Protein 8JMA (pdb70)

Structure (mmCIF, N/CA/C/O backbone):
data_8JMA
#
_entry.id   8JMA
#
_cell.length_a   1.00
_cell.length_b   1.00
_cell.length_c   1.00
_cell.angle_alpha   90.00
_cell.angle_beta   90.00
_cell.angle_gamma   90.00
#
_symmetry.space_group_name_H-M   'P 1'
#
loop_
_entity.id
_entity.type
_entity.pdbx_description
1 polymer 'Gustatory receptor for sugar taste 43a'
2 non-polymer beta-D-fructofuranose
#
loop_
_atom_site.group_PDB
_atom_site.id
_atom_site.type_symbol
_atom_site.label_atom_id
_atom_site.label_alt_id
_atom_site.label_comp_id
_atom_site.label_asym_id
_atom_site.label_entity_id
_atom_site.label_seq_id
_atom_site.pdbx_PDB_ins_code
_atom_site.Cartn_x
_atom_site.Cartn_y
_atom_site.Cartn_z
_atom_site.occupancy
_atom_site.B_iso_or_equiv
_atom_site.auth_seq_id
_atom_site.auth_comp_id
_atom_site.auth_asym_id
_atom_site.auth_atom_id
_atom_site.pdbx_PDB_model_num
ATOM 1 N N . MET A 1 1 ? 114.237 140.093 121.138 1.00 23.24 1 MET A N 1
ATOM 2 C CA . MET A 1 1 ? 115.376 140.918 120.641 1.00 29.72 1 MET A CA 1
ATOM 3 C C . MET A 1 1 ? 116.224 141.443 121.793 1.00 36.29 1 MET A C 1
ATOM 4 O O . MET A 1 1 ? 115.716 142.090 122.702 1.00 37.41 1 MET A O 1
ATOM 20 N N . GLU A 1 2 ? 117.521 141.162 121.748 1.00 31.32 2 GLU A N 1
ATOM 21 C CA . GLU A 1 2 ? 118.452 141.652 122.752 1.00 31.08 2 GLU A CA 1
ATOM 22 C C . GLU A 1 2 ? 118.986 143.012 122.326 1.00 32.56 2 GLU A C 1
ATOM 23 O O . GLU A 1 2 ? 119.517 143.159 121.222 1.00 42.38 2 GLU A O 1
ATOM 35 N N . ILE A 1 3 ? 118.843 144.000 123.203 1.00 37.08 3 ILE A N 1
ATOM 36 C CA . ILE A 1 3 ? 119.322 145.359 122.955 1.00 36.29 3 ILE A CA 1
ATOM 37 C C . ILE A 1 3 ? 120.190 145.732 124.153 1.00 40.36 3 ILE A C 1
ATOM 38 O O . ILE A 1 3 ? 119.695 146.229 125.169 1.00 41.21 3 ILE A O 1
ATOM 54 N N . SER A 1 4 ? 121.492 145.493 124.041 1.00 46.87 4 SER A N 1
ATOM 55 C CA . SER A 1 4 ? 122.452 145.827 125.079 1.00 46.35 4 SER A CA 1
ATOM 56 C C . SER A 1 4 ? 123.501 146.775 124.515 1.00 49.30 4 SER A C 1
ATOM 57 O O . SER A 1 4 ? 123.690 146.871 123.301 1.00 51.56 4 SER A O 1
ATOM 65 N N . GLN A 1 5 ? 124.178 147.486 125.413 1.00 53.86 5 GLN A N 1
ATOM 66 C CA . GLN A 1 5 ? 125.163 148.474 124.979 1.00 53.66 5 GLN A CA 1
ATOM 67 C C . GLN A 1 5 ? 126.268 147.867 124.128 1.00 54.81 5 GLN A C 1
ATOM 68 O O . GLN A 1 5 ? 126.609 148.455 123.088 1.00 53.16 5 GLN A O 1
ATOM 82 N N . PRO A 1 6 ? 126.875 146.737 124.495 1.00 54.58 6 PRO A N 1
ATOM 83 C CA . PRO A 1 6 ? 127.930 146.175 123.638 1.00 53.43 6 PRO A CA 1
ATOM 84 C C . PRO A 1 6 ? 127.461 145.877 122.227 1.00 51.91 6 PRO A C 1
ATOM 85 O O . PRO A 1 6 ? 128.238 146.031 121.277 1.00 54.76 6 PRO A O 1
ATOM 96 N N . SER A 1 7 ? 126.210 145.452 122.059 1.00 47.50 7 SER A N 1
ATOM 97 C CA . SER A 1 7 ? 125.655 145.111 120.758 1.00 43.06 7 SER A CA 1
ATOM 98 C C . SER A 1 7 ? 124.735 146.198 120.221 1.00 44.40 7 SER A C 1
ATOM 99 O O . SER A 1 7 ? 123.888 145.918 119.368 1.00 47.17 7 SER A O 1
ATOM 107 N N . ILE A 1 8 ? 124.878 147.430 120.709 1.00 42.84 8 ILE A N 1
ATOM 108 C CA . ILE A 1 8 ? 123.981 148.499 120.289 1.00 38.84 8 ILE A CA 1
ATOM 109 C C . ILE A 1 8 ? 124.159 148.812 118.809 1.00 41.46 8 ILE A C 1
ATOM 110 O O . ILE A 1 8 ? 123.219 149.273 118.150 1.00 43.56 8 ILE A O 1
ATOM 126 N N . GLY A 1 9 ? 125.352 148.585 118.260 1.00 38.44 9 GLY A N 1
ATOM 127 C CA . GLY A 1 9 ? 125.544 148.797 116.835 1.00 34.97 9 GLY A CA 1
ATOM 128 C C . GLY A 1 9 ? 124.647 147.909 115.995 1.00 39.13 9 GLY A C 1
ATOM 129 O O . GLY A 1 9 ? 124.080 148.350 114.992 1.00 40.05 9 GLY A O 1
ATOM 133 N N . ILE A 1 10 ? 124.508 146.643 116.393 1.00 34.05 10 ILE A N 1
ATOM 134 C CA . ILE A 1 10 ? 123.581 145.748 115.710 1.00 30.25 10 ILE A CA 1
ATOM 135 C C . ILE A 1 10 ? 122.160 146.277 115.827 1.00 31.06 10 ILE A C 1
ATOM 136 O O . ILE A 1 10 ? 121.369 146.187 114.881 1.00 36.52 10 ILE A O 1
ATOM 152 N N . PHE A 1 11 ? 121.809 146.837 116.985 1.00 30.55 11 PHE A N 1
ATOM 153 C CA . PHE A 1 11 ? 120.471 147.392 117.143 1.00 30.74 11 PHE A CA 1
ATOM 154 C C . PHE A 1 11 ? 120.241 148.558 116.193 1.00 33.34 11 PHE A C 1
ATOM 155 O O . PHE A 1 11 ? 119.166 148.679 115.605 1.00 37.31 11 PHE A O 1
ATOM 172 N N . TYR A 1 12 ? 121.231 149.438 116.042 1.00 32.79 12 TYR A N 1
ATOM 173 C CA . TYR A 1 12 ? 121.061 150.569 115.134 1.00 34.39 12 TYR A CA 1
ATOM 174 C C . TYR A 1 12 ? 120.984 150.107 113.685 1.00 34.38 12 TYR A C 1
ATOM 175 O O . TYR A 1 12 ? 120.187 150.637 112.900 1.00 38.54 12 TYR A O 1
ATOM 193 N N . ILE A 1 13 ? 121.799 149.118 113.313 1.00 36.96 13 ILE A N 1
ATOM 194 C CA . ILE A 1 13 ? 121.714 148.561 111.966 1.00 30.73 13 ILE A CA 1
ATOM 195 C C . ILE A 1 13 ? 120.324 147.993 111.717 1.00 33.90 13 ILE A C 1
ATOM 196 O O . ILE A 1 13 ? 119.730 148.211 110.655 1.00 36.36 13 ILE A O 1
ATOM 212 N N . SER A 1 14 ? 119.782 147.254 112.687 1.00 30.70 14 SER A N 1
ATOM 213 C CA . SER A 1 14 ? 118.441 146.698 112.536 1.00 28.29 14 SER A CA 1
ATOM 214 C C . SER A 1 14 ? 117.380 147.787 112.521 1.00 31.45 14 SER A C 1
ATOM 215 O O . SER A 1 14 ? 116.347 147.637 111.863 1.00 39.72 14 SER A O 1
ATOM 223 N N . LYS A 1 15 ? 117.607 148.873 113.256 1.00 33.18 15 LYS A N 1
ATOM 224 C CA . LYS A 1 15 ? 116.655 149.975 113.288 1.00 33.97 15 LYS A CA 1
ATOM 225 C C . LYS A 1 15 ? 116.570 150.660 111.933 1.00 36.16 15 LYS A C 1
ATOM 226 O O . LYS A 1 15 ? 115.474 150.905 111.419 1.00 37.77 15 LYS A O 1
ATOM 245 N N . VAL A 1 16 ? 117.722 150.967 111.332 1.00 35.01 16 VAL A N 1
ATOM 246 C CA . VAL A 1 16 ? 117.711 151.621 110.027 1.00 36.67 16 VAL A CA 1
ATOM 247 C C . VAL A 1 16 ? 117.174 150.680 108.956 1.00 39.27 16 VAL A C 1
ATOM 248 O O . VAL A 1 16 ? 116.561 151.128 107.981 1.00 39.81 16 VAL A O 1
ATOM 261 N N . LEU A 1 17 ? 117.386 149.373 109.111 1.00 38.34 17 LEU A N 1
ATOM 262 C CA . LEU A 1 17 ? 116.885 148.384 108.168 1.00 33.51 17 LEU A CA 1
ATOM 263 C C . LEU A 1 17 ? 115.443 147.980 108.454 1.00 29.23 17 LEU A C 1
ATOM 264 O O . LEU A 1 17 ? 114.994 146.940 107.964 1.00 38.39 17 LEU A O 1
ATOM 280 N N . ALA A 1 18 ? 114.715 148.777 109.235 1.00 32.77 18 ALA A N 1
ATOM 281 C CA . ALA A 1 18 ? 113.284 148.611 109.463 1.00 37.46 18 ALA A CA 1
ATOM 282 C C . ALA A 1 18 ? 112.950 147.400 110.323 1.00 36.24 18 ALA A C 1
ATOM 283 O O . ALA A 1 18 ? 111.810 146.933 110.311 1.00 39.45 18 ALA A O 1
ATOM 290 N N . LEU A 1 19 ? 113.908 146.890 111.095 1.00 30.75 19 LEU A N 1
ATOM 291 C CA . LEU A 1 19 ? 113.715 145.651 111.832 1.00 28.91 19 LEU A CA 1
ATOM 292 C C . LEU A 1 19 ? 113.586 145.832 113.336 1.00 31.24 19 LEU A C 1
ATOM 293 O O . LEU A 1 19 ? 113.079 144.928 114.003 1.00 40.86 19 LEU A O 1
ATOM 309 N N . ALA A 1 20 ? 114.032 146.960 113.884 1.00 35.41 20 ALA A N 1
ATOM 310 C CA . ALA A 1 20 ? 113.977 147.229 115.320 1.00 30.85 20 ALA A CA 1
ATOM 311 C C . ALA A 1 20 ? 113.393 148.619 115.529 1.00 35.68 20 ALA A C 1
ATOM 312 O O . ALA A 1 20 ? 114.126 149.577 115.811 1.00 39.98 20 ALA A O 1
ATOM 319 N N . PRO A 1 21 ? 112.075 148.769 115.405 1.00 36.60 21 PRO A N 1
ATOM 320 C CA . PRO A 1 21 ? 111.451 150.100 115.499 1.00 35.12 21 PRO A CA 1
ATOM 321 C C . PRO A 1 21 ? 111.301 150.573 116.941 1.00 36.95 21 PRO A C 1
ATOM 322 O O . PRO A 1 21 ? 110.201 150.844 117.426 1.00 40.54 21 PRO A O 1
ATOM 333 N N . TYR A 1 22 ? 112.424 150.674 117.644 1.00 38.28 22 TYR A N 1
ATOM 334 C CA . TYR A 1 22 ? 112.425 150.999 119.060 1.00 35.41 22 TYR A CA 1
ATOM 335 C C . TYR A 1 22 ? 113.298 152.215 119.322 1.00 40.16 22 TYR A C 1
ATOM 336 O O . TYR A 1 22 ? 114.305 152.441 118.646 1.00 42.61 22 TYR A O 1
ATOM 354 N N . ALA A 1 23 ? 112.892 152.995 120.314 1.00 47.32 23 ALA A N 1
ATOM 355 C CA . ALA A 1 23 ? 113.686 154.095 120.834 1.00 44.08 23 ALA A CA 1
ATOM 356 C C . ALA A 1 23 ? 114.384 153.623 122.100 1.00 45.49 23 ALA A C 1
ATOM 357 O O . ALA A 1 23 ? 113.736 153.092 123.008 1.00 50.14 23 ALA A O 1
ATOM 364 N N . THR A 1 24 ? 115.699 153.802 122.151 1.00 49.31 24 THR A N 1
ATOM 365 C CA . THR A 1 24 ? 116.510 153.337 123.265 1.00 52.84 24 THR A CA 1
ATOM 366 C C . THR A 1 24 ? 117.222 154.519 123.901 1.00 53.96 24 THR A C 1
ATOM 367 O O . THR A 1 24 ? 117.873 155.304 123.206 1.00 55.21 24 THR A O 1
ATOM 378 N N . VAL A 1 25 ? 117.100 154.640 125.219 1.00 61.87 25 VAL A N 1
ATOM 379 C CA . VAL A 1 25 ? 117.791 155.674 125.982 1.00 62.36 25 VAL A CA 1
ATOM 380 C C . VAL A 1 25 ? 118.639 154.995 127.047 1.00 61.71 25 VAL A C 1
ATOM 381 O O . VAL A 1 25 ? 118.154 154.120 127.772 1.00 63.02 25 VAL A O 1
ATOM 394 N N . ARG A 1 26 ? 119.906 155.386 127.129 1.00 66.98 26 ARG A N 1
ATOM 395 C CA . ARG A 1 26 ? 120.830 154.776 128.076 1.00 68.04 26 ARG A CA 1
ATOM 396 C C . ARG A 1 26 ? 120.660 155.423 129.445 1.00 68.14 26 ARG A C 1
ATOM 397 O O . ARG A 1 26 ? 120.758 156.647 129.578 1.00 67.67 26 ARG A O 1
ATOM 418 N N . ASN A 1 27 ? 120.409 154.599 130.458 1.00 74.81 27 ASN A N 1
ATOM 419 C CA . ASN A 1 27 ? 120.299 155.082 131.824 1.00 74.30 27 ASN A CA 1
ATOM 420 C C . ASN A 1 27 ? 121.654 155.557 132.337 1.00 75.61 27 ASN A C 1
ATOM 421 O O . ASN A 1 27 ? 122.711 155.210 131.803 1.00 74.33 27 ASN A O 1
ATOM 432 N N . SER A 1 28 ? 121.612 156.364 133.399 1.00 80.14 28 SER A N 1
ATOM 433 C CA . SER A 1 28 ? 122.843 156.732 134.087 1.00 80.23 28 SER A CA 1
ATOM 434 C C . SER A 1 28 ? 123.553 155.512 134.655 1.00 81.25 28 SER A C 1
ATOM 435 O O . SER A 1 28 ? 124.763 155.566 134.900 1.00 79.54 28 SER A O 1
ATOM 443 N N . LYS A 1 29 ? 122.826 154.414 134.862 1.00 80.86 29 LYS A N 1
ATOM 444 C CA . LYS A 1 29 ? 123.398 153.166 135.347 1.00 79.54 29 LYS A CA 1
ATOM 445 C C . LYS A 1 29 ? 123.970 152.304 134.231 1.00 78.03 29 LYS A C 1
ATOM 446 O O . LYS A 1 29 ? 124.504 151.226 134.515 1.00 76.26 29 LYS A O 1
ATOM 465 N N . GLY A 1 30 ? 123.871 152.742 132.977 1.00 75.44 30 GLY A N 1
ATOM 466 C CA . GLY A 1 30 ? 124.298 151.951 131.847 1.00 75.51 30 GLY A CA 1
ATOM 467 C C . GLY A 1 30 ? 123.223 151.068 131.254 1.00 74.75 30 GLY A C 1
ATOM 468 O O . GLY A 1 30 ? 123.453 150.462 130.200 1.00 72.25 30 GLY A O 1
ATOM 472 N N . ARG A 1 31 ? 122.063 150.972 131.896 1.00 66.41 31 ARG A N 1
ATOM 473 C CA . ARG A 1 31 ? 120.962 150.193 131.350 1.00 63.12 31 ARG A CA 1
ATOM 474 C C . ARG A 1 31 ? 120.338 150.923 130.170 1.00 66.23 31 ARG A C 1
ATOM 475 O O . ARG A 1 31 ? 120.268 152.154 130.145 1.00 65.99 31 ARG A O 1
ATOM 496 N N . VAL A 1 32 ? 119.882 150.158 129.187 1.00 60.13 32 VAL A N 1
ATOM 497 C CA . VAL A 1 32 ? 119.222 150.702 128.007 1.00 57.61 32 VAL A CA 1
ATOM 498 C C . VAL A 1 32 ? 117.727 150.475 128.178 1.00 57.75 32 VAL A C 1
ATOM 499 O O . VAL A 1 32 ? 117.261 149.332 128.175 1.00 59.57 32 VAL A O 1
ATOM 512 N N . GLU A 1 33 ? 116.968 151.556 128.340 1.00 59.95 33 GLU A N 1
ATOM 513 C CA . GLU A 1 33 ? 115.516 151.476 128.348 1.00 61.55 33 GLU A CA 1
ATOM 514 C C . GLU A 1 33 ? 114.995 151.550 126.923 1.00 57.42 33 GLU A C 1
ATOM 515 O O . GLU A 1 33 ? 115.458 152.364 126.118 1.00 59.82 33 GLU A O 1
ATOM 527 N N . ILE A 1 34 ? 114.023 150.696 126.626 1.00 39.38 34 ILE A N 1
ATOM 528 C CA . ILE A 1 34 ? 113.478 150.523 125.289 1.00 41.67 34 ILE A CA 1
ATOM 529 C C . ILE A 1 34 ? 112.011 150.921 125.313 1.00 40.04 34 ILE A C 1
ATOM 530 O O . ILE A 1 34 ? 111.301 150.652 126.287 1.00 42.77 34 ILE A O 1
ATOM 546 N N . GLY A 1 35 ? 111.569 151.590 124.253 1.00 35.40 35 GLY A N 1
ATOM 547 C CA . GLY A 1 35 ? 110.168 151.926 124.107 1.00 38.24 35 GLY A CA 1
ATOM 548 C C . GLY A 1 35 ? 109.803 151.950 122.642 1.00 39.36 35 GLY A C 1
ATOM 549 O O . GLY A 1 35 ? 110.666 151.906 121.767 1.00 43.11 35 GLY A O 1
ATOM 553 N N . ARG A 1 36 ? 108.504 152.014 122.377 1.00 45.20 36 ARG A N 1
ATOM 554 C CA . ARG A 1 36 ? 108.049 152.093 120.999 1.00 46.66 36 ARG A CA 1
ATOM 555 C C . ARG A 1 36 ? 108.503 153.403 120.372 1.00 47.62 36 ARG A C 1
ATOM 556 O O . ARG A 1 36 ? 108.431 154.467 120.991 1.00 52.04 36 ARG A O 1
ATOM 577 N N . SER A 1 37 ? 108.982 153.318 119.139 1.00 44.80 37 SER A N 1
ATOM 578 C CA . SER A 1 37 ? 109.339 154.485 118.341 1.00 42.22 37 SER A CA 1
ATOM 579 C C . SER A 1 37 ? 108.321 154.565 117.212 1.00 45.47 37 SER A C 1
ATOM 580 O O . SER A 1 37 ? 108.459 153.887 116.190 1.00 50.27 37 SER A O 1
ATOM 588 N N . TRP A 1 38 ? 107.286 155.382 117.409 1.00 50.71 38 TRP A N 1
ATOM 589 C CA . TRP A 1 38 ? 106.228 155.482 116.411 1.00 43.67 38 TRP A CA 1
ATOM 590 C C . TRP A 1 38 ? 106.767 156.029 115.098 1.00 43.53 38 TRP A C 1
ATOM 591 O O . TRP A 1 38 ? 106.386 155.561 114.019 1.00 42.10 38 TRP A O 1
ATOM 612 N N . LEU A 1 39 ? 107.654 157.022 115.169 1.00 45.74 39 LEU A N 1
ATOM 613 C CA . LEU A 1 39 ? 108.305 157.511 113.960 1.00 44.67 39 LEU A CA 1
ATOM 614 C C . LEU A 1 39 ? 108.997 156.367 113.230 1.00 46.03 39 LEU A C 1
ATOM 615 O O . LEU A 1 39 ? 108.757 156.136 112.040 1.00 44.56 39 LEU A O 1
ATOM 631 N N . PHE A 1 40 ? 109.838 155.615 113.940 1.00 47.01 40 PHE A N 1
ATOM 632 C CA . PHE A 1 40 ? 110.532 154.507 113.301 1.00 44.88 40 PHE A CA 1
ATOM 633 C C . PHE A 1 40 ? 109.619 153.316 113.062 1.00 41.38 40 PHE A C 1
ATOM 634 O O . PHE A 1 40 ? 109.888 152.525 112.159 1.00 45.23 40 PHE A O 1
ATOM 651 N N . THR A 1 41 ? 108.526 153.187 113.812 1.00 37.97 41 THR A N 1
ATOM 652 C CA . THR A 1 41 ? 107.539 152.161 113.492 1.00 34.56 41 THR A CA 1
ATOM 653 C C . THR A 1 41 ? 106.949 152.390 112.105 1.00 44.02 41 THR A C 1
ATOM 654 O O . THR A 1 41 ? 106.935 151.483 111.258 1.00 49.36 41 THR A O 1
ATOM 665 N N . VAL A 1 42 ? 106.461 153.606 111.851 1.00 48.48 42 VAL A N 1
ATOM 666 C CA . VAL A 1 42 ? 105.893 153.907 110.543 1.00 45.98 42 VAL A CA 1
ATOM 667 C C . VAL A 1 42 ? 106.978 153.883 109.477 1.00 42.17 42 VAL A C 1
ATOM 668 O O . VAL A 1 42 ? 106.739 153.450 108.347 1.00 43.48 42 VAL A O 1
ATOM 681 N N . TYR A 1 43 ? 108.188 154.336 109.812 1.00 40.50 43 TYR A N 1
ATOM 682 C CA . TYR A 1 43 ? 109.283 154.255 108.852 1.00 39.00 43 TYR A CA 1
ATOM 683 C C . TYR A 1 43 ? 109.528 152.814 108.431 1.00 43.07 43 TYR A C 1
ATOM 684 O O . TYR A 1 43 ? 109.657 152.519 107.241 1.00 45.08 43 TYR A O 1
ATOM 702 N N . SER A 1 44 ? 109.580 151.896 109.397 1.00 42.93 44 SER A N 1
ATOM 703 C CA . SER A 1 44 ? 109.825 150.495 109.082 1.00 37.66 44 SER A CA 1
ATOM 704 C C . SER A 1 44 ? 108.709 149.925 108.219 1.00 40.00 44 SER A C 1
ATOM 705 O O . SER A 1 44 ? 108.966 149.285 107.192 1.00 44.01 44 SER A O 1
ATOM 713 N N . ALA A 1 45 ? 107.456 150.148 108.619 1.00 38.90 45 ALA A N 1
ATOM 714 C CA . ALA A 1 45 ? 106.343 149.580 107.864 1.00 37.38 45 ALA A CA 1
ATOM 715 C C . ALA A 1 45 ? 106.305 150.132 106.442 1.00 42.38 45 ALA A C 1
ATOM 716 O O . ALA A 1 45 ? 106.176 149.375 105.468 1.00 45.52 45 ALA A O 1
ATOM 723 N N . THR A 1 46 ? 106.431 151.453 106.301 1.00 45.59 46 THR A N 1
ATOM 724 C CA . THR A 1 46 ? 106.381 152.074 104.984 1.00 43.48 46 THR A CA 1
ATOM 725 C C . THR A 1 46 ? 107.556 151.640 104.121 1.00 44.16 46 THR A C 1
ATOM 726 O O . THR A 1 46 ? 107.386 151.369 102.929 1.00 50.74 46 THR A O 1
ATOM 737 N N . LEU A 1 47 ? 108.759 151.590 104.693 1.00 39.05 47 LEU A N 1
ATOM 738 C CA . LEU A 1 47 ? 109.920 151.171 103.921 1.00 42.45 47 LEU A CA 1
ATOM 739 C C . LEU A 1 47 ? 109.764 149.736 103.444 1.00 43.36 47 LEU A C 1
ATOM 740 O O . LEU A 1 47 ? 110.075 149.425 102.292 1.00 43.26 47 LEU A O 1
ATOM 756 N N . THR A 1 48 ? 109.280 148.845 104.309 1.00 42.30 48 THR A N 1
ATOM 757 C CA . THR A 1 48 ? 109.093 147.463 103.887 1.00 42.52 48 THR A CA 1
ATOM 758 C C . THR A 1 48 ? 108.071 147.371 102.763 1.00 44.49 48 THR A C 1
ATOM 759 O O . THR A 1 48 ? 108.293 146.678 101.763 1.00 47.31 48 THR A O 1
ATOM 770 N N . VAL A 1 49 ? 106.944 148.073 102.901 1.00 45.63 49 VAL A N 1
ATOM 771 C CA . VAL A 1 49 ? 105.917 148.008 101.864 1.00 48.36 49 VAL A CA 1
ATOM 772 C C . VAL A 1 49 ? 106.461 148.550 100.547 1.00 46.69 49 VAL A C 1
ATOM 773 O O . VAL A 1 49 ? 106.279 147.947 99.482 1.00 47.12 49 VAL A O 1
ATOM 786 N N . VAL A 1 50 ? 107.152 149.689 100.603 1.00 40.69 50 VAL A N 1
ATOM 787 C CA . VAL A 1 50 ? 107.668 150.308 99.388 1.00 43.43 50 VAL A CA 1
ATOM 788 C C . VAL A 1 50 ? 108.709 149.412 98.733 1.00 45.79 50 VAL A C 1
ATOM 789 O O . VAL A 1 50 ? 108.720 149.249 97.510 1.00 51.10 50 VAL A O 1
ATOM 802 N N . MET A 1 51 ? 109.606 148.826 99.526 1.00 45.95 51 MET A N 1
ATOM 803 C CA . MET A 1 51 ? 110.662 147.999 98.955 1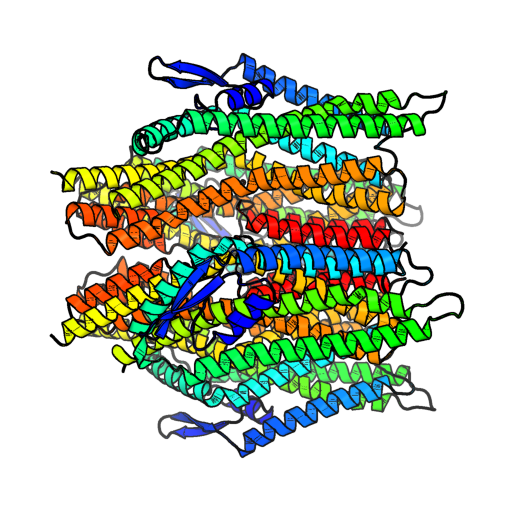.00 41.84 51 MET A CA 1
ATOM 804 C C . MET A 1 51 ? 110.102 146.711 98.367 1.00 42.56 51 MET A C 1
ATOM 805 O O . MET A 1 51 ? 110.564 146.258 97.318 1.00 45.04 51 MET A O 1
ATOM 819 N N . VAL A 1 52 ? 109.107 146.103 99.017 1.00 38.51 52 VAL A N 1
ATOM 820 C CA . VAL A 1 52 ? 108.487 144.911 98.445 1.00 38.53 52 VAL A CA 1
ATOM 821 C C . VAL A 1 52 ? 107.782 145.256 97.139 1.00 42.33 52 VAL A C 1
ATOM 822 O O . VAL A 1 52 ? 107.903 144.536 96.135 1.00 49.86 52 VAL A O 1
ATOM 835 N N . PHE A 1 53 ? 107.037 146.364 97.128 1.00 46.85 53 PHE A N 1
ATOM 836 C CA . PHE A 1 53 ? 106.356 146.773 95.906 1.00 46.74 53 PHE A CA 1
ATOM 837 C C . PHE A 1 53 ? 107.354 147.053 94.793 1.00 44.27 53 PHE A C 1
ATOM 838 O O . PHE A 1 53 ? 107.134 146.659 93.647 1.00 47.05 53 PHE A O 1
ATOM 855 N N . LEU A 1 54 ? 108.456 147.734 95.109 1.00 41.59 54 LEU A N 1
ATOM 856 C CA . LEU A 1 54 ? 109.456 148.043 94.093 1.00 44.32 54 LEU A CA 1
ATOM 857 C C . LEU A 1 54 ? 110.152 146.783 93.602 1.00 44.98 54 LEU A C 1
ATOM 858 O O . LEU A 1 54 ? 110.476 146.672 92.417 1.00 51.87 54 LEU A O 1
ATOM 874 N N . THR A 1 55 ? 110.397 145.825 94.495 1.00 44.39 55 THR A N 1
ATOM 875 C CA . THR A 1 55 ? 111.000 144.564 94.083 1.00 44.27 55 THR A CA 1
ATOM 876 C C . THR A 1 55 ? 110.110 143.843 93.084 1.00 42.78 55 THR A C 1
ATOM 877 O O . THR A 1 55 ? 110.572 143.397 92.027 1.00 45.56 55 THR A O 1
ATOM 888 N N . TYR A 1 56 ? 108.819 143.729 93.395 1.00 41.88 56 TYR A N 1
ATOM 889 C CA . TYR A 1 56 ? 107.929 143.030 92.476 1.00 41.21 56 TYR A CA 1
ATOM 890 C C . TYR A 1 56 ? 107.681 143.842 91.210 1.00 46.59 56 TYR A C 1
ATOM 891 O O . TYR A 1 56 ? 107.481 143.264 90.138 1.00 47.86 56 TYR A O 1
ATOM 909 N N . ARG A 1 57 ? 107.715 145.173 91.305 1.00 55.22 57 ARG A N 1
ATOM 910 C CA . ARG A 1 57 ? 107.623 146.010 90.115 1.00 53.60 57 ARG A CA 1
ATOM 911 C C . ARG A 1 57 ? 108.806 145.763 89.191 1.00 53.72 57 ARG A C 1
ATOM 912 O O . ARG A 1 57 ? 108.639 145.628 87.977 1.00 58.33 57 ARG A O 1
ATOM 933 N N . GLY A 1 58 ? 110.015 145.707 89.749 1.00 52.35 58 GLY A N 1
ATOM 934 C CA . GLY A 1 58 ? 111.179 145.401 88.936 1.00 51.40 58 GLY A CA 1
ATOM 935 C C . GLY A 1 58 ? 111.111 144.011 88.337 1.00 53.67 58 GLY A C 1
ATOM 936 O O . GLY A 1 58 ? 111.500 143.798 87.186 1.00 58.16 58 GLY A O 1
ATOM 940 N N . LEU A 1 59 ? 110.613 143.045 89.109 1.00 52.44 59 LEU A N 1
ATOM 941 C CA . LEU A 1 59 ? 110.448 141.693 88.587 1.00 50.72 59 LEU A CA 1
ATOM 942 C C . LEU A 1 59 ? 109.506 141.680 87.389 1.00 53.95 59 LEU A C 1
ATOM 943 O O . LEU A 1 59 ? 109.818 141.101 86.342 1.00 55.98 59 LEU A O 1
ATOM 959 N N . LEU A 1 60 ? 108.343 142.322 87.527 1.00 58.20 60 LEU A N 1
ATOM 960 C CA . LEU A 1 60 ? 107.387 142.367 86.426 1.00 58.78 60 LEU A CA 1
ATOM 961 C C . LEU A 1 60 ? 107.955 143.127 85.236 1.00 57.82 60 LEU A C 1
ATOM 962 O O . LEU A 1 60 ? 107.746 142.736 84.083 1.00 61.54 60 LEU A O 1
ATOM 978 N N . PHE A 1 61 ? 108.677 144.217 85.494 1.00 58.31 61 PHE A N 1
ATOM 979 C CA . PHE A 1 61 ? 109.281 144.976 84.409 1.00 58.82 61 PHE A CA 1
ATOM 980 C C . PHE A 1 61 ? 110.260 144.117 83.626 1.00 61.06 61 PHE A C 1
ATOM 981 O O . PHE A 1 61 ? 110.279 144.151 82.391 1.00 64.23 61 PHE A O 1
ATOM 998 N N . ASP A 1 62 ? 111.089 143.343 84.326 1.00 62.69 62 ASP A N 1
ATOM 999 C CA . ASP A 1 62 ? 111.985 142.426 83.633 1.00 60.51 62 ASP A CA 1
ATOM 1000 C C . ASP A 1 62 ? 111.197 141.389 82.844 1.00 61.08 62 ASP A C 1
ATOM 1001 O O . ASP A 1 62 ? 111.512 141.111 81.683 1.00 67.36 62 ASP A O 1
ATOM 1010 N N . ALA A 1 63 ? 110.154 140.820 83.453 1.00 59.15 63 ALA A N 1
ATOM 1011 C CA . ALA A 1 63 ? 109.376 139.791 82.770 1.00 59.46 63 ALA A CA 1
ATOM 1012 C C . ALA A 1 63 ? 108.703 140.343 81.520 1.00 62.71 63 ALA A C 1
ATOM 1013 O O . ALA A 1 63 ? 108.669 139.677 80.479 1.00 64.74 63 ALA A O 1
ATOM 1020 N N . ASN A 1 64 ? 108.162 141.556 81.602 1.00 65.39 64 ASN A N 1
ATOM 1021 C CA . ASN A 1 64 ? 107.464 142.182 80.488 1.00 64.11 64 ASN A CA 1
ATOM 1022 C C . ASN A 1 64 ? 108.392 142.952 79.561 1.00 65.27 64 ASN A C 1
ATOM 1023 O O . ASN A 1 64 ? 107.917 143.546 78.589 1.00 66.19 64 ASN A O 1
ATOM 1034 N N . SER A 1 65 ? 109.693 142.958 79.831 1.00 72.12 65 SER A N 1
ATOM 1035 C CA . SER A 1 65 ? 110.624 143.728 79.024 1.00 72.26 65 SER A CA 1
ATOM 1036 C C . SER A 1 65 ? 110.764 143.123 77.629 1.00 74.81 65 SER A C 1
ATOM 1037 O O . SER A 1 65 ? 110.408 141.968 77.379 1.00 73.06 65 SER A O 1
ATOM 1045 N N . GLU A 1 66 ? 111.291 143.935 76.708 1.00 84.26 66 GLU A N 1
ATOM 1046 C CA . GLU A 1 66 ? 111.538 143.456 75.352 1.00 84.12 66 GLU A CA 1
ATOM 1047 C C . GLU A 1 66 ? 112.560 142.329 75.348 1.00 82.94 66 GLU A C 1
ATOM 1048 O O . GLU A 1 66 ? 112.393 141.329 74.642 1.00 83.36 66 GLU A O 1
ATOM 1060 N N . ILE A 1 67 ? 113.626 142.478 76.126 1.00 80.00 67 ILE A N 1
ATOM 1061 C CA . ILE A 1 67 ? 114.675 141.468 76.229 1.00 79.75 67 ILE A CA 1
ATOM 1062 C C . ILE A 1 67 ? 114.897 141.170 77.706 1.00 78.69 67 ILE A C 1
ATOM 1063 O O . ILE A 1 67 ? 115.821 141.727 78.314 1.00 79.56 67 ILE A O 1
ATOM 1079 N N . PRO A 1 68 ? 114.086 140.315 78.327 1.00 67.22 68 PRO A N 1
ATOM 1080 C CA . PRO A 1 68 ? 114.303 140.007 79.744 1.00 66.32 68 PRO A CA 1
ATOM 1081 C C . PRO A 1 68 ? 115.707 139.476 79.980 1.00 66.01 68 PRO A C 1
ATOM 1082 O O . PRO A 1 68 ? 116.269 138.761 79.150 1.00 70.11 68 PRO A O 1
ATOM 1093 N N . VAL A 1 69 ? 116.283 139.857 81.116 1.00 62.22 69 VAL A N 1
ATOM 1094 C CA . VAL A 1 69 ? 117.611 139.385 81.492 1.00 62.83 69 VAL A CA 1
ATOM 1095 C C . VAL A 1 69 ? 117.524 138.158 82.386 1.00 61.80 69 VAL A C 1
ATOM 1096 O O . VAL A 1 69 ? 118.220 137.164 82.166 1.00 63.88 69 VAL A O 1
ATOM 1109 N N . ARG A 1 70 ? 116.666 138.204 83.400 1.00 57.48 70 ARG A N 1
ATOM 1110 C CA . ARG A 1 70 ? 116.499 137.105 84.342 1.00 55.72 70 ARG A CA 1
ATOM 1111 C C . ARG A 1 70 ? 115.173 136.383 84.193 1.00 57.84 70 ARG A C 1
ATOM 1112 O O . ARG A 1 70 ? 115.132 135.156 84.293 1.00 59.37 70 ARG A O 1
ATOM 1133 N N . MET A 1 71 ? 114.087 137.112 83.948 1.00 57.53 71 MET A N 1
ATOM 1134 C CA . MET A 1 71 ? 112.769 136.507 83.761 1.00 58.17 71 MET A CA 1
ATOM 1135 C C . MET A 1 71 ? 112.539 136.200 82.280 1.00 58.36 71 MET A C 1
ATOM 1136 O O . MET A 1 71 ? 111.635 136.724 81.633 1.00 61.32 71 MET A O 1
ATOM 1150 N N . LYS A 1 72 ? 113.390 135.322 81.746 1.00 61.76 72 LYS A N 1
ATOM 1151 C CA . LYS A 1 72 ? 113.389 135.025 80.316 1.00 62.19 72 LYS A CA 1
ATOM 1152 C C . LYS A 1 72 ? 112.519 133.818 79.979 1.00 63.99 72 LYS A C 1
ATOM 1153 O O . LYS A 1 72 ? 111.521 133.944 79.263 1.00 64.25 72 LYS A O 1
ATOM 1172 N N . SER A 1 73 ? 112.877 132.650 80.496 1.00 58.26 73 SER A N 1
ATOM 1173 C CA . SER A 1 73 ? 112.160 131.418 80.215 1.00 57.89 73 SER A CA 1
ATOM 1174 C C . SER A 1 73 ? 111.196 131.105 81.349 1.00 58.67 73 SER A C 1
ATOM 1175 O O . SER A 1 73 ? 111.279 131.671 82.440 1.00 60.46 73 SER A O 1
ATOM 1183 N N . ALA A 1 74 ? 110.268 130.188 81.074 1.00 58.81 74 ALA A N 1
ATOM 1184 C CA . ALA A 1 74 ? 109.302 129.803 82.094 1.00 58.06 74 ALA A CA 1
ATOM 1185 C C . ALA A 1 74 ? 110.003 129.244 83.324 1.00 58.77 74 ALA A C 1
ATOM 1186 O O . ALA A 1 74 ? 109.647 129.581 84.458 1.00 58.94 74 ALA A O 1
ATOM 1193 N N . THR A 1 75 ? 111.007 128.390 83.120 1.00 56.47 75 THR A N 1
ATOM 1194 C CA . THR A 1 75 ? 111.783 127.876 84.243 1.00 52.56 75 THR A CA 1
ATOM 1195 C C . THR A 1 75 ? 112.504 129.006 84.965 1.00 54.44 75 THR A C 1
ATOM 1196 O O . THR A 1 75 ? 112.467 129.098 86.199 1.00 54.43 75 THR A O 1
ATOM 1207 N N . SER A 1 76 ? 113.168 129.880 84.207 1.00 55.65 76 SER A N 1
ATOM 1208 C CA . SER A 1 76 ? 113.854 131.011 84.818 1.00 52.55 76 SER A CA 1
ATOM 1209 C C . SER A 1 76 ? 112.866 131.934 85.510 1.00 53.23 76 SER A C 1
ATOM 1210 O O . SER A 1 76 ? 113.141 132.439 86.601 1.00 56.13 76 SER A O 1
ATOM 1218 N N . LYS A 1 77 ? 111.708 132.164 84.893 1.00 53.34 77 LYS A N 1
ATOM 1219 C CA . LYS A 1 77 ? 110.698 133.009 85.518 1.00 51.02 77 LYS A CA 1
ATOM 1220 C C . LYS A 1 77 ? 110.255 132.430 86.854 1.00 49.44 77 LYS A C 1
ATOM 1221 O O . LYS A 1 77 ? 110.199 133.140 87.863 1.00 48.34 77 LYS A O 1
ATOM 1240 N N . VAL A 1 78 ? 109.949 131.133 86.883 1.00 48.52 78 VAL A N 1
ATOM 1241 C CA . VAL A 1 78 ? 109.470 130.507 88.112 1.00 47.17 78 VAL A CA 1
ATOM 1242 C C . VAL A 1 78 ? 110.546 130.558 89.187 1.00 45.68 78 VAL A C 1
ATOM 1243 O O . VAL A 1 78 ? 110.276 130.898 90.345 1.00 47.35 78 VAL A O 1
ATOM 1256 N N . VAL A 1 79 ? 111.785 130.221 88.824 1.00 43.12 79 VAL A N 1
ATOM 1257 C CA . VAL A 1 79 ? 112.840 130.153 89.827 1.00 42.79 79 VAL A CA 1
ATOM 1258 C C . VAL A 1 79 ? 113.181 131.544 90.346 1.00 44.06 79 VAL A C 1
ATOM 1259 O O . VAL A 1 79 ? 113.424 131.724 91.542 1.00 47.99 79 VAL A O 1
ATOM 1272 N N . THR A 1 80 ? 113.206 132.549 89.470 1.00 38.08 80 THR A N 1
ATOM 1273 C CA . THR A 1 80 ? 113.479 133.907 89.924 1.00 39.36 80 THR A CA 1
ATOM 1274 C C . THR A 1 80 ? 112.347 134.433 90.795 1.00 38.97 80 THR A C 1
ATOM 1275 O O . THR A 1 80 ? 112.594 135.115 91.797 1.00 44.02 80 THR A O 1
ATOM 1286 N N . ALA A 1 81 ? 111.098 134.131 90.434 1.00 39.17 81 ALA A N 1
ATOM 1287 C CA . ALA A 1 81 ? 109.978 134.540 91.269 1.00 35.19 81 ALA A CA 1
ATOM 1288 C C . ALA A 1 81 ? 110.069 133.905 92.647 1.00 37.26 81 ALA A C 1
ATOM 1289 O O . ALA A 1 81 ? 109.857 134.577 93.658 1.00 43.47 81 ALA A O 1
ATOM 1296 N N . LEU A 1 82 ? 110.389 132.611 92.710 1.00 34.77 82 LEU A N 1
ATOM 1297 C CA . LEU A 1 82 ? 110.549 131.954 94.003 1.00 33.93 82 LEU A CA 1
ATOM 1298 C C . LEU A 1 82 ? 111.706 132.557 94.787 1.00 31.88 82 LEU A C 1
ATOM 1299 O O . LEU A 1 82 ? 111.600 132.778 95.999 1.00 33.47 82 LEU A O 1
ATOM 1315 N N . ASP A 1 83 ? 112.822 132.824 94.109 1.00 34.31 83 ASP A N 1
ATOM 1316 C CA . ASP A 1 83 ? 113.995 133.387 94.763 1.00 32.04 83 ASP A CA 1
ATOM 1317 C C . ASP A 1 83 ? 113.672 134.735 95.390 1.00 33.23 83 ASP A C 1
ATOM 1318 O O . ASP A 1 83 ? 114.060 135.015 96.529 1.00 35.26 83 ASP A O 1
ATOM 1327 N N . VAL A 1 84 ? 112.970 135.590 94.651 1.00 37.95 84 VAL A N 1
ATOM 1328 C CA . VAL A 1 84 ? 112.614 136.902 95.173 1.00 38.35 84 VAL A CA 1
ATOM 1329 C C . VAL A 1 84 ? 111.559 136.776 96.265 1.00 36.61 84 VAL A C 1
ATOM 1330 O O . VAL A 1 84 ? 111.593 137.500 97.266 1.00 38.50 84 VAL A O 1
ATOM 1343 N N . SER A 1 85 ? 110.607 135.858 96.093 1.00 30.63 85 SER A N 1
ATOM 1344 C CA . SER A 1 85 ? 109.498 135.747 97.030 1.00 31.66 85 SER A CA 1
ATOM 1345 C C . SER A 1 85 ? 109.954 135.214 98.379 1.00 35.22 85 SER A C 1
ATOM 1346 O O . SER A 1 85 ? 109.415 135.610 99.414 1.00 37.38 85 SER A O 1
ATOM 1354 N N . VAL A 1 86 ? 110.930 134.305 98.400 1.00 32.79 86 VAL A N 1
ATOM 1355 C CA . VAL A 1 86 ? 111.409 133.810 99.687 1.00 26.96 86 VAL A CA 1
ATOM 1356 C C . VAL A 1 86 ? 112.085 134.929 100.467 1.00 25.32 86 VAL A C 1
ATOM 1357 O O . VAL A 1 86 ? 111.901 135.050 101.682 1.00 30.34 86 VAL A O 1
ATOM 1370 N N . VAL A 1 87 ? 112.869 135.769 99.787 1.00 23.88 87 VAL A N 1
ATOM 1371 C CA . VAL A 1 87 ? 113.477 136.919 100.452 1.00 31.94 87 VAL A CA 1
ATOM 1372 C C . VAL A 1 87 ? 112.402 137.879 100.938 1.00 29.67 87 VAL A C 1
ATOM 1373 O O . VAL A 1 87 ? 112.476 138.407 102.054 1.00 28.47 87 VAL A O 1
ATOM 1386 N N . VAL A 1 88 ? 111.399 138.137 100.100 1.00 31.06 88 VAL A N 1
ATOM 1387 C CA . VAL A 1 88 ? 110.333 139.055 100.483 1.00 32.84 88 VAL A CA 1
ATOM 1388 C C . VAL A 1 88 ? 109.619 138.536 101.721 1.00 33.23 88 VAL A C 1
ATOM 1389 O O . VAL A 1 88 ? 109.364 139.281 102.668 1.00 32.49 88 VAL A O 1
ATOM 1402 N N . MET A 1 89 ? 109.297 137.243 101.735 1.00 32.76 89 MET A N 1
ATOM 1403 C CA . MET A 1 89 ? 108.606 136.661 102.878 1.00 25.46 89 MET A CA 1
ATOM 1404 C C . MET A 1 89 ? 109.472 136.706 104.128 1.00 28.75 89 MET A C 1
ATOM 1405 O O . MET A 1 89 ? 108.982 137.025 105.216 1.00 33.53 89 MET A O 1
ATOM 1419 N N . ALA A 1 90 ? 110.762 136.395 103.997 1.00 25.25 90 ALA A N 1
ATOM 1420 C CA . ALA A 1 90 ? 111.638 136.404 105.161 1.00 19.88 90 ALA A CA 1
ATOM 1421 C C . ALA A 1 90 ? 111.742 137.801 105.757 1.00 23.70 90 ALA A C 1
ATOM 1422 O O . ALA A 1 90 ? 111.599 137.980 106.971 1.00 30.42 90 ALA A O 1
ATOM 1429 N N . ILE A 1 91 ? 111.976 138.812 104.916 1.00 28.34 91 ILE A N 1
ATOM 1430 C CA . ILE A 1 91 ? 112.134 140.162 105.448 1.00 24.44 91 ILE A CA 1
ATOM 1431 C C . ILE A 1 91 ? 110.800 140.713 105.934 1.00 26.64 91 ILE A C 1
ATOM 1432 O O . ILE A 1 91 ? 110.762 141.484 106.896 1.00 31.66 91 ILE A O 1
ATOM 1448 N N . VAL A 1 92 ? 109.690 140.339 105.298 1.00 27.81 92 VAL A N 1
ATOM 1449 C CA . VAL A 1 92 ? 108.387 140.798 105.761 1.00 28.19 92 VAL A CA 1
ATOM 1450 C C . VAL A 1 92 ? 108.074 140.205 107.126 1.00 26.39 92 VAL A C 1
ATOM 1451 O O . VAL A 1 92 ? 107.588 140.904 108.019 1.00 31.03 92 VAL A O 1
ATOM 1464 N N . SER A 1 93 ? 108.350 138.913 107.315 1.00 27.67 93 SER A N 1
ATOM 1465 C CA . SER A 1 93 ? 108.162 138.307 108.627 1.00 26.01 93 SER A CA 1
ATOM 1466 C C . SER A 1 93 ? 109.092 138.933 109.657 1.00 23.79 93 SER A C 1
ATOM 1467 O O . SER A 1 93 ? 108.695 139.150 110.803 1.00 32.49 93 SER A O 1
ATOM 1475 N N . GLY A 1 94 ? 110.331 139.236 109.273 1.00 14.33 94 GLY A N 1
ATOM 1476 C CA . GLY A 1 94 ? 111.237 139.887 110.206 1.00 23.96 94 GLY A CA 1
ATOM 1477 C C . GLY A 1 94 ? 110.756 141.264 110.623 1.00 29.24 94 GLY A C 1
ATOM 1478 O O . GLY A 1 94 ? 110.810 141.623 111.801 1.00 35.07 94 GLY A O 1
ATOM 1482 N N . VAL A 1 95 ? 110.278 142.053 109.663 1.00 31.63 95 VAL A N 1
ATOM 1483 C CA . VAL A 1 95 ? 109.775 143.388 109.966 1.00 31.30 95 VAL A CA 1
ATOM 1484 C C . VAL A 1 95 ? 108.510 143.304 110.809 1.00 33.16 95 VAL A C 1
ATOM 1485 O O . VAL A 1 95 ? 108.311 144.098 111.734 1.00 40.47 95 VAL A O 1
ATOM 1498 N N . TYR A 1 96 ? 107.636 142.344 110.506 1.00 27.58 96 TYR A N 1
ATOM 1499 C CA . TYR A 1 96 ? 106.441 142.148 111.316 1.00 29.15 96 TYR A CA 1
ATOM 1500 C C . TYR A 1 96 ? 106.806 141.761 112.742 1.00 35.62 96 TYR A C 1
ATOM 1501 O O . TYR A 1 96 ? 106.203 142.254 113.701 1.00 39.90 96 TYR A O 1
ATOM 1519 N N . CYS A 1 97 ? 107.791 140.875 112.900 1.00 31.84 97 CYS A N 1
ATOM 1520 C CA . CYS A 1 97 ? 108.244 140.492 114.231 1.00 31.33 97 CYS A CA 1
ATOM 1521 C C . CYS A 1 97 ? 108.810 141.688 114.979 1.00 27.98 97 CYS A C 1
ATOM 1522 O O . CYS A 1 97 ? 108.534 141.873 116.168 1.00 33.16 97 CYS A O 1
ATOM 1530 N N . GLY A 1 98 ? 109.608 142.510 114.300 1.00 31.93 98 GLY A N 1
ATOM 1531 C CA . GLY A 1 98 ? 110.127 143.709 114.935 1.00 30.08 98 GLY A CA 1
ATOM 1532 C C . GLY A 1 98 ? 109.027 144.661 115.363 1.00 34.01 98 GLY A C 1
ATOM 1533 O O . GLY A 1 98 ? 109.102 145.269 116.432 1.00 37.00 98 GLY A O 1
ATOM 1537 N N . LEU A 1 99 ? 107.989 144.799 114.537 1.00 38.51 99 LEU A N 1
ATOM 1538 C CA . LEU A 1 99 ? 106.895 145.708 114.866 1.00 34.61 99 LEU A CA 1
ATOM 1539 C C . LEU A 1 99 ? 106.118 145.235 116.088 1.00 37.05 99 LEU A C 1
ATOM 1540 O O . LEU A 1 99 ? 105.714 146.050 116.924 1.00 44.87 99 LEU A O 1
ATOM 1556 N N . PHE A 1 100 ? 105.896 143.927 116.210 1.00 34.17 100 PHE A N 1
ATOM 1557 C CA . PHE A 1 100 ? 104.991 143.372 117.208 1.00 31.90 100 PHE A CA 1
ATOM 1558 C C . PHE A 1 100 ? 105.722 142.569 118.279 1.00 34.40 100 PHE A C 1
ATOM 1559 O O . PHE A 1 100 ? 105.193 141.574 118.776 1.00 43.70 100 PHE A O 1
ATOM 1576 N N . SER A 1 101 ? 106.931 142.988 118.654 1.00 32.41 101 SER A N 1
ATOM 1577 C CA . SER A 1 101 ? 107.705 142.290 119.675 1.00 32.91 101 SER A CA 1
ATOM 1578 C C . SER A 1 101 ? 108.313 143.267 120.672 1.00 35.66 101 SER A C 1
ATOM 1579 O O . SER A 1 101 ? 109.409 143.035 121.184 1.00 35.84 101 SER A O 1
ATOM 1587 N N . LEU A 1 102 ? 107.615 144.366 120.960 1.00 40.97 102 LEU A N 1
ATOM 1588 C CA . LEU A 1 102 ? 108.127 145.325 121.932 1.00 34.71 102 LEU A CA 1
ATOM 1589 C C . LEU A 1 102 ? 108.059 144.771 123.348 1.00 36.01 102 LEU A C 1
ATOM 1590 O O . LEU A 1 102 ? 109.013 144.912 124.120 1.00 38.08 102 LEU A O 1
ATOM 1606 N N . ASN A 1 103 ? 106.938 144.150 123.716 1.00 34.09 103 ASN A N 1
ATOM 1607 C CA . ASN A 1 103 ? 106.805 143.619 125.068 1.00 35.07 103 ASN A CA 1
ATOM 1608 C C . ASN A 1 103 ? 107.787 142.483 125.314 1.00 38.42 103 ASN A C 1
ATOM 1609 O O . ASN A 1 103 ? 108.412 142.413 126.380 1.00 41.78 103 ASN A O 1
ATOM 1620 N N . ASP A 1 104 ? 107.933 141.581 124.341 1.00 40.84 104 ASP A N 1
ATOM 1621 C CA . ASP A 1 104 ? 108.911 140.510 124.473 1.00 26.73 104 ASP A CA 1
ATOM 1622 C C . ASP A 1 104 ? 110.323 141.068 124.542 1.00 26.53 104 ASP A C 1
ATOM 1623 O O . ASP A 1 104 ? 111.157 140.562 125.293 1.00 34.10 104 ASP A O 1
ATOM 1632 N N . THR A 1 105 ? 110.613 142.105 123.757 1.00 23.91 105 THR A N 1
ATOM 1633 C CA . THR A 1 105 ? 111.930 142.729 123.814 1.00 26.38 105 THR A CA 1
ATOM 1634 C C . THR A 1 105 ? 112.202 143.314 125.194 1.00 32.20 105 THR A C 1
ATOM 1635 O O . THR A 1 105 ? 113.296 143.145 125.747 1.00 39.10 105 THR A O 1
ATOM 1646 N N . LEU A 1 106 ? 111.215 144.003 125.769 1.00 29.41 106 LEU A N 1
ATOM 1647 C CA . LEU A 1 106 ? 111.386 144.584 127.095 1.00 30.45 106 LEU A CA 1
ATOM 1648 C C . LEU A 1 106 ? 111.600 143.504 128.145 1.00 32.60 106 LEU A C 1
ATOM 1649 O O . LEU A 1 106 ? 112.505 143.605 128.982 1.00 36.98 106 LEU A O 1
ATOM 1665 N N . GLU A 1 107 ? 110.772 142.458 128.119 1.00 29.04 107 GLU A N 1
ATOM 1666 C CA . GLU A 1 107 ? 110.928 141.383 129.092 1.00 28.91 107 GLU A CA 1
ATOM 1667 C C . GLU A 1 107 ? 112.270 140.685 128.925 1.00 28.24 107 GLU A C 1
ATOM 1668 O O . GLU A 1 107 ? 112.944 140.379 129.913 1.00 35.60 107 GLU A O 1
ATOM 1680 N N . LEU A 1 108 ? 112.676 140.430 127.681 1.00 22.94 108 LEU A N 1
ATOM 1681 C CA . LEU A 1 108 ? 113.944 139.759 127.436 1.00 22.56 108 LEU A CA 1
ATOM 1682 C C . LEU A 1 108 ? 115.106 140.585 127.955 1.00 21.47 108 LEU A C 1
ATOM 1683 O O . LEU A 1 108 ? 116.031 140.046 128.567 1.00 32.50 108 LEU A O 1
ATOM 1699 N N . ASN A 1 109 ? 115.076 141.897 127.733 1.00 26.51 109 ASN A N 1
ATOM 1700 C CA . ASN A 1 109 ? 116.200 142.714 128.167 1.00 26.91 109 ASN A CA 1
ATOM 1701 C C . ASN A 1 109 ? 116.204 142.913 129.678 1.00 28.65 109 ASN A C 1
ATOM 1702 O O . ASN A 1 109 ? 117.278 142.986 130.280 1.00 36.56 109 ASN A O 1
ATOM 1713 N N . ASP A 1 110 ? 115.033 142.964 130.316 1.00 36.99 110 ASP A N 1
ATOM 1714 C CA . ASP A 1 110 ? 114.993 142.973 131.778 1.00 37.56 110 ASP A CA 1
ATOM 1715 C C . ASP A 1 110 ? 115.565 141.680 132.351 1.00 37.46 110 ASP A C 1
ATOM 1716 O O . ASP A 1 110 ? 116.386 141.698 133.282 1.00 42.54 110 ASP A O 1
ATOM 1725 N N . ARG A 1 111 ? 115.143 140.541 131.799 1.00 32.86 111 ARG A N 1
ATOM 1726 C CA . ARG A 1 111 ? 115.659 139.259 132.258 1.00 25.46 111 ARG A CA 1
ATOM 1727 C C . ARG A 1 111 ? 117.162 139.176 132.057 1.00 28.03 111 ARG A C 1
ATOM 1728 O O . ARG A 1 111 ? 117.884 138.670 132.921 1.00 36.68 111 ARG A O 1
ATOM 1749 N N . LEU A 1 112 ? 117.649 139.658 130.915 1.00 29.36 112 LEU A N 1
ATOM 1750 C CA . LEU A 1 112 ? 119.078 139.617 130.643 1.00 25.37 112 LEU A CA 1
ATOM 1751 C C . LEU A 1 112 ? 119.842 140.544 131.572 1.00 29.32 112 LEU A C 1
ATOM 1752 O O . LEU A 1 112 ? 120.965 140.234 131.970 1.00 35.22 112 LEU A O 1
ATOM 1768 N N . ASN A 1 113 ? 119.262 141.691 131.923 1.00 39.55 113 ASN A N 1
ATOM 1769 C CA . ASN A 1 113 ? 119.904 142.564 132.898 1.00 40.54 113 ASN A CA 1
ATOM 1770 C C . ASN A 1 113 ? 120.072 141.845 134.226 1.00 41.37 113 ASN A C 1
ATOM 1771 O O . ASN A 1 113 ? 121.152 141.867 134.831 1.00 45.24 113 ASN A O 1
ATOM 1782 N N . LYS A 1 114 ? 119.014 141.178 134.685 1.00 40.65 114 LYS A N 1
ATOM 1783 C CA . LYS A 1 114 ? 119.112 140.425 135.932 1.00 36.97 114 LYS A CA 1
ATOM 1784 C C . LYS A 1 114 ? 120.162 139.320 135.827 1.00 41.01 114 LYS A C 1
ATOM 1785 O O . LYS A 1 114 ? 120.999 139.149 136.723 1.00 47.68 114 LYS A O 1
ATOM 1804 N N . ILE A 1 115 ? 120.144 138.570 134.724 1.00 34.89 115 ILE A N 1
ATOM 1805 C CA . ILE A 1 115 ? 121.074 137.456 134.556 1.00 29.43 115 ILE A CA 1
ATOM 1806 C C . ILE A 1 115 ? 122.510 137.958 134.529 1.00 34.10 115 ILE A C 1
ATOM 1807 O O . ILE A 1 115 ? 123.407 137.354 135.127 1.00 41.62 115 ILE A O 1
ATOM 1823 N N . ASP A 1 116 ? 122.756 139.057 133.818 1.00 41.93 116 ASP A N 1
ATOM 1824 C CA . ASP A 1 116 ? 124.102 139.603 133.718 1.00 41.87 116 ASP A CA 1
ATOM 1825 C C . ASP A 1 116 ? 124.572 140.162 135.048 1.00 47.71 116 ASP A C 1
ATOM 1826 O O . ASP A 1 116 ? 125.770 140.114 135.348 1.00 52.75 116 ASP A O 1
ATOM 1835 N N . ASN A 1 117 ? 123.657 140.703 135.853 1.00 52.59 117 ASN A N 1
ATOM 1836 C CA . ASN A 1 117 ? 124.019 141.040 137.223 1.00 49.01 117 ASN A CA 1
ATOM 1837 C C . ASN A 1 117 ? 124.444 139.794 137.984 1.00 47.81 117 ASN A C 1
ATOM 1838 O O . ASN A 1 117 ? 125.429 139.818 138.730 1.00 52.26 117 ASN A O 1
ATOM 1849 N N . THR A 1 118 ? 123.718 138.689 137.803 1.00 42.87 118 THR A N 1
ATOM 1850 C CA . THR A 1 118 ? 124.104 137.444 138.461 1.00 41.14 118 THR A CA 1
ATOM 1851 C C . THR A 1 118 ? 125.449 136.939 137.951 1.00 39.56 118 THR A C 1
ATOM 1852 O O . THR A 1 118 ? 126.277 136.463 138.735 1.00 47.59 118 THR A O 1
ATOM 1863 N N . LEU A 1 119 ? 125.687 137.029 136.644 1.00 43.50 119 LEU A N 1
ATOM 1864 C CA . LEU A 1 119 ? 126.901 136.503 136.019 1.00 43.83 119 LEU A CA 1
ATOM 1865 C C . LEU A 1 119 ? 127.935 137.593 135.779 1.00 49.15 119 LEU A C 1
ATOM 1866 O O . LEU A 1 119 ? 128.649 137.572 134.775 1.00 51.22 119 LEU A O 1
ATOM 1882 N N . ASN A 1 120 ? 128.035 138.564 136.689 1.00 60.76 120 ASN A N 1
ATOM 1883 C CA . ASN A 1 120 ? 128.963 139.671 136.490 1.00 61.39 120 ASN A CA 1
ATOM 1884 C C . ASN A 1 120 ? 130.405 139.192 136.383 1.00 62.00 120 ASN A C 1
ATOM 1885 O O . ASN A 1 120 ? 131.207 139.801 135.667 1.00 64.12 120 ASN A O 1
ATOM 1896 N N . ALA A 1 121 ? 130.755 138.110 137.079 1.00 58.24 121 ALA A N 1
ATOM 1897 C CA . ALA A 1 121 ? 132.140 137.653 137.076 1.00 58.94 121 ALA A CA 1
ATOM 1898 C C . ALA A 1 121 ? 132.609 137.272 135.678 1.00 58.76 121 ALA A C 1
ATOM 1899 O O . ALA A 1 121 ? 133.763 137.530 135.320 1.00 57.11 121 ALA A O 1
ATOM 1906 N N . TYR A 1 122 ? 131.738 136.661 134.878 1.00 58.62 122 TYR A N 1
ATOM 1907 C CA . TYR A 1 122 ? 132.109 136.132 133.574 1.00 55.33 122 TYR A CA 1
ATOM 1908 C C . TYR A 1 122 ? 131.808 137.095 132.433 1.00 56.26 122 TYR A C 1
ATOM 1909 O O . TYR A 1 122 ? 131.995 136.734 131.268 1.00 55.11 122 TYR A O 1
ATOM 1927 N N . ASN A 1 123 ? 131.356 138.308 132.737 1.00 59.14 123 ASN A N 1
ATOM 1928 C CA . ASN A 1 123 ? 131.036 139.280 131.705 1.00 58.59 123 ASN A CA 1
ATOM 1929 C C . ASN A 1 123 ? 132.305 139.854 131.087 1.00 59.63 123 ASN A C 1
ATOM 1930 O O . ASN A 1 123 ? 133.332 140.011 131.752 1.00 61.17 123 ASN A O 1
ATOM 1941 N N . ASN A 1 124 ? 132.224 140.162 129.791 1.00 61.04 124 ASN A N 1
ATOM 1942 C CA . ASN A 1 124 ? 133.319 140.799 129.053 1.00 59.16 124 ASN A CA 1
ATOM 1943 C C . ASN A 1 124 ? 132.690 141.778 128.065 1.00 60.93 124 ASN A C 1
ATOM 1944 O O . ASN A 1 124 ? 132.319 141.403 126.951 1.00 60.70 124 ASN A O 1
ATOM 1955 N N . PHE A 1 125 ? 132.571 143.039 128.485 1.00 60.55 125 PHE A N 1
ATOM 1956 C CA . PHE A 1 125 ? 131.962 144.048 127.626 1.00 58.38 125 PHE A CA 1
ATOM 1957 C C . PHE A 1 125 ? 132.786 144.251 126.362 1.00 58.61 125 PHE A C 1
ATOM 1958 O O . PHE A 1 125 ? 132.230 144.355 125.264 1.00 63.02 125 PHE A O 1
ATOM 1975 N N . ARG A 1 126 ? 134.111 144.326 126.493 1.00 63.22 126 ARG A N 1
ATOM 1976 C CA . ARG A 1 126 ? 134.953 144.576 125.327 1.00 63.94 126 ARG A CA 1
ATOM 1977 C C . ARG A 1 126 ? 134.828 143.443 124.316 1.00 62.19 126 ARG A C 1
ATOM 1978 O O . ARG A 1 126 ? 134.607 143.677 123.121 1.00 64.29 126 ARG A O 1
ATOM 1999 N N . ARG A 1 127 ? 134.961 142.202 124.785 1.00 59.71 127 ARG A N 1
ATOM 2000 C CA . ARG A 1 127 ? 134.850 141.057 123.891 1.00 59.15 127 ARG A CA 1
ATOM 2001 C C . ARG A 1 127 ? 133.461 140.976 123.278 1.00 60.74 127 ARG A C 1
ATOM 2002 O O . ARG A 1 127 ? 133.320 140.667 122.093 1.00 60.00 127 ARG A O 1
ATOM 2023 N N . ASP A 1 128 ? 132.422 141.238 124.071 1.00 57.83 128 ASP A N 1
ATOM 2024 C CA . ASP A 1 128 ? 131.061 141.168 123.550 1.00 51.48 128 ASP A CA 1
ATOM 2025 C C . ASP A 1 128 ? 130.840 142.208 122.461 1.00 54.31 128 ASP A C 1
ATOM 2026 O O . ASP A 1 128 ? 130.291 141.903 121.395 1.00 56.70 128 ASP A O 1
ATOM 2035 N N . ARG A 1 129 ? 131.262 143.447 122.713 1.00 54.91 129 ARG A N 1
ATOM 2036 C CA . ARG A 1 129 ? 131.089 144.496 121.717 1.00 55.21 129 ARG A CA 1
ATOM 2037 C C . ARG A 1 129 ? 131.858 144.173 120.447 1.00 55.41 129 ARG A C 1
ATOM 2038 O O . ARG A 1 129 ? 131.335 144.339 119.339 1.00 56.00 129 ARG A O 1
ATOM 2059 N N . TRP A 1 130 ? 133.098 143.702 120.580 1.00 56.29 130 TRP A N 1
ATOM 2060 C CA . TRP A 1 130 ? 133.885 143.427 119.385 1.00 55.13 130 TRP A CA 1
ATOM 2061 C C . TRP A 1 130 ? 133.334 142.230 118.623 1.00 56.31 130 TRP A C 1
ATOM 2062 O O . TRP A 1 130 ? 133.328 142.231 117.392 1.00 57.45 130 TRP A O 1
ATOM 2083 N N . ARG A 1 131 ? 132.850 141.208 119.329 1.00 53.71 131 ARG A N 1
ATOM 2084 C CA . ARG A 1 131 ? 132.234 140.071 118.654 1.00 48.59 131 ARG A CA 1
ATOM 2085 C C . ARG A 1 131 ? 130.978 140.492 117.902 1.00 47.91 131 ARG A C 1
ATOM 2086 O O . ARG A 1 131 ? 130.775 140.097 116.749 1.00 50.21 131 ARG A O 1
ATOM 2107 N N . ALA A 1 132 ? 130.123 141.296 118.535 1.00 46.55 132 ALA A N 1
ATOM 2108 C CA . ALA A 1 132 ? 128.902 141.739 117.872 1.00 41.19 132 ALA A CA 1
ATOM 2109 C C . ALA A 1 132 ? 129.222 142.592 116.653 1.00 45.11 132 ALA A C 1
ATOM 2110 O O . ALA A 1 132 ? 128.637 142.408 115.577 1.00 49.82 132 ALA A O 1
ATOM 2117 N N . LEU A 1 133 ? 130.154 143.536 116.802 1.00 48.69 133 LEU A N 1
ATOM 2118 C CA . LEU A 1 133 ? 130.520 144.393 115.683 1.00 45.32 133 LEU A CA 1
ATOM 2119 C C . LEU A 1 133 ? 131.167 143.587 114.568 1.00 43.59 133 LEU A C 1
ATOM 2120 O O . LEU A 1 133 ? 130.916 143.843 113.389 1.00 45.73 133 LEU A O 1
ATOM 2136 N N . GLY A 1 134 ? 132.008 142.614 114.916 1.00 37.93 134 GLY A N 1
ATOM 2137 C CA . GLY A 1 134 ? 132.612 141.777 113.898 1.00 38.74 134 GLY A CA 1
ATOM 2138 C C . GLY A 1 134 ? 131.587 140.961 113.141 1.00 39.79 134 GLY A C 1
ATOM 2139 O O . GLY A 1 134 ? 131.652 140.854 111.919 1.00 43.31 134 GLY A O 1
ATOM 2143 N N . MET A 1 135 ? 130.620 140.382 113.853 1.00 40.35 135 MET A N 1
ATOM 2144 C CA . MET A 1 135 ? 129.567 139.631 113.180 1.00 36.59 135 MET A CA 1
ATOM 2145 C C . MET A 1 135 ? 128.775 140.530 112.240 1.00 36.32 135 MET A C 1
ATOM 2146 O O . MET A 1 135 ? 128.564 140.194 111.068 1.00 38.73 135 MET A O 1
ATOM 2160 N N . ALA A 1 136 ? 128.342 141.692 112.733 1.00 32.47 136 ALA A N 1
ATOM 2161 C CA . ALA A 1 136 ? 127.555 142.597 111.902 1.00 33.90 136 ALA A CA 1
ATOM 2162 C C . ALA A 1 136 ? 128.349 143.058 110.687 1.00 37.47 136 ALA A C 1
ATOM 2163 O O . ALA A 1 136 ? 127.837 143.066 109.563 1.00 43.53 136 ALA A O 1
ATOM 2170 N N . ALA A 1 137 ? 129.611 143.437 110.894 1.00 42.32 137 ALA A N 1
ATOM 2171 C CA . ALA A 1 137 ? 130.422 143.965 109.807 1.00 35.13 137 ALA A CA 1
ATOM 2172 C C . ALA A 1 137 ? 130.753 142.887 108.789 1.00 34.83 137 ALA A C 1
ATOM 2173 O O . ALA A 1 137 ? 130.724 143.144 107.585 1.00 40.07 137 ALA A O 1
ATOM 2180 N N . VAL A 1 138 ? 131.073 141.676 109.243 1.00 39.48 138 VAL A N 1
ATOM 2181 C CA . VAL A 1 138 ? 131.369 140.598 108.310 1.00 39.10 138 VAL A CA 1
ATOM 2182 C C . VAL A 1 138 ? 130.130 140.236 107.504 1.00 37.40 138 VAL A C 1
ATOM 2183 O O . VAL A 1 138 ? 130.211 140.023 106.293 1.00 38.16 138 VAL A O 1
ATOM 2196 N N . SER A 1 139 ? 128.965 140.161 108.151 1.00 40.33 139 SER A N 1
ATOM 2197 C CA . SER A 1 139 ? 127.745 139.847 107.414 1.00 33.15 139 SER A CA 1
ATOM 2198 C C . SER A 1 139 ? 127.429 140.930 106.389 1.00 32.56 139 SER A C 1
ATOM 2199 O O . SER A 1 139 ? 127.113 140.635 105.229 1.00 38.97 139 SER A O 1
ATOM 2207 N N . LEU A 1 140 ? 127.518 142.197 106.800 1.00 32.34 140 LEU A N 1
ATOM 2208 C CA . LEU A 1 140 ? 127.213 143.290 105.885 1.00 32.18 140 LEU A CA 1
ATOM 2209 C C . LEU A 1 140 ? 128.216 143.351 104.742 1.00 37.32 140 LEU A C 1
ATOM 2210 O O . LEU A 1 140 ? 127.837 143.596 103.595 1.00 42.61 140 LEU A O 1
ATOM 2226 N N . LEU A 1 141 ? 129.498 143.133 105.031 1.00 38.89 141 LEU A N 1
ATOM 2227 C CA . LEU A 1 141 ? 130.507 143.134 103.981 1.00 38.98 141 LEU A CA 1
ATOM 2228 C C . LEU A 1 141 ? 130.312 141.965 103.027 1.00 37.49 141 LEU A C 1
ATOM 2229 O O . LEU A 1 141 ? 130.473 142.118 101.814 1.00 43.23 141 LEU A O 1
ATOM 2245 N N . ALA A 1 142 ? 129.984 140.785 103.553 1.00 37.55 142 ALA A N 1
ATOM 2246 C CA . ALA A 1 142 ? 129.745 139.638 102.689 1.00 36.68 142 ALA A CA 1
ATOM 2247 C C . ALA A 1 142 ? 128.576 139.902 101.756 1.00 37.56 142 ALA A C 1
ATOM 2248 O O . ALA A 1 142 ? 128.662 139.651 100.549 1.00 42.49 142 ALA A O 1
ATOM 2255 N N . ILE A 1 143 ? 127.473 140.430 102.290 1.00 35.82 143 ILE A N 1
ATOM 2256 C CA . ILE A 1 143 ? 126.324 140.690 101.431 1.00 34.11 143 ILE A CA 1
ATOM 2257 C C . ILE A 1 143 ? 126.634 141.816 100.451 1.00 37.82 143 ILE A C 1
ATOM 2258 O O . ILE A 1 143 ? 126.186 141.787 99.305 1.00 39.38 143 ILE A O 1
ATOM 2274 N N . SER A 1 144 ? 127.410 142.818 100.873 1.00 38.72 144 SER A N 1
ATOM 2275 C CA . SER A 1 144 ? 127.765 143.907 99.969 1.00 34.14 144 SER A CA 1
ATOM 2276 C C . SER A 1 144 ? 128.619 143.405 98.813 1.00 35.78 144 SER A C 1
ATOM 2277 O O . SER A 1 144 ? 128.366 143.733 97.650 1.00 40.35 144 SER A O 1
ATOM 2285 N N . ILE A 1 145 ? 129.641 142.606 99.116 1.00 36.82 145 ILE A N 1
ATOM 2286 C CA . ILE A 1 145 ? 130.502 142.066 98.070 1.00 36.11 145 ILE A CA 1
ATOM 2287 C C . ILE A 1 145 ? 129.703 141.161 97.146 1.00 38.60 145 ILE A C 1
ATOM 2288 O O . ILE A 1 145 ? 129.861 141.204 95.922 1.00 45.08 145 ILE A O 1
ATOM 2304 N N . LEU A 1 146 ? 128.843 140.317 97.716 1.00 38.15 146 LEU A N 1
ATOM 2305 C CA . LEU A 1 146 ? 128.049 139.409 96.899 1.00 34.13 146 LEU A CA 1
ATOM 2306 C C . LEU A 1 146 ? 127.081 140.172 96.007 1.00 36.25 146 LEU A C 1
ATOM 2307 O O . LEU A 1 146 ? 126.898 139.821 94.839 1.00 42.33 146 LEU A O 1
ATOM 2323 N N . VAL A 1 147 ? 126.450 141.219 96.539 1.00 39.08 147 VAL A N 1
ATOM 2324 C CA . VAL A 1 147 ? 125.534 142.026 95.742 1.00 38.90 147 VAL A CA 1
ATOM 2325 C C . VAL A 1 147 ? 126.290 142.748 94.638 1.00 40.66 147 VAL A C 1
ATOM 2326 O O . VAL A 1 147 ? 125.804 142.858 93.509 1.00 47.88 147 VAL A O 1
ATOM 2339 N N . GLY A 1 148 ? 127.483 143.261 94.942 1.00 41.06 148 GLY A N 1
ATOM 2340 C CA . GLY A 1 148 ? 128.276 143.909 93.913 1.00 41.03 148 GLY A CA 1
ATOM 2341 C C . GLY A 1 148 ? 128.671 142.953 92.806 1.00 45.48 148 GLY A C 1
ATOM 2342 O O . GLY A 1 148 ? 128.567 143.277 91.622 1.00 50.02 148 GLY A O 1
ATOM 2346 N N . LEU A 1 149 ? 129.128 141.757 93.179 1.00 40.29 149 LEU A N 1
ATOM 2347 C CA . LEU A 1 149 ? 129.494 140.763 92.177 1.00 35.64 149 LEU A CA 1
ATOM 2348 C C . LEU A 1 149 ? 128.287 140.351 91.348 1.00 40.06 149 LEU A C 1
ATOM 2349 O O . LEU A 1 149 ? 128.385 140.205 90.126 1.00 48.16 149 LEU A O 1
ATOM 2365 N N . ASP A 1 150 ? 127.139 140.153 91.996 1.00 44.29 150 ASP A N 1
ATOM 2366 C CA . ASP A 1 150 ? 125.932 139.782 91.271 1.00 43.23 150 ASP A CA 1
ATOM 2367 C C . ASP A 1 150 ? 125.517 140.877 90.300 1.00 45.68 150 ASP A C 1
ATOM 2368 O O . ASP A 1 150 ? 125.162 140.597 89.151 1.00 53.01 150 ASP A O 1
ATOM 2377 N N . VAL A 1 151 ? 125.555 142.133 90.745 1.00 47.99 151 VAL A N 1
ATOM 2378 C CA . VAL A 1 151 ? 125.164 143.241 89.883 1.00 50.01 151 VAL A CA 1
ATOM 2379 C C . VAL A 1 151 ? 126.121 143.361 88.707 1.00 53.18 151 VAL A C 1
ATOM 2380 O O . VAL A 1 151 ? 125.698 143.584 87.571 1.00 53.66 151 VAL A O 1
ATOM 2393 N N . GLY A 1 152 ? 127.423 143.220 88.955 1.00 53.08 152 GLY A N 1
ATOM 2394 C CA . GLY A 1 152 ? 128.377 143.277 87.859 1.00 51.31 152 GLY A CA 1
ATOM 2395 C C . GLY A 1 152 ? 128.176 142.154 86.861 1.00 55.08 152 GLY A C 1
ATOM 2396 O O . GLY A 1 152 ? 128.183 142.374 85.646 1.00 60.57 152 GLY A O 1
ATOM 2400 N N . THR A 1 153 ? 127.990 140.931 87.361 1.00 55.67 153 THR A N 1
ATOM 2401 C CA . THR A 1 153 ? 127.777 139.795 86.475 1.00 55.32 153 THR A CA 1
ATOM 2402 C C . THR A 1 153 ? 126.520 139.982 85.639 1.00 56.98 153 THR A C 1
ATOM 2403 O O . THR A 1 153 ? 126.529 139.738 84.427 1.00 64.91 153 THR A O 1
ATOM 2414 N N . TRP A 1 154 ? 125.430 140.430 86.262 1.00 54.94 154 TRP A N 1
ATOM 2415 C CA . TRP A 1 154 ? 124.185 140.585 85.525 1.00 56.66 154 TRP A CA 1
ATOM 2416 C C . TRP A 1 154 ? 124.237 141.774 84.577 1.00 60.39 154 TRP A C 1
ATOM 2417 O O . TRP A 1 154 ? 123.619 141.733 83.511 1.00 61.96 154 TRP A O 1
ATOM 2438 N N . MET A 1 155 ? 124.976 142.828 84.928 1.00 67.70 155 MET A N 1
ATOM 2439 C CA . MET A 1 155 ? 125.181 143.933 83.999 1.00 67.89 155 MET A CA 1
ATOM 2440 C C . MET A 1 155 ? 125.938 143.463 82.767 1.00 69.40 155 MET A C 1
ATOM 2441 O O . MET A 1 155 ? 125.574 143.794 81.633 1.00 72.49 155 MET A O 1
ATOM 2455 N N . ARG A 1 156 ? 126.998 142.679 82.972 1.00 65.48 156 ARG A N 1
ATOM 2456 C CA . ARG A 1 156 ? 127.738 142.139 81.838 1.00 65.06 156 ARG A CA 1
ATOM 2457 C C . ARG A 1 156 ? 126.850 141.245 80.983 1.00 66.49 156 ARG A C 1
ATOM 2458 O O . ARG A 1 156 ? 126.876 141.325 79.749 1.00 70.20 156 ARG A O 1
ATOM 2479 N N . ILE A 1 157 ? 126.052 140.390 81.623 1.00 65.19 157 ILE A N 1
ATOM 2480 C CA . ILE A 1 157 ? 125.176 139.491 80.879 1.00 66.26 157 ILE A CA 1
ATOM 2481 C C . ILE A 1 157 ? 124.156 140.286 80.073 1.00 66.17 157 ILE A C 1
ATOM 2482 O O . ILE A 1 157 ? 123.890 139.978 78.907 1.00 68.31 157 ILE A O 1
ATOM 2498 N N . ALA A 1 158 ? 123.567 141.316 80.680 1.00 69.46 158 ALA A N 1
ATOM 2499 C CA . ALA A 1 158 ? 122.585 142.129 79.974 1.00 71.89 158 ALA A CA 1
ATOM 2500 C C . ALA A 1 158 ? 123.221 142.871 78.808 1.00 74.71 158 ALA A C 1
ATOM 2501 O O . ALA A 1 158 ? 122.604 143.016 77.747 1.00 77.09 158 ALA A O 1
ATOM 2508 N N . GLN A 1 159 ? 124.449 143.361 78.987 1.00 77.03 159 GLN A N 1
ATOM 2509 C CA . GLN A 1 159 ? 125.144 144.016 77.886 1.00 77.11 159 GLN A CA 1
ATOM 2510 C C . GLN A 1 159 ? 125.441 143.040 76.756 1.00 77.34 159 GLN A C 1
ATOM 2511 O O . GLN A 1 159 ? 125.365 143.413 75.581 1.00 78.60 159 GLN A O 1
ATOM 2525 N N . ASP A 1 160 ? 125.783 141.793 77.086 1.00 75.26 160 ASP A N 1
ATOM 2526 C CA . ASP A 1 160 ? 126.006 140.796 76.045 1.00 75.62 160 ASP A CA 1
ATOM 2527 C C . ASP A 1 160 ? 124.737 140.527 75.245 1.00 76.07 160 ASP A C 1
ATOM 2528 O O . ASP A 1 160 ? 124.815 140.171 74.064 1.00 77.94 160 ASP A O 1
ATOM 2537 N N . MET A 1 161 ? 123.569 140.688 75.862 1.00 74.42 161 MET A N 1
ATOM 2538 C CA . MET A 1 161 ? 122.290 140.505 75.186 1.00 74.86 161 MET A CA 1
ATOM 2539 C C . MET A 1 161 ? 121.711 141.809 74.654 1.00 77.13 161 MET A C 1
ATOM 2540 O O . MET A 1 161 ? 120.606 141.800 74.105 1.00 77.03 161 MET A O 1
ATOM 2554 N N . ASN A 1 162 ? 122.422 142.922 74.804 1.00 82.53 162 ASN A N 1
ATOM 2555 C CA . ASN A 1 162 ? 121.876 144.215 74.420 1.00 83.28 162 ASN A CA 1
ATOM 2556 C C . ASN A 1 162 ? 121.748 144.328 72.907 1.00 86.14 162 ASN A C 1
ATOM 2557 O O . ASN A 1 162 ? 122.608 143.860 72.155 1.00 84.95 162 ASN A O 1
ATOM 2568 N N . ILE A 1 163 ? 120.661 144.956 72.465 1.00 95.57 163 ILE A N 1
ATOM 2569 C CA . ILE A 1 163 ? 120.451 145.300 71.065 1.00 95.79 163 ILE A CA 1
ATOM 2570 C C . ILE A 1 163 ? 120.118 146.783 71.002 1.00 96.82 163 ILE A C 1
ATOM 2571 O O . ILE A 1 163 ? 119.570 147.354 71.950 1.00 95.61 163 ILE A O 1
ATOM 2587 N N . ALA A 1 164 ? 120.454 147.411 69.874 1.00 99.65 164 ALA A N 1
ATOM 2588 C CA . ALA A 1 164 ? 120.304 148.857 69.765 1.00 99.77 164 ALA A CA 1
ATOM 2589 C C . ALA A 1 164 ? 118.864 149.310 69.967 1.00 100.82 164 ALA A C 1
ATOM 2590 O O . ALA A 1 164 ? 118.637 150.469 70.332 1.00 99.58 164 ALA A O 1
ATOM 2597 N N . GLN A 1 165 ? 117.890 148.428 69.747 1.00 101.06 165 GLN A N 1
ATOM 2598 C CA . GLN A 1 165 ? 116.487 148.806 69.847 1.00 100.46 165 GLN A CA 1
ATOM 2599 C C . GLN A 1 165 ? 115.958 148.797 71.275 1.00 99.56 165 GLN A C 1
ATOM 2600 O O . GLN A 1 165 ? 114.857 149.309 71.508 1.00 98.40 165 GLN A O 1
ATOM 2614 N N . SER A 1 166 ? 116.700 148.240 72.232 1.00 93.58 166 SER A N 1
ATOM 2615 C CA . SER A 1 166 ? 116.211 148.125 73.598 1.00 94.22 166 SER A CA 1
ATOM 2616 C C . SER A 1 166 ? 117.390 148.066 74.558 1.00 93.93 166 SER A C 1
ATOM 2617 O O . SER A 1 166 ? 118.449 147.523 74.234 1.00 92.61 166 SER A O 1
ATOM 2625 N N . ASP A 1 167 ? 117.188 148.622 75.751 1.00 88.01 167 ASP A N 1
ATOM 2626 C CA . ASP A 1 167 ? 118.220 148.686 76.778 1.00 86.77 167 ASP A CA 1
ATOM 2627 C C . ASP A 1 167 ? 117.952 147.618 77.830 1.00 86.45 167 ASP A C 1
ATOM 2628 O O . ASP A 1 167 ? 116.919 147.654 78.509 1.00 86.63 167 ASP A O 1
ATOM 2637 N N . THR A 1 168 ? 118.881 146.674 77.964 1.00 80.00 168 THR A N 1
ATOM 2638 C CA . THR A 1 168 ? 118.781 145.628 78.971 1.00 79.16 168 THR A CA 1
ATOM 2639 C C . THR A 1 168 ? 119.500 145.981 80.264 1.00 78.95 168 THR A C 1
ATOM 2640 O O . THR A 1 168 ? 119.408 145.222 81.234 1.00 77.62 168 THR A O 1
ATOM 2651 N N . GLU A 1 169 ? 120.216 147.107 80.304 1.00 79.97 169 GLU A N 1
ATOM 2652 C CA . GLU A 1 169 ? 120.889 147.509 81.533 1.00 78.68 169 GLU A CA 1
ATOM 2653 C C . GLU A 1 169 ? 119.890 148.021 82.563 1.00 77.33 169 GLU A C 1
ATOM 2654 O O . GLU A 1 169 ? 120.066 147.807 83.768 1.00 76.33 169 GLU A O 1
ATOM 2666 N N . LEU A 1 170 ? 118.837 148.703 82.110 1.00 72.16 170 LEU A N 1
ATOM 2667 C CA . LEU A 1 170 ? 117.792 149.136 83.029 1.00 72.19 170 LEU A CA 1
ATOM 2668 C C . LEU A 1 170 ? 117.045 147.943 83.617 1.00 70.85 170 LEU A C 1
ATOM 2669 O O . LEU A 1 170 ? 116.545 148.020 84.745 1.00 71.11 170 LEU A O 1
ATOM 2685 N N . ASN A 1 171 ? 116.983 146.827 82.887 1.00 67.75 171 ASN A N 1
ATOM 2686 C CA . ASN A 1 171 ? 116.413 145.612 83.459 1.00 67.09 171 ASN A CA 1
ATOM 2687 C C . ASN A 1 171 ? 117.195 145.178 84.690 1.00 66.64 171 ASN A C 1
ATOM 2688 O O . ASN A 1 171 ? 116.608 144.758 85.694 1.00 67.74 171 ASN A O 1
ATOM 2699 N N . VAL A 1 172 ? 118.523 145.269 84.629 1.00 63.71 172 VAL A N 1
ATOM 2700 C CA . VAL A 1 172 ? 119.347 144.960 85.792 1.00 62.66 172 VAL A CA 1
ATOM 2701 C C . VAL A 1 172 ? 119.169 146.021 86.870 1.00 63.78 172 VAL A C 1
ATOM 2702 O O . VAL A 1 172 ? 119.093 145.706 88.063 1.00 66.29 172 VAL A O 1
ATOM 2715 N N . HIS A 1 173 ? 119.105 147.294 86.475 1.00 66.50 173 HIS A N 1
ATOM 2716 C CA . HIS A 1 173 ? 118.926 148.362 87.452 1.00 66.02 173 HIS A CA 1
ATOM 2717 C C . HIS A 1 173 ? 117.613 148.235 88.207 1.00 62.65 173 HIS A C 1
ATOM 2718 O O . HIS A 1 173 ? 117.492 148.766 89.315 1.00 63.37 173 HIS A O 1
ATOM 2732 N N . TRP A 1 174 ? 116.626 147.559 87.630 1.00 57.42 174 TRP A N 1
ATOM 2733 C CA . TRP A 1 174 ? 115.350 147.365 88.304 1.00 56.19 174 TRP A CA 1
ATOM 2734 C C . TRP A 1 174 ? 115.386 146.247 89.339 1.00 56.71 174 TRP A C 1
ATOM 2735 O O . TRP A 1 174 ? 114.363 145.993 89.982 1.00 58.30 174 TRP A O 1
ATOM 2756 N N . TYR A 1 175 ? 116.519 145.573 89.512 1.00 52.28 175 TYR A N 1
ATOM 2757 C CA . TYR A 1 175 ? 116.676 144.569 90.554 1.00 50.43 175 TYR A CA 1
ATOM 2758 C C . TYR A 1 175 ? 117.350 145.119 91.805 1.00 51.01 175 TYR A C 1
ATOM 2759 O O . TYR A 1 175 ? 117.631 144.352 92.729 1.00 50.54 175 TYR A O 1
ATOM 2777 N N . ILE A 1 176 ? 117.619 146.426 91.853 1.00 48.68 176 ILE A N 1
ATOM 2778 C CA . ILE A 1 176 ? 118.224 147.016 93.050 1.00 46.66 176 ILE A CA 1
ATOM 2779 C C . ILE A 1 176 ? 117.334 146.840 94.270 1.00 47.83 176 ILE A C 1
ATOM 2780 O O . ILE A 1 176 ? 117.861 146.573 95.361 1.00 49.52 176 ILE A O 1
ATOM 2796 N N . PRO A 1 177 ? 116.010 147.001 94.189 1.00 44.38 177 PRO A N 1
ATOM 2797 C CA . PRO A 1 177 ? 115.176 146.739 95.372 1.00 44.06 177 PRO A CA 1
ATOM 2798 C C . PRO A 1 177 ? 115.328 145.330 95.917 1.00 45.46 177 PRO A C 1
ATOM 2799 O O . PRO A 1 177 ? 115.245 145.131 97.135 1.00 48.11 177 PRO A O 1
ATOM 2810 N N . PHE A 1 178 ? 115.551 144.341 95.052 1.00 41.31 178 PHE A N 1
ATOM 2811 C CA . PHE A 1 178 ? 115.781 142.982 95.526 1.00 35.45 178 PHE A CA 1
ATOM 2812 C C . PHE A 1 178 ? 117.049 142.904 96.371 1.00 38.27 178 PHE A C 1
ATOM 2813 O O . PHE A 1 178 ? 117.074 142.249 97.421 1.00 45.07 178 PHE A O 1
ATOM 2830 N N . TYR A 1 179 ? 118.111 143.582 95.941 1.00 36.47 179 TYR A N 1
ATOM 2831 C CA . TYR A 1 179 ? 119.340 143.584 96.724 1.00 38.13 179 TYR A CA 1
ATOM 2832 C C . TYR A 1 179 ? 119.177 144.365 98.021 1.00 39.47 179 TYR A C 1
ATOM 2833 O O . TYR A 1 179 ? 119.783 144.013 99.041 1.00 49.06 179 TYR A O 1
ATOM 2851 N N . SER A 1 180 ? 118.359 145.416 98.012 1.00 37.50 180 SER A N 1
ATOM 2852 C CA . SER A 1 180 ? 118.036 146.093 99.262 1.00 37.67 180 SER A CA 1
ATOM 2853 C C . SER A 1 180 ? 117.317 145.150 100.219 1.00 33.96 180 SER A C 1
ATOM 2854 O O . SER A 1 180 ? 117.589 145.141 101.428 1.00 37.99 180 SER A O 1
ATOM 2862 N N . LEU A 1 181 ? 116.388 144.353 99.694 1.00 32.16 181 LEU A N 1
ATOM 2863 C CA . LEU A 1 181 ? 115.752 143.326 100.508 1.00 31.78 181 LEU A CA 1
ATOM 2864 C C . LEU A 1 181 ? 116.786 142.364 101.067 1.00 28.93 181 LEU A C 1
ATOM 2865 O O . LEU A 1 181 ? 116.659 141.894 102.200 1.00 31.98 181 LEU A O 1
ATOM 2881 N N . TYR A 1 182 ? 117.812 142.049 100.279 1.00 29.89 182 TYR A N 1
ATOM 2882 C CA . TYR A 1 182 ? 118.862 141.161 100.770 1.00 27.46 182 TYR A CA 1
ATOM 2883 C C . TYR A 1 182 ? 119.621 141.791 101.929 1.00 26.99 182 TYR A C 1
ATOM 2884 O O . TYR A 1 182 ? 119.989 141.107 102.889 1.00 33.04 182 TYR A O 1
ATOM 2902 N N . PHE A 1 183 ? 119.880 143.094 101.849 1.00 35.75 183 PHE A N 1
ATOM 2903 C CA . PHE A 1 183 ? 120.525 143.779 102.966 1.00 30.30 183 PHE A CA 1
ATOM 2904 C C . PHE A 1 183 ? 119.646 143.747 104.212 1.00 27.20 183 PHE A C 1
ATOM 2905 O O . PHE A 1 183 ? 120.140 143.543 105.328 1.00 31.84 183 PHE A O 1
ATOM 2922 N N . ILE A 1 184 ? 118.339 143.946 104.042 1.00 27.66 184 ILE A N 1
ATOM 2923 C CA . ILE A 1 184 ? 117.432 143.868 105.185 1.00 22.48 184 ILE A CA 1
ATOM 2924 C C . ILE A 1 184 ? 117.442 142.464 105.779 1.00 26.16 184 ILE A C 1
ATOM 2925 O O . ILE A 1 184 ? 117.411 142.290 107.002 1.00 33.16 184 ILE A O 1
ATOM 2941 N N . LEU A 1 185 ? 117.459 141.442 104.922 1.00 25.72 185 LEU A N 1
ATOM 2942 C CA . LEU A 1 185 ? 117.503 140.064 105.400 1.00 19.06 185 LEU A CA 1
ATOM 2943 C C . LEU A 1 185 ? 118.786 139.794 106.171 1.00 19.92 185 LEU A C 1
ATOM 2944 O O . LEU A 1 185 ? 118.773 139.102 107.195 1.00 35.42 185 LEU A O 1
ATOM 2960 N N . THR A 1 186 ? 119.909 140.323 105.687 1.00 21.50 186 THR A N 1
ATOM 2961 C CA . THR A 1 186 ? 121.165 140.169 106.408 1.00 26.40 186 THR A CA 1
ATOM 2962 C C . THR A 1 186 ? 121.095 140.839 107.772 1.00 26.14 186 THR A C 1
ATOM 2963 O O . THR A 1 186 ? 121.565 140.282 108.770 1.00 29.17 186 THR A O 1
ATOM 2974 N N . GLY A 1 187 ? 120.515 142.036 107.835 1.00 26.07 187 GLY A N 1
ATOM 2975 C CA . GLY A 1 187 ? 120.352 142.695 109.121 1.00 23.47 187 GLY A CA 1
ATOM 2976 C C . GLY A 1 187 ? 119.483 141.899 110.075 1.00 21.02 187 GLY A C 1
ATOM 2977 O O . GLY A 1 187 ? 119.792 141.783 111.263 1.00 31.05 187 GLY A O 1
ATOM 2981 N N . LEU A 1 188 ? 118.382 141.344 109.568 1.00 20.56 188 LEU A N 1
ATOM 2982 C CA . LEU A 1 188 ? 117.502 140.530 110.399 1.00 17.18 188 LEU A CA 1
ATOM 2983 C C . LEU A 1 188 ? 118.230 139.306 110.934 1.00 21.42 188 LEU A C 1
ATOM 2984 O O . LEU A 1 188 ? 118.110 138.964 112.118 1.00 26.10 188 LEU A O 1
ATOM 3000 N N . GLN A 1 189 ? 118.983 138.627 110.072 1.00 23.37 189 GLN A N 1
ATOM 3001 C CA . GLN A 1 189 ? 119.711 137.445 110.508 1.00 17.65 189 GLN A CA 1
ATOM 3002 C C . GLN A 1 189 ? 120.781 137.803 111.525 1.00 14.60 189 GLN A C 1
ATOM 3003 O O . GLN A 1 189 ? 120.990 137.067 112.492 1.00 27.39 189 GLN A O 1
ATOM 3017 N N . VAL A 1 190 ? 121.461 138.932 111.333 1.00 23.91 190 VAL A N 1
ATOM 3018 C CA . VAL A 1 190 ? 122.472 139.360 112.293 1.00 19.69 190 VAL A CA 1
ATOM 3019 C C . VAL A 1 190 ? 121.830 139.663 113.639 1.00 19.76 190 VAL A C 1
ATOM 3020 O O . VAL A 1 190 ? 122.370 139.311 114.690 1.00 25.77 190 VAL A O 1
ATOM 3033 N N . ASN A 1 191 ? 120.670 140.319 113.631 1.00 22.60 191 ASN A N 1
ATOM 3034 C CA . ASN A 1 191 ? 119.981 140.621 114.882 1.00 17.36 191 ASN A CA 1
ATOM 3035 C C . ASN A 1 191 ? 119.578 139.343 115.613 1.00 14.50 191 ASN A C 1
ATOM 3036 O O . ASN A 1 191 ? 119.834 139.185 116.817 1.00 26.72 191 ASN A O 1
ATOM 3047 N N . ILE A 1 192 ? 118.947 138.414 114.892 1.00 16.14 192 ILE A N 1
ATOM 3048 C CA . ILE A 1 192 ? 118.491 137.174 115.511 1.00 14.54 192 ILE A CA 1
ATOM 3049 C C . ILE A 1 192 ? 119.677 136.369 116.021 1.00 14.38 192 ILE A C 1
ATOM 3050 O O . ILE A 1 192 ? 119.626 135.781 117.108 1.00 22.46 192 ILE A O 1
ATOM 3066 N N . ALA A 1 193 ? 120.755 136.313 115.238 1.00 19.31 193 ALA A N 1
ATOM 3067 C CA . ALA A 1 193 ? 121.949 135.599 115.662 1.00 11.53 193 ALA A CA 1
ATOM 3068 C C . ALA A 1 193 ? 122.558 136.240 116.896 1.00 19.15 193 ALA A C 1
ATOM 3069 O O . ALA A 1 193 ? 122.997 135.540 117.807 1.00 26.81 193 ALA A O 1
ATOM 3076 N N . ASN A 1 194 ? 122.593 137.570 116.947 1.00 19.76 194 ASN A N 1
ATOM 3077 C CA . ASN A 1 194 ? 123.094 138.253 118.130 1.00 16.52 194 ASN A CA 1
ATOM 3078 C C . ASN A 1 194 ? 122.314 137.833 119.367 1.00 16.53 194 ASN A C 1
ATOM 3079 O O . ASN A 1 194 ? 122.900 137.474 120.392 1.00 25.82 194 ASN A O 1
ATOM 3090 N N . THR A 1 195 ? 120.984 137.846 119.280 1.00 18.88 195 THR A N 1
ATOM 3091 C CA . THR A 1 195 ? 120.174 137.485 120.443 1.00 13.81 195 THR A CA 1
ATOM 3092 C C . THR A 1 195 ? 120.386 136.025 120.841 1.00 24.21 195 THR A C 1
ATOM 3093 O O . THR A 1 195 ? 120.613 135.711 122.019 1.00 33.41 195 THR A O 1
ATOM 3104 N N . ALA A 1 196 ? 120.311 135.113 119.871 1.00 19.23 196 ALA A N 1
ATOM 3105 C CA . ALA A 1 196 ? 120.416 133.692 120.182 1.00 13.93 196 ALA A CA 1
ATOM 3106 C C . ALA A 1 196 ? 121.807 133.331 120.693 1.00 20.36 196 ALA A C 1
ATOM 3107 O O . ALA A 1 196 ? 121.948 132.512 121.611 1.00 23.92 196 ALA A O 1
ATOM 3114 N N . TYR A 1 197 ? 122.849 133.925 120.109 1.00 24.16 197 TYR A N 1
ATOM 3115 C CA . TYR A 1 197 ? 124.201 133.712 120.601 1.00 20.72 197 TYR A CA 1
ATOM 3116 C C . TYR A 1 197 ? 124.372 134.288 121.993 1.00 21.21 197 TYR A C 1
ATOM 3117 O O . TYR A 1 197 ? 125.087 133.715 122.813 1.00 32.49 197 TYR A O 1
ATOM 3135 N N . GLY A 1 198 ? 123.743 135.427 122.278 1.00 25.28 198 GLY A N 1
ATOM 3136 C CA . GLY A 1 198 ? 123.775 135.939 123.632 1.00 24.24 198 GLY A CA 1
ATOM 3137 C C . GLY A 1 198 ? 123.176 134.962 124.620 1.00 20.11 198 GLY A C 1
ATOM 3138 O O . GLY A 1 198 ? 123.727 134.738 125.698 1.00 33.23 198 GLY A O 1
ATOM 3142 N N . LEU A 1 199 ? 122.045 134.357 124.261 1.00 25.91 199 LEU A N 1
ATOM 3143 C CA . LEU A 1 199 ? 121.415 133.396 125.161 1.00 25.87 199 LEU A CA 1
ATOM 3144 C C . LEU A 1 199 ? 122.300 132.173 125.370 1.00 21.83 199 LEU A C 1
ATOM 3145 O O . LEU A 1 199 ? 122.482 131.709 126.501 1.00 29.97 199 LEU A O 1
ATOM 3161 N N . GLY A 1 200 ? 122.865 131.636 124.289 1.00 23.69 200 GLY A N 1
ATOM 3162 C CA . GLY A 1 200 ? 123.739 130.480 124.426 1.00 26.28 200 GLY A CA 1
ATOM 3163 C C . GLY A 1 200 ? 125.003 130.790 125.205 1.00 25.05 200 GLY A C 1
ATOM 3164 O O . GLY A 1 200 ? 125.465 129.981 126.016 1.00 33.23 200 GLY A O 1
ATOM 3168 N N . ARG A 1 201 ? 125.578 131.968 124.974 1.00 25.98 201 ARG A N 1
ATOM 3169 C CA . ARG A 1 201 ? 126.768 132.386 125.699 1.00 28.44 201 ARG A CA 1
ATOM 3170 C C . ARG A 1 201 ? 126.474 132.566 127.181 1.00 30.19 201 ARG A C 1
ATOM 3171 O O . ARG A 1 201 ? 127.305 132.226 128.027 1.00 39.87 201 ARG A O 1
ATOM 3192 N N . ARG A 1 202 ? 125.299 133.101 127.517 1.00 30.69 202 ARG A N 1
ATOM 3193 C CA . ARG A 1 202 ? 124.935 133.243 128.921 1.00 23.30 202 ARG A CA 1
ATOM 3194 C C . ARG A 1 202 ? 124.674 131.889 129.565 1.00 25.08 202 ARG A C 1
ATOM 3195 O O . ARG A 1 202 ? 125.000 131.684 130.737 1.00 35.42 202 ARG A O 1
ATOM 3216 N N . PHE A 1 203 ? 124.097 130.946 128.819 1.00 28.57 203 PHE A N 1
ATOM 3217 C CA . PHE A 1 203 ? 123.966 129.588 129.340 1.00 19.49 203 PHE A CA 1
ATOM 3218 C C . PHE A 1 203 ? 125.335 128.992 129.640 1.00 28.00 203 PHE A C 1
ATOM 3219 O O . PHE A 1 203 ? 125.533 128.354 130.682 1.00 39.69 203 PHE A O 1
ATOM 3236 N N . GLY A 1 204 ? 126.293 129.192 128.736 1.00 31.77 204 GLY A N 1
ATOM 3237 C CA . GLY A 1 204 ? 127.636 128.689 128.973 1.00 30.38 204 GLY A CA 1
ATOM 3238 C C . GLY A 1 204 ? 128.310 129.354 130.158 1.00 31.41 204 GLY A C 1
ATOM 3239 O O . GLY A 1 204 ? 129.005 128.700 130.936 1.00 39.72 204 GLY A O 1
ATOM 3243 N N . ARG A 1 205 ? 128.127 130.666 130.301 1.00 36.94 205 ARG A N 1
ATOM 3244 C CA . ARG A 1 205 ? 128.672 131.372 131.455 1.00 37.52 205 ARG A CA 1
ATOM 3245 C C . ARG A 1 205 ? 128.065 130.853 132.750 1.00 37.90 205 ARG A C 1
ATOM 3246 O O . ARG A 1 205 ? 128.762 130.710 133.758 1.00 47.87 205 ARG A O 1
ATOM 3267 N N . LEU A 1 206 ? 126.759 130.584 132.744 1.00 37.88 206 LEU A N 1
ATOM 3268 C CA . LEU A 1 206 ? 126.108 130.022 133.920 1.00 35.92 206 LEU A CA 1
ATOM 3269 C C . LEU A 1 206 ? 126.679 128.653 134.262 1.00 38.30 206 LEU A C 1
ATOM 3270 O O . LEU A 1 206 ? 126.949 128.361 135.431 1.00 44.91 206 LEU A O 1
ATOM 3286 N N . ASN A 1 207 ? 126.865 127.797 133.258 1.00 38.58 207 ASN A N 1
ATOM 3287 C CA . ASN A 1 207 ? 127.438 126.480 133.519 1.00 35.73 207 ASN A CA 1
ATOM 3288 C C . ASN A 1 207 ? 128.860 126.595 134.054 1.00 40.13 207 ASN A C 1
ATOM 3289 O O . ASN A 1 207 ? 129.251 125.864 134.974 1.00 47.89 207 ASN A O 1
ATOM 3300 N N . ARG A 1 208 ? 129.653 127.504 133.486 1.00 44.15 208 ARG A N 1
ATOM 3301 C CA . ARG A 1 208 ? 131.016 127.697 133.965 1.00 44.35 208 ARG A CA 1
ATOM 3302 C C . ARG A 1 208 ? 131.028 128.192 135.403 1.00 48.14 208 ARG A C 1
ATOM 3303 O O . ARG A 1 208 ? 131.836 127.733 136.216 1.00 56.30 208 ARG A O 1
ATOM 3324 N N . MET A 1 209 ? 130.147 129.136 135.735 1.00 51.65 209 MET A N 1
ATOM 3325 C CA . MET A 1 209 ? 130.067 129.622 137.107 1.00 49.34 209 MET A CA 1
ATOM 3326 C C . MET A 1 209 ? 129.646 128.511 138.058 1.00 50.22 209 MET A C 1
ATOM 3327 O O . MET A 1 209 ? 130.185 128.395 139.163 1.00 58.52 209 MET A O 1
ATOM 3341 N N . LEU A 1 210 ? 128.681 127.686 137.650 1.00 48.22 210 LEU A N 1
ATOM 3342 C CA . LEU A 1 210 ? 128.286 126.546 138.469 1.00 47.65 210 LEU A CA 1
ATOM 3343 C C . LEU A 1 210 ? 129.481 125.649 138.756 1.00 49.98 210 LEU A C 1
ATOM 3344 O O . LEU A 1 210 ? 129.771 125.325 139.915 1.00 53.79 210 LEU A O 1
ATOM 3360 N N . SER A 1 211 ? 130.193 125.242 137.704 1.00 54.52 211 SER A N 1
ATOM 3361 C CA . SER A 1 211 ? 131.318 124.331 137.884 1.00 54.73 211 SER A CA 1
ATOM 3362 C C . SER A 1 211 ? 132.408 124.963 138.739 1.00 58.77 211 SER A C 1
ATOM 3363 O O . SER A 1 211 ? 133.011 124.293 139.584 1.00 63.68 211 SER A O 1
ATOM 3371 N N . SER A 1 212 ? 132.682 126.251 138.530 1.00 55.82 212 SER A N 1
ATOM 3372 C CA . SER A 1 212 ? 133.726 126.916 139.299 1.00 56.86 212 SER A CA 1
ATOM 3373 C C . SER A 1 212 ? 133.354 127.018 140.772 1.00 59.89 212 SER A C 1
ATOM 3374 O O . SER A 1 212 ? 134.196 126.785 141.645 1.00 64.53 212 SER A O 1
ATOM 3382 N N . SER A 1 213 ? 132.102 127.359 141.071 1.00 56.66 213 SER A N 1
ATOM 3383 C CA . SER A 1 213 ? 131.687 127.620 142.441 1.00 57.38 213 SER A CA 1
ATOM 3384 C C . SER A 1 213 ? 131.268 126.369 143.199 1.00 56.00 213 SER A C 1
ATOM 3385 O O . SER A 1 213 ? 131.062 126.449 144.414 1.00 60.49 213 SER A O 1
ATOM 3393 N N . PHE A 1 214 ? 131.130 125.223 142.528 1.00 56.67 214 PHE A N 1
ATOM 3394 C CA . PHE A 1 214 ? 130.753 123.994 143.212 1.00 59.34 214 PHE A CA 1
ATOM 3395 C C . PHE A 1 214 ? 131.579 122.783 142.805 1.00 62.10 214 PHE A C 1
ATOM 3396 O O . PHE A 1 214 ? 131.344 121.693 143.337 1.00 63.36 214 PHE A O 1
ATOM 3413 N N . LEU A 1 215 ? 132.531 122.932 141.882 1.00 65.21 215 LEU A N 1
ATOM 3414 C CA . LEU A 1 215 ? 133.400 121.828 141.494 1.00 64.25 215 LEU A CA 1
ATOM 3415 C C . LEU A 1 215 ? 134.834 122.297 141.284 1.00 66.05 215 LEU A C 1
ATOM 3416 O O . LEU A 1 215 ? 135.554 121.741 140.447 1.00 65.20 215 LEU A O 1
ATOM 3432 N N . ALA A 1 216 ? 135.265 123.312 142.024 1.00 70.49 216 ALA A N 1
ATOM 3433 C CA . ALA A 1 216 ? 136.621 123.830 141.888 1.00 71.62 216 ALA A CA 1
ATOM 3434 C C . ALA A 1 216 ? 137.063 124.542 143.162 1.00 71.55 216 ALA A C 1
ATOM 3435 O O . ALA A 1 216 ? 138.256 124.621 143.456 1.00 70.57 216 ALA A O 1
ATOM 3442 N N . ALA A 1 262 ? 126.614 130.385 157.426 1.00 83.92 262 ALA A N 1
ATOM 3443 C CA . ALA A 1 262 ? 127.065 131.658 156.879 1.00 85.17 262 ALA A CA 1
ATOM 3444 C C . ALA A 1 262 ? 127.645 131.461 155.482 1.00 85.53 262 ALA A C 1
ATOM 3445 O O . ALA A 1 262 ? 127.023 131.830 154.486 1.00 84.96 262 ALA A O 1
ATOM 3451 N N . ALA A 1 263 ? 128.842 130.876 155.415 1.00 86.37 263 ALA A N 1
ATOM 3452 C CA . ALA A 1 263 ? 129.454 130.602 154.119 1.00 87.11 263 ALA A CA 1
ATOM 3453 C C . ALA A 1 263 ? 128.615 129.621 153.312 1.00 85.66 263 ALA A C 1
ATOM 3454 O O . ALA A 1 263 ? 128.405 129.814 152.109 1.00 84.40 263 ALA A O 1
ATOM 3461 N N . ALA A 1 264 ? 128.122 128.560 153.957 1.00 82.18 264 ALA A N 1
ATOM 3462 C CA . ALA A 1 264 ? 127.259 127.612 153.261 1.00 81.89 264 ALA A CA 1
ATOM 3463 C C . ALA A 1 264 ? 125.934 128.256 152.879 1.00 83.53 264 ALA A C 1
ATOM 3464 O O . ALA A 1 264 ? 125.377 127.961 151.817 1.00 83.56 264 ALA A O 1
ATOM 3471 N N . LYS A 1 265 ? 125.408 129.133 153.736 1.00 82.55 265 LYS A N 1
ATOM 3472 C CA . LYS A 1 265 ? 124.176 129.840 153.402 1.00 82.94 265 LYS A CA 1
ATOM 3473 C C . LYS A 1 265 ? 124.369 130.731 152.181 1.00 82.86 265 LYS A C 1
ATOM 3474 O O . LYS A 1 265 ? 123.508 130.780 151.295 1.00 80.54 265 LYS A O 1
ATOM 3493 N N . ASN A 1 266 ? 125.497 131.440 152.112 1.00 81.21 266 ASN A N 1
ATOM 3494 C CA . ASN A 1 266 ? 125.772 132.279 150.950 1.00 79.56 266 ASN A CA 1
ATOM 3495 C C . ASN A 1 266 ? 125.992 131.434 149.702 1.00 78.53 266 ASN A C 1
ATOM 3496 O O . ASN A 1 266 ? 125.579 131.819 148.603 1.00 78.43 266 ASN A O 1
ATOM 3507 N N . LYS A 1 267 ? 126.642 130.279 149.849 1.00 71.63 267 LYS A N 1
ATOM 3508 C CA . LYS A 1 267 ? 126.805 129.378 148.713 1.00 68.95 267 LYS A CA 1
ATOM 3509 C C . LYS A 1 267 ? 125.454 128.890 148.207 1.00 70.47 267 LYS A C 1
ATOM 3510 O O . LYS A 1 267 ? 125.224 128.818 146.994 1.00 75.90 267 LYS A O 1
ATOM 3529 N N . GLY A 1 268 ? 124.548 128.543 149.120 1.00 66.24 268 GLY A N 1
ATOM 3530 C CA . GLY A 1 268 ? 123.214 128.139 148.708 1.00 64.14 268 GLY A CA 1
ATOM 3531 C C . GLY A 1 268 ? 122.452 129.270 148.049 1.00 63.78 268 GLY A C 1
ATOM 3532 O O . GLY A 1 268 ? 121.696 129.054 147.100 1.00 68.03 268 GLY A O 1
ATOM 3536 N N . LEU A 1 269 ? 122.638 130.492 148.545 1.00 63.09 269 LEU A N 1
ATOM 3537 C CA . LEU A 1 269 ? 122.023 131.648 147.903 1.00 63.02 269 LEU A CA 1
ATOM 3538 C C . LEU A 1 269 ? 122.544 131.819 146.483 1.00 63.29 269 LEU A C 1
ATOM 3539 O O . LEU A 1 269 ? 121.782 132.142 145.565 1.00 64.96 269 LEU A O 1
ATOM 3555 N N . LEU A 1 270 ? 123.845 131.610 146.284 1.00 56.20 270 LEU A N 1
ATOM 3556 C CA . LEU A 1 270 ? 124.413 131.691 144.942 1.00 53.88 270 LEU A CA 1
ATOM 3557 C C . LEU A 1 270 ? 123.870 130.587 144.041 1.00 54.53 270 LEU A C 1
ATOM 3558 O O . LEU A 1 270 ? 123.607 130.818 142.856 1.00 57.13 270 LEU A O 1
ATOM 3574 N N . LEU A 1 271 ? 123.710 129.377 144.577 1.00 54.30 271 LEU A N 1
ATOM 3575 C CA . LEU A 1 271 ? 123.114 128.304 143.785 1.00 54.98 271 LEU A CA 1
ATOM 3576 C C . LEU A 1 271 ? 121.685 128.650 143.392 1.00 53.25 271 LEU A C 1
ATOM 3577 O O . LEU A 1 271 ? 121.255 128.371 142.268 1.00 58.08 271 LEU A O 1
ATOM 3593 N N . LYS A 1 272 ? 120.930 129.243 144.314 1.00 47.61 272 LYS A N 1
ATOM 3594 C CA . LYS A 1 272 ? 119.581 129.688 143.992 1.00 50.77 272 LYS A CA 1
ATOM 3595 C C . LYS A 1 272 ? 119.608 130.750 142.902 1.00 52.15 272 LYS A C 1
ATOM 3596 O O . LYS A 1 272 ? 118.784 130.728 141.981 1.00 49.98 272 LYS A O 1
ATOM 3615 N N . SER A 1 273 ? 120.546 131.691 142.989 1.00 48.66 273 SER A N 1
ATOM 3616 C CA . SER A 1 273 ? 120.658 132.709 141.953 1.00 45.21 273 SER A CA 1
ATOM 3617 C C . SER A 1 273 ? 120.946 132.073 140.600 1.00 48.98 273 SER A C 1
ATOM 3618 O O . SER A 1 273 ? 120.383 132.481 139.580 1.00 52.34 273 SER A O 1
ATOM 3626 N N . LEU A 1 274 ? 121.813 131.061 140.575 1.00 45.10 274 LEU A N 1
ATOM 3627 C CA . LEU A 1 274 ? 122.114 130.376 139.323 1.00 38.89 274 LEU A CA 1
ATOM 3628 C C . LEU A 1 274 ? 120.900 129.621 138.794 1.00 40.10 274 LEU A C 1
ATOM 3629 O O . LEU A 1 274 ? 120.683 129.559 137.581 1.00 48.39 274 LEU A O 1
ATOM 3645 N N . ALA A 1 275 ? 120.104 129.030 139.685 1.00 41.40 275 ALA A N 1
ATOM 3646 C CA . ALA A 1 275 ? 118.903 128.328 139.243 1.00 38.98 275 ALA A CA 1
ATOM 3647 C C . ALA A 1 275 ? 117.891 129.289 138.631 1.00 40.18 275 ALA A C 1
ATOM 3648 O O . ALA A 1 275 ? 117.297 128.996 137.584 1.00 46.03 275 ALA A O 1
ATOM 3655 N N . ASP A 1 276 ? 117.674 130.439 139.273 1.00 45.22 276 ASP A N 1
ATOM 3656 C CA . ASP A 1 276 ? 116.805 131.451 138.678 1.00 44.73 276 ASP A CA 1
ATOM 3657 C C . ASP A 1 276 ? 117.376 131.973 137.370 1.00 44.06 276 ASP A C 1
ATOM 3658 O O . ASP A 1 276 ? 116.624 132.264 136.439 1.00 42.25 276 ASP A O 1
ATOM 3667 N N . SER A 1 277 ? 118.699 132.103 137.277 1.00 37.82 277 SER A N 1
ATOM 3668 C CA . SER A 1 277 ? 119.300 132.535 136.021 1.00 32.36 277 SER A CA 1
ATOM 3669 C C . SER A 1 277 ? 119.040 131.524 134.913 1.00 29.79 277 SER A C 1
ATOM 3670 O O . SER A 1 277 ? 118.753 131.904 133.776 1.00 31.81 277 SER A O 1
ATOM 3678 N N . HIS A 1 278 ? 119.137 130.232 135.224 1.00 26.22 278 HIS A N 1
ATOM 3679 C CA . HIS A 1 278 ? 118.866 129.209 134.220 1.00 24.85 278 HIS A CA 1
ATOM 3680 C C . HIS A 1 278 ? 117.410 129.249 133.776 1.00 28.66 278 HIS A C 1
ATOM 3681 O O . HIS A 1 278 ? 117.109 129.203 132.576 1.00 33.74 278 HIS A O 1
ATOM 3695 N N . GLU A 1 279 ? 116.488 129.328 134.736 1.00 31.01 279 GLU A N 1
ATOM 3696 C CA . GLU A 1 279 ? 115.074 129.405 134.385 1.00 29.89 279 GLU A CA 1
ATOM 3697 C C . GLU A 1 279 ? 114.783 130.650 133.555 1.00 31.81 279 GLU A C 1
ATOM 3698 O O . GLU A 1 279 ? 114.020 130.600 132.582 1.00 33.82 279 GLU A O 1
ATOM 3710 N N . SER A 1 280 ? 115.396 131.776 133.920 1.00 29.52 280 SER A N 1
ATOM 3711 C CA . SER A 1 280 ? 115.194 133.020 133.193 1.00 23.70 280 SER A CA 1
ATOM 3712 C C . SER A 1 280 ? 115.772 132.943 131.787 1.00 24.01 280 SER A C 1
ATOM 3713 O O . SER A 1 280 ? 115.195 133.493 130.850 1.00 29.40 280 SER A O 1
ATOM 3721 N N . LEU A 1 281 ? 116.912 132.273 131.616 1.00 18.18 281 LEU A N 1
ATOM 3722 C CA . LEU A 1 281 ? 117.476 132.119 130.280 1.00 17.46 281 LEU A CA 1
ATOM 3723 C C . LEU A 1 281 ? 116.603 131.220 129.418 1.00 22.06 281 LEU A C 1
ATOM 3724 O O . LEU A 1 281 ? 116.458 131.455 128.214 1.00 33.98 281 LEU A O 1
ATOM 3740 N N . GLY A 1 282 ? 116.022 130.179 130.008 1.00 14.91 282 GLY A N 1
ATOM 3741 C CA . GLY A 1 282 ? 115.060 129.383 129.266 1.00 15.12 282 GLY A CA 1
ATOM 3742 C C . GLY A 1 282 ? 113.858 130.200 128.834 1.00 21.23 282 GLY A C 1
ATOM 3743 O O . GLY A 1 282 ? 113.394 130.098 127.693 1.00 26.36 282 GLY A O 1
ATOM 3747 N N . LYS A 1 283 ? 113.346 131.035 129.735 1.00 28.88 283 LYS A N 1
ATOM 3748 C CA . LYS A 1 283 ? 112.234 131.903 129.371 1.00 23.54 283 LYS A CA 1
ATOM 3749 C C . LYS A 1 283 ? 112.643 132.928 128.319 1.00 24.79 283 LYS A C 1
ATOM 3750 O O . LYS A 1 283 ? 111.821 133.319 127.490 1.00 25.06 283 LYS A O 1
ATOM 3769 N N . CYS A 1 284 ? 113.902 133.362 128.328 1.00 23.76 284 CYS A N 1
ATOM 3770 C CA . CYS A 1 284 ? 114.398 134.258 127.287 1.00 13.63 284 CYS A CA 1
ATOM 3771 C C . CYS A 1 284 ? 114.455 133.558 125.936 1.00 19.08 284 CYS A C 1
ATOM 3772 O O . CYS A 1 284 ? 114.137 134.159 124.904 1.00 28.93 284 CYS A O 1
ATOM 3780 N N . VAL A 1 285 ? 114.887 132.297 125.918 1.00 20.58 285 VAL A N 1
ATOM 3781 C CA . VAL A 1 285 ? 114.858 131.525 124.680 1.00 14.90 285 VAL A CA 1
ATOM 3782 C C . VAL A 1 285 ? 113.431 131.424 124.167 1.00 19.36 285 VAL A C 1
ATOM 3783 O O . VAL A 1 285 ? 113.172 131.561 122.966 1.00 24.28 285 VAL A O 1
ATOM 3796 N N . HIS A 1 286 ? 112.481 131.186 125.070 1.00 25.04 286 HIS A N 1
ATOM 3797 C CA . HIS A 1 286 ? 111.085 131.130 124.653 1.00 17.81 286 HIS A CA 1
ATOM 3798 C C . HIS A 1 286 ? 110.574 132.485 124.184 1.00 18.51 286 HIS A C 1
ATOM 3799 O O . HIS A 1 286 ? 109.719 132.541 123.302 1.00 24.60 286 HIS A O 1
ATOM 3813 N N . LEU A 1 287 ? 111.056 133.581 124.769 1.00 24.24 287 LEU A N 1
ATOM 3814 C CA . LEU A 1 287 ? 110.668 134.905 124.295 1.00 17.64 287 LEU A CA 1
ATOM 3815 C C . LEU A 1 287 ? 111.178 135.148 122.884 1.00 20.19 287 LEU A C 1
ATOM 3816 O O . LEU A 1 287 ? 110.450 135.668 122.031 1.00 26.13 287 LEU A O 1
ATOM 3832 N N . LEU A 1 288 ? 112.430 134.776 122.624 1.00 18.94 288 LEU A N 1
ATOM 3833 C CA . LEU A 1 288 ? 112.968 134.881 121.275 1.00 15.59 288 LEU A CA 1
ATOM 3834 C C . LEU A 1 288 ? 112.167 134.022 120.304 1.00 18.33 288 LEU A C 1
ATOM 3835 O O . LEU A 1 288 ? 111.864 134.457 119.189 1.00 21.09 288 LEU A O 1
ATOM 3851 N N . SER A 1 289 ? 111.807 132.804 120.708 1.00 22.03 289 SER A N 1
ATOM 3852 C CA . SER A 1 289 ? 110.968 131.970 119.853 1.00 14.46 289 SER A CA 1
ATOM 3853 C C . SER A 1 289 ? 109.627 132.639 119.590 1.00 19.82 289 SER A C 1
ATOM 3854 O O . SER A 1 289 ? 109.238 132.836 118.440 1.00 30.38 289 SER A O 1
ATOM 3862 N N . ASN A 1 290 ? 108.925 133.039 120.645 1.00 23.27 290 ASN A N 1
ATOM 3863 C CA . ASN A 1 290 ? 107.606 133.630 120.475 1.00 22.99 290 ASN A CA 1
ATOM 3864 C C . ASN A 1 290 ? 107.657 134.873 119.602 1.00 18.33 290 ASN A C 1
ATOM 3865 O O . ASN A 1 290 ? 106.706 135.149 118.865 1.00 32.11 290 ASN A O 1
ATOM 3876 N N . SER A 1 291 ? 108.752 135.627 119.653 1.00 15.02 291 SER A N 1
ATOM 3877 C CA . SER A 1 291 ? 108.821 136.878 118.911 1.00 16.28 291 SER A CA 1
ATOM 3878 C C . SER A 1 291 ? 109.292 136.703 117.473 1.00 23.16 291 SER A C 1
ATOM 3879 O O . SER A 1 291 ? 108.810 137.410 116.585 1.00 32.39 291 SER A O 1
ATOM 3887 N N . PHE A 1 292 ? 110.224 135.780 117.212 1.00 21.50 292 PHE A N 1
ATOM 3888 C CA . PHE A 1 292 ? 110.867 135.691 115.906 1.00 20.03 292 PHE A CA 1
ATOM 3889 C C . PHE A 1 292 ? 110.840 134.281 115.332 1.00 24.35 292 PHE A C 1
ATOM 3890 O O . PHE A 1 292 ? 111.644 133.969 114.455 1.00 31.69 292 PHE A O 1
ATOM 3907 N N . GLY A 1 293 ? 109.928 133.423 115.787 1.00 19.85 293 GLY A N 1
ATOM 3908 C CA . GLY A 1 293 ? 109.860 132.084 115.239 1.00 13.79 293 GLY A CA 1
ATOM 3909 C C . GLY A 1 293 ? 109.377 132.072 113.808 1.00 16.06 293 GLY A C 1
ATOM 3910 O O . GLY A 1 293 ? 109.848 131.280 112.995 1.00 24.62 293 GLY A O 1
ATOM 3914 N N . ILE A 1 294 ? 108.425 132.944 113.480 1.00 17.22 294 ILE A N 1
ATOM 3915 C CA . ILE A 1 294 ? 107.949 133.025 112.107 1.00 23.30 294 ILE A CA 1
ATOM 3916 C C . ILE A 1 294 ? 109.046 133.571 111.200 1.00 22.90 294 ILE A C 1
ATOM 3917 O O . ILE A 1 294 ? 109.239 133.092 110.075 1.00 22.23 294 ILE A O 1
ATOM 3933 N N . ALA A 1 295 ? 109.800 134.558 111.684 1.00 18.82 295 ALA A N 1
ATOM 3934 C CA . ALA A 1 295 ? 110.933 135.063 110.919 1.00 18.44 295 ALA A CA 1
ATOM 3935 C C . ALA A 1 295 ? 111.982 133.981 110.710 1.00 17.93 295 ALA A C 1
ATOM 3936 O O . ALA A 1 295 ? 112.530 133.849 109.615 1.00 25.20 295 ALA A O 1
ATOM 3943 N N . VAL A 1 296 ? 112.279 133.198 111.748 1.00 15.39 296 VAL A N 1
ATOM 3944 C CA . VAL A 1 296 ? 113.266 132.133 111.616 1.00 17.86 296 VAL A CA 1
ATOM 3945 C C . VAL A 1 296 ? 112.762 131.052 110.670 1.00 14.94 296 VAL A C 1
ATOM 3946 O O . VAL A 1 296 ? 113.530 130.492 109.882 1.00 15.66 296 VAL A O 1
ATOM 3959 N N . LEU A 1 297 ? 111.471 130.735 110.735 1.00 16.04 297 LEU A N 1
ATOM 3960 C CA . LEU A 1 297 ? 110.908 129.741 109.834 1.00 14.53 297 LEU A CA 1
ATOM 3961 C C . LEU A 1 297 ? 111.022 130.192 108.388 1.00 19.47 297 LEU A C 1
ATOM 3962 O O . LEU A 1 297 ? 111.392 129.405 107.511 1.00 22.99 297 LEU A O 1
ATOM 3978 N N . PHE A 1 298 ? 110.718 131.461 108.119 1.00 22.31 298 PHE A N 1
ATOM 3979 C CA . PHE A 1 298 ? 110.811 131.942 106.749 1.00 11.49 298 PHE A CA 1
ATOM 3980 C C . PHE A 1 298 ? 112.257 132.121 106.315 1.00 9.81 298 PHE A C 1
ATOM 3981 O O . PHE A 1 298 ? 112.561 131.977 105.132 1.00 21.71 298 PHE A O 1
ATOM 3998 N N . ILE A 1 299 ? 113.165 132.391 107.252 1.00 14.52 299 ILE A N 1
ATOM 3999 C CA . ILE A 1 299 ? 114.587 132.386 106.930 1.00 8.76 299 ILE A CA 1
ATOM 4000 C C . ILE A 1 299 ? 115.030 130.989 106.528 1.00 20.21 299 ILE A C 1
ATOM 4001 O O . ILE A 1 299 ? 115.801 130.818 105.583 1.00 27.45 299 ILE A O 1
ATOM 4017 N N . LEU A 1 300 ? 114.567 129.970 107.253 1.00 19.34 300 LEU A N 1
ATOM 4018 C CA . LEU A 1 300 ? 114.919 128.595 106.916 1.00 14.26 300 LEU A CA 1
ATOM 4019 C C . LEU A 1 300 ? 114.345 128.195 105.566 1.00 12.93 300 LEU A C 1
ATOM 4020 O O . LEU A 1 300 ? 115.018 127.536 104.765 1.00 24.02 300 LEU A O 1
ATOM 4036 N N . VAL A 1 301 ? 113.091 128.564 105.308 1.00 19.55 301 VAL A N 1
ATOM 4037 C CA . VAL A 1 301 ? 112.476 128.274 104.018 1.00 15.58 301 VAL A CA 1
ATOM 4038 C C . VAL A 1 301 ? 113.251 128.963 102.905 1.00 15.84 301 VAL A C 1
ATOM 4039 O O . VAL A 1 301 ? 113.511 128.376 101.848 1.00 26.44 301 VAL A O 1
ATOM 4052 N N . SER A 1 302 ? 113.634 130.218 103.131 1.00 19.05 302 SER A N 1
ATOM 4053 C CA . SER A 1 302 ? 114.428 130.949 102.158 1.00 15.25 302 SER A CA 1
ATOM 4054 C C . SER A 1 302 ? 115.776 130.283 101.935 1.00 18.29 302 SER A C 1
ATOM 4055 O O . SER A 1 302 ? 116.250 130.200 100.802 1.00 25.47 302 SER A O 1
ATOM 4063 N N . CYS A 1 303 ? 116.412 129.806 103.002 1.00 25.41 303 CYS A N 1
ATOM 4064 C CA . CYS A 1 303 ? 117.703 129.145 102.866 1.00 18.91 303 CYS A CA 1
ATOM 4065 C C . CYS A 1 303 ? 117.583 127.875 102.038 1.00 21.79 303 CYS A C 1
ATOM 4066 O O . CYS A 1 303 ? 118.389 127.632 101.136 1.00 27.60 303 CYS A O 1
ATOM 4074 N N . LEU A 1 304 ? 116.587 127.044 102.338 1.00 21.62 304 LEU A N 1
ATOM 4075 C CA . LEU A 1 304 ? 116.410 125.812 101.578 1.00 18.22 304 LEU A CA 1
ATOM 4076 C C . LEU A 1 304 ? 116.135 126.118 100.113 1.00 16.46 304 LEU A C 1
ATOM 4077 O O . LEU A 1 304 ? 116.764 125.543 99.212 1.00 22.63 304 LEU A O 1
ATOM 4093 N N . LEU A 1 305 ? 115.204 127.037 99.855 1.00 19.73 305 LEU A N 1
ATOM 4094 C CA . LEU A 1 305 ? 114.863 127.358 98.478 1.00 21.92 305 LEU A CA 1
ATOM 4095 C C . LEU A 1 305 ? 116.057 127.938 97.741 1.00 20.64 305 LEU A C 1
ATOM 4096 O O . LEU A 1 305 ? 116.300 127.596 96.583 1.00 25.32 305 LEU A O 1
ATOM 4112 N N . HIS A 1 306 ? 116.813 128.819 98.392 1.00 26.51 306 HIS A N 1
ATOM 4113 C CA . HIS A 1 306 ? 117.957 129.436 97.742 1.00 23.11 306 HIS A CA 1
ATOM 4114 C C . HIS A 1 306 ? 119.053 128.424 97.470 1.00 22.56 306 HIS A C 1
ATOM 4115 O O . HIS A 1 306 ? 119.672 128.457 96.408 1.00 32.59 306 HIS A O 1
ATOM 4129 N N . LEU A 1 307 ? 119.320 127.522 98.410 1.00 20.21 307 LEU A N 1
ATOM 4130 C CA . LEU A 1 307 ? 120.330 126.506 98.158 1.00 19.48 307 LEU A CA 1
ATOM 4131 C C . LEU A 1 307 ? 119.937 125.650 96.963 1.00 20.65 307 LEU A C 1
ATOM 4132 O O . LEU A 1 307 ? 120.733 125.455 96.036 1.00 25.26 307 LEU A O 1
ATOM 4148 N N . VAL A 1 308 ? 118.686 125.182 96.937 1.00 28.31 308 VAL A N 1
ATOM 4149 C CA . VAL A 1 308 ? 118.241 124.336 95.833 1.00 24.50 308 VAL A CA 1
ATOM 4150 C C . VAL A 1 308 ? 118.302 125.102 94.515 1.00 25.48 308 VAL A C 1
ATOM 4151 O O . VAL A 1 308 ? 118.833 124.608 93.516 1.00 32.92 308 VAL A O 1
ATOM 4164 N N . ALA A 1 309 ? 117.782 126.331 94.501 1.00 27.66 309 ALA A N 1
ATOM 4165 C CA . ALA A 1 309 ? 117.694 127.095 93.262 1.00 24.64 309 ALA A CA 1
ATOM 4166 C C . ALA A 1 309 ? 119.069 127.503 92.754 1.00 28.88 309 ALA A C 1
ATOM 4167 O O . ALA A 1 309 ? 119.332 127.439 91.550 1.00 40.04 309 ALA A O 1
ATOM 4174 N N . THR A 1 310 ? 119.953 127.944 93.649 1.00 33.26 310 THR A N 1
ATOM 4175 C CA . THR A 1 310 ? 121.290 128.344 93.236 1.00 35.69 310 THR A CA 1
ATOM 4176 C C . THR A 1 310 ? 122.092 127.150 92.746 1.00 35.29 310 THR A C 1
ATOM 4177 O O . THR A 1 310 ? 122.829 127.265 91.764 1.00 41.79 310 THR A O 1
ATOM 4188 N N . ALA A 1 311 ? 121.965 125.993 93.401 1.00 33.75 311 ALA A N 1
ATOM 4189 C CA . ALA A 1 311 ? 122.636 124.802 92.894 1.00 30.43 311 ALA A CA 1
ATOM 4190 C C . ALA A 1 311 ? 122.086 124.409 91.529 1.00 37.13 311 ALA A C 1
ATOM 4191 O O . ALA A 1 311 ? 122.842 124.021 90.629 1.00 45.10 311 ALA A O 1
ATOM 4198 N N . TYR A 1 312 ? 120.769 124.517 91.350 1.00 41.76 312 TYR A N 1
ATOM 4199 C CA . TYR A 1 312 ? 120.166 124.180 90.067 1.00 40.39 312 TYR A CA 1
ATOM 4200 C C . TYR A 1 312 ? 120.662 125.104 88.961 1.00 43.73 312 TYR A C 1
ATOM 4201 O O . TYR A 1 312 ? 120.986 124.645 87.862 1.00 50.97 312 TYR A O 1
ATOM 4219 N N . PHE A 1 313 ? 120.726 126.410 89.229 1.00 44.09 313 PHE A N 1
ATOM 4220 C CA . PHE A 1 313 ? 121.243 127.340 88.229 1.00 45.07 313 PHE A CA 1
ATOM 4221 C C . PHE A 1 313 ? 122.731 127.141 87.988 1.00 48.16 313 PHE A C 1
ATOM 4222 O O . PHE A 1 313 ? 123.200 127.303 86.856 1.00 52.35 313 PHE A O 1
ATOM 4239 N N . LEU A 1 314 ? 123.488 126.787 89.025 1.00 45.76 314 LEU A N 1
ATOM 4240 C CA . LEU A 1 314 ? 124.899 126.489 88.837 1.00 46.26 314 LEU A CA 1
ATOM 4241 C C . LEU A 1 314 ? 125.070 125.321 87.879 1.00 51.94 314 LEU A C 1
ATOM 4242 O O . LEU A 1 314 ? 125.887 125.373 86.955 1.00 60.86 314 LEU A O 1
ATOM 4258 N N . PHE A 1 315 ? 124.274 124.268 88.061 1.00 53.25 315 PHE A N 1
ATOM 4259 C CA . PHE A 1 315 ? 124.401 123.101 87.194 1.00 54.13 315 PHE A CA 1
ATOM 4260 C C . PHE A 1 315 ? 123.840 123.370 85.802 1.00 52.40 315 PHE A C 1
ATOM 4261 O O . PHE A 1 315 ? 124.343 122.820 84.815 1.00 54.70 315 PHE A O 1
ATOM 4278 N N . LEU A 1 316 ? 122.829 124.231 85.690 1.00 52.07 316 LEU A N 1
ATOM 4279 C CA . LEU A 1 316 ? 122.336 124.611 84.372 1.00 56.10 316 LEU A CA 1
ATOM 4280 C C . LEU A 1 316 ? 123.401 125.370 83.591 1.00 58.54 316 LEU A C 1
ATOM 4281 O O . LEU A 1 316 ? 123.630 125.101 82.405 1.00 63.95 316 LEU A O 1
ATOM 4297 N N . GLU A 1 317 ? 124.070 126.325 84.241 1.00 63.02 317 GLU A N 1
ATOM 4298 C CA . GLU A 1 317 ? 125.140 127.046 83.563 1.00 62.19 317 GLU A CA 1
ATOM 4299 C C . GLU A 1 317 ? 126.340 126.144 83.308 1.00 63.65 317 GLU A C 1
ATOM 4300 O O . GLU A 1 317 ? 127.079 126.358 82.342 1.00 66.99 317 GLU A O 1
ATOM 4312 N N . LEU A 1 318 ? 126.558 125.143 84.162 1.00 58.33 318 LEU A N 1
ATOM 4313 C CA . LEU A 1 318 ? 127.597 124.159 83.888 1.00 59.06 318 LEU A CA 1
ATOM 4314 C C . LEU A 1 318 ? 127.289 123.388 82.614 1.00 64.85 318 LEU A C 1
ATOM 4315 O O . LEU A 1 318 ? 128.176 123.164 81.783 1.00 64.82 318 LEU A O 1
ATOM 4331 N N . LEU A 1 319 ? 126.033 122.974 82.441 1.00 66.67 319 LEU A N 1
ATOM 4332 C CA . LEU A 1 319 ? 125.644 122.335 81.190 1.00 64.25 319 LEU A CA 1
ATOM 4333 C C . LEU A 1 319 ? 125.844 123.283 80.017 1.00 66.57 319 LEU A C 1
ATOM 4334 O O . LEU A 1 319 ? 126.358 122.884 78.965 1.00 68.31 319 LEU A O 1
ATOM 4350 N N . SER A 1 320 ? 125.454 124.547 80.181 1.00 70.10 320 SER A N 1
ATOM 4351 C CA . SER A 1 320 ? 125.658 125.527 79.122 1.00 71.05 320 SER A CA 1
ATOM 4352 C C . SER A 1 320 ? 127.116 125.957 79.004 1.00 72.70 320 SER A C 1
ATOM 4353 O O . SER A 1 320 ? 127.592 126.210 77.893 1.00 72.94 320 SER A O 1
ATOM 4361 N N . LYS A 1 321 ? 127.837 126.041 80.121 1.00 76.49 321 LYS A N 1
ATOM 4362 C CA . LYS A 1 321 ? 129.211 126.539 80.140 1.00 76.07 321 LYS A CA 1
ATOM 4363 C C . LYS A 1 321 ? 129.300 127.885 79.420 1.00 77.70 321 LYS A C 1
ATOM 4364 O O . LYS A 1 321 ? 130.050 128.069 78.460 1.00 75.67 321 LYS A O 1
ATOM 4383 N N . ARG A 1 322 ? 128.508 128.838 79.910 1.00 77.28 322 ARG A N 1
ATOM 4384 C CA . ARG A 1 322 ? 128.339 130.117 79.232 1.00 78.32 322 ARG A CA 1
ATOM 4385 C C . ARG A 1 322 ? 129.158 131.247 79.837 1.00 79.01 322 ARG A C 1
ATOM 4386 O O . ARG A 1 322 ? 129.598 132.135 79.098 1.00 77.04 322 ARG A O 1
ATOM 4407 N N . ASP A 1 323 ? 129.380 131.248 81.151 1.00 72.67 323 ASP A N 1
ATOM 4408 C CA . ASP A 1 323 ? 130.058 132.376 81.788 1.00 71.66 323 ASP A CA 1
ATOM 4409 C C . ASP A 1 323 ? 130.715 131.904 83.077 1.00 70.39 323 ASP A C 1
ATOM 4410 O O . ASP A 1 323 ? 130.020 131.605 84.051 1.00 68.55 323 ASP A O 1
ATOM 4419 N N . ASN A 1 324 ? 132.050 131.872 83.088 1.00 69.57 324 ASN A N 1
ATOM 4420 C CA . ASN A 1 324 ? 132.779 131.443 84.277 1.00 69.74 324 ASN A CA 1
ATOM 4421 C C . ASN A 1 324 ? 132.494 132.359 85.462 1.00 70.32 324 ASN A C 1
ATOM 4422 O O . ASN A 1 324 ? 132.347 131.892 86.601 1.00 69.47 324 ASN A O 1
ATOM 4433 N N . GLY A 1 325 ? 132.424 133.668 85.217 1.00 64.00 325 GLY A N 1
ATOM 4434 C CA . GLY A 1 325 ? 132.079 134.587 86.287 1.00 60.79 325 GLY A CA 1
ATOM 4435 C C . GLY A 1 325 ? 130.740 134.255 86.911 1.00 62.31 325 GLY A C 1
ATOM 4436 O O . GLY A 1 325 ? 130.565 134.362 88.127 1.00 66.19 325 GLY A O 1
ATOM 4440 N N . TYR A 1 326 ? 129.775 133.846 86.086 1.00 58.79 326 TYR A N 1
ATOM 4441 C CA . TYR A 1 326 ? 128.488 133.422 86.618 1.00 57.27 326 TYR A CA 1
ATOM 4442 C C . TYR A 1 326 ? 128.650 132.232 87.554 1.00 58.06 326 TYR A C 1
ATOM 4443 O O . TYR A 1 326 ? 128.047 132.199 88.628 1.00 62.11 326 TYR A O 1
ATOM 4461 N N . LEU A 1 327 ? 129.465 131.246 87.171 1.00 56.21 327 LEU A N 1
ATOM 4462 C CA . LEU A 1 327 ? 129.660 130.089 88.039 1.00 56.52 327 LEU A CA 1
ATOM 4463 C C . LEU A 1 327 ? 130.290 130.494 89.363 1.00 57.80 327 LEU A C 1
ATOM 4464 O O . LEU A 1 327 ? 129.886 130.006 90.426 1.00 63.22 327 LEU A O 1
ATOM 4480 N N . TRP A 1 328 ? 131.291 131.372 89.323 1.00 58.51 328 TRP A N 1
ATOM 4481 C CA . TRP A 1 328 ? 131.929 131.794 90.566 1.00 56.30 328 TRP A CA 1
ATOM 4482 C C . TRP A 1 328 ? 130.953 132.555 91.454 1.00 51.28 328 TRP A C 1
ATOM 4483 O O . TRP A 1 328 ? 130.911 132.341 92.672 1.00 54.03 328 TRP A O 1
ATOM 4504 N N . VAL A 1 329 ? 130.151 133.440 90.863 1.00 44.54 329 VAL A N 1
ATOM 4505 C CA . VAL A 1 329 ? 129.169 134.185 91.644 1.00 44.00 329 VAL A CA 1
ATOM 4506 C C . VAL A 1 329 ? 128.138 133.239 92.246 1.00 44.67 329 VAL A C 1
ATOM 4507 O O . VAL A 1 329 ? 127.702 133.418 93.388 1.00 47.98 329 VAL A O 1
ATOM 4520 N N . GLN A 1 330 ? 127.725 132.221 91.490 1.00 44.95 330 GLN A N 1
ATOM 4521 C CA . GLN A 1 330 ? 126.742 131.274 92.003 1.00 42.91 330 GLN A CA 1
ATOM 4522 C C . GLN A 1 330 ? 127.314 130.443 93.144 1.00 41.79 330 GLN A C 1
ATOM 4523 O O . GLN A 1 330 ? 126.612 130.155 94.119 1.00 48.65 330 GLN A O 1
ATOM 4537 N N . MET A 1 331 ? 128.579 130.038 93.042 1.00 42.13 331 MET A N 1
ATOM 4538 C CA . MET A 1 331 ? 129.192 129.313 94.150 1.00 45.30 331 MET A CA 1
ATOM 4539 C C . MET A 1 331 ? 129.328 130.205 95.378 1.00 45.49 331 MET A C 1
ATOM 4540 O O . MET A 1 331 ? 129.155 129.742 96.513 1.00 47.07 331 MET A O 1
ATOM 4554 N N . LEU A 1 332 ? 129.635 131.486 95.177 1.00 39.58 332 LEU A N 1
ATOM 4555 C CA . LEU A 1 332 ? 129.663 132.409 96.306 1.00 38.25 332 LEU A CA 1
ATOM 4556 C C . LEU A 1 332 ? 128.283 132.541 96.936 1.00 36.48 332 LEU A C 1
ATOM 4557 O O . LEU A 1 332 ? 128.160 132.628 98.161 1.00 41.41 332 LEU A O 1
ATOM 4573 N N . TRP A 1 333 ? 127.233 132.561 96.115 1.00 31.29 333 TRP A N 1
ATOM 4574 C CA . TRP A 1 333 ? 125.877 132.612 96.652 1.00 30.60 333 TRP A CA 1
ATOM 4575 C C . TRP A 1 333 ? 125.550 131.355 97.447 1.00 27.98 333 TRP A C 1
ATOM 4576 O O . TRP A 1 333 ? 124.898 131.428 98.492 1.00 30.58 333 TRP A O 1
ATOM 4597 N N . ILE A 1 334 ? 125.970 130.191 96.954 1.00 26.81 334 ILE A N 1
ATOM 4598 C CA . ILE A 1 334 ? 125.742 128.952 97.693 1.00 29.28 334 ILE A CA 1
ATOM 4599 C C . ILE A 1 334 ? 126.450 129.005 99.040 1.00 29.90 334 ILE A C 1
ATOM 4600 O O . ILE A 1 334 ? 125.886 128.623 100.074 1.00 34.34 334 ILE A O 1
ATOM 4616 N N . CYS A 1 335 ? 127.699 129.471 99.048 1.00 33.67 335 CYS A N 1
ATOM 4617 C CA . CYS A 1 335 ? 128.429 129.605 100.304 1.00 30.66 335 CYS A CA 1
ATOM 4618 C C . CYS A 1 335 ? 127.720 130.564 101.250 1.00 29.68 335 CYS A C 1
ATOM 4619 O O . CYS A 1 335 ? 127.614 130.298 102.450 1.00 32.53 335 CYS A O 1
ATOM 4627 N N . PHE A 1 336 ? 127.228 131.686 100.726 1.00 28.29 336 PHE A N 1
ATOM 4628 C CA . PHE A 1 336 ? 126.530 132.661 101.556 1.00 20.11 336 PHE A CA 1
ATOM 4629 C C . PHE A 1 336 ? 125.250 132.079 102.146 1.00 23.71 336 PHE A C 1
ATOM 4630 O O . PHE A 1 336 ? 124.939 132.305 103.320 1.00 29.68 336 PHE A O 1
ATOM 4647 N N . HIS A 1 337 ? 124.485 131.341 101.343 1.00 22.34 337 HIS A N 1
ATOM 4648 C CA . HIS A 1 337 ? 123.244 130.762 101.841 1.00 16.52 337 HIS A CA 1
ATOM 4649 C C . HIS A 1 337 ? 123.519 129.692 102.887 1.00 17.28 337 HIS A C 1
ATOM 4650 O O . HIS A 1 337 ? 122.809 129.602 103.894 1.00 24.85 337 HIS A O 1
ATOM 4664 N N . PHE A 1 338 ? 124.557 128.882 102.679 1.00 21.73 338 PHE A N 1
ATOM 4665 C CA . PHE A 1 338 ? 124.944 127.918 103.700 1.00 23.20 338 PHE A CA 1
ATOM 4666 C C . PHE A 1 338 ? 125.388 128.621 104.977 1.00 22.83 338 PHE A C 1
ATOM 4667 O O . PHE A 1 338 ? 125.041 128.194 106.083 1.00 23.55 338 PHE A O 1
ATOM 4684 N N . LEU A 1 339 ? 126.145 129.709 104.844 1.00 22.01 339 LEU A N 1
ATOM 4685 C CA . LEU A 1 339 ? 126.643 130.406 106.022 1.00 20.96 339 LEU A CA 1
ATOM 4686 C C . LEU A 1 339 ? 125.516 131.077 106.790 1.00 16.83 339 LEU A C 1
ATOM 4687 O O . LEU A 1 339 ? 125.551 131.130 108.018 1.00 26.33 339 LEU A O 1
ATOM 4703 N N . ARG A 1 340 ? 124.503 131.594 106.097 1.00 16.61 340 ARG A N 1
ATOM 4704 C CA . ARG A 1 340 ? 123.382 132.192 106.815 1.00 18.49 340 ARG A CA 1
ATOM 4705 C C . ARG A 1 340 ? 122.458 131.130 107.404 1.00 20.71 340 ARG A C 1
ATOM 4706 O O . ARG A 1 340 ? 121.874 131.342 108.476 1.00 29.90 340 ARG A O 1
ATOM 4727 N N . LEU A 1 341 ? 122.342 129.972 106.753 1.00 18.17 341 LEU A N 1
ATOM 4728 C CA . LEU A 1 341 ? 121.681 128.845 107.394 1.00 8.87 341 LEU A CA 1
ATOM 4729 C C . LEU A 1 341 ? 122.389 128.473 108.690 1.00 16.09 341 LEU A C 1
ATOM 4730 O O . LEU A 1 341 ? 121.743 128.227 109.712 1.00 26.01 341 LEU A O 1
ATOM 4746 N N . LEU A 1 342 ? 123.719 128.435 108.668 1.00 28.01 342 LEU A N 1
ATOM 4747 C CA . LEU A 1 342 ? 124.466 128.200 109.897 1.00 21.67 342 LEU A CA 1
ATOM 4748 C C . LEU A 1 342 ? 124.246 129.325 110.899 1.00 16.78 342 LEU A C 1
ATOM 4749 O O . LEU A 1 342 ? 124.095 129.075 112.093 1.00 20.83 342 LEU A O 1
ATOM 4765 N N . MET A 1 343 ? 124.215 130.570 110.433 1.00 22.50 343 MET A N 1
ATOM 4766 C CA . MET A 1 343 ? 124.011 131.691 111.340 1.00 18.85 343 MET A CA 1
ATOM 4767 C C . MET A 1 343 ? 122.678 131.587 112.063 1.00 21.12 343 MET A C 1
ATOM 4768 O O . MET A 1 343 ? 122.550 132.060 113.195 1.00 35.16 343 MET A O 1
ATOM 4782 N N . VAL A 1 344 ? 121.677 130.989 111.429 1.00 15.98 344 VAL A N 1
ATOM 4783 C CA . VAL A 1 344 ? 120.388 130.832 112.096 1.00 18.51 344 VAL A CA 1
ATOM 4784 C C . VAL A 1 344 ? 120.295 129.526 112.893 1.00 20.26 344 VAL A C 1
ATOM 4785 O O . VAL A 1 344 ? 119.560 129.463 113.881 1.00 31.76 344 VAL A O 1
ATOM 4798 N N . VAL A 1 345 ? 121.035 128.491 112.508 1.00 19.32 345 VAL A N 1
ATOM 4799 C CA . VAL A 1 345 ? 120.902 127.182 113.145 1.00 21.32 345 VAL A CA 1
ATOM 4800 C C . VAL A 1 345 ? 121.873 127.011 114.311 1.00 23.29 345 VAL A C 1
ATOM 4801 O O . VAL A 1 345 ? 121.501 126.480 115.358 1.00 25.40 345 VAL A O 1
ATOM 4814 N N . GLU A 1 346 ? 123.125 127.428 114.146 1.00 23.87 346 GLU A N 1
ATOM 4815 C CA . GLU A 1 346 ? 124.131 127.218 115.181 1.00 18.52 346 GLU A CA 1
ATOM 4816 C C . GLU A 1 346 ? 123.816 127.919 116.493 1.00 26.79 346 GLU A C 1
ATOM 4817 O O . GLU A 1 346 ? 124.019 127.298 117.548 1.00 30.60 346 GLU A O 1
ATOM 4829 N N . PRO A 1 347 ? 123.387 129.183 116.522 1.00 25.53 347 PRO A N 1
ATOM 4830 C CA . PRO A 1 347 ? 123.094 129.805 117.824 1.00 17.63 347 PRO A CA 1
ATOM 4831 C C . PRO A 1 347 ? 122.054 129.049 118.628 1.00 21.99 347 PRO A C 1
ATOM 4832 O O . PRO A 1 347 ? 122.210 128.887 119.842 1.00 22.31 347 PRO A O 1
ATOM 4843 N N . CYS A 1 348 ? 120.998 128.561 117.975 1.00 24.06 348 CYS A N 1
ATOM 4844 C CA . CYS A 1 348 ? 119.952 127.843 118.693 1.00 19.82 348 CYS A CA 1
ATOM 4845 C C . CYS A 1 348 ? 120.440 126.479 119.156 1.00 20.61 348 CYS A C 1
ATOM 4846 O O . CYS A 1 348 ? 120.104 126.031 120.258 1.00 34.21 348 CYS A O 1
ATOM 4854 N N . HIS A 1 349 ? 121.238 125.807 118.327 1.00 18.92 349 HIS A N 1
ATOM 4855 C CA . HIS A 1 349 ? 121.841 124.548 118.740 1.00 22.59 349 HIS A CA 1
ATOM 4856 C C . HIS A 1 349 ? 122.743 124.747 119.951 1.00 21.20 349 HIS A C 1
ATOM 4857 O O . HIS A 1 349 ? 122.700 123.959 120.900 1.00 23.30 349 HIS A O 1
ATOM 4871 N N . LEU A 1 350 ? 123.563 125.799 119.937 1.00 16.59 350 LEU A N 1
ATOM 4872 C CA . LEU A 1 350 ? 124.433 126.085 121.071 1.00 19.40 350 LEU A CA 1
ATOM 4873 C C . LEU A 1 350 ? 123.622 126.398 122.318 1.00 26.74 350 LEU A C 1
ATOM 4874 O O . LEU A 1 350 ? 123.947 125.927 123.411 1.00 34.05 350 LEU A O 1
ATOM 4890 N N . ALA A 1 351 ? 122.567 127.200 122.179 1.00 24.85 351 ALA A N 1
ATOM 4891 C CA . ALA A 1 351 ? 121.760 127.550 123.340 1.00 24.24 351 ALA A CA 1
ATOM 4892 C C . ALA A 1 351 ? 121.122 126.310 123.948 1.00 24.81 351 ALA A C 1
ATOM 4893 O O . ALA A 1 351 ? 121.185 126.100 125.163 1.00 30.89 351 ALA A O 1
ATOM 4900 N N . ALA A 1 352 ? 120.519 125.463 123.112 1.00 26.98 352 ALA A N 1
ATOM 4901 C CA . ALA A 1 352 ? 119.879 124.259 123.629 1.00 26.16 352 ALA A CA 1
ATOM 4902 C C . ALA A 1 352 ? 120.900 123.317 124.252 1.00 24.75 352 ALA A C 1
ATOM 4903 O O . ALA A 1 352 ? 120.663 122.755 125.326 1.00 32.89 352 ALA A O 1
ATOM 4910 N N . ARG A 1 353 ? 122.048 123.139 123.597 1.00 32.49 353 ARG A N 1
ATOM 4911 C CA . ARG A 1 353 ? 123.070 122.237 124.112 1.00 28.86 353 ARG A CA 1
ATOM 4912 C C . ARG A 1 353 ? 123.609 122.717 125.452 1.00 30.84 353 ARG A C 1
ATOM 4913 O O . ARG A 1 353 ? 123.770 121.922 126.383 1.00 37.92 353 ARG A O 1
ATOM 4934 N N . GLU A 1 354 ? 123.893 124.015 125.569 1.00 33.84 354 GLU A N 1
ATOM 4935 C CA . GLU A 1 354 ? 124.418 124.548 126.820 1.00 25.16 354 GLU A CA 1
ATOM 4936 C C . GLU A 1 354 ? 123.366 124.508 127.917 1.00 32.07 354 GLU A C 1
ATOM 4937 O O . GLU A 1 354 ? 123.692 124.294 129.089 1.00 36.25 354 GLU A O 1
ATOM 4949 N N . SER A 1 355 ? 122.100 124.724 127.563 1.00 31.04 355 SER A N 1
ATOM 4950 C CA . SER A 1 355 ? 121.039 124.620 128.552 1.00 25.29 355 SER A CA 1
ATOM 4951 C C . SER A 1 355 ? 120.900 123.192 129.059 1.00 34.37 355 SER A C 1
ATOM 4952 O O . SER A 1 355 ? 120.677 122.971 130.254 1.00 39.19 355 SER A O 1
ATOM 4960 N N . ARG A 1 356 ? 121.036 122.209 128.170 1.00 38.19 356 ARG A N 1
ATOM 4961 C CA . ARG A 1 356 ? 120.814 120.819 128.540 1.00 33.38 356 ARG A CA 1
ATOM 4962 C C . ARG A 1 356 ? 122.001 120.181 129.246 1.00 37.02 356 ARG A C 1
ATOM 4963 O O . ARG A 1 356 ? 121.866 119.060 129.744 1.00 45.56 356 ARG A O 1
ATOM 4984 N N . LYS A 1 357 ? 123.150 120.848 129.307 1.00 33.94 357 LYS A N 1
ATOM 4985 C CA . LYS A 1 357 ? 124.303 120.313 130.015 1.00 34.99 357 LYS A CA 1
ATOM 4986 C C . LYS A 1 357 ? 124.414 120.831 131.441 1.00 40.60 357 LYS A C 1
ATOM 4987 O O . LYS A 1 357 ? 125.399 120.529 132.118 1.00 49.26 357 LYS A O 1
ATOM 5006 N N . THR A 1 358 ? 123.439 121.612 131.908 1.00 43.60 358 THR A N 1
ATOM 5007 C CA . THR A 1 358 ? 123.397 121.971 133.319 1.00 39.32 358 THR A CA 1
ATOM 5008 C C . THR A 1 358 ? 122.925 120.800 134.168 1.00 41.60 358 THR A C 1
ATOM 5009 O O . THR A 1 358 ? 123.297 120.695 135.341 1.00 44.47 358 THR A O 1
ATOM 5020 N N . ILE A 1 359 ? 122.112 119.915 133.590 1.00 46.27 359 ILE A N 1
ATOM 5021 C CA . ILE A 1 359 ? 121.645 118.737 134.312 1.00 41.04 359 ILE A CA 1
ATOM 5022 C C . ILE A 1 359 ? 122.820 117.908 134.807 1.00 46.96 359 ILE A C 1
ATOM 5023 O O . ILE A 1 359 ? 122.804 117.403 135.933 1.00 52.92 359 ILE A O 1
ATOM 5039 N N . GLN A 1 360 ? 123.859 117.751 133.983 1.00 48.37 360 GLN A N 1
ATOM 5040 C CA . GLN A 1 360 ? 125.003 116.942 134.390 1.00 43.28 360 GLN A CA 1
ATOM 5041 C C . GLN A 1 360 ? 125.770 117.592 135.534 1.00 47.32 360 GLN A C 1
ATOM 5042 O O . GLN A 1 360 ? 126.173 116.912 136.487 1.00 54.37 360 GLN A O 1
ATOM 5056 N N . ILE A 1 361 ? 125.986 118.906 135.463 1.00 45.18 361 ILE A N 1
ATOM 5057 C CA . ILE A 1 361 ? 126.689 119.592 136.542 1.00 48.44 361 ILE A CA 1
ATOM 5058 C C . ILE A 1 361 ? 125.895 119.484 137.836 1.00 51.97 361 ILE A C 1
ATOM 5059 O O . ILE A 1 361 ? 126.459 119.253 138.912 1.00 53.43 361 ILE A O 1
ATOM 5075 N N . VAL A 1 362 ? 124.576 119.658 137.754 1.00 53.40 362 VAL A N 1
ATOM 5076 C CA . VAL A 1 362 ? 123.749 119.582 138.952 1.00 49.78 362 VAL A CA 1
ATOM 5077 C C . VAL A 1 362 ? 123.731 118.161 139.501 1.00 52.75 362 VAL A C 1
ATOM 5078 O O . VAL A 1 362 ? 123.695 117.958 140.717 1.00 56.42 362 VAL A O 1
ATOM 5091 N N . CYS A 1 363 ? 123.746 117.158 138.623 1.00 51.53 363 CYS A N 1
ATOM 5092 C CA . CYS A 1 363 ? 123.822 115.778 139.089 1.00 54.52 363 CYS A CA 1
ATOM 5093 C C . CYS A 1 363 ? 125.125 115.524 139.832 1.00 57.38 363 CYS A C 1
ATOM 5094 O O . CYS A 1 363 ? 125.135 114.879 140.887 1.00 61.54 363 CYS A O 1
ATOM 5102 N N . GLU A 1 364 ? 126.239 116.028 139.299 1.00 54.70 364 GLU A N 1
ATOM 5103 C CA . GLU A 1 364 ? 127.513 115.863 139.990 1.00 56.57 364 GLU A CA 1
ATOM 5104 C C . GLU A 1 364 ? 127.506 116.582 141.333 1.00 54.85 364 GLU A C 1
ATOM 5105 O O . GLU A 1 364 ? 128.019 116.060 142.330 1.00 60.25 364 GLU A O 1
ATOM 5117 N N . ILE A 1 365 ? 126.928 117.782 141.384 1.00 57.50 365 ILE A N 1
ATOM 5118 C CA . ILE A 1 365 ? 126.848 118.501 142.653 1.00 57.01 365 ILE A CA 1
ATOM 5119 C C . ILE A 1 365 ? 126.004 117.717 143.653 1.00 59.71 365 ILE A C 1
ATOM 5120 O O . ILE A 1 365 ? 126.369 117.586 144.825 1.00 61.71 365 ILE A O 1
ATOM 5136 N N . GLU A 1 366 ? 124.866 117.180 143.205 1.00 63.65 366 GLU A N 1
ATOM 5137 C CA . GLU A 1 366 ? 124.066 116.299 144.049 1.00 64.44 366 GLU A CA 1
ATOM 5138 C C . GLU A 1 366 ? 124.917 115.165 144.599 1.00 67.34 366 GLU A C 1
ATOM 5139 O O . GLU A 1 366 ? 124.878 114.857 145.795 1.00 67.03 366 GLU A O 1
ATOM 5151 N N . ARG A 1 367 ? 125.696 114.530 143.725 1.00 63.87 367 ARG A N 1
ATOM 5152 C CA . ARG A 1 367 ? 126.573 113.442 144.131 1.00 64.14 367 ARG A CA 1
ATOM 5153 C C . ARG A 1 367 ? 127.702 113.901 145.044 1.00 65.45 367 ARG A C 1
ATOM 5154 O O . ARG A 1 367 ? 128.348 113.054 145.669 1.00 69.32 367 ARG A O 1
ATOM 5175 N N . LYS A 1 368 ? 127.961 115.203 145.134 1.00 66.90 368 LYS A N 1
ATOM 5176 C CA . LYS A 1 368 ? 129.085 115.732 145.900 1.00 68.79 368 LYS A CA 1
ATOM 5177 C C . LYS A 1 368 ? 128.647 116.880 146.805 1.00 70.74 368 LYS A C 1
ATOM 5178 O O . LYS A 1 368 ? 129.306 117.920 146.878 1.00 69.06 368 LYS A O 1
ATOM 5197 N N . VAL A 1 369 ? 127.533 116.711 147.515 1.00 71.55 369 VAL A N 1
ATOM 5198 C CA . VAL A 1 369 ? 127.019 117.734 148.421 1.00 72.88 369 VAL A CA 1
ATOM 5199 C C . VAL A 1 369 ? 126.413 117.051 149.640 1.00 73.97 369 VAL A C 1
ATOM 5200 O O . VAL A 1 369 ? 125.832 115.966 149.531 1.00 74.00 369 VAL A O 1
ATOM 5213 N N . HIS A 1 370 ? 126.553 117.688 150.805 1.00 82.57 370 HIS A N 1
ATOM 5214 C CA . HIS A 1 370 ? 126.010 117.150 152.049 1.00 82.16 370 HIS A CA 1
ATOM 5215 C C . HIS A 1 370 ? 125.281 118.168 152.914 1.00 81.96 370 HIS A C 1
ATOM 5216 O O . HIS A 1 370 ? 124.461 117.756 153.743 1.00 79.93 370 HIS A O 1
ATOM 5230 N N . GLU A 1 371 ? 125.535 119.462 152.758 1.00 84.81 371 GLU A N 1
ATOM 5231 C CA . GLU A 1 371 ? 124.894 120.444 153.619 1.00 82.60 371 GLU A CA 1
ATOM 5232 C C . GLU A 1 371 ? 123.378 120.371 153.450 1.00 82.98 371 GLU A C 1
ATOM 5233 O O . GLU A 1 371 ? 122.886 120.197 152.330 1.00 85.46 371 GLU A O 1
ATOM 5245 N N . PRO A 1 372 ? 122.608 120.501 154.533 1.00 82.92 372 PRO A N 1
ATOM 5246 C CA . PRO A 1 372 ? 121.148 120.353 154.392 1.00 81.18 372 PRO A CA 1
ATOM 5247 C C . PRO A 1 372 ? 120.530 121.397 153.479 1.00 80.70 372 PRO A C 1
ATOM 5248 O O . PRO A 1 372 ? 119.813 121.046 152.532 1.00 80.03 372 PRO A O 1
ATOM 5259 N N . ILE A 1 373 ? 120.791 122.680 153.737 1.00 81.79 373 ILE A N 1
ATOM 5260 C CA . ILE A 1 373 ? 120.221 123.735 152.903 1.00 82.67 373 ILE A CA 1
ATOM 5261 C C . ILE A 1 373 ? 120.767 123.647 151.483 1.00 80.19 373 ILE A C 1
ATOM 5262 O O . ILE A 1 373 ? 120.019 123.772 150.506 1.00 78.73 373 ILE A O 1
ATOM 5278 N N . LEU A 1 374 ? 122.074 123.429 151.343 1.00 73.80 374 LEU A N 1
ATOM 5279 C CA . LEU A 1 374 ? 122.659 123.327 150.011 1.00 71.32 374 LEU A CA 1
ATOM 5280 C C . LEU A 1 374 ? 122.167 122.081 149.287 1.00 71.15 374 LEU A C 1
ATOM 5281 O O . LEU A 1 374 ? 121.913 122.120 148.078 1.00 76.65 374 LEU A O 1
ATOM 5297 N N . ALA A 1 375 ? 122.029 120.964 150.002 1.00 66.56 375 ALA A N 1
ATOM 5298 C CA . ALA A 1 375 ? 121.497 119.758 149.377 1.00 66.48 375 ALA A CA 1
ATOM 5299 C C . ALA A 1 375 ? 120.067 119.974 148.901 1.00 68.88 375 ALA A C 1
ATOM 5300 O O . ALA A 1 375 ? 119.693 119.528 147.811 1.00 71.39 375 ALA A O 1
ATOM 5307 N N . GLU A 1 376 ? 119.250 120.659 149.704 1.00 69.03 376 GLU A N 1
ATOM 5308 C CA . GLU A 1 376 ? 117.888 120.958 149.275 1.00 70.24 376 GLU A CA 1
ATOM 5309 C C . GLU A 1 376 ? 117.886 121.872 148.056 1.00 70.92 376 GLU A C 1
ATOM 5310 O O . GLU A 1 376 ? 117.083 121.691 147.133 1.00 70.10 376 GLU A O 1
ATOM 5322 N N . ALA A 1 377 ? 118.772 122.870 148.039 1.00 65.22 377 ALA A N 1
ATOM 5323 C CA . ALA A 1 377 ? 118.851 123.763 146.889 1.00 64.14 377 ALA A CA 1
ATOM 5324 C C . ALA A 1 377 ? 119.222 122.997 145.628 1.00 64.06 377 ALA A C 1
ATOM 5325 O O . ALA A 1 377 ? 118.635 123.217 144.560 1.00 65.55 377 ALA A O 1
ATOM 5332 N N . VAL A 1 378 ? 120.188 122.086 145.731 1.00 55.05 378 VAL A N 1
ATOM 5333 C CA . VAL A 1 378 ? 120.598 121.316 144.563 1.00 54.74 378 VAL A CA 1
ATOM 5334 C C . VAL A 1 378 ? 119.483 120.374 144.127 1.00 54.39 378 VAL A C 1
ATOM 5335 O O . VAL A 1 378 ? 119.283 120.144 142.930 1.00 57.70 378 VAL A O 1
ATOM 5348 N N . LYS A 1 379 ? 118.751 119.799 145.081 1.00 60.54 379 LYS A N 1
ATOM 5349 C CA . LYS A 1 379 ? 117.621 118.949 144.722 1.00 61.77 379 LYS A CA 1
ATOM 5350 C C . LYS A 1 379 ? 116.565 119.745 143.966 1.00 58.61 379 LYS A C 1
ATOM 5351 O O . LYS A 1 379 ? 116.004 119.267 142.973 1.00 55.71 379 LYS A O 1
ATOM 5370 N N . LYS A 1 380 ? 116.285 120.967 144.421 1.00 58.93 380 LYS A N 1
ATOM 5371 C CA . LYS A 1 380 ? 115.334 121.819 143.717 1.00 59.47 380 LYS A CA 1
ATOM 5372 C C . LYS A 1 380 ? 115.826 122.151 142.314 1.00 60.92 380 LYS A C 1
ATOM 5373 O O . LYS A 1 380 ? 115.046 122.132 141.354 1.00 57.90 380 LYS A O 1
ATOM 5392 N N . PHE A 1 381 ? 117.116 122.464 142.175 1.00 50.83 381 PHE A N 1
ATOM 5393 C CA . PHE A 1 381 ? 117.667 122.760 140.856 1.00 44.22 381 PHE A CA 1
ATOM 5394 C C . PHE A 1 381 ? 117.544 121.556 139.929 1.00 49.74 381 PHE A C 1
ATOM 5395 O O . PHE A 1 381 ? 117.207 121.704 138.748 1.00 55.27 381 PHE A O 1
ATOM 5412 N N . TRP A 1 382 ? 117.831 120.358 140.442 1.00 50.14 382 TRP A N 1
ATOM 5413 C CA . TRP A 1 382 ? 117.687 119.149 139.637 1.00 44.57 382 TRP A CA 1
ATOM 5414 C C . TRP A 1 382 ? 116.243 118.952 139.202 1.00 46.87 382 TRP A C 1
ATOM 5415 O O . TRP A 1 382 ? 115.973 118.634 138.038 1.00 50.34 382 TRP A O 1
ATOM 5436 N N . GLN A 1 383 ? 115.299 119.133 140.127 1.00 54.62 383 GLN A N 1
ATOM 5437 C CA . GLN A 1 383 ? 113.888 119.037 139.770 1.00 53.10 383 GLN A CA 1
ATOM 5438 C C . GLN A 1 383 ? 113.549 120.010 138.651 1.00 50.96 383 GLN A C 1
ATOM 5439 O O . GLN A 1 383 ? 112.866 119.657 137.683 1.00 49.03 383 GLN A O 1
ATOM 5453 N N . GLN A 1 384 ? 114.025 121.248 138.774 1.00 46.00 384 GLN A N 1
ATOM 5454 C CA . GLN A 1 384 ? 113.752 122.267 137.768 1.00 40.22 384 GLN A CA 1
ATOM 5455 C C . GLN A 1 384 ? 114.294 121.847 136.409 1.00 42.00 384 GLN A C 1
ATOM 5456 O O . GLN A 1 384 ? 113.574 121.863 135.405 1.00 43.83 384 GLN A O 1
ATOM 5470 N N . LEU A 1 385 ? 115.563 121.445 136.365 1.00 43.47 385 LEU A N 1
ATOM 5471 C CA . LEU A 1 385 ? 116.198 121.070 135.110 1.00 37.54 385 LEU A CA 1
ATOM 5472 C C . LEU A 1 385 ? 115.613 119.800 134.512 1.00 42.11 385 LEU A C 1
ATOM 5473 O O . LEU A 1 385 ? 115.772 119.565 133.311 1.00 45.92 385 LEU A O 1
ATOM 5489 N N . LEU A 1 386 ? 114.948 118.973 135.318 1.00 53.63 386 LEU A N 1
ATOM 5490 C CA . LEU A 1 386 ? 114.390 117.732 134.794 1.00 50.47 386 LEU A CA 1
ATOM 5491 C C . LEU A 1 386 ? 113.391 117.997 133.673 1.00 49.87 386 LEU A C 1
ATOM 5492 O O . LEU A 1 386 ? 113.338 117.247 132.693 1.00 49.34 386 LEU A O 1
ATOM 5508 N N . VAL A 1 387 ? 112.599 119.063 133.792 1.00 49.42 387 VAL A N 1
ATOM 5509 C CA . VAL A 1 387 ? 111.490 119.304 132.873 1.00 50.56 387 VAL A CA 1
ATOM 5510 C C . VAL A 1 387 ? 111.719 120.573 132.060 1.00 50.97 387 VAL A C 1
ATOM 5511 O O . VAL A 1 387 ? 110.763 121.255 131.676 1.00 54.95 387 VAL A O 1
ATOM 5524 N N . VAL A 1 388 ? 112.975 120.893 131.776 1.00 48.44 388 VAL A N 1
ATOM 5525 C CA . VAL A 1 388 ? 113.300 122.110 131.042 1.00 48.30 388 VAL A CA 1
ATOM 5526 C C . VAL A 1 388 ? 113.196 121.841 129.546 1.00 50.63 388 VAL A C 1
ATOM 5527 O O . VAL A 1 388 ? 113.803 120.898 129.027 1.00 47.94 388 VAL A O 1
ATOM 5540 N N . ASP A 1 389 ? 112.424 122.674 128.851 1.00 52.02 389 ASP A N 1
ATOM 5541 C CA . ASP A 1 389 ? 112.364 122.662 127.393 1.00 49.78 389 ASP A CA 1
ATOM 5542 C C . ASP A 1 389 ? 113.346 123.707 126.875 1.00 51.55 389 ASP A C 1
ATOM 5543 O O . ASP A 1 389 ? 113.083 124.911 126.959 1.00 50.70 389 ASP A O 1
ATOM 5552 N N . ALA A 1 390 ? 114.476 123.246 126.338 1.00 46.47 390 ALA A N 1
ATOM 5553 C CA . ALA A 1 390 ? 115.579 124.129 125.984 1.00 45.58 390 ALA A CA 1
ATOM 5554 C C . ALA A 1 390 ? 115.599 124.534 124.517 1.00 45.33 390 ALA A C 1
ATOM 5555 O O . ALA A 1 390 ? 116.216 125.551 124.183 1.00 37.66 390 ALA A O 1
ATOM 5562 N N . ASP A 1 391 ? 114.948 123.776 123.641 1.00 41.92 391 ASP A N 1
ATOM 5563 C CA . ASP A 1 391 ? 115.099 123.990 122.211 1.00 39.47 391 ASP A CA 1
ATOM 5564 C C . ASP A 1 391 ? 114.336 125.224 121.740 1.00 36.44 391 ASP A C 1
ATOM 5565 O O . ASP A 1 391 ? 113.258 125.550 122.244 1.00 39.89 391 ASP A O 1
ATOM 5574 N N . PHE A 1 392 ? 114.915 125.910 120.757 1.00 32.99 392 PHE A N 1
ATOM 5575 C CA . PHE A 1 392 ? 114.232 126.993 120.065 1.00 25.88 392 PHE A CA 1
ATOM 5576 C C . PHE A 1 392 ? 113.271 126.405 119.040 1.00 23.73 392 PHE A C 1
ATOM 5577 O O . PHE A 1 392 ? 113.651 125.541 118.245 1.00 27.25 392 PHE A O 1
ATOM 5594 N N . SER A 1 393 ? 112.034 126.881 119.052 1.00 28.68 393 SER A N 1
ATOM 5595 C CA . SER A 1 393 ? 110.994 126.403 118.153 1.00 23.69 393 SER A CA 1
ATOM 5596 C C . SER A 1 393 ? 110.622 127.505 117.175 1.00 24.33 393 SER A C 1
ATOM 5597 O O . SER A 1 393 ? 110.341 128.634 117.586 1.00 28.57 393 SER A O 1
ATOM 5605 N N . ALA A 1 394 ? 110.622 127.175 115.885 1.00 22.33 394 ALA A N 1
ATOM 5606 C CA . ALA A 1 394 ? 110.174 128.100 114.846 1.00 22.35 394 ALA A CA 1
ATOM 5607 C C . ALA A 1 394 ? 108.682 127.877 114.618 1.00 27.71 394 ALA A C 1
ATOM 5608 O O . ALA A 1 394 ? 108.252 127.198 113.685 1.00 33.41 394 ALA A O 1
ATOM 5615 N N . CYS A 1 395 ? 107.880 128.466 115.505 1.00 29.46 395 CYS A N 1
ATOM 5616 C CA . CYS A 1 395 ? 106.421 128.438 115.447 1.00 25.36 395 CYS A CA 1
ATOM 5617 C C . CYS A 1 395 ? 105.845 127.049 115.679 1.00 27.66 395 CYS A C 1
ATOM 5618 O O . CYS A 1 395 ? 104.694 126.792 115.320 1.00 34.32 395 CYS A O 1
ATOM 5626 N N . GLY A 1 396 ? 106.612 126.139 116.270 1.00 21.09 396 GLY A N 1
ATOM 5627 C CA . GLY A 1 396 ? 106.163 124.781 116.456 1.00 19.72 396 GLY A CA 1
ATOM 5628 C C . GLY A 1 396 ? 106.261 123.917 115.223 1.00 21.96 396 GLY A C 1
ATOM 5629 O O . GLY A 1 396 ? 106.020 122.709 115.315 1.00 25.91 396 GLY A O 1
ATOM 5633 N N . LEU A 1 397 ? 106.603 124.495 114.071 1.00 25.79 397 LEU A N 1
ATOM 5634 C CA . LEU A 1 397 ? 106.790 123.702 112.864 1.00 21.06 397 LEU A CA 1
ATOM 5635 C C . LEU A 1 397 ? 107.994 122.784 112.997 1.00 29.45 397 LEU A C 1
ATOM 5636 O O . LEU A 1 397 ? 107.949 121.622 112.578 1.00 35.23 397 LEU A O 1
ATOM 5652 N N . CYS A 1 398 ? 109.078 123.288 113.578 1.00 32.99 398 CYS A N 1
ATOM 5653 C CA . CYS A 1 398 ? 110.315 122.536 113.687 1.00 29.80 398 CYS A CA 1
ATOM 5654 C C . CYS A 1 398 ? 111.104 123.047 114.879 1.00 27.08 398 CYS A C 1
ATOM 5655 O O . CYS A 1 398 ? 110.872 124.149 115.377 1.00 26.73 398 CYS A O 1
ATOM 5663 N N . ARG A 1 399 ? 112.042 122.224 115.328 1.00 35.56 399 ARG A N 1
ATOM 5664 C CA . ARG A 1 399 ? 113.011 122.611 116.340 1.00 28.46 399 ARG A CA 1
ATOM 5665 C C . ARG A 1 399 ? 114.294 123.024 115.637 1.00 27.48 399 ARG A C 1
ATOM 5666 O O . ARG A 1 399 ? 114.786 122.305 114.764 1.00 31.81 399 ARG A O 1
ATOM 5687 N N . VAL A 1 400 ? 114.823 124.186 116.004 1.00 24.81 400 VAL A N 1
ATOM 5688 C CA . VAL A 1 400 ? 115.974 124.759 115.320 1.00 23.06 400 VAL A CA 1
ATOM 5689 C C . VAL A 1 400 ? 117.225 124.272 116.041 1.00 19.76 400 VAL A C 1
ATOM 5690 O O . VAL A 1 400 ? 117.553 124.729 117.133 1.00 35.13 400 VAL A O 1
ATOM 5703 N N . ASN A 1 401 ? 117.917 123.326 115.422 1.00 15.86 401 ASN A N 1
ATOM 5704 C CA . ASN A 1 401 ? 119.201 122.832 115.896 1.00 17.80 401 ASN A CA 1
ATOM 5705 C C . ASN A 1 401 ? 119.938 122.274 114.686 1.00 18.74 401 ASN A C 1
ATOM 5706 O O . ASN A 1 401 ? 119.532 122.495 113.541 1.00 28.00 401 ASN A O 1
ATOM 5717 N N . ARG A 1 402 ? 121.026 121.548 114.932 1.00 22.67 402 ARG A N 1
ATOM 5718 C CA . ARG A 1 402 ? 121.862 121.081 113.835 1.00 19.47 402 ARG A CA 1
ATOM 5719 C C . ARG A 1 402 ? 121.201 119.983 113.014 1.00 20.92 402 ARG A C 1
ATOM 5720 O O . ARG A 1 402 ? 121.543 119.821 111.839 1.00 25.49 402 ARG A O 1
ATOM 5741 N N . THR A 1 403 ? 120.258 119.236 113.589 1.00 20.59 403 THR A N 1
ATOM 5742 C CA . THR A 1 403 ? 119.573 118.207 112.817 1.00 20.50 403 THR A CA 1
ATOM 5743 C C . THR A 1 403 ? 118.870 118.800 111.603 1.00 20.44 403 THR A C 1
ATOM 5744 O O . THR A 1 403 ? 118.738 118.127 110.575 1.00 30.45 403 THR A O 1
ATOM 5755 N N . ILE A 1 404 ? 118.450 120.065 111.688 1.00 24.63 404 ILE A N 1
ATOM 5756 C CA . ILE A 1 404 ? 117.843 120.729 110.538 1.00 22.94 404 ILE A CA 1
ATOM 5757 C C . ILE A 1 404 ? 118.763 120.629 109.334 1.00 19.89 404 ILE A C 1
ATOM 5758 O O . ILE A 1 404 ? 118.323 120.317 108.221 1.00 25.24 404 ILE A O 1
ATOM 5774 N N . LEU A 1 405 ? 120.060 120.869 109.539 1.00 19.04 405 LEU A N 1
ATOM 5775 C CA . LEU A 1 405 ? 121.008 120.747 108.440 1.00 19.28 405 LEU A CA 1
ATOM 5776 C C . LEU A 1 405 ? 120.846 119.404 107.745 1.00 24.78 405 LEU A C 1
ATOM 5777 O O . LEU A 1 405 ? 120.658 119.340 106.525 1.00 20.88 405 LEU A O 1
ATOM 5793 N N . THR A 1 406 ? 120.843 118.320 108.521 1.00 19.11 406 THR A N 1
ATOM 5794 C CA . THR A 1 406 ? 120.638 117.002 107.936 1.00 18.53 406 THR A CA 1
ATOM 5795 C C . THR A 1 406 ? 119.369 116.982 107.100 1.00 18.02 406 THR A C 1
ATOM 5796 O O . THR A 1 406 ? 119.395 116.629 105.915 1.00 20.90 406 THR A O 1
ATOM 5807 N N . SER A 1 407 ? 118.253 117.415 107.687 1.00 19.12 407 SER A N 1
ATOM 5808 C CA . SER A 1 407 ? 117.010 117.474 106.931 1.00 12.05 407 SER A CA 1
ATOM 5809 C C . SER A 1 407 ? 117.220 118.248 105.642 1.00 13.40 407 SER A C 1
ATOM 5810 O O . SER A 1 407 ? 116.965 117.737 104.546 1.00 24.69 407 SER A O 1
ATOM 5818 N N . PHE A 1 408 ? 117.774 119.458 105.753 1.00 15.44 408 PHE A N 1
ATOM 5819 C CA . PHE A 1 408 ? 118.019 120.253 104.560 1.00 16.93 408 PHE A CA 1
ATOM 5820 C C . PHE A 1 408 ? 118.806 119.440 103.552 1.00 16.09 408 PHE A C 1
ATOM 5821 O O . PHE A 1 408 ? 118.372 119.254 102.409 1.00 21.94 408 PHE A O 1
ATOM 5838 N N . ALA A 1 409 ? 119.924 118.861 103.994 1.00 16.32 409 ALA A N 1
ATOM 5839 C CA . ALA A 1 409 ? 120.748 118.090 103.078 1.00 20.50 409 ALA A CA 1
ATOM 5840 C C . ALA A 1 409 ? 119.895 117.054 102.371 1.00 18.04 409 ALA A C 1
ATOM 5841 O O . ALA A 1 409 ? 119.808 117.040 101.137 1.00 18.92 409 ALA A O 1
ATOM 5848 N N . SER A 1 410 ? 119.168 116.250 103.149 1.00 15.28 410 SER A N 1
ATOM 5849 C CA . SER A 1 410 ? 118.293 115.249 102.560 1.00 13.47 410 SER A CA 1
ATOM 5850 C C . SER A 1 410 ? 117.434 115.883 101.480 1.00 18.10 410 SER A C 1
ATOM 5851 O O . SER A 1 410 ? 117.555 115.556 100.293 1.00 22.87 410 SER A O 1
ATOM 5859 N N . ALA A 1 411 ? 116.626 116.872 101.869 1.00 21.24 411 ALA A N 1
ATOM 5860 C CA . ALA A 1 411 ? 115.734 117.504 100.911 1.00 19.15 411 ALA A CA 1
ATOM 5861 C C . ALA A 1 411 ? 116.516 117.962 99.697 1.00 17.36 411 ALA A C 1
ATOM 5862 O O . ALA A 1 411 ? 116.213 117.571 98.564 1.00 25.69 411 ALA A O 1
ATOM 5869 N N . ILE A 1 412 ? 117.598 118.708 99.923 1.00 19.62 412 ILE A N 1
ATOM 5870 C CA . ILE A 1 412 ? 118.338 119.252 98.794 1.00 20.21 412 ILE A CA 1
ATOM 5871 C C . ILE A 1 412 ? 118.758 118.119 97.878 1.00 19.83 412 ILE A C 1
ATOM 5872 O O . ILE A 1 412 ? 118.432 118.110 96.684 1.00 22.90 412 ILE A O 1
ATOM 5888 N N . ALA A 1 413 ? 119.384 117.088 98.449 1.00 24.65 413 ALA A N 1
ATOM 5889 C CA . ALA A 1 413 ? 119.843 115.986 97.621 1.00 18.00 413 ALA A CA 1
ATOM 5890 C C . ALA A 1 413 ? 118.692 115.472 96.780 1.00 19.48 413 ALA A C 1
ATOM 5891 O O . ALA A 1 413 ? 118.748 115.497 95.544 1.00 26.86 413 ALA A O 1
ATOM 5898 N N . THR A 1 414 ? 117.579 115.144 97.436 1.00 19.84 414 THR A N 1
ATOM 5899 C CA . THR A 1 414 ? 116.451 114.593 96.706 1.00 21.33 414 THR A CA 1
ATOM 5900 C C . THR A 1 414 ? 116.070 115.523 95.571 1.00 21.51 414 THR A C 1
ATOM 5901 O O . THR A 1 414 ? 116.091 115.132 94.397 1.00 29.98 414 THR A O 1
ATOM 5912 N N . TYR A 1 415 ? 115.769 116.774 95.908 1.00 21.37 415 TYR A N 1
ATOM 5913 C CA . TYR A 1 415 ? 115.334 117.740 94.907 1.00 23.52 415 TYR A CA 1
ATOM 5914 C C . TYR A 1 415 ? 116.403 117.944 93.850 1.00 23.16 415 TYR A C 1
ATOM 5915 O O . TYR A 1 415 ? 116.095 118.030 92.663 1.00 32.60 415 TYR A O 1
ATOM 5933 N N . LEU A 1 416 ? 117.660 118.022 94.270 1.00 28.18 416 LEU A N 1
ATOM 5934 C CA . LEU A 1 416 ? 118.738 118.206 93.314 1.00 27.32 416 LEU A CA 1
ATOM 5935 C C . LEU A 1 416 ? 118.810 117.012 92.375 1.00 27.35 416 LEU A C 1
ATOM 5936 O O . LEU A 1 416 ? 118.962 117.178 91.172 1.00 36.17 416 LEU A O 1
ATOM 5952 N N . VAL A 1 417 ? 118.674 115.808 92.919 1.00 30.31 417 VAL A N 1
ATOM 5953 C CA . VAL A 1 417 ? 118.739 114.611 92.093 1.00 25.25 417 VAL A CA 1
ATOM 5954 C C . VAL A 1 417 ? 117.605 114.564 91.075 1.00 24.46 417 VAL A C 1
ATOM 5955 O O . VAL A 1 417 ? 117.827 114.249 89.907 1.00 35.74 417 VAL A O 1
ATOM 5968 N N . ILE A 1 418 ? 116.391 114.875 91.517 1.00 77.64 418 ILE A N 1
ATOM 5969 C CA . ILE A 1 418 ? 115.244 114.865 90.619 1.00 76.59 418 ILE A CA 1
ATOM 5970 C C . ILE A 1 418 ? 115.339 115.932 89.533 1.00 81.95 418 ILE A C 1
ATOM 5971 O O . ILE A 1 418 ? 115.093 115.658 88.360 1.00 92.11 418 ILE A O 1
ATOM 5987 N N . LEU A 1 419 ? 115.702 117.148 89.932 1.00 32.76 419 LEU A N 1
ATOM 5988 C CA . LEU A 1 419 ? 115.816 118.256 88.989 1.00 36.03 419 LEU A CA 1
ATOM 5989 C C . LEU A 1 419 ? 116.940 118.084 87.976 1.00 39.98 419 LEU A C 1
ATOM 5990 O O . LEU A 1 419 ? 116.755 118.325 86.784 1.00 48.12 419 LEU A O 1
ATOM 6006 N N . ILE A 1 420 ? 118.108 117.670 88.455 1.00 44.01 420 ILE A N 1
ATOM 6007 C CA . ILE A 1 420 ? 119.257 117.475 87.581 1.00 44.22 420 ILE A CA 1
ATOM 6008 C C . ILE A 1 420 ? 119.044 116.342 86.592 1.00 47.86 420 ILE A C 1
ATOM 6009 O O . ILE A 1 420 ? 119.409 116.456 85.423 1.00 51.50 420 ILE A O 1
ATOM 6025 N N . GLN A 1 421 ? 118.450 115.247 87.056 1.00 49.97 421 GLN A N 1
ATOM 6026 C CA . GLN A 1 421 ? 118.253 114.107 86.174 1.00 51.73 421 GLN A CA 1
ATOM 6027 C C . GLN A 1 421 ? 117.279 114.460 85.061 1.00 53.55 421 GLN A C 1
ATOM 6028 O O . GLN A 1 421 ? 117.511 114.126 83.894 1.00 58.10 421 GLN A O 1
ATOM 6042 N N . PHE A 1 422 ? 116.213 115.191 85.391 1.00 54.01 422 PHE A N 1
ATOM 6043 C CA . PHE A 1 422 ? 115.273 115.601 84.357 1.00 56.28 422 PHE A CA 1
ATOM 6044 C C . PHE A 1 422 ? 115.969 116.446 83.302 1.00 54.51 422 PHE A C 1
ATOM 6045 O O . PHE A 1 422 ? 115.714 116.290 82.103 1.00 57.18 422 PHE A O 1
ATOM 6062 N N . GLN A 1 423 ? 116.858 117.343 83.728 1.00 59.78 423 GLN A N 1
ATOM 6063 C CA . GLN A 1 423 ? 117.605 118.143 82.767 1.00 60.68 423 GLN A CA 1
ATOM 6064 C C . GLN A 1 423 ? 118.588 117.286 81.982 1.00 63.38 423 GLN A C 1
ATOM 6065 O O . GLN A 1 423 ? 118.862 117.574 80.812 1.00 66.61 423 GLN A O 1
ATOM 6079 N N . ARG A 1 424 ? 119.113 116.225 82.596 1.00 65.42 424 ARG A N 1
ATOM 6080 C CA . ARG A 1 424 ? 120.173 115.441 81.982 1.00 65.71 424 ARG A CA 1
ATOM 6081 C C . ARG A 1 424 ? 119.665 114.246 81.185 1.00 66.45 424 ARG A C 1
ATOM 6082 O O . ARG A 1 424 ? 120.476 113.559 80.556 1.00 67.80 424 ARG A O 1
ATOM 6103 N N . THR A 1 425 ? 118.361 113.978 81.191 1.00 67.59 425 THR A N 1
ATOM 6104 C CA . THR A 1 425 ? 117.792 112.869 80.436 1.00 67.72 425 THR A CA 1
ATOM 6105 C C . THR A 1 425 ? 117.011 113.331 79.212 1.00 71.04 425 THR A C 1
ATOM 6106 O O . THR A 1 425 ? 116.264 112.537 78.632 1.00 71.76 425 THR A O 1
ATOM 6117 N N . ASN A 1 426 ? 117.161 114.590 78.810 1.00 76.76 426 ASN A N 1
ATOM 6118 C CA . ASN A 1 426 ? 116.446 115.120 77.653 1.00 76.92 426 ASN A CA 1
ATOM 6119 C C . ASN A 1 426 ? 117.416 115.525 76.547 1.00 75.04 426 ASN A C 1
ATOM 6120 O O . ASN A 1 426 ? 118.380 114.816 76.260 1.00 72.56 426 ASN A O 1
ATOM 6131 N N . MET B 1 1 ? 83.107 114.237 121.138 1.00 23.56 1 MET B N 1
ATOM 6132 C CA . MET B 1 1 ? 82.282 115.376 120.641 1.00 30.00 1 MET B CA 1
ATOM 6133 C C . MET B 1 1 ? 81.757 116.224 121.793 1.00 36.38 1 MET B C 1
ATOM 6134 O O . MET B 1 1 ? 81.110 115.716 122.702 1.00 37.30 1 MET B O 1
ATOM 6150 N N . GLU B 1 2 ? 82.039 117.521 121.748 1.00 31.20 2 GLU B N 1
ATOM 6151 C CA . GLU B 1 2 ? 81.548 118.452 122.751 1.00 31.42 2 GLU B CA 1
ATOM 6152 C C . GLU B 1 2 ? 80.188 118.986 122.325 1.00 32.37 2 GLU B C 1
ATOM 6153 O O . GLU B 1 2 ? 80.041 119.517 121.222 1.00 42.35 2 GLU B O 1
ATOM 6165 N N . ILE B 1 3 ? 79.200 118.843 123.203 1.00 36.91 3 ILE B N 1
ATOM 6166 C CA . ILE B 1 3 ? 77.841 119.322 122.955 1.00 36.09 3 ILE B CA 1
ATOM 6167 C C . ILE B 1 3 ? 77.468 120.190 124.153 1.00 40.84 3 ILE B C 1
ATOM 6168 O O . ILE B 1 3 ? 76.971 119.695 125.168 1.00 41.35 3 ILE B O 1
ATOM 6184 N N . SER B 1 4 ? 77.707 121.491 124.040 1.00 48.01 4 SER B N 1
ATOM 6185 C CA . SER B 1 4 ? 77.374 122.452 125.079 1.00 47.38 4 SER B CA 1
ATOM 6186 C C . SER B 1 4 ? 76.425 123.501 124.514 1.00 50.05 4 SER B C 1
ATOM 6187 O O . SER B 1 4 ? 76.329 123.690 123.301 1.00 51.99 4 SER B O 1
ATOM 6195 N N . GLN B 1 5 ? 75.714 124.178 125.413 1.00 54.31 5 GLN B N 1
ATOM 6196 C CA . GLN B 1 5 ? 74.726 125.163 124.978 1.00 54.05 5 GLN B CA 1
ATOM 6197 C C . GLN B 1 5 ? 75.333 126.268 124.128 1.00 55.17 5 GLN B C 1
ATOM 6198 O O . GLN B 1 5 ? 74.745 126.609 123.088 1.00 53.77 5 GLN B O 1
ATOM 6212 N N . PRO B 1 6 ? 76.464 126.875 124.495 1.00 54.65 6 PRO B N 1
ATOM 6213 C CA . PRO B 1 6 ? 77.026 127.930 123.638 1.00 54.00 6 PRO B CA 1
ATOM 6214 C C . PRO B 1 6 ? 77.324 127.461 122.227 1.00 52.54 6 PRO B C 1
ATOM 6215 O O . PRO B 1 6 ? 77.169 128.238 121.277 1.00 55.38 6 PRO B O 1
ATOM 6226 N N . SER B 1 7 ? 77.748 126.210 122.059 1.00 48.16 7 SER B N 1
ATOM 6227 C CA . SER B 1 7 ? 78.089 125.655 120.758 1.00 43.53 7 SER B CA 1
ATOM 6228 C C . SER B 1 7 ? 77.002 124.735 120.221 1.00 44.81 7 SER B C 1
ATOM 6229 O O . SER B 1 7 ? 77.282 123.888 119.368 1.00 47.39 7 SER B O 1
ATOM 6237 N N . ILE B 1 8 ? 75.770 124.878 120.709 1.00 43.22 8 ILE B N 1
ATOM 6238 C CA . ILE B 1 8 ? 74.701 123.981 120.289 1.00 39.44 8 ILE B CA 1
ATOM 6239 C C . ILE B 1 8 ? 74.388 124.158 118.809 1.00 41.99 8 ILE B C 1
ATOM 6240 O O . ILE B 1 8 ? 73.927 123.219 118.150 1.00 43.77 8 ILE B O 1
ATOM 6256 N N . GLY B 1 9 ? 74.615 125.352 118.260 1.00 38.93 9 GLY B N 1
ATOM 6257 C CA . GLY B 1 9 ? 74.403 125.544 116.835 1.00 35.35 9 GLY B CA 1
ATOM 6258 C C . GLY B 1 9 ? 75.291 124.647 115.995 1.00 39.25 9 GLY B C 1
ATOM 6259 O O . GLY B 1 9 ? 74.850 124.080 114.992 1.00 39.94 9 GLY B O 1
ATOM 6263 N N . ILE B 1 10 ? 76.557 124.508 116.393 1.00 33.91 10 ILE B N 1
ATOM 6264 C CA . ILE B 1 10 ? 77.452 123.581 115.710 1.00 30.13 10 ILE B CA 1
ATOM 6265 C C . ILE B 1 10 ? 76.924 122.160 115.827 1.00 31.26 10 ILE B C 1
ATOM 6266 O O . ILE B 1 10 ? 77.013 121.369 114.881 1.00 37.04 10 ILE B O 1
ATOM 6282 N N . PHE B 1 11 ? 76.363 121.809 116.985 1.00 30.66 11 PHE B N 1
ATOM 6283 C CA . PHE B 1 11 ? 75.808 120.471 117.143 1.00 30.61 11 PHE B CA 1
ATOM 6284 C C . PHE B 1 11 ? 74.643 120.241 116.193 1.00 33.10 11 PHE B C 1
ATOM 6285 O O . PHE B 1 11 ? 74.521 119.166 115.605 1.00 37.05 11 PHE B O 1
ATOM 6302 N N . TYR B 1 12 ? 73.762 121.230 116.042 1.00 32.76 12 TYR B N 1
ATOM 6303 C CA . TYR B 1 12 ? 72.631 121.061 115.133 1.00 33.98 12 TYR B CA 1
ATOM 6304 C C . TYR B 1 12 ? 73.093 120.984 113.685 1.00 34.36 12 TYR B C 1
ATOM 6305 O O . TYR B 1 12 ? 72.563 120.187 112.900 1.00 38.33 12 TYR B O 1
ATOM 6323 N N . ILE B 1 13 ? 74.082 121.799 113.313 1.00 37.12 13 ILE B N 1
ATOM 6324 C CA . ILE B 1 13 ? 74.639 121.714 111.966 1.00 30.91 13 ILE B CA 1
ATOM 6325 C C . ILE B 1 13 ? 75.207 120.324 111.716 1.00 33.99 13 ILE B C 1
ATOM 6326 O O . ILE B 1 13 ? 74.989 119.730 110.655 1.00 36.74 13 ILE B O 1
ATOM 6342 N N . SER B 1 14 ? 75.946 119.782 112.687 1.00 30.95 14 SER B N 1
ATOM 6343 C CA . SER B 1 14 ? 76.502 118.441 112.536 1.00 28.88 14 SER B CA 1
ATOM 6344 C C . SER B 1 14 ? 75.413 117.380 112.521 1.00 31.59 14 SER B C 1
ATOM 6345 O O . SER B 1 14 ? 75.563 116.347 111.862 1.00 39.66 14 SER B O 1
ATOM 6353 N N . LYS B 1 15 ? 74.327 117.607 113.256 1.00 33.30 15 LYS B N 1
ATOM 6354 C CA . LYS B 1 15 ? 73.225 116.655 113.288 1.00 33.87 15 LYS B CA 1
ATOM 6355 C C . LYS B 1 15 ? 72.540 116.570 111.933 1.00 36.34 15 LYS B C 1
ATOM 6356 O O . LYS B 1 15 ? 72.294 115.474 111.419 1.00 37.79 15 LYS B O 1
ATOM 6375 N N . VAL B 1 16 ? 72.232 117.722 111.332 1.00 35.60 16 VAL B N 1
ATOM 6376 C CA . VAL B 1 16 ? 71.579 117.711 110.027 1.00 36.70 16 VAL B CA 1
ATOM 6377 C C . VAL B 1 16 ? 72.520 117.174 108.956 1.00 39.35 16 VAL B C 1
ATOM 6378 O O . VAL B 1 16 ? 72.072 116.561 107.981 1.00 40.37 16 VAL B O 1
ATOM 6391 N N . LEU B 1 17 ? 73.827 117.386 109.110 1.00 38.29 17 LEU B N 1
ATOM 6392 C CA . LEU B 1 17 ? 74.816 116.885 108.168 1.00 33.13 17 LEU B CA 1
ATOM 6393 C C . LEU B 1 17 ? 75.220 115.443 108.454 1.00 29.11 17 LEU B C 1
ATOM 6394 O O . LEU B 1 17 ? 76.260 114.994 107.964 1.00 37.85 17 LEU B O 1
ATOM 6410 N N . ALA B 1 18 ? 74.423 114.715 109.235 1.00 32.90 18 ALA B N 1
ATOM 6411 C CA . ALA B 1 18 ? 74.589 113.284 109.462 1.00 37.04 18 ALA B CA 1
ATOM 6412 C C . ALA B 1 18 ? 75.800 112.950 110.323 1.00 36.29 18 ALA B C 1
ATOM 6413 O O . ALA B 1 18 ? 76.267 111.810 110.311 1.00 39.03 18 ALA B O 1
ATOM 6420 N N . LEU B 1 19 ? 76.310 113.908 111.095 1.00 31.43 19 LEU B N 1
ATOM 6421 C CA . LEU B 1 19 ? 77.549 113.715 111.832 1.00 28.45 19 LEU B CA 1
ATOM 6422 C C . LEU B 1 19 ? 77.368 113.586 113.336 1.00 30.70 19 LEU B C 1
ATOM 6423 O O . LEU B 1 19 ? 78.272 113.079 114.003 1.00 40.90 19 LEU B O 1
ATOM 6439 N N . ALA B 1 20 ? 76.240 114.032 113.884 1.00 35.37 20 ALA B N 1
ATOM 6440 C CA . ALA B 1 20 ? 75.971 113.977 115.320 1.00 30.94 20 ALA B CA 1
ATOM 6441 C C . ALA B 1 20 ? 74.581 113.393 115.529 1.00 35.45 20 ALA B C 1
ATOM 6442 O O . ALA B 1 20 ? 73.623 114.125 115.810 1.00 39.36 20 ALA B O 1
ATOM 6449 N N . PRO B 1 21 ? 74.431 112.075 115.405 1.00 36.05 21 PRO B N 1
ATOM 6450 C CA . PRO B 1 21 ? 73.100 111.451 115.499 1.00 34.60 21 PRO B CA 1
ATOM 6451 C C . PRO B 1 21 ? 72.627 111.300 116.941 1.00 36.62 21 PRO B C 1
ATOM 6452 O O . PRO B 1 21 ? 72.356 110.201 117.426 1.00 40.03 21 PRO B O 1
ATOM 6463 N N . TYR B 1 22 ? 72.526 112.424 117.644 1.00 38.35 22 TYR B N 1
ATOM 6464 C CA . TYR B 1 22 ? 72.201 112.425 119.060 1.00 35.47 22 TYR B CA 1
ATOM 6465 C C . TYR B 1 22 ? 70.985 113.298 119.322 1.00 40.24 22 TYR B C 1
ATOM 6466 O O . TYR B 1 22 ? 70.759 114.305 118.646 1.00 42.49 22 TYR B O 1
ATOM 6484 N N . ALA B 1 23 ? 70.205 112.892 120.314 1.00 47.11 23 ALA B N 1
ATOM 6485 C CA . ALA B 1 23 ? 69.105 113.686 120.834 1.00 44.02 23 ALA B CA 1
ATOM 6486 C C . ALA B 1 23 ? 69.577 114.383 122.100 1.00 45.42 23 ALA B C 1
ATOM 6487 O O . ALA B 1 23 ? 70.108 113.736 123.008 1.00 49.77 23 ALA B O 1
ATOM 6494 N N . THR B 1 24 ? 69.398 115.698 122.151 1.00 49.21 24 THR B N 1
ATOM 6495 C CA . THR B 1 24 ? 69.863 116.510 123.265 1.00 52.94 24 THR B CA 1
ATOM 6496 C C . THR B 1 24 ? 68.681 117.222 123.901 1.00 54.09 24 THR B C 1
ATOM 6497 O O . THR B 1 24 ? 67.896 117.873 123.206 1.00 55.30 24 THR B O 1
ATOM 6508 N N . VAL B 1 25 ? 68.560 117.100 125.219 1.00 62.52 25 VAL B N 1
ATOM 6509 C CA . VAL B 1 25 ? 67.526 117.791 125.982 1.00 62.97 25 VAL B CA 1
ATOM 6510 C C . VAL B 1 25 ? 68.205 118.639 127.046 1.00 62.17 25 VAL B C 1
ATOM 6511 O O . VAL B 1 25 ? 69.080 118.154 127.772 1.00 63.14 25 VAL B O 1
ATOM 6524 N N . ARG B 1 26 ? 67.814 119.906 127.129 1.00 67.80 26 ARG B N 1
ATOM 6525 C CA . ARG B 1 26 ? 68.424 120.829 128.076 1.00 68.72 26 ARG B CA 1
ATOM 6526 C C . ARG B 1 26 ? 67.777 120.660 129.445 1.00 68.58 26 ARG B C 1
ATOM 6527 O O . ARG B 1 26 ? 66.553 120.758 129.578 1.00 68.20 26 ARG B O 1
ATOM 6548 N N . ASN B 1 27 ? 68.601 120.409 130.458 1.00 75.44 27 ASN B N 1
ATOM 6549 C CA . ASN B 1 27 ? 68.118 120.299 131.824 1.00 75.01 27 ASN B CA 1
ATOM 6550 C C . ASN B 1 27 ? 67.643 121.654 132.337 1.00 76.18 27 ASN B C 1
ATOM 6551 O O . ASN B 1 27 ? 67.990 122.710 131.803 1.00 74.93 27 ASN B O 1
ATOM 6562 N N . SER B 1 28 ? 66.836 121.612 133.399 1.00 80.85 28 SER B N 1
ATOM 6563 C CA . SER B 1 28 ? 66.468 122.843 134.087 1.00 81.05 28 SER B CA 1
ATOM 6564 C C . SER B 1 28 ? 67.688 123.553 134.655 1.00 82.13 28 SER B C 1
ATOM 6565 O O . SER B 1 28 ? 67.634 124.762 134.900 1.00 80.59 28 SER B O 1
ATOM 6573 N N . LYS B 1 29 ? 68.786 122.826 134.862 1.00 81.39 29 LYS B N 1
ATOM 6574 C CA . LYS B 1 29 ? 70.034 123.398 135.347 1.00 79.97 29 LYS B CA 1
ATOM 6575 C C . LYS B 1 29 ? 70.896 123.970 134.231 1.00 78.56 29 LYS B C 1
ATOM 6576 O O . LYS B 1 29 ? 71.974 124.504 134.515 1.00 76.83 29 LYS B O 1
ATOM 6595 N N . GLY B 1 30 ? 70.458 123.871 132.977 1.00 76.11 30 GLY B N 1
ATOM 6596 C CA . GLY B 1 30 ? 71.249 124.298 131.847 1.00 76.38 30 GLY B CA 1
ATOM 6597 C C . GLY B 1 30 ? 72.132 123.223 131.254 1.00 75.73 30 GLY B C 1
ATOM 6598 O O . GLY B 1 30 ? 72.738 123.453 130.200 1.00 73.07 30 GLY B O 1
ATOM 6602 N N . ARG B 1 31 ? 72.228 122.063 131.896 1.00 67.29 31 ARG B N 1
ATOM 6603 C CA . ARG B 1 31 ? 73.007 120.962 131.350 1.00 64.06 31 ARG B CA 1
ATOM 6604 C C . ARG B 1 31 ? 72.277 120.337 130.170 1.00 67.00 31 ARG B C 1
ATOM 6605 O O . ARG B 1 31 ? 71.046 120.268 130.145 1.00 66.74 31 ARG B O 1
ATOM 6626 N N . VAL B 1 32 ? 73.042 119.881 129.187 1.00 60.49 32 VAL B N 1
ATOM 6627 C CA . VAL B 1 32 ? 72.498 119.222 128.007 1.00 57.98 32 VAL B CA 1
ATOM 6628 C C . VAL B 1 32 ? 72.725 117.727 128.178 1.00 58.30 32 VAL B C 1
ATOM 6629 O O . VAL B 1 32 ? 73.868 117.260 128.175 1.00 59.72 32 VAL B O 1
ATOM 6642 N N . GLU B 1 33 ? 71.644 116.968 128.340 1.00 60.53 33 GLU B N 1
ATOM 6643 C CA . GLU B 1 33 ? 71.724 115.516 128.348 1.00 61.76 33 GLU B CA 1
ATOM 6644 C C . GLU B 1 33 ? 71.650 114.995 126.923 1.00 57.36 33 GLU B C 1
ATOM 6645 O O . GLU B 1 33 ? 70.836 115.458 126.118 1.00 59.67 33 GLU B O 1
ATOM 6657 N N . ILE B 1 34 ? 72.504 114.023 126.626 1.00 39.56 34 ILE B N 1
ATOM 6658 C CA . ILE B 1 34 ? 72.677 113.478 125.289 1.00 42.13 34 ILE B CA 1
ATOM 6659 C C . ILE B 1 34 ? 72.279 112.011 125.314 1.00 40.27 34 ILE B C 1
ATOM 6660 O O . ILE B 1 34 ? 72.548 111.301 126.287 1.00 42.94 34 ILE B O 1
ATOM 6676 N N . GLY B 1 35 ? 71.610 111.569 124.253 1.00 35.04 35 GLY B N 1
ATOM 6677 C CA . GLY B 1 35 ? 71.275 110.168 124.107 1.00 38.09 35 GLY B CA 1
ATOM 6678 C C . GLY B 1 35 ? 71.250 109.803 122.642 1.00 39.29 35 GLY B C 1
ATOM 6679 O O . GLY B 1 35 ? 71.294 110.666 121.767 1.00 43.18 35 GLY B O 1
ATOM 6683 N N . ARG B 1 36 ? 71.186 108.504 122.377 1.00 44.72 36 ARG B N 1
ATOM 6684 C CA . ARG B 1 36 ? 71.107 108.049 120.999 1.00 45.70 36 ARG B CA 1
ATOM 6685 C C . ARG B 1 36 ? 69.797 108.503 120.372 1.00 47.58 36 ARG B C 1
ATOM 6686 O O . ARG B 1 36 ? 68.733 108.431 120.991 1.00 51.92 36 ARG B O 1
ATOM 6707 N N . SER B 1 37 ? 69.882 108.982 119.139 1.00 45.23 37 SER B N 1
ATOM 6708 C CA . SER B 1 37 ? 68.715 109.339 118.340 1.00 42.22 37 SER B CA 1
ATOM 6709 C C . SER B 1 37 ? 68.635 108.321 117.212 1.00 45.36 37 SER B C 1
ATOM 6710 O O . SER B 1 37 ? 69.313 108.459 116.190 1.00 50.20 37 SER B O 1
ATOM 6718 N N . TRP B 1 38 ? 67.818 107.286 117.409 1.00 50.84 38 TRP B N 1
ATOM 6719 C CA . TRP B 1 38 ? 67.718 106.228 116.410 1.00 43.97 38 TRP B CA 1
ATOM 6720 C C . TRP B 1 38 ? 67.171 106.767 115.098 1.00 43.53 38 TRP B C 1
ATOM 6721 O O . TRP B 1 38 ? 67.639 106.386 114.018 1.00 42.36 38 TRP B O 1
ATOM 6742 N N . LEU B 1 39 ? 66.178 107.654 115.169 1.00 45.86 39 LEU B N 1
ATOM 6743 C CA . LEU B 1 39 ? 65.689 108.305 113.960 1.00 44.88 39 LEU B CA 1
ATOM 6744 C C . LEU B 1 39 ? 66.833 108.997 113.230 1.00 46.49 39 LEU B C 1
ATOM 6745 O O . LEU B 1 39 ? 67.064 108.757 112.040 1.00 44.80 39 LEU B O 1
ATOM 6761 N N . PHE B 1 40 ? 67.585 109.838 113.940 1.00 46.85 40 PHE B N 1
ATOM 6762 C CA . PHE B 1 40 ? 68.693 110.532 113.301 1.00 44.59 40 PHE B CA 1
ATOM 6763 C C . PHE B 1 40 ? 69.884 109.619 113.062 1.00 41.28 40 PHE B C 1
ATOM 6764 O O . PHE B 1 40 ? 70.675 109.888 112.159 1.00 45.10 40 PHE B O 1
ATOM 6781 N N . THR B 1 41 ? 70.013 108.525 113.812 1.00 37.60 41 THR B N 1
ATOM 6782 C CA . THR B 1 41 ? 71.039 107.539 113.492 1.00 34.09 41 THR B CA 1
ATOM 6783 C C . THR B 1 41 ? 70.810 106.949 112.105 1.00 43.82 41 THR B C 1
ATOM 6784 O O . THR B 1 41 ? 71.717 106.935 111.258 1.00 49.38 41 THR B O 1
ATOM 6795 N N . VAL B 1 42 ? 69.594 106.461 111.851 1.00 48.11 42 VAL B N 1
ATOM 6796 C CA . VAL B 1 42 ? 69.293 105.893 110.543 1.00 45.63 42 VAL B CA 1
ATOM 6797 C C . VAL B 1 42 ? 69.317 106.978 109.477 1.00 42.03 42 VAL B C 1
ATOM 6798 O O . VAL B 1 42 ? 69.750 106.739 108.347 1.00 43.38 42 VAL B O 1
ATOM 6811 N N . TYR B 1 43 ? 68.864 108.188 109.812 1.00 40.50 43 TYR B N 1
ATOM 6812 C CA . TYR B 1 43 ? 68.945 109.283 108.852 1.00 39.38 43 TYR B CA 1
ATOM 6813 C C . TYR B 1 43 ? 70.386 109.528 108.431 1.00 43.49 43 TYR B C 1
ATOM 6814 O O . TYR B 1 43 ? 70.681 109.657 107.241 1.00 45.40 43 TYR B O 1
ATOM 6832 N N . SER B 1 44 ? 71.304 109.580 109.397 1.00 42.86 44 SER B N 1
ATOM 6833 C CA . SER B 1 44 ? 72.705 109.825 109.082 1.00 37.64 44 SER B CA 1
ATOM 6834 C C . SER B 1 44 ? 73.275 108.709 108.219 1.00 40.10 44 SER B C 1
ATOM 6835 O O . SER B 1 44 ? 73.914 108.966 107.192 1.00 44.11 44 SER B O 1
ATOM 6843 N N . ALA B 1 45 ? 73.052 107.456 108.619 1.00 38.76 45 ALA B N 1
ATOM 6844 C CA . ALA B 1 45 ? 73.620 106.342 107.864 1.00 37.55 45 ALA B CA 1
ATOM 6845 C C . ALA B 1 45 ? 73.068 106.305 106.442 1.00 42.78 45 ALA B C 1
ATOM 6846 O O . ALA B 1 45 ? 73.825 106.176 105.468 1.00 45.44 45 ALA B O 1
ATOM 6853 N N . THR B 1 46 ? 71.747 106.431 106.301 1.00 45.75 46 THR B N 1
ATOM 6854 C CA . THR B 1 46 ? 71.126 106.381 104.984 1.00 43.15 46 THR B CA 1
ATOM 6855 C C . THR B 1 46 ? 71.560 107.555 104.121 1.00 43.87 46 THR B C 1
ATOM 6856 O O . THR B 1 46 ? 71.831 107.386 102.929 1.00 50.53 46 THR B O 1
ATOM 6867 N N . LEU B 1 47 ? 71.610 108.759 104.693 1.00 38.93 47 LEU B N 1
ATOM 6868 C CA . LEU B 1 47 ? 72.029 109.920 103.921 1.00 42.46 47 LEU B CA 1
ATOM 6869 C C . LEU B 1 47 ? 73.464 109.764 103.444 1.00 43.56 47 LEU B C 1
ATOM 6870 O O . LEU B 1 47 ? 73.775 110.075 102.292 1.00 43.12 47 LEU B O 1
ATOM 6886 N N . THR B 1 48 ? 74.355 109.280 104.309 1.00 42.30 48 THR B N 1
ATOM 6887 C CA . THR B 1 48 ? 75.737 109.093 103.887 1.00 42.40 48 THR B CA 1
ATOM 6888 C C . THR B 1 48 ? 75.829 108.071 102.763 1.00 44.38 48 THR B C 1
ATOM 6889 O O . THR B 1 48 ? 76.522 108.293 101.763 1.00 46.91 48 THR B O 1
ATOM 6900 N N . VAL B 1 49 ? 75.127 106.944 102.901 1.00 45.73 49 VAL B N 1
ATOM 6901 C CA . VAL B 1 49 ? 75.192 105.917 101.864 1.00 48.47 49 VAL B CA 1
ATOM 6902 C C . VAL B 1 49 ? 74.650 106.461 100.547 1.00 46.76 49 VAL B C 1
ATOM 6903 O O . VAL B 1 49 ? 75.253 106.279 99.482 1.00 46.76 49 VAL B O 1
ATOM 6916 N N . VAL B 1 50 ? 73.511 107.152 100.603 1.00 40.88 50 VAL B N 1
ATOM 6917 C CA . VAL B 1 50 ? 72.892 107.668 99.388 1.00 43.62 50 VAL B CA 1
ATOM 6918 C C . VAL B 1 50 ? 73.788 108.709 98.733 1.00 46.13 50 VAL B C 1
ATOM 6919 O O . VAL B 1 50 ? 73.951 108.720 97.510 1.00 51.50 50 VAL B O 1
ATOM 6932 N N . MET B 1 51 ? 74.374 109.606 99.526 1.00 46.19 51 MET B N 1
ATOM 6933 C CA . MET B 1 51 ? 75.201 110.662 98.955 1.00 42.00 51 MET B CA 1
ATOM 6934 C C . MET B 1 51 ? 76.489 110.102 98.367 1.00 42.58 51 MET B C 1
ATOM 6935 O O . MET B 1 51 ? 76.942 110.564 97.318 1.00 45.16 51 MET B O 1
ATOM 6949 N N . VAL B 1 52 ? 77.097 109.107 99.017 1.00 38.37 52 VAL B N 1
ATOM 6950 C CA . VAL B 1 52 ? 78.289 108.486 98.445 1.00 38.32 52 VAL B CA 1
ATOM 6951 C C . VAL B 1 52 ? 77.944 107.782 97.139 1.00 42.03 52 VAL B C 1
ATOM 6952 O O . VAL B 1 52 ? 78.664 107.903 96.136 1.00 49.44 52 VAL B O 1
ATOM 6965 N N . PHE B 1 53 ? 76.836 107.037 97.128 1.00 46.78 53 PHE B N 1
ATOM 6966 C CA . PHE B 1 53 ? 76.427 106.356 95.906 1.00 46.91 53 PHE B CA 1
ATOM 6967 C C . PHE B 1 53 ? 76.147 107.354 94.793 1.00 44.07 53 PHE B C 1
ATOM 6968 O O . PHE B 1 53 ? 76.541 107.134 93.647 1.00 46.52 53 PHE B O 1
ATOM 6985 N N . LEU B 1 54 ? 75.466 108.456 95.109 1.00 41.08 54 LEU B N 1
ATOM 6986 C CA . LEU B 1 54 ? 75.157 109.456 94.093 1.00 43.87 54 LEU B CA 1
ATOM 6987 C C . LEU B 1 54 ? 76.417 110.152 93.602 1.00 44.63 54 LEU B C 1
ATOM 6988 O O . LEU B 1 54 ? 76.528 110.476 92.417 1.00 51.93 54 LEU B O 1
ATOM 7004 N N . THR B 1 55 ? 77.375 110.397 94.495 1.00 43.84 55 THR B N 1
ATOM 7005 C CA . THR B 1 55 ? 78.636 111.000 94.083 1.00 44.02 55 THR B CA 1
ATOM 7006 C C . THR B 1 55 ? 79.357 110.110 93.084 1.00 42.54 55 THR B C 1
ATOM 7007 O O . THR B 1 55 ? 79.803 110.572 92.027 1.00 45.49 55 THR B O 1
ATOM 7018 N N . TYR B 1 56 ? 79.471 108.819 93.395 1.00 41.43 56 TYR B N 1
ATOM 7019 C CA . TYR B 1 56 ? 80.170 107.929 92.476 1.00 40.86 56 TYR B CA 1
ATOM 7020 C C . TYR B 1 56 ? 79.358 107.681 91.210 1.00 45.94 56 TYR B C 1
ATOM 7021 O O . TYR B 1 56 ? 79.936 107.481 90.138 1.00 47.19 56 TYR B O 1
ATOM 7039 N N . ARG B 1 57 ? 78.027 107.714 91.305 1.00 54.45 57 ARG B N 1
ATOM 7040 C CA . ARG B 1 57 ? 77.190 107.623 90.115 1.00 53.10 57 ARG B CA 1
ATOM 7041 C C . ARG B 1 57 ? 77.437 108.806 89.191 1.00 53.01 57 ARG B C 1
ATOM 7042 O O . ARG B 1 57 ? 77.572 108.639 87.977 1.00 57.36 57 ARG B O 1
ATOM 7063 N N . GLY B 1 58 ? 77.493 110.015 89.749 1.00 51.74 58 GLY B N 1
ATOM 7064 C CA . GLY B 1 58 ? 77.799 111.179 88.936 1.00 50.52 58 GLY B CA 1
ATOM 7065 C C . GLY B 1 58 ? 79.189 111.111 88.337 1.00 52.68 58 GLY B C 1
ATOM 7066 O O . GLY B 1 58 ? 79.402 111.500 87.186 1.00 57.39 58 GLY B O 1
ATOM 7070 N N . LEU B 1 59 ? 80.155 110.612 89.109 1.00 52.00 59 LEU B N 1
ATOM 7071 C CA . LEU B 1 59 ? 81.507 110.448 88.587 1.00 50.43 59 LEU B CA 1
ATOM 7072 C C . LEU B 1 59 ? 81.520 109.506 87.389 1.00 53.87 59 LEU B C 1
ATOM 7073 O O . LEU B 1 59 ? 82.099 109.818 86.342 1.00 56.23 59 LEU B O 1
ATOM 7089 N N . LEU B 1 60 ? 80.878 108.343 87.526 1.00 58.08 60 LEU B N 1
ATOM 7090 C CA . LEU B 1 60 ? 80.833 107.387 86.426 1.00 58.50 60 LEU B CA 1
ATOM 7091 C C . LEU B 1 60 ? 80.073 107.955 85.236 1.00 57.35 60 LEU B C 1
ATOM 7092 O O . LEU B 1 60 ? 80.464 107.745 84.082 1.00 60.93 60 LEU B O 1
ATOM 7108 N N . PHE B 1 61 ? 78.983 108.677 85.494 1.00 57.88 61 PHE B N 1
ATOM 7109 C CA . PHE B 1 61 ? 78.224 109.281 84.409 1.00 58.38 61 PHE B CA 1
ATOM 7110 C C . PHE B 1 61 ? 79.083 110.260 83.626 1.00 60.39 61 PHE B C 1
ATOM 7111 O O . PHE B 1 61 ? 79.049 110.279 82.391 1.00 63.48 61 PHE B O 1
ATOM 7128 N N . ASP B 1 62 ? 79.857 111.089 84.326 1.00 62.17 62 ASP B N 1
ATOM 7129 C CA . ASP B 1 62 ? 80.774 111.985 83.633 1.00 59.82 62 ASP B CA 1
ATOM 7130 C C . ASP B 1 62 ? 81.811 111.197 82.844 1.00 60.27 62 ASP B C 1
ATOM 7131 O O . ASP B 1 62 ? 82.089 111.512 81.683 1.00 66.96 62 ASP B O 1
ATOM 7140 N N . ALA B 1 63 ? 82.380 110.153 83.453 1.00 58.62 63 ALA B N 1
ATOM 7141 C CA . ALA B 1 63 ? 83.409 109.376 82.770 1.00 59.11 63 ALA B CA 1
ATOM 7142 C C . ALA B 1 63 ? 82.857 108.703 81.520 1.00 62.39 63 ALA B C 1
ATOM 7143 O O . ALA B 1 63 ? 83.523 108.669 80.479 1.00 64.70 63 ALA B O 1
ATOM 7150 N N . ASN B 1 64 ? 81.644 108.162 81.602 1.00 65.20 64 ASN B N 1
ATOM 7151 C CA . ASN B 1 64 ? 81.019 107.463 80.488 1.00 63.97 64 ASN B CA 1
ATOM 7152 C C . ASN B 1 64 ? 80.248 108.392 79.561 1.00 65.16 64 ASN B C 1
ATOM 7153 O O . ASN B 1 64 ? 79.654 107.917 78.589 1.00 66.23 64 ASN B O 1
ATOM 7164 N N . SER B 1 65 ? 80.242 109.693 79.831 1.00 71.77 65 SER B N 1
ATOM 7165 C CA . SER B 1 65 ? 79.472 110.624 79.024 1.00 71.72 65 SER B CA 1
ATOM 7166 C C . SER B 1 65 ? 80.077 110.764 77.629 1.00 74.53 65 SER B C 1
ATOM 7167 O O . SER B 1 65 ? 81.232 110.408 77.379 1.00 72.83 65 SER B O 1
ATOM 7175 N N . GLU B 1 66 ? 79.265 111.290 76.708 1.00 84.67 66 GLU B N 1
ATOM 7176 C CA . GLU B 1 66 ? 79.744 111.538 75.352 1.00 84.50 66 GLU B CA 1
ATOM 7177 C C . GLU B 1 66 ? 80.871 112.560 75.348 1.00 83.17 66 GLU B C 1
ATOM 7178 O O . GLU B 1 66 ? 81.871 112.393 74.642 1.00 83.56 66 GLU B O 1
ATOM 7190 N N . ILE B 1 67 ? 80.722 113.626 76.126 1.00 79.59 67 ILE B N 1
ATOM 7191 C CA . ILE B 1 67 ? 81.732 114.675 76.229 1.00 79.33 67 ILE B CA 1
ATOM 7192 C C . ILE B 1 67 ? 82.030 114.896 77.706 1.00 78.51 67 ILE B C 1
ATOM 7193 O O . ILE B 1 67 ? 81.473 115.821 78.314 1.00 79.62 67 ILE B O 1
ATOM 7209 N N . PRO B 1 68 ? 82.885 114.086 78.327 1.00 66.91 68 PRO B N 1
ATOM 7210 C CA . PRO B 1 68 ? 83.193 114.303 79.744 1.00 65.75 68 PRO B CA 1
ATOM 7211 C C . PRO B 1 68 ? 83.724 115.707 79.980 1.00 65.51 68 PRO B C 1
ATOM 7212 O O . PRO B 1 68 ? 84.439 116.269 79.150 1.00 69.60 68 PRO B O 1
ATOM 7223 N N . VAL B 1 69 ? 83.343 116.283 81.116 1.00 61.91 69 VAL B N 1
ATOM 7224 C CA . VAL B 1 69 ? 83.815 117.611 81.492 1.00 62.79 69 VAL B CA 1
ATOM 7225 C C . VAL B 1 69 ? 85.042 117.524 82.386 1.00 61.50 69 VAL B C 1
ATOM 7226 O O . VAL B 1 69 ? 86.036 118.220 82.166 1.00 63.54 69 VAL B O 1
ATOM 7239 N N . ARG B 1 70 ? 84.996 116.666 83.400 1.00 56.87 70 ARG B N 1
ATOM 7240 C CA . ARG B 1 70 ? 86.095 116.499 84.342 1.00 55.31 70 ARG B CA 1
ATOM 7241 C C . ARG B 1 70 ? 86.817 115.173 84.193 1.00 57.39 70 ARG B C 1
ATOM 7242 O O . ARG B 1 70 ? 88.044 115.132 84.293 1.00 58.91 70 ARG B O 1
ATOM 7263 N N . MET B 1 71 ? 86.088 114.087 83.948 1.00 56.99 71 MET B N 1
ATOM 7264 C CA . MET B 1 71 ? 86.693 112.769 83.761 1.00 57.79 71 MET B CA 1
ATOM 7265 C C . MET B 1 71 ? 87.000 112.539 82.280 1.00 58.04 71 MET B C 1
ATOM 7266 O O . MET B 1 71 ? 86.476 111.635 81.634 1.00 60.87 71 MET B O 1
ATOM 7280 N N . LYS B 1 72 ? 87.878 113.390 81.746 1.00 61.38 72 LYS B N 1
ATOM 7281 C CA . LYS B 1 72 ? 88.175 113.389 80.317 1.00 61.53 72 LYS B CA 1
ATOM 7282 C C . LYS B 1 72 ? 89.382 112.518 79.980 1.00 63.53 72 LYS B C 1
ATOM 7283 O O . LYS B 1 72 ? 89.256 111.521 79.264 1.00 64.01 72 LYS B O 1
ATOM 7302 N N . SER B 1 73 ? 90.550 112.877 80.496 1.00 58.04 73 SER B N 1
ATOM 7303 C CA . SER B 1 73 ? 91.782 112.160 80.215 1.00 57.86 73 SER B CA 1
ATOM 7304 C C . SER B 1 73 ? 92.096 111.196 81.349 1.00 58.95 73 SER B C 1
ATOM 7305 O O . SER B 1 73 ? 91.529 111.279 82.440 1.00 60.32 73 SER B O 1
ATOM 7313 N N . ALA B 1 74 ? 93.012 110.268 81.074 1.00 59.30 74 ALA B N 1
ATOM 7314 C CA . ALA B 1 74 ? 93.397 109.302 82.094 1.00 58.18 74 ALA B CA 1
ATOM 7315 C C . ALA B 1 74 ? 93.957 110.003 83.324 1.00 58.73 74 ALA B C 1
ATOM 7316 O O . ALA B 1 74 ? 93.619 109.647 84.458 1.00 59.31 74 ALA B O 1
ATOM 7323 N N . THR B 1 75 ? 94.810 111.007 83.120 1.00 56.35 75 THR B N 1
ATOM 7324 C CA . THR B 1 75 ? 95.324 111.783 84.243 1.00 52.63 75 THR B CA 1
ATOM 7325 C C . THR B 1 75 ? 94.194 112.504 84.965 1.00 54.95 75 THR B C 1
ATOM 7326 O O . THR B 1 75 ? 94.102 112.467 86.199 1.00 54.77 75 THR B O 1
ATOM 7337 N N . SER B 1 76 ? 93.320 113.168 84.207 1.00 56.36 76 SER B N 1
ATOM 7338 C CA . SER B 1 76 ? 92.189 113.854 84.818 1.00 53.03 76 SER B CA 1
ATOM 7339 C C . SER B 1 76 ? 91.266 112.866 85.510 1.00 53.62 76 SER B C 1
ATOM 7340 O O . SER B 1 76 ? 90.761 113.141 86.601 1.00 56.49 76 SER B O 1
ATOM 7348 N N . LYS B 1 77 ? 91.036 111.708 84.893 1.00 53.33 77 LYS B N 1
ATOM 7349 C CA . LYS B 1 77 ? 90.191 110.698 85.518 1.00 50.81 77 LYS B CA 1
ATOM 7350 C C . LYS B 1 77 ? 90.770 110.255 86.854 1.00 49.47 77 LYS B C 1
ATOM 7351 O O . LYS B 1 77 ? 90.060 110.199 87.863 1.00 48.79 77 LYS B O 1
ATOM 7370 N N . VAL B 1 78 ? 92.067 109.949 86.883 1.00 48.54 78 VAL B N 1
ATOM 7371 C CA . VAL B 1 78 ? 92.693 109.470 88.112 1.00 47.22 78 VAL B CA 1
ATOM 7372 C C . VAL B 1 78 ? 92.642 110.546 89.187 1.00 45.92 78 VAL B C 1
ATOM 7373 O O . VAL B 1 78 ? 92.302 110.276 90.345 1.00 47.29 78 VAL B O 1
ATOM 7386 N N . VAL B 1 79 ? 92.979 111.785 88.824 1.00 43.47 79 VAL B N 1
ATOM 7387 C CA . VAL B 1 79 ? 93.047 112.840 89.827 1.00 42.92 79 VAL B CA 1
ATOM 7388 C C . VAL B 1 79 ? 91.656 113.180 90.346 1.00 44.27 79 VAL B C 1
ATOM 7389 O O . VAL B 1 79 ? 91.476 113.424 91.542 1.00 48.74 79 VAL B O 1
ATOM 7402 N N . THR B 1 80 ? 90.651 113.206 89.470 1.00 38.22 80 THR B N 1
ATOM 7403 C CA . THR B 1 80 ? 89.293 113.478 89.924 1.00 39.45 80 THR B CA 1
ATOM 7404 C C . THR B 1 80 ? 88.767 112.347 90.795 1.00 39.32 80 THR B C 1
ATOM 7405 O O . THR B 1 80 ? 88.085 112.594 91.797 1.00 44.07 80 THR B O 1
ATOM 7416 N N . ALA B 1 81 ? 89.069 111.098 90.434 1.00 39.57 81 ALA B N 1
ATOM 7417 C CA . ALA B 1 81 ? 88.660 109.978 91.269 1.00 35.34 81 ALA B CA 1
ATOM 7418 C C . ALA B 1 81 ? 89.295 110.069 92.647 1.00 37.47 81 ALA B C 1
ATOM 7419 O O . ALA B 1 81 ? 88.623 109.857 93.658 1.00 43.70 81 ALA B O 1
ATOM 7426 N N . LEU B 1 82 ? 90.589 110.389 92.710 1.00 34.82 82 LEU B N 1
ATOM 7427 C CA . LEU B 1 82 ? 91.246 110.549 94.003 1.00 34.55 82 LEU B CA 1
ATOM 7428 C C . LEU B 1 82 ? 90.643 111.706 94.787 1.00 32.35 82 LEU B C 1
ATOM 7429 O O . LEU B 1 82 ? 90.422 111.600 95.999 1.00 33.72 82 LEU B O 1
ATOM 7445 N N . ASP B 1 83 ? 90.376 112.822 94.109 1.00 34.00 83 ASP B N 1
ATOM 7446 C CA . ASP B 1 83 ? 89.813 113.995 94.763 1.00 32.08 83 ASP B CA 1
ATOM 7447 C C . ASP B 1 83 ? 88.465 113.672 95.390 1.00 33.43 83 ASP B C 1
ATOM 7448 O O . ASP B 1 83 ? 88.185 114.060 96.529 1.00 35.77 83 ASP B O 1
ATOM 7457 N N . VAL B 1 84 ? 87.610 112.970 94.651 1.00 37.83 84 VAL B N 1
ATOM 7458 C CA . VAL B 1 84 ? 86.298 112.614 95.173 1.00 38.00 84 VAL B CA 1
ATOM 7459 C C . VAL B 1 84 ? 86.424 111.559 96.265 1.00 36.44 84 VAL B C 1
ATOM 7460 O O . VAL B 1 84 ? 85.700 111.593 97.266 1.00 37.59 84 VAL B O 1
ATOM 7473 N N . SER B 1 85 ? 87.343 110.607 96.093 1.00 30.96 85 SER B N 1
ATOM 7474 C CA . SER B 1 85 ? 87.453 109.498 97.030 1.00 31.45 85 SER B CA 1
ATOM 7475 C C . SER B 1 85 ? 87.986 109.954 98.379 1.00 35.21 85 SER B C 1
ATOM 7476 O O . SER B 1 85 ? 87.590 109.415 99.414 1.00 37.23 85 SER B O 1
ATOM 7484 N N . VAL B 1 86 ? 88.895 110.930 98.400 1.00 33.06 86 VAL B N 1
ATOM 7485 C CA . VAL B 1 86 ? 89.391 111.409 99.686 1.00 26.96 86 VAL B CA 1
ATOM 7486 C C . VAL B 1 86 ? 88.271 112.085 100.467 1.00 25.51 86 VAL B C 1
ATOM 7487 O O . VAL B 1 86 ? 88.150 111.901 101.682 1.00 30.26 86 VAL B O 1
ATOM 7500 N N . VAL B 1 87 ? 87.431 112.869 99.787 1.00 23.94 87 VAL B N 1
ATOM 7501 C CA . VAL B 1 87 ? 86.281 113.477 100.452 1.00 31.97 87 VAL B CA 1
ATOM 7502 C C . VAL B 1 87 ? 85.322 112.402 100.938 1.00 29.41 87 VAL B C 1
ATOM 7503 O O . VAL B 1 87 ? 84.793 112.475 102.054 1.00 28.52 87 VAL B O 1
ATOM 7516 N N . VAL B 1 88 ? 85.063 111.399 100.100 1.00 30.76 88 VAL B N 1
ATOM 7517 C CA . VAL B 1 88 ? 84.145 110.333 100.483 1.00 32.37 88 VAL B CA 1
ATOM 7518 C C . VAL B 1 88 ? 84.665 109.619 101.721 1.00 32.85 88 VAL B C 1
ATOM 7519 O O . VAL B 1 88 ? 83.919 109.363 102.668 1.00 32.34 88 VAL B O 1
ATOM 7532 N N . MET B 1 89 ? 85.957 109.297 101.735 1.00 32.61 89 MET B N 1
ATOM 7533 C CA . MET B 1 89 ? 86.539 108.606 102.878 1.00 25.13 89 MET B CA 1
ATOM 7534 C C . MET B 1 89 ? 86.494 109.471 104.128 1.00 28.33 89 MET B C 1
ATOM 7535 O O . MET B 1 89 ? 86.175 108.982 105.216 1.00 33.11 89 MET B O 1
ATOM 7549 N N . ALA B 1 90 ? 86.806 110.762 103.997 1.00 25.01 90 ALA B N 1
ATOM 7550 C CA . ALA B 1 90 ? 86.797 111.638 105.161 1.00 19.88 90 ALA B CA 1
ATOM 7551 C C . ALA B 1 90 ? 85.401 111.741 105.758 1.00 23.25 90 ALA B C 1
ATOM 7552 O O . ALA B 1 90 ? 85.222 111.600 106.972 1.00 30.33 90 ALA B O 1
ATOM 7559 N N . ILE B 1 91 ? 84.388 111.970 104.917 1.00 27.62 91 ILE B N 1
ATOM 7560 C CA . ILE B 1 91 ? 83.039 112.130 105.449 1.00 24.41 91 ILE B CA 1
ATOM 7561 C C . ILE B 1 91 ? 82.486 110.797 105.934 1.00 26.56 91 ILE B C 1
ATOM 7562 O O . ILE B 1 91 ? 81.714 110.759 106.895 1.00 31.66 91 ILE B O 1
ATOM 7578 N N . VAL B 1 92 ? 82.859 109.687 105.297 1.00 26.91 92 VAL B N 1
ATOM 7579 C CA . VAL B 1 92 ? 82.401 108.384 105.761 1.00 27.37 92 VAL B CA 1
ATOM 7580 C C . VAL B 1 92 ? 82.994 108.072 107.125 1.00 26.19 92 VAL B C 1
ATOM 7581 O O . VAL B 1 92 ? 82.295 107.586 108.019 1.00 31.36 92 VAL B O 1
ATOM 7594 N N . SER B 1 93 ? 84.287 108.348 107.314 1.00 27.60 93 SER B N 1
ATOM 7595 C CA . SER B 1 93 ? 84.893 108.162 108.627 1.00 25.79 93 SER B CA 1
ATOM 7596 C C . SER B 1 93 ? 84.266 109.091 109.656 1.00 23.24 93 SER B C 1
ATOM 7597 O O . SER B 1 93 ? 84.050 108.695 110.802 1.00 31.66 93 SER B O 1
ATOM 7605 N N . GLY B 1 94 ? 83.963 110.331 109.272 1.00 14.19 94 GLY B N 1
ATOM 7606 C CA . GLY B 1 94 ? 83.313 111.236 110.205 1.00 23.47 94 GLY B CA 1
ATOM 7607 C C . GLY B 1 94 ? 81.936 110.756 110.623 1.00 28.78 94 GLY B C 1
ATOM 7608 O O . GLY B 1 94 ? 81.577 110.809 111.800 1.00 34.76 94 GLY B O 1
ATOM 7612 N N . VAL B 1 95 ? 81.146 110.277 109.662 1.00 31.03 95 VAL B N 1
ATOM 7613 C CA . VAL B 1 95 ? 79.812 109.775 109.966 1.00 30.80 95 VAL B CA 1
ATOM 7614 C C . VAL B 1 95 ? 79.896 108.510 110.809 1.00 33.17 95 VAL B C 1
ATOM 7615 O O . VAL B 1 95 ? 79.102 108.311 111.734 1.00 40.32 95 VAL B O 1
ATOM 7628 N N . TYR B 1 96 ? 80.856 107.636 110.506 1.00 27.61 96 TYR B N 1
ATOM 7629 C CA . TYR B 1 96 ? 81.052 106.441 111.316 1.00 29.15 96 TYR B CA 1
ATOM 7630 C C . TYR B 1 96 ? 81.439 106.806 112.742 1.00 35.21 96 TYR B C 1
ATOM 7631 O O . TYR B 1 96 ? 80.946 106.203 113.700 1.00 39.28 96 TYR B O 1
ATOM 7649 N N . CYS B 1 97 ? 82.325 107.791 112.900 1.00 31.68 97 CYS B N 1
ATOM 7650 C CA . CYS B 1 97 ? 82.708 108.244 114.231 1.00 31.15 97 CYS B CA 1
ATOM 7651 C C . CYS B 1 97 ? 81.512 108.810 114.979 1.00 27.45 97 CYS B C 1
ATOM 7652 O O . CYS B 1 97 ? 81.327 108.534 116.168 1.00 32.54 97 CYS B O 1
ATOM 7660 N N . GLY B 1 98 ? 80.690 109.608 114.300 1.00 31.54 98 GLY B N 1
ATOM 7661 C CA . GLY B 1 98 ? 79.491 110.127 114.934 1.00 29.94 98 GLY B CA 1
ATOM 7662 C C . GLY B 1 98 ? 78.539 109.027 115.363 1.00 33.83 98 GLY B C 1
ATOM 7663 O O . GLY B 1 98 ? 77.932 109.102 116.432 1.00 36.53 98 GLY B O 1
ATOM 7667 N N . LEU B 1 99 ? 78.401 107.989 114.537 1.00 38.56 99 LEU B N 1
ATOM 7668 C CA . LEU B 1 99 ? 77.492 106.895 114.866 1.00 34.24 99 LEU B CA 1
ATOM 7669 C C . LEU B 1 99 ? 77.965 106.118 116.088 1.00 36.78 99 LEU B C 1
ATOM 7670 O O . LEU B 1 99 ? 77.150 105.714 116.924 1.00 44.76 99 LEU B O 1
ATOM 7686 N N . PHE B 1 100 ? 79.273 105.896 116.210 1.00 33.64 100 PHE B N 1
ATOM 7687 C CA . PHE B 1 100 ? 79.828 104.991 117.208 1.00 31.60 100 PHE B CA 1
ATOM 7688 C C . PHE B 1 100 ? 80.631 105.722 118.279 1.00 34.11 100 PHE B C 1
ATOM 7689 O O . PHE B 1 100 ? 81.626 105.193 118.776 1.00 43.28 100 PHE B O 1
ATOM 7706 N N . SER B 1 101 ? 80.212 106.931 118.654 1.00 31.86 101 SER B N 1
ATOM 7707 C CA . SER B 1 101 ? 80.910 107.705 119.675 1.00 32.44 101 SER B CA 1
ATOM 7708 C C . SER B 1 101 ? 79.933 108.313 120.672 1.00 35.08 101 SER B C 1
ATOM 7709 O O . SER B 1 101 ? 80.165 109.409 121.184 1.00 35.86 101 SER B O 1
ATOM 7717 N N . LEU B 1 102 ? 78.834 107.615 120.960 1.00 40.47 102 LEU B N 1
ATOM 7718 C CA . LEU B 1 102 ? 77.875 108.127 121.931 1.00 34.51 102 LEU B CA 1
ATOM 7719 C C . LEU B 1 102 ? 78.429 108.059 123.348 1.00 35.99 102 LEU B C 1
ATOM 7720 O O . LEU B 1 102 ? 78.287 109.013 124.120 1.00 38.51 102 LEU B O 1
ATOM 7736 N N . ASN B 1 103 ? 79.050 106.938 123.716 1.00 33.96 103 ASN B N 1
ATOM 7737 C CA . ASN B 1 103 ? 79.581 106.805 125.068 1.00 34.97 103 ASN B CA 1
ATOM 7738 C C . ASN B 1 103 ? 80.717 107.787 125.314 1.00 38.57 103 ASN B C 1
ATOM 7739 O O . ASN B 1 103 ? 80.787 108.412 126.380 1.00 41.79 103 ASN B O 1
ATOM 7750 N N . ASP B 1 104 ? 81.619 107.933 124.341 1.00 41.11 104 ASP B N 1
ATOM 7751 C CA . ASP B 1 104 ? 82.690 108.911 124.473 1.00 26.36 104 ASP B CA 1
ATOM 7752 C C . ASP B 1 104 ? 82.132 110.323 124.542 1.00 26.39 104 ASP B C 1
ATOM 7753 O O . ASP B 1 104 ? 82.638 111.157 125.293 1.00 34.26 104 ASP B O 1
ATOM 7762 N N . THR B 1 105 ? 81.095 110.613 123.757 1.00 23.69 105 THR B N 1
ATOM 7763 C CA . THR B 1 105 ? 80.471 111.930 123.814 1.00 26.21 105 THR B CA 1
ATOM 7764 C C . THR B 1 105 ? 79.886 112.202 125.194 1.00 31.88 105 THR B C 1
ATOM 7765 O O . THR B 1 105 ? 80.055 113.296 125.748 1.00 38.75 105 THR B O 1
ATOM 7776 N N . LEU B 1 106 ? 79.197 111.214 125.769 1.00 28.62 106 LEU B N 1
ATOM 7777 C CA . LEU B 1 106 ? 78.616 111.386 127.095 1.00 29.93 106 LEU B CA 1
ATOM 7778 C C . LEU B 1 106 ? 79.697 111.600 128.145 1.00 32.99 106 LEU B C 1
ATOM 7779 O O . LEU B 1 106 ? 79.595 112.505 128.982 1.00 37.72 106 LEU B O 1
ATOM 7795 N N . GLU B 1 107 ? 80.742 110.771 128.119 1.00 29.08 107 GLU B N 1
ATOM 7796 C CA . GLU B 1 107 ? 81.817 110.928 129.092 1.00 28.77 107 GLU B CA 1
ATOM 7797 C C . GLU B 1 107 ? 82.515 112.270 128.925 1.00 28.26 107 GLU B C 1
ATOM 7798 O O . GLU B 1 107 ? 82.821 112.944 129.913 1.00 36.00 107 GLU B O 1
ATOM 7810 N N . LEU B 1 108 ? 82.770 112.676 127.681 1.00 23.15 108 LEU B N 1
ATOM 7811 C CA . LEU B 1 108 ? 83.441 113.944 127.436 1.00 22.79 108 LEU B CA 1
ATOM 7812 C C . LEU B 1 108 ? 82.615 115.105 127.955 1.00 21.50 108 LEU B C 1
ATOM 7813 O O . LEU B 1 108 ? 83.154 116.030 128.567 1.00 32.43 108 LEU B O 1
ATOM 7829 N N . ASN B 1 109 ? 81.303 115.076 127.733 1.00 26.46 109 ASN B N 1
ATOM 7830 C CA . ASN B 1 109 ? 80.486 116.200 128.167 1.00 27.43 109 ASN B CA 1
ATOM 7831 C C . ASN B 1 109 ? 80.287 116.204 129.678 1.00 28.93 109 ASN B C 1
ATOM 7832 O O . ASN B 1 109 ? 80.214 117.277 130.280 1.00 36.61 109 ASN B O 1
ATOM 7843 N N . ASP B 1 110 ? 80.236 115.033 130.317 1.00 36.90 110 ASP B N 1
ATOM 7844 C CA . ASP B 1 110 ? 80.227 114.993 131.778 1.00 37.61 110 ASP B CA 1
ATOM 7845 C C . ASP B 1 110 ? 81.521 115.565 132.351 1.00 37.31 110 ASP B C 1
ATOM 7846 O O . ASP B 1 110 ? 81.503 116.386 133.282 1.00 42.62 110 ASP B O 1
ATOM 7855 N N . ARG B 1 111 ? 82.659 115.143 131.799 1.00 33.19 111 ARG B N 1
ATOM 7856 C CA . ARG B 1 111 ? 83.941 115.659 132.258 1.00 25.60 111 ARG B CA 1
ATOM 7857 C C . ARG B 1 111 ? 84.024 117.162 132.057 1.00 28.05 111 ARG B C 1
ATOM 7858 O O . ARG B 1 111 ? 84.530 117.884 132.921 1.00 36.78 111 ARG B O 1
ATOM 7879 N N . LEU B 1 112 ? 83.542 117.649 130.915 1.00 29.34 112 LEU B N 1
ATOM 7880 C CA . LEU B 1 112 ? 83.583 119.078 130.643 1.00 25.58 112 LEU B CA 1
ATOM 7881 C C . LEU B 1 112 ? 82.656 119.842 131.572 1.00 29.23 112 LEU B C 1
ATOM 7882 O O . LEU B 1 112 ? 82.966 120.965 131.970 1.00 35.22 112 LEU B O 1
ATOM 7898 N N . ASN B 1 113 ? 81.509 119.262 131.923 1.00 39.44 113 ASN B N 1
ATOM 7899 C CA . ASN B 1 113 ? 80.636 119.904 132.898 1.00 40.53 113 ASN B CA 1
ATOM 7900 C C . ASN B 1 113 ? 81.355 120.072 134.226 1.00 41.53 113 ASN B C 1
ATOM 7901 O O . ASN B 1 113 ? 81.333 121.152 134.831 1.00 45.48 113 ASN B O 1
ATOM 7912 N N . LYS B 1 114 ? 82.022 119.014 134.685 1.00 40.64 114 LYS B N 1
ATOM 7913 C CA . LYS B 1 114 ? 82.775 119.112 135.932 1.00 36.87 114 LYS B CA 1
ATOM 7914 C C . LYS B 1 114 ? 83.880 120.162 135.827 1.00 40.64 114 LYS B C 1
ATOM 7915 O O . LYS B 1 114 ? 84.051 120.999 136.723 1.00 46.91 114 LYS B O 1
ATOM 7934 N N . ILE B 1 115 ? 84.630 120.144 134.724 1.00 34.48 115 ILE B N 1
ATOM 7935 C CA . ILE B 1 115 ? 85.744 121.074 134.556 1.00 29.09 115 ILE B CA 1
ATOM 7936 C C . ILE B 1 115 ? 85.242 122.510 134.529 1.00 33.88 115 ILE B C 1
ATOM 7937 O O . ILE B 1 115 ? 85.846 123.407 135.127 1.00 40.86 115 ILE B O 1
ATOM 7953 N N . ASP B 1 116 ? 84.143 122.756 133.818 1.00 41.82 116 ASP B N 1
ATOM 7954 C CA . ASP B 1 116 ? 83.598 124.102 133.718 1.00 41.64 116 ASP B CA 1
ATOM 7955 C C . ASP B 1 116 ? 83.039 124.572 135.048 1.00 47.58 116 ASP B C 1
ATOM 7956 O O . ASP B 1 116 ? 83.087 125.770 135.348 1.00 52.28 116 ASP B O 1
ATOM 7965 N N . ASN B 1 117 ? 82.497 123.657 135.853 1.00 52.24 117 ASN B N 1
ATOM 7966 C CA . ASN B 1 117 ? 82.160 124.019 137.223 1.00 48.50 117 ASN B CA 1
ATOM 7967 C C . ASN B 1 117 ? 83.406 124.444 137.984 1.00 47.36 117 ASN B C 1
ATOM 7968 O O . ASN B 1 117 ? 83.382 125.429 138.730 1.00 51.65 117 ASN B O 1
ATOM 7979 N N . THR B 1 118 ? 84.511 123.718 137.803 1.00 42.89 118 THR B N 1
ATOM 7980 C CA . THR B 1 118 ? 85.756 124.104 138.461 1.00 40.97 118 THR B CA 1
ATOM 7981 C C . THR B 1 118 ? 86.262 125.449 137.951 1.00 39.42 118 THR B C 1
ATOM 7982 O O . THR B 1 118 ? 86.737 126.277 138.735 1.00 46.85 118 THR B O 1
ATOM 7993 N N . LEU B 1 119 ? 86.172 125.687 136.644 1.00 43.62 119 LEU B N 1
ATOM 7994 C CA . LEU B 1 119 ? 86.697 126.901 136.019 1.00 43.80 119 LEU B CA 1
ATOM 7995 C C . LEU B 1 119 ? 85.607 127.935 135.780 1.00 49.01 119 LEU B C 1
ATOM 7996 O O . LEU B 1 119 ? 85.629 128.649 134.776 1.00 51.12 119 LEU B O 1
ATOM 8012 N N . ASN B 1 120 ? 84.636 128.035 136.689 1.00 60.09 120 ASN B N 1
ATOM 8013 C CA . ASN B 1 120 ? 83.529 128.963 136.490 1.00 60.65 120 ASN B CA 1
ATOM 8014 C C . ASN B 1 120 ? 84.008 130.404 136.382 1.00 61.24 120 ASN B C 1
ATOM 8015 O O . ASN B 1 120 ? 83.399 131.207 135.667 1.00 63.46 120 ASN B O 1
ATOM 8026 N N . ALA B 1 121 ? 85.090 130.755 137.079 1.00 57.88 121 ALA B N 1
ATOM 8027 C CA . ALA B 1 121 ? 85.547 132.140 137.076 1.00 58.84 121 ALA B CA 1
ATOM 8028 C C . ALA B 1 121 ? 85.928 132.608 135.678 1.00 58.65 121 ALA B C 1
ATOM 8029 O O . ALA B 1 121 ? 85.670 133.763 135.320 1.00 56.79 121 ALA B O 1
ATOM 8036 N N . TYR B 1 122 ? 86.539 131.738 134.878 1.00 58.51 122 TYR B N 1
ATOM 8037 C CA . TYR B 1 122 ? 87.068 132.109 133.574 1.00 55.12 122 TYR B CA 1
ATOM 8038 C C . TYR B 1 122 ? 86.105 131.808 132.433 1.00 55.97 122 TYR B C 1
ATOM 8039 O O . TYR B 1 122 ? 86.466 131.995 131.268 1.00 55.04 122 TYR B O 1
ATOM 8057 N N . ASN B 1 123 ? 84.893 131.356 132.737 1.00 58.63 123 ASN B N 1
ATOM 8058 C CA . ASN B 1 123 ? 83.921 131.036 131.704 1.00 58.40 123 ASN B CA 1
ATOM 8059 C C . ASN B 1 123 ? 83.347 132.305 131.087 1.00 59.73 123 ASN B C 1
ATOM 8060 O O . ASN B 1 123 ? 83.189 133.332 131.752 1.00 61.10 123 ASN B O 1
ATOM 8071 N N . ASN B 1 124 ? 83.038 132.224 129.791 1.00 61.02 124 ASN B N 1
ATOM 8072 C CA . ASN B 1 124 ? 82.401 133.319 129.053 1.00 59.01 124 ASN B CA 1
ATOM 8073 C C . ASN B 1 124 ? 81.422 132.690 128.065 1.00 60.71 124 ASN B C 1
ATOM 8074 O O . ASN B 1 124 ? 81.797 132.319 126.951 1.00 60.44 124 ASN B O 1
ATOM 8085 N N . PHE B 1 125 ? 80.162 132.571 128.485 1.00 60.56 125 PHE B N 1
ATOM 8086 C CA . PHE B 1 125 ? 79.152 131.962 127.626 1.00 58.48 125 PHE B CA 1
ATOM 8087 C C . PHE B 1 125 ? 78.949 132.786 126.362 1.00 58.83 125 PHE B C 1
ATOM 8088 O O . PHE B 1 125 ? 78.845 132.230 125.264 1.00 63.26 125 PHE B O 1
ATOM 8105 N N . ARG B 1 126 ? 78.874 134.111 126.493 1.00 62.94 126 ARG B N 1
ATOM 8106 C CA . ARG B 1 126 ? 78.624 134.953 125.327 1.00 63.65 126 ARG B CA 1
ATOM 8107 C C . ARG B 1 126 ? 79.757 134.828 124.316 1.00 62.11 126 ARG B C 1
ATOM 8108 O O . ARG B 1 126 ? 79.523 134.607 123.121 1.00 64.40 126 ARG B O 1
ATOM 8129 N N . ARG B 1 127 ? 80.998 134.961 124.785 1.00 59.55 127 ARG B N 1
ATOM 8130 C CA . ARG B 1 127 ? 82.143 134.850 123.891 1.00 59.01 127 ARG B CA 1
ATOM 8131 C C . ARG B 1 127 ? 82.224 133.461 123.278 1.00 60.70 127 ARG B C 1
ATOM 8132 O O . ARG B 1 127 ? 82.533 133.320 122.093 1.00 60.02 127 ARG B O 1
ATOM 8153 N N . ASP B 1 128 ? 81.962 132.422 124.071 1.00 57.89 128 ASP B N 1
ATOM 8154 C CA . ASP B 1 128 ? 82.032 131.061 123.550 1.00 51.54 128 ASP B CA 1
ATOM 8155 C C . ASP B 1 128 ? 80.992 130.840 122.461 1.00 54.41 128 ASP B C 1
ATOM 8156 O O . ASP B 1 128 ? 81.297 130.291 121.395 1.00 56.67 128 ASP B O 1
ATOM 8165 N N . ARG B 1 129 ? 79.753 131.262 122.713 1.00 54.94 129 ARG B N 1
ATOM 8166 C CA . ARG B 1 129 ? 78.704 131.089 121.717 1.00 55.19 129 ARG B CA 1
ATOM 8167 C C . ARG B 1 129 ? 79.027 131.858 120.447 1.00 55.64 129 ARG B C 1
ATOM 8168 O O . ARG B 1 129 ? 78.861 131.335 119.339 1.00 56.61 129 ARG B O 1
ATOM 8189 N N . TRP B 1 130 ? 79.498 133.098 120.580 1.00 56.12 130 TRP B N 1
ATOM 8190 C CA . TRP B 1 130 ? 79.773 133.885 119.385 1.00 54.85 130 TRP B CA 1
ATOM 8191 C C . TRP B 1 130 ? 80.971 133.334 118.623 1.00 55.58 130 TRP B C 1
ATOM 8192 O O . TRP B 1 130 ? 80.969 133.328 117.392 1.00 56.72 130 TRP B O 1
ATOM 8213 N N . ARG B 1 131 ? 81.992 132.850 119.329 1.00 53.48 131 ARG B N 1
ATOM 8214 C CA . ARG B 1 131 ? 83.129 132.234 118.654 1.00 48.85 131 ARG B CA 1
ATOM 8215 C C . ARG B 1 131 ? 82.708 130.978 117.902 1.00 47.69 131 ARG B C 1
ATOM 8216 O O . ARG B 1 131 ? 83.103 130.775 116.749 1.00 49.98 131 ARG B O 1
ATOM 8237 N N . ALA B 1 132 ? 81.904 130.123 118.535 1.00 46.54 132 ALA B N 1
ATOM 8238 C CA . ALA B 1 132 ? 81.461 128.902 117.872 1.00 41.45 132 ALA B CA 1
ATOM 8239 C C . ALA B 1 132 ? 80.608 129.222 116.653 1.00 44.97 132 ALA B C 1
ATOM 8240 O O . ALA B 1 132 ? 80.792 128.637 115.577 1.00 49.94 132 ALA B O 1
ATOM 8247 N N . LEU B 1 133 ? 79.664 130.153 116.802 1.00 48.03 133 LEU B N 1
ATOM 8248 C CA . LEU B 1 133 ? 78.807 130.520 115.683 1.00 45.03 133 LEU B CA 1
ATOM 8249 C C . LEU B 1 133 ? 79.613 131.167 114.568 1.00 43.55 133 LEU B C 1
ATOM 8250 O O . LEU B 1 133 ? 79.357 130.916 113.389 1.00 45.61 133 LEU B O 1
ATOM 8266 N N . GLY B 1 134 ? 80.586 132.008 114.916 1.00 38.54 134 GLY B N 1
ATOM 8267 C CA . GLY B 1 134 ? 81.423 132.612 113.898 1.00 38.71 134 GLY B CA 1
ATOM 8268 C C . GLY B 1 134 ? 82.239 131.587 113.141 1.00 39.55 134 GLY B C 1
ATOM 8269 O O . GLY B 1 134 ? 82.346 131.652 111.919 1.00 43.07 134 GLY B O 1
ATOM 8273 N N . MET B 1 135 ? 82.818 130.620 113.853 1.00 40.31 135 MET B N 1
ATOM 8274 C CA . MET B 1 135 ? 83.570 129.567 113.180 1.00 37.13 135 MET B CA 1
ATOM 8275 C C . MET B 1 135 ? 82.670 128.775 112.240 1.00 37.10 135 MET B C 1
ATOM 8276 O O . MET B 1 135 ? 83.007 128.564 111.068 1.00 39.38 135 MET B O 1
ATOM 8290 N N . ALA B 1 136 ? 81.508 128.342 112.733 1.00 33.03 136 ALA B N 1
ATOM 8291 C CA . ALA B 1 136 ? 80.603 127.555 111.902 1.00 33.71 136 ALA B CA 1
ATOM 8292 C C . ALA B 1 136 ? 80.142 128.349 110.687 1.00 37.32 136 ALA B C 1
ATOM 8293 O O . ALA B 1 136 ? 80.134 127.837 109.563 1.00 43.14 136 ALA B O 1
ATOM 8300 N N . ALA B 1 137 ? 79.763 129.611 110.894 1.00 42.70 137 ALA B N 1
ATOM 8301 C CA . ALA B 1 137 ? 79.235 130.422 109.807 1.00 35.57 137 ALA B CA 1
ATOM 8302 C C . ALA B 1 137 ? 80.313 130.753 108.789 1.00 35.26 137 ALA B C 1
ATOM 8303 O O . ALA B 1 137 ? 80.056 130.724 107.585 1.00 40.77 137 ALA B O 1
ATOM 8310 N N . VAL B 1 138 ? 81.524 131.073 109.243 1.00 39.16 138 VAL B N 1
ATOM 8311 C CA . VAL B 1 138 ? 82.602 131.369 108.310 1.00 39.14 138 VAL B CA 1
ATOM 8312 C C . VAL B 1 138 ? 82.964 130.130 107.504 1.00 37.52 138 VAL B C 1
ATOM 8313 O O . VAL B 1 138 ? 83.177 130.211 106.293 1.00 38.38 138 VAL B O 1
ATOM 8326 N N . SER B 1 139 ? 83.039 128.964 108.151 1.00 40.71 139 SER B N 1
ATOM 8327 C CA . SER B 1 139 ? 83.353 127.744 107.414 1.00 33.30 139 SER B CA 1
ATOM 8328 C C . SER B 1 139 ? 82.270 127.429 106.389 1.00 32.63 139 SER B C 1
ATOM 8329 O O . SER B 1 139 ? 82.565 127.113 105.229 1.00 38.66 139 SER B O 1
ATOM 8337 N N . LEU B 1 140 ? 81.003 127.518 106.800 1.00 32.13 140 LEU B N 1
ATOM 8338 C CA . LEU B 1 140 ? 79.910 127.213 105.885 1.00 31.66 140 LEU B CA 1
ATOM 8339 C C . LEU B 1 140 ? 79.849 128.216 104.742 1.00 36.78 140 LEU B C 1
ATOM 8340 O O . LEU B 1 140 ? 79.604 127.837 103.595 1.00 42.09 140 LEU B O 1
ATOM 8356 N N . LEU B 1 141 ? 80.067 129.498 105.031 1.00 38.74 141 LEU B N 1
ATOM 8357 C CA . LEU B 1 141 ? 80.066 130.507 103.981 1.00 39.27 141 LEU B CA 1
ATOM 8358 C C . LEU B 1 141 ? 81.235 130.311 103.027 1.00 38.05 141 LEU B C 1
ATOM 8359 O O . LEU B 1 141 ? 81.082 130.473 101.814 1.00 43.54 141 LEU B O 1
ATOM 8375 N N . ALA B 1 142 ? 82.415 129.984 103.552 1.00 37.88 142 ALA B N 1
ATOM 8376 C CA . ALA B 1 142 ? 83.562 129.745 102.689 1.00 36.42 142 ALA B CA 1
ATOM 8377 C C . ALA B 1 142 ? 83.298 128.575 101.756 1.00 37.08 142 ALA B C 1
ATOM 8378 O O . ALA B 1 142 ? 83.550 128.662 100.549 1.00 42.42 142 ALA B O 1
ATOM 8385 N N . ILE B 1 143 ? 82.770 127.473 102.290 1.00 35.76 143 ILE B N 1
ATOM 8386 C CA . ILE B 1 143 ? 82.510 126.324 101.431 1.00 33.68 143 ILE B CA 1
ATOM 8387 C C . ILE B 1 143 ? 81.384 126.634 100.451 1.00 37.49 143 ILE B C 1
ATOM 8388 O O . ILE B 1 143 ? 81.413 126.186 99.305 1.00 39.36 143 ILE B O 1
ATOM 8404 N N . SER B 1 144 ? 80.382 127.410 100.873 1.00 38.36 144 SER B N 1
ATOM 8405 C CA . SER B 1 144 ? 79.293 127.765 99.969 1.00 33.45 144 SER B CA 1
ATOM 8406 C C . SER B 1 144 ? 79.795 128.619 98.813 1.00 35.13 144 SER B C 1
ATOM 8407 O O . SER B 1 144 ? 79.467 128.366 97.650 1.00 40.14 144 SER B O 1
ATOM 8415 N N . ILE B 1 145 ? 80.594 129.641 99.116 1.00 36.42 145 ILE B N 1
ATOM 8416 C CA . ILE B 1 145 ? 81.134 130.502 98.070 1.00 35.78 145 ILE B CA 1
ATOM 8417 C C . ILE B 1 145 ? 82.039 129.703 97.146 1.00 38.18 145 ILE B C 1
ATOM 8418 O O . ILE B 1 145 ? 81.996 129.861 95.922 1.00 44.90 145 ILE B O 1
ATOM 8434 N N . LEU B 1 146 ? 82.883 128.843 97.716 1.00 37.66 146 LEU B N 1
ATOM 8435 C CA . LEU B 1 146 ? 83.791 128.049 96.899 1.00 33.89 146 LEU B CA 1
ATOM 8436 C C . LEU B 1 146 ? 83.028 127.081 96.007 1.00 36.12 146 LEU B C 1
ATOM 8437 O O . LEU B 1 146 ? 83.379 126.898 94.839 1.00 41.95 146 LEU B O 1
ATOM 8453 N N . VAL B 1 147 ? 81.981 126.449 96.539 1.00 38.77 147 VAL B N 1
ATOM 8454 C CA . VAL B 1 147 ? 81.174 125.534 95.742 1.00 38.56 147 VAL B CA 1
ATOM 8455 C C . VAL B 1 147 ? 80.452 126.290 94.638 1.00 40.37 147 VAL B C 1
ATOM 8456 O O . VAL B 1 147 ? 80.342 125.804 93.509 1.00 48.00 147 VAL B O 1
ATOM 8469 N N . GLY B 1 148 ? 79.940 127.483 94.942 1.00 40.97 148 GLY B N 1
ATOM 8470 C CA . GLY B 1 148 ? 79.291 128.276 93.913 1.00 40.60 148 GLY B CA 1
ATOM 8471 C C . GLY B 1 148 ? 80.247 128.671 92.806 1.00 44.99 148 GLY B C 1
ATOM 8472 O O . GLY B 1 148 ? 79.923 128.567 91.622 1.00 49.57 148 GLY B O 1
ATOM 8476 N N . LEU B 1 149 ? 81.443 129.128 93.179 1.00 40.36 149 LEU B N 1
ATOM 8477 C CA . LEU B 1 149 ? 82.437 129.494 92.177 1.00 35.32 149 LEU B CA 1
ATOM 8478 C C . LEU B 1 149 ? 82.849 128.287 91.348 1.00 39.99 149 LEU B C 1
ATOM 8479 O O . LEU B 1 149 ? 82.995 128.385 90.126 1.00 48.23 149 LEU B O 1
ATOM 8495 N N . ASP B 1 150 ? 83.047 127.139 91.996 1.00 43.70 150 ASP B N 1
ATOM 8496 C CA . ASP B 1 150 ? 83.418 125.932 91.271 1.00 43.01 150 ASP B CA 1
ATOM 8497 C C . ASP B 1 150 ? 82.323 125.517 90.300 1.00 45.66 150 ASP B C 1
ATOM 8498 O O . ASP B 1 150 ? 82.603 125.162 89.151 1.00 52.87 150 ASP B O 1
ATOM 8507 N N . VAL B 1 151 ? 81.067 125.555 90.745 1.00 48.02 151 VAL B N 1
ATOM 8508 C CA . VAL B 1 151 ? 79.959 125.164 89.883 1.00 49.82 151 VAL B CA 1
ATOM 8509 C C . VAL B 1 151 ? 79.839 126.121 88.707 1.00 52.61 151 VAL B C 1
ATOM 8510 O O . VAL B 1 151 ? 79.616 125.698 87.571 1.00 52.73 151 VAL B O 1
ATOM 8523 N N . GLY B 1 152 ? 79.980 127.423 88.955 1.00 52.51 152 GLY B N 1
ATOM 8524 C CA . GLY B 1 152 ? 79.923 128.376 87.859 1.00 50.28 152 GLY B CA 1
ATOM 8525 C C . GLY B 1 152 ? 81.046 128.176 86.861 1.00 54.40 152 GLY B C 1
ATOM 8526 O O . GLY B 1 152 ? 80.826 128.182 85.646 1.00 59.72 152 GLY B O 1
ATOM 8530 N N . THR B 1 153 ? 82.269 127.990 87.361 1.00 55.55 153 THR B N 1
ATOM 8531 C CA . THR B 1 153 ? 83.405 127.776 86.475 1.00 55.40 153 THR B CA 1
ATOM 8532 C C . THR B 1 153 ? 83.218 126.520 85.639 1.00 56.72 153 THR B C 1
ATOM 8533 O O . THR B 1 153 ? 83.462 126.528 84.427 1.00 64.63 153 THR B O 1
ATOM 8544 N N . TRP B 1 154 ? 82.770 125.430 86.262 1.00 54.58 154 TRP B N 1
ATOM 8545 C CA . TRP B 1 154 ? 82.615 124.185 85.524 1.00 56.26 154 TRP B CA 1
ATOM 8546 C C . TRP B 1 154 ? 81.426 124.237 84.577 1.00 59.93 154 TRP B C 1
ATOM 8547 O O . TRP B 1 154 ? 81.467 123.619 83.511 1.00 61.77 154 TRP B O 1
ATOM 8568 N N . MET B 1 155 ? 80.372 124.976 84.928 1.00 67.65 155 MET B N 1
ATOM 8569 C CA . MET B 1 155 ? 79.267 125.181 83.999 1.00 67.87 155 MET B CA 1
ATOM 8570 C C . MET B 1 155 ? 79.737 125.938 82.767 1.00 69.47 155 MET B C 1
ATOM 8571 O O . MET B 1 155 ? 79.406 125.574 81.633 1.00 72.51 155 MET B O 1
ATOM 8585 N N . ARG B 1 156 ? 80.520 126.998 82.972 1.00 65.10 156 ARG B N 1
ATOM 8586 C CA . ARG B 1 156 ? 81.061 127.738 81.838 1.00 64.72 156 ARG B CA 1
ATOM 8587 C C . ARG B 1 156 ? 81.955 126.850 80.983 1.00 66.06 156 ARG B C 1
ATOM 8588 O O . ARG B 1 156 ? 81.875 126.876 79.749 1.00 69.47 156 ARG B O 1
ATOM 8609 N N . ILE B 1 157 ? 82.810 126.051 81.623 1.00 64.77 157 ILE B N 1
ATOM 8610 C CA . ILE B 1 157 ? 83.709 125.176 80.879 1.00 66.05 157 ILE B CA 1
ATOM 8611 C C . ILE B 1 157 ? 82.914 124.156 80.073 1.00 66.24 157 ILE B C 1
ATOM 8612 O O . ILE B 1 157 ? 83.223 123.890 78.907 1.00 68.54 157 ILE B O 1
ATOM 8628 N N . ALA B 1 158 ? 81.884 123.567 80.680 1.00 68.89 158 ALA B N 1
ATOM 8629 C CA . ALA B 1 158 ? 81.071 122.584 79.974 1.00 71.08 158 ALA B CA 1
ATOM 8630 C C . ALA B 1 158 ? 80.329 123.221 78.808 1.00 74.18 158 ALA B C 1
ATOM 8631 O O . ALA B 1 158 ? 80.184 122.604 77.747 1.00 76.59 158 ALA B O 1
ATOM 8638 N N . GLN B 1 159 ? 79.839 124.449 78.987 1.00 76.91 159 GLN B N 1
ATOM 8639 C CA . GLN B 1 159 ? 79.184 125.144 77.886 1.00 76.84 159 GLN B CA 1
ATOM 8640 C C . GLN B 1 159 ? 80.160 125.441 76.756 1.00 77.11 159 GLN B C 1
ATOM 8641 O O . GLN B 1 159 ? 79.787 125.365 75.581 1.00 78.39 159 GLN B O 1
ATOM 8655 N N . ASP B 1 160 ? 81.407 125.782 77.086 1.00 75.24 160 ASP B N 1
ATOM 8656 C CA . ASP B 1 160 ? 82.404 126.006 76.045 1.00 75.42 160 ASP B CA 1
ATOM 8657 C C . ASP B 1 160 ? 82.673 124.736 75.245 1.00 75.75 160 ASP B C 1
ATOM 8658 O O . ASP B 1 160 ? 83.029 124.815 74.064 1.00 77.75 160 ASP B O 1
ATOM 8667 N N . MET B 1 161 ? 82.512 123.569 75.862 1.00 74.02 161 MET B N 1
ATOM 8668 C CA . MET B 1 161 ? 82.695 122.290 75.186 1.00 74.59 161 MET B CA 1
ATOM 8669 C C . MET B 1 161 ? 81.391 121.711 74.654 1.00 76.91 161 MET B C 1
ATOM 8670 O O . MET B 1 161 ? 81.400 120.606 74.104 1.00 76.86 161 MET B O 1
ATOM 8684 N N . ASN B 1 162 ? 80.278 122.422 74.804 1.00 82.25 162 ASN B N 1
ATOM 8685 C CA . ASN B 1 162 ? 78.985 121.875 74.420 1.00 83.01 162 ASN B CA 1
ATOM 8686 C C . ASN B 1 162 ? 78.872 121.748 72.907 1.00 85.81 162 ASN B C 1
ATOM 8687 O O . ASN B 1 162 ? 79.340 122.608 72.155 1.00 84.57 162 ASN B O 1
ATOM 8698 N N . ILE B 1 163 ? 78.244 120.661 72.465 1.00 95.21 163 ILE B N 1
ATOM 8699 C CA . ILE B 1 163 ? 77.900 120.451 71.065 1.00 95.47 163 ILE B CA 1
ATOM 8700 C C . ILE B 1 163 ? 76.417 120.118 71.002 1.00 96.43 163 ILE B C 1
ATOM 8701 O O . ILE B 1 163 ? 75.846 119.570 71.950 1.00 95.15 163 ILE B O 1
ATOM 8717 N N . ALA B 1 164 ? 75.789 120.454 69.874 1.00 99.60 164 ALA B N 1
ATOM 8718 C CA . ALA B 1 164 ? 74.343 120.304 69.765 1.00 99.72 164 ALA B CA 1
ATOM 8719 C C . ALA B 1 164 ? 73.890 118.864 69.967 1.00 100.80 164 ALA B C 1
ATOM 8720 O O . ALA B 1 164 ? 72.731 118.637 70.332 1.00 99.64 164 ALA B O 1
ATOM 8727 N N . GLN B 1 165 ? 74.772 117.890 69.747 1.00 101.64 165 GLN B N 1
ATOM 8728 C CA . GLN B 1 165 ? 74.394 116.487 69.847 1.00 101.14 165 GLN B CA 1
ATOM 8729 C C . GLN B 1 165 ? 74.403 115.958 71.275 1.00 100.03 165 GLN B C 1
ATOM 8730 O O . GLN B 1 165 ? 73.891 114.857 71.508 1.00 98.78 165 GLN B O 1
ATOM 8744 N N . SER B 1 166 ? 74.960 116.699 72.232 1.00 93.32 166 SER B N 1
ATOM 8745 C CA . SER B 1 166 ? 75.075 116.211 73.598 1.00 93.87 166 SER B CA 1
ATOM 8746 C C . SER B 1 166 ? 75.134 117.390 74.558 1.00 93.70 166 SER B C 1
ATOM 8747 O O . SER B 1 166 ? 75.677 118.448 74.234 1.00 92.59 166 SER B O 1
ATOM 8755 N N . ASP B 1 167 ? 74.577 117.188 75.751 1.00 87.56 167 ASP B N 1
ATOM 8756 C CA . ASP B 1 167 ? 74.514 118.220 76.778 1.00 86.21 167 ASP B CA 1
ATOM 8757 C C . ASP B 1 167 ? 75.582 117.952 77.830 1.00 85.93 167 ASP B C 1
ATOM 8758 O O . ASP B 1 167 ? 75.546 116.919 78.509 1.00 86.12 167 ASP B O 1
ATOM 8767 N N . THR B 1 168 ? 76.526 118.881 77.964 1.00 79.63 168 THR B N 1
ATOM 8768 C CA . THR B 1 168 ? 77.572 118.781 78.971 1.00 78.68 168 THR B CA 1
ATOM 8769 C C . THR B 1 168 ? 77.219 119.500 80.264 1.00 78.49 168 THR B C 1
ATOM 8770 O O . THR B 1 168 ? 77.978 119.408 81.234 1.00 76.99 168 THR B O 1
ATOM 8781 N N . GLU B 1 169 ? 76.093 120.216 80.304 1.00 79.41 169 GLU B N 1
ATOM 8782 C CA . GLU B 1 169 ? 75.691 120.889 81.533 1.00 77.94 169 GLU B CA 1
ATOM 8783 C C . GLU B 1 169 ? 75.179 119.890 82.563 1.00 76.73 169 GLU B C 1
ATOM 8784 O O . GLU B 1 169 ? 75.393 120.066 83.768 1.00 75.73 169 GLU B O 1
ATOM 8796 N N . LEU B 1 170 ? 74.497 118.837 82.110 1.00 71.67 170 LEU B N 1
ATOM 8797 C CA . LEU B 1 170 ? 74.064 117.792 83.029 1.00 71.62 170 LEU B CA 1
ATOM 8798 C C . LEU B 1 170 ? 75.257 117.045 83.617 1.00 70.21 170 LEU B C 1
ATOM 8799 O O . LEU B 1 170 ? 75.180 116.545 84.745 1.00 70.43 170 LEU B O 1
ATOM 8815 N N . ASN B 1 171 ? 76.373 116.983 82.887 1.00 66.97 171 ASN B N 1
ATOM 8816 C CA . ASN B 1 171 ? 77.588 116.413 83.459 1.00 66.57 171 ASN B CA 1
ATOM 8817 C C . ASN B 1 171 ? 78.022 117.195 84.690 1.00 66.33 171 ASN B C 1
ATOM 8818 O O . ASN B 1 171 ? 78.442 116.607 85.694 1.00 67.48 171 ASN B O 1
ATOM 8829 N N . VAL B 1 172 ? 77.931 118.523 84.629 1.00 63.47 172 VAL B N 1
ATOM 8830 C CA . VAL B 1 172 ? 78.240 119.346 85.792 1.00 62.33 172 VAL B CA 1
ATOM 8831 C C . VAL B 1 172 ? 77.179 119.169 86.870 1.00 63.58 172 VAL B C 1
ATOM 8832 O O . VAL B 1 172 ? 77.494 119.093 88.062 1.00 66.02 172 VAL B O 1
ATOM 8845 N N . HIS B 1 173 ? 75.906 119.105 86.474 1.00 65.89 173 HIS B N 1
ATOM 8846 C CA . HIS B 1 173 ? 74.838 118.926 87.452 1.00 65.19 173 HIS B CA 1
ATOM 8847 C C . HIS B 1 173 ? 74.966 117.613 88.207 1.00 62.05 173 HIS B C 1
ATOM 8848 O O . HIS B 1 173 ? 74.434 117.492 89.315 1.00 62.66 173 HIS B O 1
ATOM 8862 N N . TRP B 1 174 ? 75.641 116.626 87.630 1.00 56.74 174 TRP B N 1
ATOM 8863 C CA . TRP B 1 174 ? 75.835 115.350 88.304 1.00 55.41 174 TRP B CA 1
ATOM 8864 C C . TRP B 1 174 ? 76.953 115.386 89.339 1.00 56.05 174 TRP B C 1
ATOM 8865 O O . TRP B 1 174 ? 77.207 114.363 89.982 1.00 57.77 174 TRP B O 1
ATOM 8886 N N . TYR B 1 175 ? 77.627 116.519 89.512 1.00 52.03 175 TYR B N 1
ATOM 8887 C CA . TYR B 1 175 ? 78.631 116.676 90.554 1.00 50.30 175 TYR B CA 1
ATOM 8888 C C . TYR B 1 175 ? 78.081 117.350 91.805 1.00 51.01 175 TYR B C 1
ATOM 8889 O O . TYR B 1 175 ? 78.848 117.631 92.729 1.00 50.13 175 TYR B O 1
ATOM 8907 N N . ILE B 1 176 ? 76.774 117.619 91.853 1.00 48.82 176 ILE B N 1
ATOM 8908 C CA . ILE B 1 176 ? 76.184 118.224 93.050 1.00 46.41 176 ILE B CA 1
ATOM 8909 C C . ILE B 1 176 ? 76.361 117.334 94.270 1.00 47.11 176 ILE B C 1
ATOM 8910 O O . ILE B 1 176 ? 76.627 117.861 95.361 1.00 49.20 176 ILE B O 1
ATOM 8926 N N . PRO B 1 177 ? 76.199 116.010 94.189 1.00 43.44 177 PRO B N 1
ATOM 8927 C CA . PRO B 1 177 ? 76.461 115.176 95.372 1.00 43.52 177 PRO B CA 1
ATOM 8928 C C . PRO B 1 177 ? 77.870 115.328 95.917 1.00 45.12 177 PRO B C 1
ATOM 8929 O O . PRO B 1 177 ? 78.069 115.245 97.135 1.00 47.37 177 PRO B O 1
ATOM 8940 N N . PHE B 1 178 ? 78.859 115.551 95.052 1.00 41.36 178 PHE B N 1
ATOM 8941 C CA . PHE B 1 178 ? 80.218 115.781 95.526 1.00 35.50 178 PHE B CA 1
ATOM 8942 C C . PHE B 1 178 ? 80.296 117.049 96.371 1.00 38.32 178 PHE B C 1
ATOM 8943 O O . PHE B 1 178 ? 80.951 117.074 97.421 1.00 45.40 178 PHE B O 1
ATOM 8960 N N . TYR B 1 179 ? 79.618 118.111 95.941 1.00 36.17 179 TYR B N 1
ATOM 8961 C CA . TYR B 1 179 ? 79.616 119.339 96.724 1.00 37.66 179 TYR B CA 1
ATOM 8962 C C . TYR B 1 179 ? 78.835 119.176 98.021 1.00 39.39 179 TYR B C 1
ATOM 8963 O O . TYR B 1 179 ? 79.187 119.783 99.041 1.00 49.37 179 TYR B O 1
ATOM 8981 N N . SER B 1 180 ? 77.784 118.359 98.012 1.00 37.88 180 SER B N 1
ATOM 8982 C CA . SER B 1 180 ? 77.107 118.036 99.262 1.00 37.88 180 SER B CA 1
ATOM 8983 C C . SER B 1 180 ? 78.050 117.317 100.219 1.00 34.08 180 SER B C 1
ATOM 8984 O O . SER B 1 180 ? 78.059 117.589 101.428 1.00 38.25 180 SER B O 1
ATOM 8992 N N . LEU B 1 181 ? 78.847 116.388 99.694 1.00 31.97 181 LEU B N 1
ATOM 8993 C CA . LEU B 1 181 ? 79.874 115.752 100.508 1.00 31.67 181 LEU B CA 1
ATOM 8994 C C . LEU B 1 181 ? 80.836 116.786 101.067 1.00 28.95 181 LEU B C 1
ATOM 8995 O O . LEU B 1 181 ? 81.306 116.659 102.200 1.00 31.58 181 LEU B O 1
ATOM 9011 N N . TYR B 1 182 ? 81.151 117.812 100.279 1.00 29.72 182 TYR B N 1
ATOM 9012 C CA . TYR B 1 182 ? 82.039 118.862 100.770 1.00 27.30 182 TYR B CA 1
ATOM 9013 C C . TYR B 1 182 ? 81.409 119.621 101.929 1.00 26.99 182 TYR B C 1
ATOM 9014 O O . TYR B 1 182 ? 82.093 119.989 102.889 1.00 33.08 182 TYR B O 1
ATOM 9032 N N . PHE B 1 183 ? 80.106 119.880 101.849 1.00 36.04 183 PHE B N 1
ATOM 9033 C CA . PHE B 1 183 ? 79.421 120.525 102.966 1.00 30.03 183 PHE B CA 1
ATOM 9034 C C . PHE B 1 183 ? 79.453 119.646 104.212 1.00 26.64 183 PHE B C 1
ATOM 9035 O O . PHE B 1 183 ? 79.657 120.140 105.328 1.00 31.84 183 PHE B O 1
ATOM 9052 N N . ILE B 1 184 ? 79.254 118.339 104.041 1.00 27.59 184 ILE B N 1
ATOM 9053 C CA . ILE B 1 184 ? 79.332 117.432 105.185 1.00 22.65 184 ILE B CA 1
ATOM 9054 C C . ILE B 1 184 ? 80.736 117.442 105.779 1.00 26.81 184 ILE B C 1
ATOM 9055 O O . ILE B 1 184 ? 80.910 117.411 107.002 1.00 33.83 184 ILE B O 1
ATOM 9071 N N . LEU B 1 185 ? 81.758 117.459 104.922 1.00 26.06 185 LEU B N 1
ATOM 9072 C CA . LEU B 1 185 ? 83.136 117.503 105.399 1.00 18.96 185 LEU B CA 1
ATOM 9073 C C . LEU B 1 185 ? 83.406 118.786 106.171 1.00 19.95 185 LEU B C 1
ATOM 9074 O O . LEU B 1 185 ? 84.098 118.773 107.195 1.00 35.22 185 LEU B O 1
ATOM 9090 N N . THR B 1 186 ? 82.877 119.909 105.687 1.00 21.70 186 THR B N 1
ATOM 9091 C CA . THR B 1 186 ? 83.031 121.165 106.408 1.00 26.71 186 THR B CA 1
ATOM 9092 C C . THR B 1 186 ? 82.361 121.095 107.772 1.00 25.72 186 THR B C 1
ATOM 9093 O O . THR B 1 186 ? 82.918 121.565 108.770 1.00 29.47 186 THR B O 1
ATOM 9104 N N . GLY B 1 187 ? 81.164 120.515 107.835 1.00 25.58 187 GLY B N 1
ATOM 9105 C CA . GLY B 1 187 ? 80.505 120.352 109.120 1.00 23.68 187 GLY B CA 1
ATOM 9106 C C . GLY B 1 187 ? 81.301 119.483 110.075 1.00 21.34 187 GLY B C 1
ATOM 9107 O O . GLY B 1 187 ? 81.417 119.792 111.263 1.00 31.38 187 GLY B O 1
ATOM 9111 N N . LEU B 1 188 ? 81.856 118.382 109.568 1.00 20.84 188 LEU B N 1
ATOM 9112 C CA . LEU B 1 188 ? 82.670 117.502 110.400 1.00 17.46 188 LEU B CA 1
ATOM 9113 C C . LEU B 1 188 ? 83.894 118.230 110.934 1.00 21.70 188 LEU B C 1
ATOM 9114 O O . LEU B 1 188 ? 84.236 118.110 112.118 1.00 26.69 188 LEU B O 1
ATOM 9130 N N . GLN B 1 189 ? 84.573 118.983 110.072 1.00 23.01 189 GLN B N 1
ATOM 9131 C CA . GLN B 1 189 ? 85.755 119.711 110.508 1.00 17.54 189 GLN B CA 1
ATOM 9132 C C . GLN B 1 189 ? 85.397 120.781 111.525 1.00 14.85 189 GLN B C 1
ATOM 9133 O O . GLN B 1 189 ? 86.133 120.989 112.492 1.00 27.41 189 GLN B O 1
ATOM 9147 N N . VAL B 1 190 ? 84.268 121.461 111.333 1.00 23.59 190 VAL B N 1
ATOM 9148 C CA . VAL B 1 190 ? 83.840 122.472 112.293 1.00 19.56 190 VAL B CA 1
ATOM 9149 C C . VAL B 1 190 ? 83.537 121.830 113.639 1.00 19.82 190 VAL B C 1
ATOM 9150 O O . VAL B 1 190 ? 83.889 122.370 114.690 1.00 25.41 190 VAL B O 1
ATOM 9163 N N . ASN B 1 191 ? 82.881 120.670 113.632 1.00 23.12 191 ASN B N 1
ATOM 9164 C CA . ASN B 1 191 ? 82.579 119.981 114.882 1.00 17.30 191 ASN B CA 1
ATOM 9165 C C . ASN B 1 191 ? 83.857 119.578 115.613 1.00 14.45 191 ASN B C 1
ATOM 9166 O O . ASN B 1 191 ? 84.015 119.834 116.817 1.00 26.45 191 ASN B O 1
ATOM 9177 N N . ILE B 1 192 ? 84.786 118.947 114.892 1.00 16.23 192 ILE B N 1
ATOM 9178 C CA . ILE B 1 192 ? 86.026 118.491 115.511 1.00 15.21 192 ILE B CA 1
ATOM 9179 C C . ILE B 1 192 ? 86.831 119.677 116.021 1.00 15.05 192 ILE B C 1
ATOM 9180 O O . ILE B 1 192 ? 87.419 119.626 117.108 1.00 22.83 192 ILE B O 1
ATOM 9196 N N . ALA B 1 193 ? 86.887 120.755 115.237 1.00 19.41 193 ALA B N 1
ATOM 9197 C CA . ALA B 1 193 ? 87.601 121.949 115.662 1.00 12.17 193 ALA B CA 1
ATOM 9198 C C . ALA B 1 193 ? 86.960 122.558 116.896 1.00 18.94 193 ALA B C 1
ATOM 9199 O O . ALA B 1 193 ? 87.660 122.997 117.807 1.00 26.28 193 ALA B O 1
ATOM 9206 N N . ASN B 1 194 ? 85.630 122.593 116.947 1.00 19.79 194 ASN B N 1
ATOM 9207 C CA . ASN B 1 194 ? 84.947 123.094 118.130 1.00 16.20 194 ASN B CA 1
ATOM 9208 C C . ASN B 1 194 ? 85.367 122.314 119.367 1.00 16.22 194 ASN B C 1
ATOM 9209 O O . ASN B 1 194 ? 85.726 122.900 120.392 1.00 25.89 194 ASN B O 1
ATOM 9220 N N . THR B 1 195 ? 85.355 120.984 119.280 1.00 18.73 195 THR B N 1
ATOM 9221 C CA . THR B 1 195 ? 85.716 120.174 120.443 1.00 13.68 195 THR B CA 1
ATOM 9222 C C . THR B 1 195 ? 87.176 120.386 120.841 1.00 24.74 195 THR B C 1
ATOM 9223 O O . THR B 1 195 ? 87.490 120.613 122.018 1.00 32.88 195 THR B O 1
ATOM 9234 N N . ALA B 1 196 ? 88.088 120.311 119.870 1.00 19.17 196 ALA B N 1
ATOM 9235 C CA . ALA B 1 196 ? 89.509 120.417 120.182 1.00 13.49 196 ALA B CA 1
ATOM 9236 C C . ALA B 1 196 ? 89.869 121.808 120.693 1.00 19.86 196 ALA B C 1
ATOM 9237 O O . ALA B 1 196 ? 90.688 121.948 121.611 1.00 23.71 196 ALA B O 1
ATOM 9244 N N . TYR B 1 197 ? 89.275 122.849 120.109 1.00 23.76 197 TYR B N 1
ATOM 9245 C CA . TYR B 1 197 ? 89.488 124.201 120.601 1.00 20.51 197 TYR B CA 1
ATOM 9246 C C . TYR B 1 197 ? 88.912 124.372 121.993 1.00 21.70 197 TYR B C 1
ATOM 9247 O O . TYR B 1 197 ? 89.485 125.087 122.813 1.00 32.77 197 TYR B O 1
ATOM 9265 N N . GLY B 1 198 ? 87.773 123.743 122.278 1.00 25.19 198 GLY B N 1
ATOM 9266 C CA . GLY B 1 198 ? 87.262 123.774 123.632 1.00 23.70 198 GLY B CA 1
ATOM 9267 C C . GLY B 1 198 ? 88.238 123.176 124.620 1.00 19.83 198 GLY B C 1
ATOM 9268 O O . GLY B 1 198 ? 88.462 123.727 125.698 1.00 33.24 198 GLY B O 1
ATOM 9272 N N . LEU B 1 199 ? 88.843 122.045 124.261 1.00 25.92 199 LEU B N 1
ATOM 9273 C CA . LEU B 1 199 ? 89.804 121.414 125.161 1.00 25.64 199 LEU B CA 1
ATOM 9274 C C . LEU B 1 199 ? 91.028 122.300 125.370 1.00 21.98 199 LEU B C 1
ATOM 9275 O O . LEU B 1 199 ? 91.491 122.482 126.501 1.00 29.74 199 LEU B O 1
ATOM 9291 N N . GLY B 1 200 ? 91.564 122.865 124.288 1.00 23.67 200 GLY B N 1
ATOM 9292 C CA . GLY B 1 200 ? 92.720 123.739 124.426 1.00 25.74 200 GLY B CA 1
ATOM 9293 C C . GLY B 1 200 ? 92.410 125.003 125.205 1.00 25.00 200 GLY B C 1
ATOM 9294 O O . GLY B 1 200 ? 93.219 125.464 126.016 1.00 33.24 200 GLY B O 1
ATOM 9298 N N . ARG B 1 201 ? 91.232 125.577 124.974 1.00 25.97 201 ARG B N 1
ATOM 9299 C CA . ARG B 1 201 ? 90.814 126.768 125.699 1.00 28.29 201 ARG B CA 1
ATOM 9300 C C . ARG B 1 201 ? 90.634 126.474 127.181 1.00 29.79 201 ARG B C 1
ATOM 9301 O O . ARG B 1 201 ? 90.974 127.305 128.027 1.00 39.83 201 ARG B O 1
ATOM 9322 N N . ARG B 1 202 ? 90.099 125.299 127.517 1.00 30.03 202 ARG B N 1
ATOM 9323 C CA . ARG B 1 202 ? 89.957 124.934 128.921 1.00 22.85 202 ARG B CA 1
ATOM 9324 C C . ARG B 1 202 ? 91.311 124.674 129.565 1.00 25.03 202 ARG B C 1
ATOM 9325 O O . ARG B 1 202 ? 91.516 125.000 130.737 1.00 35.39 202 ARG B O 1
ATOM 9346 N N . PHE B 1 203 ? 92.254 124.097 128.819 1.00 28.88 203 PHE B N 1
ATOM 9347 C CA . PHE B 1 203 ? 93.612 123.966 129.340 1.00 19.32 203 PHE B CA 1
ATOM 9348 C C . PHE B 1 203 ? 94.208 125.335 129.640 1.00 27.29 203 PHE B C 1
ATOM 9349 O O . PHE B 1 203 ? 94.846 125.533 130.682 1.00 39.66 203 PHE B O 1
ATOM 9366 N N . GLY B 1 204 ? 94.008 126.293 128.736 1.00 30.83 204 GLY B N 1
ATOM 9367 C CA . GLY B 1 204 ? 94.511 127.636 128.973 1.00 30.06 204 GLY B CA 1
ATOM 9368 C C . GLY B 1 204 ? 93.846 128.310 130.158 1.00 31.18 204 GLY B C 1
ATOM 9369 O O . GLY B 1 204 ? 94.500 129.005 130.936 1.00 39.36 204 GLY B O 1
ATOM 9373 N N . ARG B 1 205 ? 92.534 128.127 130.301 1.00 36.93 205 ARG B N 1
ATOM 9374 C CA . ARG B 1 205 ? 91.828 128.672 131.455 1.00 37.43 205 ARG B CA 1
ATOM 9375 C C . ARG B 1 205 ? 92.347 128.065 132.750 1.00 37.87 205 ARG B C 1
ATOM 9376 O O . ARG B 1 205 ? 92.490 128.762 133.758 1.00 47.78 205 ARG B O 1
ATOM 9397 N N . LEU B 1 206 ? 92.616 126.759 132.744 1.00 37.90 206 LEU B N 1
ATOM 9398 C CA . LEU B 1 206 ? 93.178 126.108 133.920 1.00 35.73 206 LEU B CA 1
ATOM 9399 C C . LEU B 1 206 ? 94.547 126.679 134.262 1.00 38.21 206 LEU B C 1
ATOM 9400 O O . LEU B 1 206 ? 94.839 126.949 135.431 1.00 45.31 206 LEU B O 1
ATOM 9416 N N . ASN B 1 207 ? 95.403 126.865 133.258 1.00 38.37 207 ASN B N 1
ATOM 9417 C CA . ASN B 1 207 ? 96.720 127.438 133.519 1.00 35.47 207 ASN B CA 1
ATOM 9418 C C . ASN B 1 207 ? 96.605 128.860 134.054 1.00 39.93 207 ASN B C 1
ATOM 9419 O O . ASN B 1 207 ? 97.336 129.251 134.974 1.00 47.59 207 ASN B O 1
ATOM 9430 N N . ARG B 1 208 ? 95.696 129.653 133.486 1.00 44.02 208 ARG B N 1
ATOM 9431 C CA . ARG B 1 208 ? 95.503 131.016 133.965 1.00 44.71 208 ARG B CA 1
ATOM 9432 C C . ARG B 1 208 ? 95.008 131.028 135.403 1.00 47.96 208 ARG B C 1
ATOM 9433 O O . ARG B 1 208 ? 95.467 131.836 136.216 1.00 56.14 208 ARG B O 1
ATOM 9454 N N . MET B 1 209 ? 94.064 130.147 135.735 1.00 51.60 209 MET B N 1
ATOM 9455 C CA . MET B 1 209 ? 93.578 130.067 137.107 1.00 49.53 209 MET B CA 1
ATOM 9456 C C . MET B 1 209 ? 94.689 129.646 138.058 1.00 50.19 209 MET B C 1
ATOM 9457 O O . MET B 1 209 ? 94.805 130.185 139.163 1.00 58.41 209 MET B O 1
ATOM 9471 N N . LEU B 1 210 ? 95.514 128.681 137.650 1.00 48.14 210 LEU B N 1
ATOM 9472 C CA . LEU B 1 210 ? 96.654 128.286 138.469 1.00 48.10 210 LEU B CA 1
ATOM 9473 C C . LEU B 1 210 ? 97.551 129.481 138.756 1.00 50.60 210 LEU B C 1
ATOM 9474 O O . LEU B 1 210 ? 97.875 129.771 139.915 1.00 54.32 210 LEU B O 1
ATOM 9490 N N . SER B 1 211 ? 97.958 130.193 137.704 1.00 54.60 211 SER B N 1
ATOM 9491 C CA . SER B 1 211 ? 98.869 131.318 137.884 1.00 54.61 211 SER B CA 1
ATOM 9492 C C . SER B 1 211 ? 98.237 132.408 138.739 1.00 58.64 211 SER B C 1
ATOM 9493 O O . SER B 1 211 ? 98.907 133.011 139.584 1.00 64.08 211 SER B O 1
ATOM 9501 N N . SER B 1 212 ? 96.949 132.682 138.530 1.00 55.97 212 SER B N 1
ATOM 9502 C CA . SER B 1 212 ? 96.284 133.726 139.299 1.00 57.19 212 SER B CA 1
ATOM 9503 C C . SER B 1 212 ? 96.182 133.354 140.772 1.00 60.01 212 SER B C 1
ATOM 9504 O O . SER B 1 212 ? 96.415 134.196 141.645 1.00 64.54 212 SER B O 1
ATOM 9512 N N . SER B 1 213 ? 95.842 132.101 141.071 1.00 56.99 213 SER B N 1
ATOM 9513 C CA . SER B 1 213 ? 95.580 131.687 142.441 1.00 58.07 213 SER B CA 1
ATOM 9514 C C . SER B 1 213 ? 96.831 131.268 143.199 1.00 56.40 213 SER B C 1
ATOM 9515 O O . SER B 1 213 ? 96.751 131.062 144.414 1.00 60.68 213 SER B O 1
ATOM 9523 N N . PHE B 1 214 ? 97.977 131.130 142.528 1.00 56.81 214 PHE B N 1
ATOM 9524 C CA . PHE B 1 214 ? 99.206 130.753 143.212 1.00 59.69 214 PHE B CA 1
ATOM 9525 C C . PHE B 1 214 ? 100.417 131.579 142.805 1.00 62.57 214 PHE B C 1
ATOM 9526 O O . PHE B 1 214 ? 101.507 131.343 143.337 1.00 63.74 214 PHE B O 1
ATOM 9543 N N . LEU B 1 215 ? 100.268 132.531 141.882 1.00 65.27 215 LEU B N 1
ATOM 9544 C CA . LEU B 1 215 ? 101.372 133.400 141.494 1.00 64.28 215 LEU B CA 1
ATOM 9545 C C . LEU B 1 215 ? 100.903 134.834 141.284 1.00 66.19 215 LEU B C 1
ATOM 9546 O O . LEU B 1 215 ? 101.459 135.554 140.447 1.00 65.35 215 LEU B O 1
ATOM 9562 N N . ALA B 1 216 ? 99.888 135.265 142.024 1.00 70.32 216 ALA B N 1
ATOM 9563 C CA . ALA B 1 216 ? 99.370 136.621 141.888 1.00 71.50 216 ALA B CA 1
ATOM 9564 C C . ALA B 1 216 ? 98.658 137.063 143.162 1.00 71.30 216 ALA B C 1
ATOM 9565 O O . ALA B 1 216 ? 98.580 138.256 143.456 1.00 70.21 216 ALA B O 1
ATOM 9572 N N . ALA B 1 262 ? 92.815 126.614 157.426 1.00 83.50 262 ALA B N 1
ATOM 9573 C CA . ALA B 1 262 ? 91.542 127.065 156.879 1.00 85.18 262 ALA B CA 1
ATOM 9574 C C . ALA B 1 262 ? 91.739 127.645 155.482 1.00 85.70 262 ALA B C 1
ATOM 9575 O O . ALA B 1 262 ? 91.370 127.023 154.486 1.00 85.14 262 ALA B O 1
ATOM 9581 N N . ALA B 1 263 ? 92.324 128.842 155.415 1.00 86.15 263 ALA B N 1
ATOM 9582 C CA . ALA B 1 263 ? 92.598 129.454 154.119 1.00 86.82 263 ALA B CA 1
ATOM 9583 C C . ALA B 1 263 ? 93.579 128.614 153.312 1.00 85.28 263 ALA B C 1
ATOM 9584 O O . ALA B 1 263 ? 93.386 128.405 152.109 1.00 84.08 263 ALA B O 1
ATOM 9591 N N . ALA B 1 264 ? 94.640 128.122 153.957 1.00 81.80 264 ALA B N 1
ATOM 9592 C CA . ALA B 1 264 ? 95.588 127.259 153.261 1.00 81.60 264 ALA B CA 1
ATOM 9593 C C . ALA B 1 264 ? 94.944 125.934 152.879 1.00 83.21 264 ALA B C 1
ATOM 9594 O O . ALA B 1 264 ? 95.239 125.377 151.817 1.00 82.97 264 ALA B O 1
ATOM 9601 N N . LYS B 1 265 ? 94.067 125.408 153.736 1.00 82.81 265 LYS B N 1
ATOM 9602 C CA . LYS B 1 265 ? 93.360 124.176 153.402 1.00 83.19 265 LYS B CA 1
ATOM 9603 C C . LYS B 1 265 ? 92.469 124.369 152.181 1.00 83.05 265 LYS B C 1
ATOM 9604 O O . LYS B 1 265 ? 92.420 123.508 151.295 1.00 80.63 265 LYS B O 1
ATOM 9623 N N . ASN B 1 266 ? 91.760 125.497 152.112 1.00 81.78 266 ASN B N 1
ATOM 9624 C CA . ASN B 1 266 ? 90.921 125.772 150.950 1.00 80.04 266 ASN B CA 1
ATOM 9625 C C . ASN B 1 266 ? 91.766 125.992 149.702 1.00 78.97 266 ASN B C 1
ATOM 9626 O O . ASN B 1 266 ? 91.381 125.579 148.603 1.00 78.86 266 ASN B O 1
ATOM 9637 N N . LYS B 1 267 ? 92.921 126.642 149.849 1.00 72.38 267 LYS B N 1
ATOM 9638 C CA . LYS B 1 267 ? 93.822 126.805 148.713 1.00 69.43 267 LYS B CA 1
ATOM 9639 C C . LYS B 1 267 ? 94.310 125.454 148.207 1.00 70.79 267 LYS B C 1
ATOM 9640 O O . LYS B 1 267 ? 94.382 125.224 146.994 1.00 75.76 267 LYS B O 1
ATOM 9659 N N . GLY B 1 268 ? 94.657 124.548 149.120 1.00 66.61 268 GLY B N 1
ATOM 9660 C CA . GLY B 1 268 ? 95.061 123.214 148.708 1.00 64.29 268 GLY B CA 1
ATOM 9661 C C . GLY B 1 268 ? 93.930 122.452 148.049 1.00 63.98 268 GLY B C 1
ATOM 9662 O O . GLY B 1 268 ? 94.146 121.696 147.100 1.00 68.19 268 GLY B O 1
ATOM 9666 N N . LEU B 1 269 ? 92.708 122.638 148.545 1.00 63.47 269 LEU B N 1
ATOM 9667 C CA . LEU B 1 269 ? 91.552 122.023 147.903 1.00 63.40 269 LEU B CA 1
ATOM 9668 C C . LEU B 1 269 ? 91.381 122.544 146.483 1.00 63.58 269 LEU B C 1
ATOM 9669 O O . LEU B 1 269 ? 91.058 121.782 145.565 1.00 65.50 269 LEU B O 1
ATOM 9685 N N . LEU B 1 270 ? 91.590 123.845 146.284 1.00 56.63 270 LEU B N 1
ATOM 9686 C CA . LEU B 1 270 ? 91.509 124.413 144.942 1.00 54.44 270 LEU B CA 1
ATOM 9687 C C . LEU B 1 270 ? 92.613 123.870 144.041 1.00 55.14 270 LEU B C 1
ATOM 9688 O O . LEU B 1 270 ? 92.382 123.607 142.856 1.00 57.67 270 LEU B O 1
ATOM 9704 N N . LEU B 1 271 ? 93.823 123.710 144.577 1.00 54.47 271 LEU B N 1
ATOM 9705 C CA . LEU B 1 271 ? 94.896 123.114 143.785 1.00 55.10 271 LEU B CA 1
ATOM 9706 C C . LEU B 1 271 ? 94.550 121.685 143.392 1.00 53.53 271 LEU B C 1
ATOM 9707 O O . LEU B 1 271 ? 94.829 121.255 142.268 1.00 58.16 271 LEU B O 1
ATOM 9723 N N . LYS B 1 272 ? 93.957 120.930 144.314 1.00 47.60 272 LYS B N 1
ATOM 9724 C CA . LYS B 1 272 ? 93.512 119.581 143.992 1.00 50.45 272 LYS B CA 1
ATOM 9725 C C . LYS B 1 272 ? 92.450 119.608 142.902 1.00 52.28 272 LYS B C 1
ATOM 9726 O O . LYS B 1 272 ? 92.472 118.784 141.981 1.00 50.38 272 LYS B O 1
ATOM 9745 N N . SER B 1 273 ? 91.509 120.546 142.989 1.00 48.67 273 SER B N 1
ATOM 9746 C CA . SER B 1 273 ? 90.491 120.658 141.953 1.00 45.12 273 SER B CA 1
ATOM 9747 C C . SER B 1 273 ? 91.127 120.946 140.600 1.00 49.03 273 SER B C 1
ATOM 9748 O O . SER B 1 273 ? 90.719 120.383 139.580 1.00 52.32 273 SER B O 1
ATOM 9756 N N . LEU B 1 274 ? 92.139 121.813 140.575 1.00 45.25 274 LEU B N 1
ATOM 9757 C CA . LEU B 1 274 ? 92.824 122.114 139.323 1.00 39.24 274 LEU B CA 1
ATOM 9758 C C . LEU B 1 274 ? 93.579 120.900 138.794 1.00 40.29 274 LEU B C 1
ATOM 9759 O O . LEU B 1 274 ? 93.641 120.683 137.581 1.00 48.67 274 LEU B O 1
ATOM 9775 N N . ALA B 1 275 ? 94.170 120.104 139.685 1.00 41.40 275 ALA B N 1
ATOM 9776 C CA . ALA B 1 275 ? 94.873 118.903 139.243 1.00 38.95 275 ALA B CA 1
ATOM 9777 C C . ALA B 1 275 ? 93.911 117.891 138.631 1.00 40.24 275 ALA B C 1
ATOM 9778 O O . ALA B 1 275 ? 94.204 117.297 137.584 1.00 46.00 275 ALA B O 1
ATOM 9785 N N . ASP B 1 276 ? 92.761 117.674 139.273 1.00 45.16 276 ASP B N 1
ATOM 9786 C CA . ASP B 1 276 ? 91.749 116.805 138.678 1.00 44.85 276 ASP B CA 1
ATOM 9787 C C . ASP B 1 276 ? 91.227 117.376 137.370 1.00 44.31 276 ASP B C 1
ATOM 9788 O O . ASP B 1 276 ? 90.936 116.624 136.439 1.00 42.03 276 ASP B O 1
ATOM 9797 N N . SER B 1 277 ? 91.097 118.699 137.276 1.00 37.83 277 SER B N 1
ATOM 9798 C CA . SER B 1 277 ? 90.665 119.300 136.021 1.00 32.16 277 SER B CA 1
ATOM 9799 C C . SER B 1 277 ? 91.676 119.040 134.913 1.00 29.26 277 SER B C 1
ATOM 9800 O O . SER B 1 277 ? 91.296 118.753 133.776 1.00 32.29 277 SER B O 1
ATOM 9808 N N . HIS B 1 278 ? 92.968 119.137 135.224 1.00 25.76 278 HIS B N 1
ATOM 9809 C CA . HIS B 1 278 ? 93.991 118.866 134.220 1.00 25.01 278 HIS B CA 1
ATOM 9810 C C . HIS B 1 278 ? 93.951 117.410 133.776 1.00 29.05 278 HIS B C 1
ATOM 9811 O O . HIS B 1 278 ? 93.997 117.109 132.576 1.00 33.87 278 HIS B O 1
ATOM 9825 N N . GLU B 1 279 ? 93.872 116.488 134.736 1.00 31.16 279 GLU B N 1
ATOM 9826 C CA . GLU B 1 279 ? 93.795 115.074 134.386 1.00 30.10 279 GLU B CA 1
ATOM 9827 C C . GLU B 1 279 ? 92.550 114.783 133.555 1.00 31.79 279 GLU B C 1
ATOM 9828 O O . GLU B 1 279 ? 92.600 114.020 132.582 1.00 33.84 279 GLU B O 1
ATOM 9840 N N . SER B 1 280 ? 91.424 115.396 133.920 1.00 29.40 280 SER B N 1
ATOM 9841 C CA . SER B 1 280 ? 90.180 115.194 133.193 1.00 24.04 280 SER B CA 1
ATOM 9842 C C . SER B 1 280 ? 90.257 115.772 131.787 1.00 23.91 280 SER B C 1
ATOM 9843 O O . SER B 1 280 ? 89.707 115.195 130.850 1.00 29.42 280 SER B O 1
ATOM 9851 N N . LEU B 1 281 ? 90.927 116.912 131.616 1.00 17.84 281 LEU B N 1
ATOM 9852 C CA . LEU B 1 281 ? 91.081 117.476 130.280 1.00 17.05 281 LEU B CA 1
ATOM 9853 C C . LEU B 1 281 ? 91.980 116.603 129.418 1.00 22.06 281 LEU B C 1
ATOM 9854 O O . LEU B 1 281 ? 91.745 116.458 128.214 1.00 33.26 281 LEU B O 1
ATOM 9870 N N . GLY B 1 282 ? 93.021 116.022 130.008 1.00 15.39 282 GLY B N 1
ATOM 9871 C CA . GLY B 1 282 ? 93.817 115.060 129.266 1.00 15.23 282 GLY B CA 1
ATOM 9872 C C . GLY B 1 282 ? 93.000 113.858 128.834 1.00 20.95 282 GLY B C 1
ATOM 9873 O O . GLY B 1 282 ? 93.102 113.394 127.693 1.00 25.83 282 GLY B O 1
ATOM 9877 N N . LYS B 1 283 ? 92.165 113.346 129.735 1.00 28.72 283 LYS B N 1
ATOM 9878 C CA . LYS B 1 283 ? 91.297 112.234 129.371 1.00 23.44 283 LYS B CA 1
ATOM 9879 C C . LYS B 1 283 ? 90.272 112.642 128.319 1.00 24.47 283 LYS B C 1
ATOM 9880 O O . LYS B 1 283 ? 89.881 111.820 127.490 1.00 24.82 283 LYS B O 1
ATOM 9899 N N . CYS B 1 284 ? 89.838 113.902 128.328 1.00 23.64 284 CYS B N 1
ATOM 9900 C CA . CYS B 1 284 ? 88.942 114.398 127.287 1.00 13.61 284 CYS B CA 1
ATOM 9901 C C . CYS B 1 284 ? 89.642 114.455 125.936 1.00 19.03 284 CYS B C 1
ATOM 9902 O O . CYS B 1 284 ? 89.041 114.136 124.904 1.00 28.74 284 CYS B O 1
ATOM 9910 N N . VAL B 1 285 ? 90.903 114.887 125.918 1.00 21.25 285 VAL B N 1
ATOM 9911 C CA . VAL B 1 285 ? 91.675 114.858 124.681 1.00 15.43 285 VAL B CA 1
ATOM 9912 C C . VAL B 1 285 ? 91.776 113.431 124.167 1.00 19.44 285 VAL B C 1
ATOM 9913 O O . VAL B 1 285 ? 91.639 113.172 122.966 1.00 24.25 285 VAL B O 1
ATOM 9926 N N . HIS B 1 286 ? 92.014 112.481 125.070 1.00 25.07 286 HIS B N 1
ATOM 9927 C CA . HIS B 1 286 ? 92.070 111.085 124.653 1.00 17.73 286 HIS B CA 1
ATOM 9928 C C . HIS B 1 286 ? 90.715 110.574 124.184 1.00 18.64 286 HIS B C 1
ATOM 9929 O O . HIS B 1 286 ? 90.659 109.719 123.302 1.00 24.85 286 HIS B O 1
ATOM 9943 N N . LEU B 1 287 ? 89.619 111.056 124.769 1.00 24.37 287 LEU B N 1
ATOM 9944 C CA . LEU B 1 287 ? 88.295 110.668 124.295 1.00 17.97 287 LEU B CA 1
ATOM 9945 C C . LEU B 1 287 ? 88.052 111.178 122.884 1.00 20.17 287 LEU B C 1
ATOM 9946 O O . LEU B 1 287 ? 87.532 110.450 122.031 1.00 26.27 287 LEU B O 1
ATOM 9962 N N . LEU B 1 288 ? 88.424 112.430 122.624 1.00 18.88 288 LEU B N 1
ATOM 9963 C CA . LEU B 1 288 ? 88.319 112.967 121.275 1.00 15.55 288 LEU B CA 1
ATOM 9964 C C . LEU B 1 288 ? 89.178 112.167 120.304 1.00 18.52 288 LEU B C 1
ATOM 9965 O O . LEU B 1 288 ? 88.743 111.864 119.189 1.00 21.07 288 LEU B O 1
ATOM 9981 N N . SER B 1 289 ? 90.396 111.807 120.708 1.00 22.37 289 SER B N 1
ATOM 9982 C CA . SER B 1 289 ? 91.230 110.968 119.853 1.00 14.41 289 SER B CA 1
ATOM 9983 C C . SER B 1 289 ? 90.561 109.627 119.590 1.00 19.86 289 SER B C 1
ATOM 9984 O O . SER B 1 289 ? 90.364 109.238 118.440 1.00 30.50 289 SER B O 1
ATOM 9992 N N . ASN B 1 290 ? 90.161 108.925 120.645 1.00 23.53 290 ASN B N 1
ATOM 9993 C CA . ASN B 1 290 ? 89.570 107.606 120.475 1.00 23.12 290 ASN B CA 1
ATOM 9994 C C . ASN B 1 290 ? 88.327 107.657 119.602 1.00 18.85 290 ASN B C 1
ATOM 9995 O O . ASN B 1 290 ? 88.051 106.706 118.865 1.00 32.44 290 ASN B O 1
ATOM 10006 N N . SER B 1 291 ? 87.573 108.752 119.653 1.00 15.05 291 SER B N 1
ATOM 10007 C CA . SER B 1 291 ? 86.322 108.821 118.911 1.00 16.12 291 SER B CA 1
ATOM 10008 C C . SER B 1 291 ? 86.498 109.292 117.473 1.00 22.76 291 SER B C 1
ATOM 10009 O O . SER B 1 291 ? 85.789 108.810 116.585 1.00 32.17 291 SER B O 1
ATOM 10017 N N . PHE B 1 292 ? 87.420 110.224 117.212 1.00 21.20 292 PHE B N 1
ATOM 10018 C CA . PHE B 1 292 ? 87.509 110.867 115.907 1.00 20.08 292 PHE B CA 1
ATOM 10019 C C . PHE B 1 292 ? 88.920 110.840 115.332 1.00 24.03 292 PHE B C 1
ATOM 10020 O O . PHE B 1 292 ? 89.231 111.644 114.455 1.00 31.61 292 PHE B O 1
ATOM 10037 N N . GLY B 1 293 ? 89.777 109.928 115.787 1.00 19.59 293 GLY B N 1
ATOM 10038 C CA . GLY B 1 293 ? 91.116 109.860 115.239 1.00 14.42 293 GLY B CA 1
ATOM 10039 C C . GLY B 1 293 ? 91.128 109.377 113.808 1.00 16.21 293 GLY B C 1
ATOM 10040 O O . GLY B 1 293 ? 91.920 109.848 112.995 1.00 24.66 293 GLY B O 1
ATOM 10044 N N . ILE B 1 294 ? 90.256 108.425 113.480 1.00 16.78 294 ILE B N 1
ATOM 10045 C CA . ILE B 1 294 ? 90.175 107.949 112.107 1.00 23.39 294 ILE B CA 1
ATOM 10046 C C . ILE B 1 294 ? 89.629 109.046 111.200 1.00 23.04 294 ILE B C 1
ATOM 10047 O O . ILE B 1 294 ? 90.108 109.239 110.075 1.00 22.47 294 ILE B O 1
ATOM 10063 N N . ALA B 1 295 ? 88.642 109.800 111.684 1.00 18.90 295 ALA B N 1
ATOM 10064 C CA . ALA B 1 295 ? 88.137 110.933 110.919 1.00 18.61 295 ALA B CA 1
ATOM 10065 C C . ALA B 1 295 ? 89.219 111.982 110.710 1.00 17.56 295 ALA B C 1
ATOM 10066 O O . ALA B 1 295 ? 89.351 112.530 109.615 1.00 24.71 295 ALA B O 1
ATOM 10073 N N . VAL B 1 296 ? 90.002 112.278 111.749 1.00 14.90 296 VAL B N 1
ATOM 10074 C CA . VAL B 1 296 ? 91.067 113.266 111.616 1.00 17.95 296 VAL B CA 1
ATOM 10075 C C . VAL B 1 296 ? 92.148 112.762 110.670 1.00 15.04 296 VAL B C 1
ATOM 10076 O O . VAL B 1 296 ? 92.708 113.529 109.882 1.00 15.49 296 VAL B O 1
ATOM 10089 N N . LEU B 1 297 ? 92.465 111.471 110.735 1.00 16.19 297 LEU B N 1
ATOM 10090 C CA . LEU B 1 297 ? 93.459 110.908 109.834 1.00 14.43 297 LEU B CA 1
ATOM 10091 C C . LEU B 1 297 ? 93.008 111.022 108.388 1.00 19.14 297 LEU B C 1
ATOM 10092 O O . LEU B 1 297 ? 93.795 111.392 107.511 1.00 22.31 297 LEU B O 1
ATOM 10108 N N . PHE B 1 298 ? 91.739 110.718 108.119 1.00 22.43 298 PHE B N 1
ATOM 10109 C CA . PHE B 1 298 ? 91.258 110.811 106.749 1.00 11.78 298 PHE B CA 1
ATOM 10110 C C . PHE B 1 298 ? 91.079 112.257 106.315 1.00 9.66 298 PHE B C 1
ATOM 10111 O O . PHE B 1 298 ? 91.223 112.561 105.132 1.00 22.00 298 PHE B O 1
ATOM 10128 N N . ILE B 1 299 ? 90.809 113.165 107.252 1.00 14.12 299 ILE B N 1
ATOM 10129 C CA . ILE B 1 299 ? 90.814 114.587 106.930 1.00 9.21 299 ILE B CA 1
ATOM 10130 C C . ILE B 1 299 ? 92.211 115.030 106.528 1.00 20.05 299 ILE B C 1
ATOM 10131 O O . ILE B 1 299 ? 92.382 115.801 105.583 1.00 27.02 299 ILE B O 1
ATOM 10147 N N . LEU B 1 300 ? 93.230 114.567 107.253 1.00 18.88 300 LEU B N 1
ATOM 10148 C CA . LEU B 1 300 ? 94.605 114.919 106.916 1.00 13.44 300 LEU B CA 1
ATOM 10149 C C . LEU B 1 300 ? 95.005 114.345 105.566 1.00 12.75 300 LEU B C 1
ATOM 10150 O O . LEU B 1 300 ? 95.664 115.018 104.765 1.00 23.88 300 LEU B O 1
ATOM 10166 N N . VAL B 1 301 ? 94.636 113.091 105.308 1.00 19.61 301 VAL B N 1
ATOM 10167 C CA . VAL B 1 301 ? 94.926 112.476 104.018 1.00 15.89 301 VAL B CA 1
ATOM 10168 C C . VAL B 1 301 ? 94.237 113.251 102.905 1.00 15.37 301 VAL B C 1
ATOM 10169 O O . VAL B 1 301 ? 94.824 113.511 101.848 1.00 26.17 301 VAL B O 1
ATOM 10182 N N . SER B 1 302 ? 92.981 113.634 103.131 1.00 18.75 302 SER B N 1
ATOM 10183 C CA . SER B 1 302 ? 92.251 114.427 102.158 1.00 15.03 302 SER B CA 1
ATOM 10184 C C . SER B 1 302 ? 92.917 115.776 101.934 1.00 17.70 302 SER B C 1
ATOM 10185 O O . SER B 1 302 ? 93.000 116.249 100.802 1.00 25.07 302 SER B O 1
ATOM 10193 N N . CYS B 1 303 ? 93.394 116.411 103.002 1.00 25.38 303 CYS B N 1
ATOM 10194 C CA . CYS B 1 303 ? 94.055 117.703 102.866 1.00 19.13 303 CYS B CA 1
ATOM 10195 C C . CYS B 1 303 ? 95.324 117.583 102.037 1.00 21.91 303 CYS B C 1
ATOM 10196 O O . CYS B 1 303 ? 95.568 118.389 101.136 1.00 27.44 303 CYS B O 1
ATOM 10204 N N . LEU B 1 304 ? 96.156 116.587 102.338 1.00 21.90 304 LEU B N 1
ATOM 10205 C CA . LEU B 1 304 ? 97.388 116.410 101.578 1.00 17.85 304 LEU B CA 1
ATOM 10206 C C . LEU B 1 304 ? 97.082 116.135 100.113 1.00 16.20 304 LEU B C 1
ATOM 10207 O O . LEU B 1 304 ? 97.657 116.764 99.213 1.00 22.42 304 LEU B O 1
ATOM 10223 N N . LEU B 1 305 ? 96.163 115.204 99.855 1.00 20.10 305 LEU B N 1
ATOM 10224 C CA . LEU B 1 305 ? 95.842 114.863 98.478 1.00 21.96 305 LEU B CA 1
ATOM 10225 C C . LEU B 1 305 ? 95.262 116.057 97.741 1.00 20.45 305 LEU B C 1
ATOM 10226 O O . LEU B 1 305 ? 95.604 116.300 96.583 1.00 25.27 305 LEU B O 1
ATOM 10242 N N . HIS B 1 306 ? 94.381 116.813 98.392 1.00 26.18 306 HIS B N 1
ATOM 10243 C CA . HIS B 1 306 ? 93.764 117.957 97.742 1.00 22.75 306 HIS B CA 1
ATOM 10244 C C . HIS B 1 306 ? 94.776 119.053 97.470 1.00 22.65 306 HIS B C 1
ATOM 10245 O O . HIS B 1 306 ? 94.743 119.672 96.408 1.00 32.69 306 HIS B O 1
ATOM 10259 N N . LEU B 1 307 ? 95.678 119.320 98.410 1.00 20.01 307 LEU B N 1
ATOM 10260 C CA . LEU B 1 307 ? 96.694 120.330 98.158 1.00 18.89 307 LEU B CA 1
ATOM 10261 C C . LEU B 1 307 ? 97.550 119.937 96.963 1.00 20.59 307 LEU B C 1
ATOM 10262 O O . LEU B 1 307 ? 97.745 120.733 96.036 1.00 25.47 307 LEU B O 1
ATOM 10278 N N . VAL B 1 308 ? 98.017 118.686 96.937 1.00 28.29 308 VAL B N 1
ATOM 10279 C CA . VAL B 1 308 ? 98.864 118.241 95.833 1.00 24.16 308 VAL B CA 1
ATOM 10280 C C . VAL B 1 308 ? 98.098 118.302 94.515 1.00 25.86 308 VAL B C 1
ATOM 10281 O O . VAL B 1 308 ? 98.592 118.833 93.516 1.00 33.02 308 VAL B O 1
ATOM 10294 N N . ALA B 1 309 ? 96.869 117.782 94.501 1.00 27.75 309 ALA B N 1
ATOM 10295 C CA . ALA B 1 309 ? 96.105 117.694 93.262 1.00 24.53 309 ALA B CA 1
ATOM 10296 C C . ALA B 1 309 ? 95.697 119.069 92.754 1.00 28.96 309 ALA B C 1
ATOM 10297 O O . ALA B 1 309 ? 95.761 119.332 91.550 1.00 40.38 309 ALA B O 1
ATOM 10304 N N . THR B 1 310 ? 95.256 119.953 93.649 1.00 32.68 310 THR B N 1
ATOM 10305 C CA . THR B 1 310 ? 94.856 121.290 93.236 1.00 35.00 310 THR B CA 1
ATOM 10306 C C . THR B 1 310 ? 96.050 122.092 92.746 1.00 34.59 310 THR B C 1
ATOM 10307 O O . THR B 1 310 ? 95.935 122.829 91.764 1.00 41.18 310 THR B O 1
ATOM 10318 N N . ALA B 1 311 ? 97.207 121.965 93.401 1.00 33.72 311 ALA B N 1
ATOM 10319 C CA . ALA B 1 311 ? 98.398 122.636 92.894 1.00 30.77 311 ALA B CA 1
ATOM 10320 C C . ALA B 1 311 ? 98.791 122.086 91.528 1.00 37.18 311 ALA B C 1
ATOM 10321 O O . ALA B 1 311 ? 99.180 122.842 90.629 1.00 45.32 311 ALA B O 1
ATOM 10328 N N . TYR B 1 312 ? 98.683 120.769 91.350 1.00 41.44 312 TYR B N 1
ATOM 10329 C CA . TYR B 1 312 ? 99.020 120.166 90.067 1.00 40.28 312 TYR B CA 1
ATOM 10330 C C . TYR B 1 312 ? 98.096 120.662 88.961 1.00 43.60 312 TYR B C 1
ATOM 10331 O O . TYR B 1 312 ? 98.555 120.986 87.862 1.00 50.77 312 TYR B O 1
ATOM 10349 N N . PHE B 1 313 ? 96.791 120.726 89.229 1.00 43.83 313 PHE B N 1
ATOM 10350 C CA . PHE B 1 313 ? 95.860 121.243 88.229 1.00 44.47 313 PHE B CA 1
ATOM 10351 C C . PHE B 1 313 ? 96.059 122.731 87.988 1.00 47.67 313 PHE B C 1
ATOM 10352 O O . PHE B 1 313 ? 95.897 123.200 86.856 1.00 52.04 313 PHE B O 1
ATOM 10369 N N . LEU B 1 314 ? 96.414 123.488 89.025 1.00 45.72 314 LEU B N 1
ATOM 10370 C CA . LEU B 1 314 ? 96.711 124.899 88.837 1.00 46.35 314 LEU B CA 1
ATOM 10371 C C . LEU B 1 314 ? 97.879 125.070 87.879 1.00 51.59 314 LEU B C 1
ATOM 10372 O O . LEU B 1 314 ? 97.827 125.887 86.955 1.00 60.52 314 LEU B O 1
ATOM 10388 N N . PHE B 1 315 ? 98.932 124.274 88.061 1.00 52.99 315 PHE B N 1
ATOM 10389 C CA . PHE B 1 315 ? 100.099 124.400 87.194 1.00 54.16 315 PHE B CA 1
ATOM 10390 C C . PHE B 1 315 ? 99.830 123.840 85.802 1.00 52.62 315 PHE B C 1
ATOM 10391 O O . PHE B 1 315 ? 100.380 124.343 84.815 1.00 54.74 315 PHE B O 1
ATOM 10408 N N . LEU B 1 316 ? 98.969 122.829 85.690 1.00 52.46 316 LEU B N 1
ATOM 10409 C CA . LEU B 1 316 ? 98.589 122.336 84.372 1.00 56.29 316 LEU B CA 1
ATOM 10410 C C . LEU B 1 316 ? 97.830 123.401 83.591 1.00 58.74 316 LEU B C 1
ATOM 10411 O O . LEU B 1 316 ? 98.100 123.630 82.405 1.00 64.31 316 LEU B O 1
ATOM 10427 N N . GLU B 1 317 ? 96.875 124.070 84.241 1.00 63.16 317 GLU B N 1
ATOM 10428 C CA . GLU B 1 317 ? 96.154 125.140 83.563 1.00 62.51 317 GLU B CA 1
ATOM 10429 C C . GLU B 1 317 ? 97.056 126.340 83.308 1.00 63.94 317 GLU B C 1
ATOM 10430 O O . GLU B 1 317 ? 96.842 127.079 82.342 1.00 67.52 317 GLU B O 1
ATOM 10442 N N . LEU B 1 318 ? 98.057 126.558 84.162 1.00 58.61 318 LEU B N 1
ATOM 10443 C CA . LEU B 1 318 ? 99.041 127.597 83.888 1.00 59.12 318 LEU B CA 1
ATOM 10444 C C . LEU B 1 318 ? 99.812 127.289 82.614 1.00 64.78 318 LEU B C 1
ATOM 10445 O O . LEU B 1 318 ? 100.036 128.176 81.783 1.00 65.00 318 LEU B O 1
ATOM 10461 N N . LEU B 1 319 ? 100.226 126.033 82.441 1.00 66.41 319 LEU B N 1
ATOM 10462 C CA . LEU B 1 319 ? 100.865 125.644 81.190 1.00 64.33 319 LEU B CA 1
ATOM 10463 C C . LEU B 1 319 ? 99.917 125.844 80.017 1.00 66.57 319 LEU B C 1
ATOM 10464 O O . LEU B 1 319 ? 100.316 126.358 78.965 1.00 68.05 319 LEU B O 1
ATOM 10480 N N . SER B 1 320 ? 98.653 125.454 80.181 1.00 70.12 320 SER B N 1
ATOM 10481 C CA . SER B 1 320 ? 97.673 125.658 79.122 1.00 71.07 320 SER B CA 1
ATOM 10482 C C . SER B 1 320 ? 97.243 127.116 79.005 1.00 72.91 320 SER B C 1
ATOM 10483 O O . SER B 1 320 ? 96.990 127.592 77.893 1.00 73.05 320 SER B O 1
ATOM 10491 N N . LYS B 1 321 ? 97.159 127.837 80.121 1.00 76.97 321 LYS B N 1
ATOM 10492 C CA . LYS B 1 321 ? 96.661 129.211 80.140 1.00 76.52 321 LYS B CA 1
ATOM 10493 C C . LYS B 1 321 ? 95.315 129.300 79.420 1.00 78.36 321 LYS B C 1
ATOM 10494 O O . LYS B 1 321 ? 95.131 130.050 78.460 1.00 76.31 321 LYS B O 1
ATOM 10513 N N . ARG B 1 322 ? 94.362 128.508 79.910 1.00 77.87 322 ARG B N 1
ATOM 10514 C CA . ARG B 1 322 ? 93.083 128.339 79.232 1.00 78.85 322 ARG B CA 1
ATOM 10515 C C . ARG B 1 322 ? 91.953 129.158 79.837 1.00 79.28 322 ARG B C 1
ATOM 10516 O O . ARG B 1 322 ? 91.065 129.598 79.098 1.00 77.08 322 ARG B O 1
ATOM 10537 N N . ASP B 1 323 ? 91.952 129.380 81.151 1.00 72.78 323 ASP B N 1
ATOM 10538 C CA . ASP B 1 323 ? 90.824 130.058 81.788 1.00 71.69 323 ASP B CA 1
ATOM 10539 C C . ASP B 1 323 ? 91.296 130.715 83.077 1.00 70.55 323 ASP B C 1
ATOM 10540 O O . ASP B 1 323 ? 91.595 130.020 84.051 1.00 68.68 323 ASP B O 1
ATOM 10549 N N . ASN B 1 324 ? 91.328 132.050 83.088 1.00 69.63 324 ASN B N 1
ATOM 10550 C CA . ASN B 1 324 ? 91.757 132.779 84.277 1.00 69.55 324 ASN B CA 1
ATOM 10551 C C . ASN B 1 324 ? 90.841 132.494 85.462 1.00 70.31 324 ASN B C 1
ATOM 10552 O O . ASN B 1 324 ? 91.308 132.347 86.601 1.00 69.16 324 ASN B O 1
ATOM 10563 N N . GLY B 1 325 ? 89.532 132.424 85.217 1.00 64.03 325 GLY B N 1
ATOM 10564 C CA . GLY B 1 325 ? 88.613 132.079 86.287 1.00 60.53 325 GLY B CA 1
ATOM 10565 C C . GLY B 1 325 ? 88.945 130.740 86.911 1.00 61.97 325 GLY B C 1
ATOM 10566 O O . GLY B 1 325 ? 88.838 130.565 88.127 1.00 65.85 325 GLY B O 1
ATOM 10570 N N . TYR B 1 326 ? 89.354 129.775 86.086 1.00 58.98 326 TYR B N 1
ATOM 10571 C CA . TYR B 1 326 ? 89.778 128.488 86.618 1.00 57.16 326 TYR B CA 1
ATOM 10572 C C . TYR B 1 326 ? 90.968 128.650 87.554 1.00 57.72 326 TYR B C 1
ATOM 10573 O O . TYR B 1 326 ? 91.001 128.046 88.628 1.00 61.79 326 TYR B O 1
ATOM 10591 N N . LEU B 1 327 ? 91.954 129.465 87.171 1.00 56.09 327 LEU B N 1
ATOM 10592 C CA . LEU B 1 327 ? 93.111 129.660 88.039 1.00 56.23 327 LEU B CA 1
ATOM 10593 C C . LEU B 1 327 ? 92.706 130.290 89.363 1.00 57.79 327 LEU B C 1
ATOM 10594 O O . LEU B 1 327 ? 93.194 129.886 90.426 1.00 63.24 327 LEU B O 1
ATOM 10610 N N . TRP B 1 328 ? 91.828 131.291 89.323 1.00 58.75 328 TRP B N 1
ATOM 10611 C CA . TRP B 1 328 ? 91.406 131.929 90.566 1.00 56.18 328 TRP B CA 1
ATOM 10612 C C . TRP B 1 328 ? 90.645 130.953 91.454 1.00 51.13 328 TRP B C 1
ATOM 10613 O O . TRP B 1 328 ? 90.859 130.911 92.672 1.00 53.96 328 TRP B O 1
ATOM 10634 N N . VAL B 1 329 ? 89.760 130.151 90.863 1.00 44.29 329 VAL B N 1
ATOM 10635 C CA . VAL B 1 329 ? 89.015 129.169 91.644 1.00 43.93 329 VAL B CA 1
ATOM 10636 C C . VAL B 1 329 ? 89.961 128.138 92.246 1.00 44.48 329 VAL B C 1
ATOM 10637 O O . VAL B 1 329 ? 89.782 127.702 93.388 1.00 47.88 329 VAL B O 1
ATOM 10650 N N . GLN B 1 330 ? 90.979 127.725 91.490 1.00 44.63 330 GLN B N 1
ATOM 10651 C CA . GLN B 1 330 ? 91.926 126.742 92.003 1.00 42.77 330 GLN B CA 1
ATOM 10652 C C . GLN B 1 330 ? 92.757 127.314 93.143 1.00 41.72 330 GLN B C 1
ATOM 10653 O O . GLN B 1 330 ? 93.045 126.612 94.119 1.00 48.31 330 GLN B O 1
ATOM 10667 N N . MET B 1 331 ? 93.163 128.579 93.042 1.00 41.98 331 MET B N 1
ATOM 10668 C CA . MET B 1 331 ? 93.887 129.192 94.150 1.00 44.85 331 MET B CA 1
ATOM 10669 C C . MET B 1 331 ? 92.996 129.328 95.378 1.00 45.01 331 MET B C 1
ATOM 10670 O O . MET B 1 331 ? 93.458 129.155 96.513 1.00 46.68 331 MET B O 1
ATOM 10684 N N . LEU B 1 332 ? 91.714 129.635 95.177 1.00 38.68 332 LEU B N 1
ATOM 10685 C CA . LEU B 1 332 ? 90.791 129.663 96.306 1.00 37.89 332 LEU B CA 1
ATOM 10686 C C . LEU B 1 332 ? 90.659 128.283 96.936 1.00 36.18 332 LEU B C 1
ATOM 10687 O O . LEU B 1 332 ? 90.572 128.160 98.161 1.00 41.65 332 LEU B O 1
ATOM 10703 N N . TRP B 1 333 ? 90.639 127.233 96.115 1.00 30.61 333 TRP B N 1
ATOM 10704 C CA . TRP B 1 333 ? 90.588 125.877 96.652 1.00 29.97 333 TRP B CA 1
ATOM 10705 C C . TRP B 1 333 ? 91.845 125.550 97.447 1.00 27.97 333 TRP B C 1
ATOM 10706 O O . TRP B 1 333 ? 91.772 124.898 98.492 1.00 30.82 333 TRP B O 1
ATOM 10727 N N . ILE B 1 334 ? 93.009 125.970 96.954 1.00 27.27 334 ILE B N 1
ATOM 10728 C CA . ILE B 1 334 ? 94.248 125.742 97.693 1.00 29.27 334 ILE B CA 1
ATOM 10729 C C . ILE B 1 334 ? 94.195 126.450 99.040 1.00 29.45 334 ILE B C 1
ATOM 10730 O O . ILE B 1 334 ? 94.577 125.885 100.074 1.00 33.74 334 ILE B O 1
ATOM 10746 N N . CYS B 1 335 ? 93.730 127.699 99.048 1.00 32.78 335 CYS B N 1
ATOM 10747 C CA . CYS B 1 335 ? 93.595 128.429 100.304 1.00 30.10 335 CYS B CA 1
ATOM 10748 C C . CYS B 1 335 ? 92.636 127.720 101.250 1.00 29.39 335 CYS B C 1
ATOM 10749 O O . CYS B 1 335 ? 92.902 127.614 102.450 1.00 32.90 335 CYS B O 1
ATOM 10757 N N . PHE B 1 336 ? 91.514 127.228 100.726 1.00 27.97 336 PHE B N 1
ATOM 10758 C CA . PHE B 1 336 ? 90.540 126.530 101.556 1.00 20.14 336 PHE B CA 1
ATOM 10759 C C . PHE B 1 336 ? 91.121 125.250 102.146 1.00 23.76 336 PHE B C 1
ATOM 10760 O O . PHE B 1 336 ? 90.895 124.939 103.320 1.00 29.74 336 PHE B O 1
ATOM 10777 N N . HIS B 1 337 ? 91.859 124.485 101.344 1.00 21.82 337 HIS B N 1
ATOM 10778 C CA . HIS B 1 337 ? 92.438 123.243 101.841 1.00 16.16 337 HIS B CA 1
ATOM 10779 C C . HIS B 1 337 ? 93.508 123.519 102.887 1.00 17.28 337 HIS B C 1
ATOM 10780 O O . HIS B 1 337 ? 93.598 122.809 103.894 1.00 25.02 337 HIS B O 1
ATOM 10794 N N . PHE B 1 338 ? 94.318 124.557 102.679 1.00 21.82 338 PHE B N 1
ATOM 10795 C CA . PHE B 1 338 ? 95.282 124.944 103.700 1.00 22.83 338 PHE B CA 1
ATOM 10796 C C . PHE B 1 338 ? 94.579 125.387 104.977 1.00 22.03 338 PHE B C 1
ATOM 10797 O O . PHE B 1 338 ? 95.006 125.041 106.084 1.00 23.92 338 PHE B O 1
ATOM 10814 N N . LEU B 1 339 ? 93.491 126.145 104.845 1.00 21.27 339 LEU B N 1
ATOM 10815 C CA . LEU B 1 339 ? 92.795 126.643 106.022 1.00 20.24 339 LEU B CA 1
ATOM 10816 C C . LEU B 1 339 ? 92.123 125.515 106.790 1.00 16.07 339 LEU B C 1
ATOM 10817 O O . LEU B 1 339 ? 92.071 125.551 108.019 1.00 25.96 339 LEU B O 1
ATOM 10833 N N . ARG B 1 340 ? 91.606 124.503 106.097 1.00 15.95 340 ARG B N 1
ATOM 10834 C CA . ARG B 1 340 ? 91.008 123.382 106.815 1.00 18.30 340 ARG B CA 1
ATOM 10835 C C . ARG B 1 340 ? 92.070 122.457 107.403 1.00 20.46 340 ARG B C 1
ATOM 10836 O O . ARG B 1 340 ? 91.858 121.873 108.475 1.00 30.33 340 ARG B O 1
ATOM 10857 N N . LEU B 1 341 ? 93.229 122.342 106.753 1.00 18.34 341 LEU B N 1
ATOM 10858 C CA . LEU B 1 341 ? 94.356 121.681 107.395 1.00 8.70 341 LEU B CA 1
ATOM 10859 C C . LEU B 1 341 ? 94.727 122.389 108.691 1.00 15.66 341 LEU B C 1
ATOM 10860 O O . LEU B 1 341 ? 94.971 121.743 109.713 1.00 24.92 341 LEU B O 1
ATOM 10876 N N . LEU B 1 342 ? 94.765 123.719 108.669 1.00 27.87 342 LEU B N 1
ATOM 10877 C CA . LEU B 1 342 ? 95.001 124.466 109.898 1.00 21.76 342 LEU B CA 1
ATOM 10878 C C . LEU B 1 342 ? 93.876 124.245 110.900 1.00 16.95 342 LEU B C 1
ATOM 10879 O O . LEU B 1 342 ? 94.126 124.095 112.094 1.00 20.37 342 LEU B O 1
ATOM 10895 N N . MET B 1 343 ? 92.630 124.215 110.434 1.00 22.82 343 MET B N 1
ATOM 10896 C CA . MET B 1 343 ? 91.509 124.010 111.340 1.00 18.51 343 MET B CA 1
ATOM 10897 C C . MET B 1 343 ? 91.613 122.676 112.062 1.00 20.74 343 MET B C 1
ATOM 10898 O O . MET B 1 343 ? 91.140 122.547 113.195 1.00 34.95 343 MET B O 1
ATOM 10912 N N . VAL B 1 344 ? 92.212 121.675 111.428 1.00 15.65 344 VAL B N 1
ATOM 10913 C CA . VAL B 1 344 ? 92.368 120.386 112.093 1.00 18.76 344 VAL B CA 1
ATOM 10914 C C . VAL B 1 344 ? 93.673 120.290 112.890 1.00 20.36 344 VAL B C 1
ATOM 10915 O O . VAL B 1 344 ? 93.739 119.547 113.871 1.00 31.54 344 VAL B O 1
ATOM 10928 N N . VAL B 1 345 ? 94.706 121.038 112.512 1.00 19.39 345 VAL B N 1
ATOM 10929 C CA . VAL B 1 345 ? 96.015 120.903 113.148 1.00 21.21 345 VAL B CA 1
ATOM 10930 C C . VAL B 1 345 ? 96.189 121.875 114.312 1.00 23.29 345 VAL B C 1
ATOM 10931 O O . VAL B 1 345 ? 96.720 121.504 115.359 1.00 25.42 345 VAL B O 1
ATOM 10944 N N . GLU B 1 346 ? 95.778 123.129 114.145 1.00 23.33 346 GLU B N 1
ATOM 10945 C CA . GLU B 1 346 ? 95.985 124.135 115.181 1.00 17.70 346 GLU B CA 1
ATOM 10946 C C . GLU B 1 346 ? 95.284 123.818 116.492 1.00 26.01 346 GLU B C 1
ATOM 10947 O O . GLU B 1 346 ? 95.904 124.020 117.547 1.00 30.51 346 GLU B O 1
ATOM 10959 N N . PRO B 1 347 ? 94.020 123.388 116.520 1.00 25.38 347 PRO B N 1
ATOM 10960 C CA . PRO B 1 347 ? 93.397 123.095 117.821 1.00 16.88 347 PRO B CA 1
ATOM 10961 C C . PRO B 1 347 ? 94.154 122.055 118.626 1.00 21.08 347 PRO B C 1
ATOM 10962 O O . PRO B 1 347 ? 94.315 122.211 119.841 1.00 21.92 347 PRO B O 1
ATOM 10973 N N . CYS B 1 348 ? 94.642 120.998 117.975 1.00 23.47 348 CYS B N 1
ATOM 10974 C CA . CYS B 1 348 ? 95.358 119.952 118.694 1.00 19.37 348 CYS B CA 1
ATOM 10975 C C . CYS B 1 348 ? 96.723 120.440 119.155 1.00 20.24 348 CYS B C 1
ATOM 10976 O O . CYS B 1 348 ? 97.172 120.102 120.257 1.00 33.98 348 CYS B O 1
ATOM 10984 N N . HIS B 1 349 ? 97.393 121.240 118.328 1.00 18.91 349 HIS B N 1
ATOM 10985 C CA . HIS B 1 349 ? 98.652 121.843 118.741 1.00 22.75 349 HIS B CA 1
ATOM 10986 C C . HIS B 1 349 ? 98.454 122.745 119.952 1.00 21.62 349 HIS B C 1
ATOM 10987 O O . HIS B 1 349 ? 99.242 122.702 120.900 1.00 23.55 349 HIS B O 1
ATOM 11001 N N . LEU B 1 350 ? 97.401 123.564 119.938 1.00 16.39 350 LEU B N 1
ATOM 11002 C CA . LEU B 1 350 ? 97.115 124.434 121.072 1.00 19.53 350 LEU B CA 1
ATOM 11003 C C . LEU B 1 350 ? 96.801 123.622 122.318 1.00 26.40 350 LEU B C 1
ATOM 11004 O O . LEU B 1 350 ? 97.272 123.947 123.411 1.00 34.48 350 LEU B O 1
ATOM 11020 N N . ALA B 1 351 ? 96.000 122.566 122.179 1.00 23.71 351 ALA B N 1
ATOM 11021 C CA . ALA B 1 351 ? 95.650 121.759 123.340 1.00 23.96 351 ALA B CA 1
ATOM 11022 C C . ALA B 1 351 ? 96.890 121.122 123.948 1.00 24.14 351 ALA B C 1
ATOM 11023 O O . ALA B 1 351 ? 97.101 121.185 125.163 1.00 30.61 351 ALA B O 1
ATOM 11030 N N . ALA B 1 352 ? 97.738 120.518 123.112 1.00 26.30 352 ALA B N 1
ATOM 11031 C CA . ALA B 1 352 ? 98.942 119.879 123.628 1.00 25.88 352 ALA B CA 1
ATOM 11032 C C . ALA B 1 352 ? 99.884 120.900 124.251 1.00 24.24 352 ALA B C 1
ATOM 11033 O O . ALA B 1 352 ? 100.445 120.663 125.326 1.00 32.88 352 ALA B O 1
ATOM 11040 N N . ARG B 1 353 ? 100.061 122.048 123.597 1.00 31.78 353 ARG B N 1
ATOM 11041 C CA . ARG B 1 353 ? 100.963 123.070 124.112 1.00 28.90 353 ARG B CA 1
ATOM 11042 C C . ARG B 1 353 ? 100.483 123.609 125.452 1.00 30.93 353 ARG B C 1
ATOM 11043 O O . ARG B 1 353 ? 101.278 123.770 126.383 1.00 37.84 353 ARG B O 1
ATOM 11064 N N . GLU B 1 354 ? 99.185 123.893 125.569 1.00 33.70 354 GLU B N 1
ATOM 11065 C CA . GLU B 1 354 ? 98.652 124.418 126.820 1.00 24.40 354 GLU B CA 1
ATOM 11066 C C . GLU B 1 354 ? 98.692 123.366 127.917 1.00 31.85 354 GLU B C 1
ATOM 11067 O O . GLU B 1 354 ? 98.906 123.692 129.089 1.00 36.43 354 GLU B O 1
ATOM 11079 N N . SER B 1 355 ? 98.476 122.100 127.563 1.00 31.09 355 SER B N 1
ATOM 11080 C CA . SER B 1 355 ? 98.580 121.038 128.552 1.00 25.55 355 SER B CA 1
ATOM 11081 C C . SER B 1 355 ? 100.008 120.900 129.059 1.00 34.36 355 SER B C 1
ATOM 11082 O O . SER B 1 355 ? 100.229 120.678 130.253 1.00 38.49 355 SER B O 1
ATOM 11090 N N . ARG B 1 356 ? 100.991 121.036 128.170 1.00 37.89 356 ARG B N 1
ATOM 11091 C CA . ARG B 1 356 ? 102.381 120.814 128.540 1.00 33.24 356 ARG B CA 1
ATOM 11092 C C . ARG B 1 356 ? 103.019 122.002 129.246 1.00 36.90 356 ARG B C 1
ATOM 11093 O O . ARG B 1 356 ? 104.140 121.866 129.744 1.00 45.42 356 ARG B O 1
ATOM 11114 N N . LYS B 1 357 ? 102.351 123.150 129.308 1.00 33.95 357 LYS B N 1
ATOM 11115 C CA . LYS B 1 357 ? 102.887 124.303 130.015 1.00 35.12 357 LYS B CA 1
ATOM 11116 C C . LYS B 1 357 ? 102.369 124.414 131.441 1.00 40.21 357 LYS B C 1
ATOM 11117 O O . LYS B 1 357 ? 102.671 125.399 132.118 1.00 48.93 357 LYS B O 1
ATOM 11136 N N . THR B 1 358 ? 101.588 123.439 131.908 1.00 43.37 358 THR B N 1
ATOM 11137 C CA . THR B 1 358 ? 101.229 123.397 133.319 1.00 39.70 358 THR B CA 1
ATOM 11138 C C . THR B 1 358 ? 102.400 122.925 134.168 1.00 41.50 358 THR B C 1
ATOM 11139 O O . THR B 1 358 ? 102.505 123.297 135.341 1.00 44.29 358 THR B O 1
ATOM 11150 N N . ILE B 1 359 ? 103.285 122.112 133.590 1.00 46.16 359 ILE B N 1
ATOM 11151 C CA . ILE B 1 359 ? 104.463 121.645 134.312 1.00 40.95 359 ILE B CA 1
ATOM 11152 C C . ILE B 1 359 ? 105.292 122.820 134.807 1.00 47.07 359 ILE B C 1
ATOM 11153 O O . ILE B 1 359 ? 105.797 122.804 135.933 1.00 53.12 359 ILE B O 1
ATOM 11169 N N . GLN B 1 360 ? 105.449 123.859 133.983 1.00 48.77 360 GLN B N 1
ATOM 11170 C CA . GLN B 1 360 ? 106.258 125.003 134.390 1.00 43.73 360 GLN B CA 1
ATOM 11171 C C . GLN B 1 360 ? 105.608 125.770 135.534 1.00 47.56 360 GLN B C 1
ATOM 11172 O O . GLN B 1 360 ? 106.288 126.173 136.487 1.00 54.57 360 GLN B O 1
ATOM 11186 N N . ILE B 1 361 ? 104.294 125.986 135.463 1.00 45.22 361 ILE B N 1
ATOM 11187 C CA . ILE B 1 361 ? 103.608 126.689 136.542 1.00 48.08 361 ILE B CA 1
ATOM 11188 C C . ILE B 1 361 ? 103.716 125.895 137.836 1.00 51.55 361 ILE B C 1
ATOM 11189 O O . ILE B 1 361 ? 103.947 126.459 138.912 1.00 52.85 361 ILE B O 1
ATOM 11205 N N . VAL B 1 362 ? 103.542 124.575 137.754 1.00 53.20 362 VAL B N 1
ATOM 11206 C CA . VAL B 1 362 ? 103.618 123.749 138.952 1.00 49.71 362 VAL B CA 1
ATOM 11207 C C . VAL B 1 362 ? 105.039 123.731 139.501 1.00 53.11 362 VAL B C 1
ATOM 11208 O O . VAL B 1 362 ? 105.242 123.694 140.717 1.00 56.86 362 VAL B O 1
ATOM 11221 N N . CYS B 1 363 ? 106.042 123.746 138.623 1.00 51.63 363 CYS B N 1
ATOM 11222 C CA . CYS B 1 363 ? 107.422 123.822 139.089 1.00 54.49 363 CYS B CA 1
ATOM 11223 C C . CYS B 1 363 ? 107.676 125.125 139.832 1.00 57.17 363 CYS B C 1
ATOM 11224 O O . CYS B 1 363 ? 108.321 125.135 140.887 1.00 61.20 363 CYS B O 1
ATOM 11232 N N . GLU B 1 364 ? 107.172 126.239 139.299 1.00 54.62 364 GLU B N 1
ATOM 11233 C CA . GLU B 1 364 ? 107.337 127.513 139.990 1.00 56.30 364 GLU B CA 1
ATOM 11234 C C . GLU B 1 364 ? 106.618 127.506 141.333 1.00 55.35 364 GLU B C 1
ATOM 11235 O O . GLU B 1 364 ? 107.140 128.019 142.330 1.00 60.39 364 GLU B O 1
ATOM 11247 N N . ILE B 1 365 ? 105.418 126.928 141.384 1.00 57.98 365 ILE B N 1
ATOM 11248 C CA . ILE B 1 365 ? 104.699 126.848 142.653 1.00 56.68 365 ILE B CA 1
ATOM 11249 C C . ILE B 1 365 ? 105.483 126.003 143.653 1.00 59.19 365 ILE B C 1
ATOM 11250 O O . ILE B 1 365 ? 105.614 126.369 144.825 1.00 61.34 365 ILE B O 1
ATOM 11266 N N . GLU B 1 366 ? 106.020 124.866 143.205 1.00 62.97 366 GLU B N 1
ATOM 11267 C CA . GLU B 1 366 ? 106.901 124.066 144.049 1.00 64.16 366 GLU B CA 1
ATOM 11268 C C . GLU B 1 366 ? 108.035 124.917 144.599 1.00 67.07 366 GLU B C 1
ATOM 11269 O O . GLU B 1 366 ? 108.343 124.878 145.795 1.00 66.67 366 GLU B O 1
ATOM 11281 N N . ARG B 1 367 ? 108.670 125.696 143.725 1.00 63.92 367 ARG B N 1
ATOM 11282 C CA . ARG B 1 367 ? 109.758 126.573 144.131 1.00 63.65 367 ARG B CA 1
ATOM 11283 C C . ARG B 1 367 ? 109.299 127.702 145.044 1.00 65.15 367 ARG B C 1
ATOM 11284 O O . ARG B 1 367 ? 110.146 128.348 145.669 1.00 69.18 367 ARG B O 1
ATOM 11305 N N . LYS B 1 368 ? 107.997 127.961 145.134 1.00 66.78 368 LYS B N 1
ATOM 11306 C CA . LYS B 1 368 ? 107.468 129.085 145.900 1.00 68.75 368 LYS B CA 1
ATOM 11307 C C . LYS B 1 368 ? 106.320 128.647 146.805 1.00 70.84 368 LYS B C 1
ATOM 11308 O O . LYS B 1 368 ? 105.280 129.306 146.878 1.00 69.10 368 LYS B O 1
ATOM 11327 N N . VAL B 1 369 ? 106.489 127.533 147.515 1.00 71.59 369 VAL B N 1
ATOM 11328 C CA . VAL B 1 369 ? 105.466 127.019 148.421 1.00 72.87 369 VAL B CA 1
ATOM 11329 C C . VAL B 1 369 ? 106.149 126.413 149.640 1.00 73.92 369 VAL B C 1
ATOM 11330 O O . VAL B 1 369 ? 107.234 125.832 149.531 1.00 74.06 369 VAL B O 1
ATOM 11343 N N . HIS B 1 370 ? 105.512 126.553 150.805 1.00 83.23 370 HIS B N 1
ATOM 11344 C CA . HIS B 1 370 ? 106.050 126.010 152.049 1.00 82.94 370 HIS B CA 1
ATOM 11345 C C . HIS B 1 370 ? 105.032 125.280 152.914 1.00 82.55 370 HIS B C 1
ATOM 11346 O O . HIS B 1 370 ? 105.444 124.461 153.743 1.00 80.45 370 HIS B O 1
ATOM 11360 N N . GLU B 1 371 ? 103.738 125.535 152.758 1.00 85.20 371 GLU B N 1
ATOM 11361 C CA . GLU B 1 371 ? 102.756 124.894 153.619 1.00 82.94 371 GLU B CA 1
ATOM 11362 C C . GLU B 1 371 ? 102.829 123.378 153.451 1.00 83.07 371 GLU B C 1
ATOM 11363 O O . GLU B 1 371 ? 103.003 122.886 152.330 1.00 85.59 371 GLU B O 1
ATOM 11375 N N . PRO B 1 372 ? 102.699 122.608 154.533 1.00 82.91 372 PRO B N 1
ATOM 11376 C CA . PRO B 1 372 ? 102.847 121.148 154.392 1.00 81.30 372 PRO B CA 1
ATOM 11377 C C . PRO B 1 372 ? 101.803 120.530 153.479 1.00 80.80 372 PRO B C 1
ATOM 11378 O O . PRO B 1 372 ? 102.154 119.813 152.532 1.00 80.03 372 PRO B O 1
ATOM 11389 N N . ILE B 1 373 ? 100.520 120.791 153.737 1.00 81.65 373 ILE B N 1
ATOM 11390 C CA . ILE B 1 373 ? 99.465 120.221 152.903 1.00 82.66 373 ILE B CA 1
ATOM 11391 C C . ILE B 1 373 ? 99.553 120.767 151.483 1.00 80.03 373 ILE B C 1
ATOM 11392 O O . ILE B 1 373 ? 99.428 120.019 150.506 1.00 78.48 373 ILE B O 1
ATOM 11408 N N . LEU B 1 374 ? 99.771 122.074 151.343 1.00 73.45 374 LEU B N 1
ATOM 11409 C CA . LEU B 1 374 ? 99.873 122.659 150.011 1.00 71.09 374 LEU B CA 1
ATOM 11410 C C . LEU B 1 374 ? 101.119 122.167 149.287 1.00 71.00 374 LEU B C 1
ATOM 11411 O O . LEU B 1 374 ? 101.080 121.913 148.078 1.00 76.33 374 LEU B O 1
ATOM 11427 N N . ALA B 1 375 ? 102.236 122.028 150.002 1.00 66.89 375 ALA B N 1
ATOM 11428 C CA . ALA B 1 375 ? 103.442 121.497 149.377 1.00 66.59 375 ALA B CA 1
ATOM 11429 C C . ALA B 1 375 ? 103.226 120.067 148.901 1.00 68.81 375 ALA B C 1
ATOM 11430 O O . ALA B 1 375 ? 103.672 119.693 147.811 1.00 71.39 375 ALA B O 1
ATOM 11437 N N . GLU B 1 376 ? 102.541 119.250 149.704 1.00 68.59 376 GLU B N 1
ATOM 11438 C CA . GLU B 1 376 ? 102.242 117.888 149.275 1.00 69.64 376 GLU B CA 1
ATOM 11439 C C . GLU B 1 376 ? 101.327 117.886 148.056 1.00 70.55 376 GLU B C 1
ATOM 11440 O O . GLU B 1 376 ? 101.509 117.083 147.133 1.00 70.07 376 GLU B O 1
ATOM 11452 N N . ALA B 1 377 ? 100.330 118.772 148.039 1.00 65.36 377 ALA B N 1
ATOM 11453 C CA . ALA B 1 377 ? 99.437 118.851 146.889 1.00 64.00 377 ALA B CA 1
ATOM 11454 C C . ALA B 1 377 ? 100.203 119.222 145.628 1.00 63.90 377 ALA B C 1
ATOM 11455 O O . ALA B 1 377 ? 99.983 118.635 144.560 1.00 65.76 377 ALA B O 1
ATOM 11462 N N . VAL B 1 378 ? 101.114 120.188 145.731 1.00 55.11 378 VAL B N 1
ATOM 11463 C CA . VAL B 1 378 ? 101.884 120.598 144.563 1.00 54.83 378 VAL B CA 1
ATOM 11464 C C . VAL B 1 378 ? 102.826 119.483 144.127 1.00 54.46 378 VAL B C 1
ATOM 11465 O O . VAL B 1 378 ? 103.056 119.283 142.930 1.00 57.90 378 VAL B O 1
ATOM 11478 N N . LYS B 1 379 ? 103.401 118.751 145.081 1.00 59.98 379 LYS B N 1
ATOM 11479 C CA . LYS B 1 379 ? 104.251 117.621 144.722 1.00 61.27 379 LYS B CA 1
ATOM 11480 C C . LYS B 1 379 ? 103.455 116.565 143.966 1.00 58.17 379 LYS B C 1
ATOM 11481 O O . LYS B 1 379 ? 103.933 116.004 142.973 1.00 55.93 379 LYS B O 1
ATOM 11500 N N . LYS B 1 380 ? 102.233 116.285 144.421 1.00 58.21 380 LYS B N 1
ATOM 11501 C CA . LYS B 1 380 ? 101.381 115.334 143.717 1.00 59.18 380 LYS B CA 1
ATOM 11502 C C . LYS B 1 380 ? 101.049 115.826 142.314 1.00 60.89 380 LYS B C 1
ATOM 11503 O O . LYS B 1 380 ? 101.068 115.046 141.354 1.00 57.47 380 LYS B O 1
ATOM 11522 N N . PHE B 1 381 ? 100.736 117.116 142.175 1.00 50.82 381 PHE B N 1
ATOM 11523 C CA . PHE B 1 381 ? 100.440 117.667 140.856 1.00 43.84 381 PHE B CA 1
ATOM 11524 C C . PHE B 1 381 ? 101.644 117.544 139.929 1.00 49.30 381 PHE B C 1
ATOM 11525 O O . PHE B 1 381 ? 101.496 117.207 138.748 1.00 55.17 381 PHE B O 1
ATOM 11542 N N . TRP B 1 382 ? 102.842 117.831 140.442 1.00 49.75 382 TRP B N 1
ATOM 11543 C CA . TRP B 1 382 ? 104.051 117.687 139.637 1.00 44.59 382 TRP B CA 1
ATOM 11544 C C . TRP B 1 382 ? 104.247 116.243 139.202 1.00 47.01 382 TRP B C 1
ATOM 11545 O O . TRP B 1 382 ? 104.566 115.973 138.038 1.00 50.67 382 TRP B O 1
ATOM 11566 N N . GLN B 1 383 ? 104.067 115.299 140.127 1.00 54.31 383 GLN B N 1
ATOM 11567 C CA . GLN B 1 383 ? 104.163 113.887 139.770 1.00 52.93 383 GLN B CA 1
ATOM 11568 C C . GLN B 1 383 ? 103.190 113.549 138.651 1.00 51.06 383 GLN B C 1
ATOM 11569 O O . GLN B 1 383 ? 103.543 112.866 137.683 1.00 48.83 383 GLN B O 1
ATOM 11583 N N . GLN B 1 384 ? 101.952 114.025 138.774 1.00 46.44 384 GLN B N 1
ATOM 11584 C CA . GLN B 1 384 ? 100.933 113.752 137.768 1.00 40.56 384 GLN B CA 1
ATOM 11585 C C . GLN B 1 384 ? 101.353 114.294 136.408 1.00 42.02 384 GLN B C 1
ATOM 11586 O O . GLN B 1 384 ? 101.337 113.574 135.405 1.00 43.98 384 GLN B O 1
ATOM 11600 N N . LEU B 1 385 ? 101.755 115.563 136.365 1.00 43.23 385 LEU B N 1
ATOM 11601 C CA . LEU B 1 385 ? 102.130 116.198 135.110 1.00 37.76 385 LEU B CA 1
ATOM 11602 C C . LEU B 1 385 ? 103.400 115.613 134.512 1.00 42.49 385 LEU B C 1
ATOM 11603 O O . LEU B 1 385 ? 103.635 115.772 133.311 1.00 45.97 385 LEU B O 1
ATOM 11619 N N . LEU B 1 386 ? 104.227 114.948 135.318 1.00 53.68 386 LEU B N 1
ATOM 11620 C CA . LEU B 1 386 ? 105.468 114.390 134.794 1.00 50.31 386 LEU B CA 1
ATOM 11621 C C . LEU B 1 386 ? 105.203 113.391 133.673 1.00 49.88 386 LEU B C 1
ATOM 11622 O O . LEU B 1 386 ? 105.953 113.338 132.693 1.00 49.87 386 LEU B O 1
ATOM 11638 N N . VAL B 1 387 ? 104.137 112.599 133.792 1.00 49.72 387 VAL B N 1
ATOM 11639 C CA . VAL B 1 387 ? 103.896 111.490 132.873 1.00 50.56 387 VAL B CA 1
ATOM 11640 C C . VAL B 1 387 ? 102.627 111.719 132.060 1.00 51.21 387 VAL B C 1
ATOM 11641 O O . VAL B 1 387 ? 101.945 110.763 131.676 1.00 55.30 387 VAL B O 1
ATOM 11654 N N . VAL B 1 388 ? 102.307 112.975 131.776 1.00 48.21 388 VAL B N 1
ATOM 11655 C CA . VAL B 1 388 ? 101.090 113.300 131.042 1.00 47.88 388 VAL B CA 1
ATOM 11656 C C . VAL B 1 388 ? 101.359 113.196 129.546 1.00 50.25 388 VAL B C 1
ATOM 11657 O O . VAL B 1 388 ? 102.302 113.803 129.027 1.00 47.93 388 VAL B O 1
ATOM 11670 N N . ASP B 1 389 ? 100.526 112.423 128.851 1.00 51.56 389 ASP B N 1
ATOM 11671 C CA . ASP B 1 389 ? 100.538 112.364 127.393 1.00 49.44 389 ASP B CA 1
ATOM 11672 C C . ASP B 1 389 ? 99.493 113.345 126.875 1.00 51.19 389 ASP B C 1
ATOM 11673 O O . ASP B 1 389 ? 98.289 113.083 126.959 1.00 50.79 389 ASP B O 1
ATOM 11682 N N . ALA B 1 390 ? 99.954 114.476 126.338 1.00 46.30 390 ALA B N 1
ATOM 11683 C CA . ALA B 1 390 ? 99.071 115.578 125.984 1.00 45.70 390 ALA B CA 1
ATOM 11684 C C . ALA B 1 390 ? 98.666 115.599 124.517 1.00 45.37 390 ALA B C 1
ATOM 11685 O O . ALA B 1 390 ? 97.650 116.216 124.183 1.00 37.96 390 ALA B O 1
ATOM 11692 N N . ASP B 1 391 ? 99.424 114.948 123.641 1.00 41.98 391 ASP B N 1
ATOM 11693 C CA . ASP B 1 391 ? 99.210 115.099 122.211 1.00 39.22 391 ASP B CA 1
ATOM 11694 C C . ASP B 1 391 ? 97.976 114.335 121.740 1.00 36.21 391 ASP B C 1
ATOM 11695 O O . ASP B 1 391 ? 97.650 113.258 122.244 1.00 39.80 391 ASP B O 1
ATOM 11704 N N . PHE B 1 392 ? 97.290 114.915 120.757 1.00 33.07 392 PHE B N 1
ATOM 11705 C CA . PHE B 1 392 ? 96.207 114.232 120.065 1.00 26.06 392 PHE B CA 1
ATOM 11706 C C . PHE B 1 392 ? 96.795 113.271 119.040 1.00 23.85 392 PHE B C 1
ATOM 11707 O O . PHE B 1 392 ? 97.659 113.650 118.245 1.00 26.99 392 PHE B O 1
ATOM 11724 N N . SER B 1 393 ? 96.319 112.033 119.052 1.00 28.41 393 SER B N 1
ATOM 11725 C CA . SER B 1 393 ? 96.798 110.994 118.153 1.00 23.61 393 SER B CA 1
ATOM 11726 C C . SER B 1 393 ? 95.695 110.621 117.175 1.00 23.88 393 SER B C 1
ATOM 11727 O O . SER B 1 393 ? 94.566 110.341 117.586 1.00 28.37 393 SER B O 1
ATOM 11735 N N . ALA B 1 394 ? 96.025 110.622 115.885 1.00 22.03 394 ALA B N 1
ATOM 11736 C CA . ALA B 1 394 ? 95.100 110.174 114.846 1.00 22.77 394 ALA B CA 1
ATOM 11737 C C . ALA B 1 394 ? 95.323 108.681 114.618 1.00 28.10 394 ALA B C 1
ATOM 11738 O O . ALA B 1 394 ? 96.002 108.252 113.685 1.00 33.39 394 ALA B O 1
ATOM 11745 N N . CYS B 1 395 ? 94.734 107.880 115.505 1.00 29.96 395 CYS B N 1
ATOM 11746 C CA . CYS B 1 395 ? 94.762 106.421 115.447 1.00 26.06 395 CYS B CA 1
ATOM 11747 C C . CYS B 1 395 ? 96.151 105.845 115.679 1.00 28.37 395 CYS B C 1
ATOM 11748 O O . CYS B 1 395 ? 96.408 104.694 115.320 1.00 34.01 395 CYS B O 1
ATOM 11756 N N . GLY B 1 396 ? 97.060 106.612 116.270 1.00 22.06 396 GLY B N 1
ATOM 11757 C CA . GLY B 1 396 ? 98.419 106.163 116.456 1.00 20.24 396 GLY B CA 1
ATOM 11758 C C . GLY B 1 396 ? 99.283 106.261 115.223 1.00 22.43 396 GLY B C 1
ATOM 11759 O O . GLY B 1 396 ? 100.491 106.020 115.315 1.00 26.44 396 GLY B O 1
ATOM 11763 N N . LEU B 1 397 ? 98.705 106.603 114.071 1.00 26.05 397 LEU B N 1
ATOM 11764 C CA . LEU B 1 397 ? 99.498 106.790 112.864 1.00 21.30 397 LEU B CA 1
ATOM 11765 C C . LEU B 1 397 ? 100.416 107.994 112.997 1.00 30.06 397 LEU B C 1
ATOM 11766 O O . LEU B 1 397 ? 101.578 107.949 112.578 1.00 35.47 397 LEU B O 1
ATOM 11782 N N . CYS B 1 398 ? 99.912 109.078 113.578 1.00 33.74 398 CYS B N 1
ATOM 11783 C CA . CYS B 1 398 ? 100.664 110.315 113.687 1.00 30.14 398 CYS B CA 1
ATOM 11784 C C . CYS B 1 398 ? 100.153 111.104 114.879 1.00 27.37 398 CYS B C 1
ATOM 11785 O O . CYS B 1 398 ? 99.051 110.872 115.377 1.00 26.79 398 CYS B O 1
ATOM 11793 N N . ARG B 1 399 ? 100.976 112.042 115.328 1.00 35.34 399 ARG B N 1
ATOM 11794 C CA . ARG B 1 399 ? 100.589 113.011 116.340 1.00 27.75 399 ARG B CA 1
ATOM 11795 C C . ARG B 1 399 ? 100.176 114.294 115.637 1.00 26.95 399 ARG B C 1
ATOM 11796 O O . ARG B 1 399 ? 100.895 114.786 114.764 1.00 31.07 399 ARG B O 1
ATOM 11817 N N . VAL B 1 400 ? 99.013 114.822 116.004 1.00 24.66 400 VAL B N 1
ATOM 11818 C CA . VAL B 1 400 ? 98.441 115.973 115.320 1.00 23.07 400 VAL B CA 1
ATOM 11819 C C . VAL B 1 400 ? 98.928 117.225 116.041 1.00 19.17 400 VAL B C 1
ATOM 11820 O O . VAL B 1 400 ? 98.470 117.552 117.133 1.00 34.09 400 VAL B O 1
ATOM 11833 N N . ASN B 1 401 ? 99.874 117.917 115.422 1.00 15.28 401 ASN B N 1
ATOM 11834 C CA . ASN B 1 401 ? 100.368 119.201 115.897 1.00 17.30 401 ASN B CA 1
ATOM 11835 C C . ASN B 1 401 ? 100.926 119.937 114.687 1.00 18.38 401 ASN B C 1
ATOM 11836 O O . ASN B 1 401 ? 100.705 119.532 113.542 1.00 27.48 401 ASN B O 1
ATOM 11847 N N . ARG B 1 402 ? 101.652 121.025 114.933 1.00 22.96 402 ARG B N 1
ATOM 11848 C CA . ARG B 1 402 ? 102.119 121.862 113.836 1.00 19.09 402 ARG B CA 1
ATOM 11849 C C . ARG B 1 402 ? 103.217 121.201 113.014 1.00 20.97 402 ARG B C 1
ATOM 11850 O O . ARG B 1 402 ? 103.378 121.543 111.840 1.00 25.44 402 ARG B O 1
ATOM 11871 N N . THR B 1 403 ? 103.963 120.258 113.590 1.00 20.56 403 THR B N 1
ATOM 11872 C CA . THR B 1 403 ? 104.993 119.573 112.817 1.00 19.86 403 THR B CA 1
ATOM 11873 C C . THR B 1 403 ? 104.399 118.870 111.604 1.00 20.51 403 THR B C 1
ATOM 11874 O O . THR B 1 403 ? 105.072 118.738 110.575 1.00 30.70 403 THR B O 1
ATOM 11885 N N . ILE B 1 404 ? 103.135 118.449 111.689 1.00 24.26 404 ILE B N 1
ATOM 11886 C CA . ILE B 1 404 ? 102.471 117.843 110.538 1.00 22.45 404 ILE B CA 1
ATOM 11887 C C . ILE B 1 404 ? 102.571 118.763 109.334 1.00 19.80 404 ILE B C 1
ATOM 11888 O O . ILE B 1 404 ? 102.884 118.323 108.221 1.00 24.85 404 ILE B O 1
ATOM 11904 N N . LEU B 1 405 ? 102.332 120.060 109.539 1.00 18.98 405 LEU B N 1
ATOM 11905 C CA . LEU B 1 405 ? 102.453 121.008 108.440 1.00 19.06 405 LEU B CA 1
ATOM 11906 C C . LEU B 1 405 ? 103.796 120.846 107.745 1.00 24.90 405 LEU B C 1
ATOM 11907 O O . LEU B 1 405 ? 103.860 120.658 106.525 1.00 20.82 405 LEU B O 1
ATOM 11923 N N . THR B 1 406 ? 104.880 120.843 108.521 1.00 18.65 406 THR B N 1
ATOM 11924 C CA . THR B 1 406 ? 106.199 120.638 107.936 1.00 18.24 406 THR B CA 1
ATOM 11925 C C . THR B 1 406 ? 106.218 119.369 107.100 1.00 17.98 406 THR B C 1
ATOM 11926 O O . THR B 1 406 ? 106.571 119.395 105.915 1.00 20.49 406 THR B O 1
ATOM 11937 N N . SER B 1 407 ? 105.785 118.253 107.687 1.00 19.68 407 SER B N 1
ATOM 11938 C CA . SER B 1 407 ? 105.726 117.010 106.931 1.00 12.20 407 SER B CA 1
ATOM 11939 C C . SER B 1 407 ? 104.952 117.220 105.643 1.00 13.37 407 SER B C 1
ATOM 11940 O O . SER B 1 407 ? 105.463 116.965 104.546 1.00 24.53 407 SER B O 1
ATOM 11948 N N . PHE B 1 408 ? 103.742 117.774 105.753 1.00 15.30 408 PHE B N 1
ATOM 11949 C CA . PHE B 1 408 ? 102.947 118.018 104.560 1.00 16.63 408 PHE B CA 1
ATOM 11950 C C . PHE B 1 408 ? 103.760 118.806 103.552 1.00 16.07 408 PHE B C 1
ATOM 11951 O O . PHE B 1 408 ? 103.946 118.372 102.409 1.00 22.01 408 PHE B O 1
ATOM 11968 N N . ALA B 1 409 ? 104.339 119.924 103.994 1.00 16.83 409 ALA B N 1
ATOM 11969 C CA . ALA B 1 409 ? 105.110 120.748 103.078 1.00 19.88 409 ALA B CA 1
ATOM 11970 C C . ALA B 1 409 ? 106.146 119.895 102.371 1.00 17.69 409 ALA B C 1
ATOM 11971 O O . ALA B 1 409 ? 106.160 119.808 101.137 1.00 19.49 409 ALA B O 1
ATOM 11978 N N . SER B 1 410 ? 106.950 119.168 103.149 1.00 14.39 410 SER B N 1
ATOM 11979 C CA . SER B 1 410 ? 107.951 118.293 102.560 1.00 13.03 410 SER B CA 1
ATOM 11980 C C . SER B 1 410 ? 107.317 117.434 101.480 1.00 17.73 410 SER B C 1
ATOM 11981 O O . SER B 1 410 ? 107.644 117.555 100.293 1.00 22.66 410 SER B O 1
ATOM 11989 N N . ALA B 1 411 ? 106.328 116.626 101.869 1.00 20.52 411 ALA B N 1
ATOM 11990 C CA . ALA B 1 411 ? 105.696 115.734 100.911 1.00 18.86 411 ALA B CA 1
ATOM 11991 C C . ALA B 1 411 ? 105.238 116.516 99.697 1.00 17.01 411 ALA B C 1
ATOM 11992 O O . ALA B 1 411 ? 105.629 116.213 98.564 1.00 25.20 411 ALA B O 1
ATOM 11999 N N . ILE B 1 412 ? 104.492 117.598 99.923 1.00 19.82 412 ILE B N 1
ATOM 12000 C CA . ILE B 1 412 ? 103.948 118.338 98.794 1.00 20.42 412 ILE B CA 1
ATOM 12001 C C . ILE B 1 412 ? 105.081 118.758 97.878 1.00 19.92 412 ILE B C 1
ATOM 12002 O O . ILE B 1 412 ? 105.090 118.432 96.684 1.00 22.56 412 ILE B O 1
ATOM 12018 N N . ALA B 1 413 ? 106.112 119.383 98.449 1.00 24.49 413 ALA B N 1
ATOM 12019 C CA . ALA B 1 413 ? 107.214 119.843 97.621 1.00 18.00 413 ALA B CA 1
ATOM 12020 C C . ALA B 1 413 ? 107.728 118.692 96.780 1.00 19.31 413 ALA B C 1
ATOM 12021 O O . ALA B 1 413 ? 107.703 118.748 95.544 1.00 26.72 413 ALA B O 1
ATOM 12028 N N . THR B 1 414 ? 108.056 117.579 97.436 1.00 19.82 414 THR B N 1
ATOM 12029 C CA . THR B 1 414 ? 108.607 116.451 96.706 1.00 21.85 414 THR B CA 1
ATOM 12030 C C . THR B 1 414 ? 107.677 116.070 95.571 1.00 21.76 414 THR B C 1
ATOM 12031 O O . THR B 1 414 ? 108.068 116.091 94.397 1.00 30.23 414 THR B O 1
ATOM 12042 N N . TYR B 1 415 ? 106.427 115.765 95.908 1.00 21.54 415 TYR B N 1
ATOM 12043 C CA . TYR B 1 415 ? 105.462 115.331 94.906 1.00 23.92 415 TYR B CA 1
ATOM 12044 C C . TYR B 1 415 ? 105.253 116.399 93.850 1.00 23.45 415 TYR B C 1
ATOM 12045 O O . TYR B 1 415 ? 105.173 116.094 92.662 1.00 32.76 415 TYR B O 1
ATOM 12063 N N . LEU B 1 416 ? 105.164 117.654 94.274 1.00 28.34 416 LEU B N 1
ATOM 12064 C CA . LEU B 1 416 ? 104.971 118.732 93.321 1.00 27.48 416 LEU B CA 1
ATOM 12065 C C . LEU B 1 416 ? 106.162 118.821 92.382 1.00 27.49 416 LEU B C 1
ATOM 12066 O O . LEU B 1 416 ? 105.994 118.970 91.178 1.00 35.85 416 LEU B O 1
ATOM 12082 N N . VAL B 1 417 ? 107.368 118.702 92.927 1.00 30.36 417 VAL B N 1
ATOM 12083 C CA . VAL B 1 417 ? 108.562 118.783 92.098 1.00 24.88 417 VAL B CA 1
ATOM 12084 C C . VAL B 1 417 ? 108.619 117.647 91.084 1.00 24.28 417 VAL B C 1
ATOM 12085 O O . VAL B 1 417 ? 108.926 117.869 89.915 1.00 36.15 417 VAL B O 1
ATOM 12098 N N . ILE B 1 418 ? 108.322 116.431 91.532 1.00 77.64 418 ILE B N 1
ATOM 12099 C CA . ILE B 1 418 ? 108.344 115.282 90.637 1.00 76.59 418 ILE B CA 1
ATOM 12100 C C . ILE B 1 418 ? 107.276 115.361 89.551 1.00 81.95 418 ILE B C 1
ATOM 12101 O O . ILE B 1 418 ? 107.553 115.108 88.379 1.00 92.11 418 ILE B O 1
ATOM 12117 N N . LEU B 1 419 ? 106.056 115.715 89.945 1.00 32.86 419 LEU B N 1
ATOM 12118 C CA . LEU B 1 419 ? 104.950 115.813 88.998 1.00 36.44 419 LEU B CA 1
ATOM 12119 C C . LEU B 1 419 ? 105.120 116.930 87.978 1.00 40.17 419 LEU B C 1
ATOM 12120 O O . LEU B 1 419 ? 104.887 116.735 86.785 1.00 48.19 419 LEU B O 1
ATOM 12136 N N . ILE B 1 420 ? 105.528 118.101 88.453 1.00 44.20 420 ILE B N 1
ATOM 12137 C CA . ILE B 1 420 ? 105.721 119.248 87.576 1.00 44.16 420 ILE B CA 1
ATOM 12138 C C . ILE B 1 420 ? 106.856 119.036 86.589 1.00 48.14 420 ILE B C 1
ATOM 12139 O O . ILE B 1 420 ? 106.742 119.397 85.418 1.00 51.50 420 ILE B O 1
ATOM 12155 N N . GLN B 1 421 ? 107.953 118.449 87.056 1.00 50.33 421 GLN B N 1
ATOM 12156 C CA . GLN B 1 421 ? 109.093 118.252 86.174 1.00 51.83 421 GLN B CA 1
ATOM 12157 C C . GLN B 1 421 ? 108.740 117.279 85.061 1.00 53.69 421 GLN B C 1
ATOM 12158 O O . GLN B 1 421 ? 109.074 117.511 83.894 1.00 58.07 421 GLN B O 1
ATOM 12172 N N . PHE B 1 422 ? 108.009 116.213 85.391 1.00 54.05 422 PHE B N 1
ATOM 12173 C CA . PHE B 1 422 ? 107.599 115.273 84.356 1.00 56.34 422 PHE B CA 1
ATOM 12174 C C . PHE B 1 422 ? 106.755 115.969 83.302 1.00 54.89 422 PHE B C 1
ATOM 12175 O O . PHE B 1 422 ? 106.910 115.714 82.103 1.00 57.84 422 PHE B O 1
ATOM 12192 N N . GLN B 1 423 ? 105.857 116.858 83.728 1.00 59.72 423 GLN B N 1
ATOM 12193 C CA . GLN B 1 423 ? 105.057 117.605 82.767 1.00 60.87 423 GLN B CA 1
ATOM 12194 C C . GLN B 1 423 ? 105.914 118.587 81.982 1.00 63.46 423 GLN B C 1
ATOM 12195 O O . GLN B 1 423 ? 105.626 118.862 80.812 1.00 66.52 423 GLN B O 1
ATOM 12209 N N . ARG B 1 424 ? 106.975 119.113 82.596 1.00 66.01 424 ARG B N 1
ATOM 12210 C CA . ARG B 1 424 ? 107.759 120.173 81.982 1.00 66.19 424 ARG B CA 1
ATOM 12211 C C . ARG B 1 424 ? 108.954 119.665 81.185 1.00 66.64 424 ARG B C 1
ATOM 12212 O O . ARG B 1 424 ? 109.641 120.476 80.556 1.00 68.00 424 ARG B O 1
ATOM 12233 N N . THR B 1 425 ? 109.222 118.361 81.191 1.00 67.78 425 THR B N 1
ATOM 12234 C CA . THR B 1 425 ? 110.331 117.792 80.435 1.00 67.97 425 THR B CA 1
ATOM 12235 C C . THR B 1 425 ? 109.869 117.011 79.212 1.00 71.27 425 THR B C 1
ATOM 12236 O O . THR B 1 425 ? 110.663 116.264 78.632 1.00 71.91 425 THR B O 1
ATOM 12247 N N . ASN B 1 426 ? 108.610 117.161 78.810 1.00 77.07 426 ASN B N 1
ATOM 12248 C CA . ASN B 1 426 ? 108.080 116.446 77.653 1.00 77.47 426 ASN B CA 1
ATOM 12249 C C . ASN B 1 426 ? 107.675 117.416 76.547 1.00 75.44 426 ASN B C 1
ATOM 12250 O O . ASN B 1 426 ? 108.384 118.379 76.260 1.00 72.56 426 ASN B O 1
ATOM 12261 N N . MET C 1 1 ? 108.973 83.112 121.169 1.00 23.69 1 MET C N 1
ATOM 12262 C CA . MET C 1 1 ? 107.830 82.299 120.661 1.00 29.89 1 MET C CA 1
ATOM 12263 C C . MET C 1 1 ? 106.978 81.764 121.805 1.00 36.53 1 MET C C 1
ATOM 12264 O O . MET C 1 1 ? 107.483 81.111 122.712 1.00 37.00 1 MET C O 1
ATOM 12280 N N . GLU C 1 2 ? 105.680 82.043 121.756 1.00 31.84 2 GLU C N 1
ATOM 12281 C CA . GLU C 1 2 ? 104.747 81.549 122.756 1.00 31.64 2 GLU C CA 1
ATOM 12282 C C . GLU C 1 2 ? 104.217 80.189 122.327 1.00 32.47 2 GLU C C 1
ATOM 12283 O O . GLU C 1 2 ? 103.689 80.042 121.222 1.00 42.29 2 GLU C O 1
ATOM 12295 N N . ILE C 1 3 ? 104.358 79.200 123.204 1.00 36.77 3 ILE C N 1
ATOM 12296 C CA . ILE C 1 3 ? 103.879 77.842 122.955 1.00 35.72 3 ILE C CA 1
ATOM 12297 C C . ILE C 1 3 ? 103.010 77.468 124.153 1.00 41.00 3 ILE C C 1
ATOM 12298 O O . ILE C 1 3 ? 103.505 76.970 125.168 1.00 41.78 3 ILE C O 1
ATOM 12314 N N . SER C 1 4 ? 101.709 77.707 124.040 1.00 48.47 4 SER C N 1
ATOM 12315 C CA . SER C 1 4 ? 100.748 77.374 125.079 1.00 47.31 4 SER C CA 1
ATOM 12316 C C . SER C 1 4 ? 99.700 76.426 124.514 1.00 50.17 4 SER C C 1
ATOM 12317 O O . SER C 1 4 ? 99.510 76.330 123.301 1.00 52.15 4 SER C O 1
ATOM 12325 N N . GLN C 1 5 ? 99.022 75.715 125.413 1.00 54.57 5 GLN C N 1
ATOM 12326 C CA . GLN C 1 5 ? 98.037 74.726 124.978 1.00 54.17 5 GLN C CA 1
ATOM 12327 C C . GLN C 1 5 ? 96.932 75.333 124.128 1.00 54.90 5 GLN C C 1
ATOM 12328 O O . GLN C 1 5 ? 96.591 74.745 123.088 1.00 53.07 5 GLN C O 1
ATOM 12342 N N . PRO C 1 6 ? 96.326 76.463 124.495 1.00 54.67 6 PRO C N 1
ATOM 12343 C CA . PRO C 1 6 ? 95.270 77.025 123.638 1.00 53.72 6 PRO C CA 1
ATOM 12344 C C . PRO C 1 6 ? 95.739 77.324 122.227 1.00 52.44 6 PRO C C 1
ATOM 12345 O O . PRO C 1 6 ? 94.962 77.169 121.277 1.00 55.33 6 PRO C O 1
ATOM 12356 N N . SER C 1 7 ? 96.990 77.748 122.059 1.00 48.31 7 SER C N 1
ATOM 12357 C CA . SER C 1 7 ? 97.545 78.089 120.758 1.00 43.46 7 SER C CA 1
ATOM 12358 C C . SER C 1 7 ? 98.465 77.002 120.221 1.00 44.74 7 SER C C 1
ATOM 12359 O O . SER C 1 7 ? 99.312 77.282 119.368 1.00 47.39 7 SER C O 1
ATOM 12367 N N . ILE C 1 8 ? 98.322 75.770 120.709 1.00 43.35 8 ILE C N 1
ATOM 12368 C CA . ILE C 1 8 ? 99.219 74.701 120.289 1.00 39.68 8 ILE C CA 1
ATOM 12369 C C . ILE C 1 8 ? 99.042 74.388 118.809 1.00 41.88 8 ILE C C 1
ATOM 12370 O O . ILE C 1 8 ? 99.981 73.927 118.150 1.00 43.66 8 ILE C O 1
ATOM 12386 N N . GLY C 1 9 ? 97.848 74.615 118.260 1.00 38.66 9 GLY C N 1
ATOM 12387 C CA . GLY C 1 9 ? 97.656 74.403 116.835 1.00 35.21 9 GLY C CA 1
ATOM 12388 C C . GLY C 1 9 ? 98.553 75.291 115.995 1.00 39.27 9 GLY C C 1
ATOM 12389 O O . GLY C 1 9 ? 99.121 74.850 114.992 1.00 40.23 9 GLY C O 1
ATOM 12393 N N . ILE C 1 10 ? 98.693 76.557 116.393 1.00 33.94 10 ILE C N 1
ATOM 12394 C CA . ILE C 1 10 ? 99.619 77.452 115.710 1.00 29.90 10 ILE C CA 1
ATOM 12395 C C . ILE C 1 10 ? 101.040 76.923 115.827 1.00 31.35 10 ILE C C 1
ATOM 12396 O O . ILE C 1 10 ? 101.831 77.013 114.881 1.00 37.46 10 ILE C O 1
ATOM 12412 N N . PHE C 1 11 ? 101.391 76.363 116.985 1.00 30.52 11 PHE C N 1
ATOM 12413 C CA . PHE C 1 11 ? 102.729 75.808 117.143 1.00 30.42 11 PHE C CA 1
ATOM 12414 C C . PHE C 1 11 ? 102.959 74.642 116.193 1.00 33.13 11 PHE C C 1
ATOM 12415 O O . PHE C 1 11 ? 104.034 74.521 115.605 1.00 37.35 11 PHE C O 1
ATOM 12432 N N . TYR C 1 12 ? 101.969 73.762 116.042 1.00 32.75 12 TYR C N 1
ATOM 12433 C CA . TYR C 1 12 ? 102.139 72.631 115.133 1.00 34.05 12 TYR C CA 1
ATOM 12434 C C . TYR C 1 12 ? 102.216 73.093 113.685 1.00 34.53 12 TYR C C 1
ATOM 12435 O O . TYR C 1 12 ? 103.013 72.563 112.900 1.00 38.65 12 TYR C O 1
ATOM 12453 N N . ILE C 1 13 ? 101.401 74.082 113.313 1.00 37.33 13 ILE C N 1
ATOM 12454 C CA . ILE C 1 13 ? 101.486 74.639 111.966 1.00 31.14 13 ILE C CA 1
ATOM 12455 C C . ILE C 1 13 ? 102.876 75.207 111.716 1.00 34.07 13 ILE C C 1
ATOM 12456 O O . ILE C 1 13 ? 103.470 74.989 110.655 1.00 36.59 13 ILE C O 1
ATOM 12472 N N . SER C 1 14 ? 103.418 75.946 112.687 1.00 30.83 14 SER C N 1
ATOM 12473 C CA . SER C 1 14 ? 104.759 76.502 112.536 1.00 28.97 14 SER C CA 1
ATOM 12474 C C . SER C 1 14 ? 105.820 75.413 112.521 1.00 31.57 14 SER C C 1
ATOM 12475 O O . SER C 1 14 ? 106.853 75.563 111.863 1.00 39.52 14 SER C O 1
ATOM 12483 N N . LYS C 1 15 ? 105.594 74.327 113.256 1.00 33.64 15 LYS C N 1
ATOM 12484 C CA . LYS C 1 15 ? 106.545 73.225 113.288 1.00 33.68 15 LYS C CA 1
ATOM 12485 C C . LYS C 1 15 ? 106.630 72.540 111.932 1.00 36.15 15 LYS C C 1
ATOM 12486 O O . LYS C 1 15 ? 107.726 72.294 111.419 1.00 37.70 15 LYS C O 1
ATOM 12505 N N . VAL C 1 16 ? 105.478 72.233 111.332 1.00 35.48 16 VAL C N 1
ATOM 12506 C CA . VAL C 1 16 ? 105.489 71.579 110.027 1.00 36.49 16 VAL C CA 1
ATOM 12507 C C . VAL C 1 16 ? 106.026 72.520 108.956 1.00 39.23 16 VAL C C 1
ATOM 12508 O O . VAL C 1 16 ? 106.639 72.072 107.981 1.00 40.08 16 VAL C O 1
ATOM 12521 N N . LEU C 1 17 ? 105.814 73.827 109.110 1.00 38.25 17 LEU C N 1
ATOM 12522 C CA . LEU C 1 17 ? 106.315 74.816 108.168 1.00 33.30 17 LEU C CA 1
ATOM 12523 C C . LEU C 1 17 ? 107.757 75.220 108.454 1.00 29.06 17 LEU C C 1
ATOM 12524 O O . LEU C 1 17 ? 108.206 76.260 107.964 1.00 37.81 17 LEU C O 1
ATOM 12540 N N . ALA C 1 18 ? 108.485 74.423 109.235 1.00 32.96 18 ALA C N 1
ATOM 12541 C CA . ALA C 1 18 ? 109.916 74.588 109.462 1.00 37.10 18 ALA C CA 1
ATOM 12542 C C . ALA C 1 18 ? 110.250 75.799 110.323 1.00 36.29 18 ALA C C 1
ATOM 12543 O O . ALA C 1 18 ? 111.390 76.267 110.311 1.00 39.09 18 ALA C O 1
ATOM 12550 N N . LEU C 1 19 ? 109.292 76.309 111.095 1.00 31.13 19 LEU C N 1
ATOM 12551 C CA . LEU C 1 19 ? 109.485 77.549 111.832 1.00 29.08 19 LEU C CA 1
ATOM 12552 C C . LEU C 1 19 ? 109.614 77.368 113.336 1.00 31.11 19 LEU C C 1
ATOM 12553 O O . LEU C 1 19 ? 110.122 78.272 114.003 1.00 41.11 19 LEU C O 1
ATOM 12569 N N . ALA C 1 20 ? 109.168 76.240 113.884 1.00 35.22 20 ALA C N 1
ATOM 12570 C CA . ALA C 1 20 ? 109.224 75.972 115.320 1.00 30.95 20 ALA C CA 1
ATOM 12571 C C . ALA C 1 20 ? 109.807 74.581 115.529 1.00 35.90 20 ALA C C 1
ATOM 12572 O O . ALA C 1 20 ? 109.075 73.623 115.810 1.00 40.05 20 ALA C O 1
ATOM 12579 N N . PRO C 1 21 ? 111.125 74.431 115.405 1.00 36.76 21 PRO C N 1
ATOM 12580 C CA . PRO C 1 21 ? 111.749 73.100 115.498 1.00 34.94 21 PRO C CA 1
ATOM 12581 C C . PRO C 1 21 ? 111.900 72.627 116.941 1.00 36.83 21 PRO C C 1
ATOM 12582 O O . PRO C 1 21 ? 113.000 72.356 117.426 1.00 40.13 21 PRO C O 1
ATOM 12593 N N . TYR C 1 22 ? 110.776 72.526 117.643 1.00 38.84 22 TYR C N 1
ATOM 12594 C CA . TYR C 1 22 ? 110.775 72.201 119.060 1.00 35.47 22 TYR C CA 1
ATOM 12595 C C . TYR C 1 22 ? 109.902 70.986 119.322 1.00 40.31 22 TYR C C 1
ATOM 12596 O O . TYR C 1 22 ? 108.895 70.760 118.647 1.00 42.74 22 TYR C O 1
ATOM 12614 N N . ALA C 1 23 ? 110.308 70.205 120.314 1.00 47.17 23 ALA C N 1
ATOM 12615 C CA . ALA C 1 23 ? 109.514 69.105 120.834 1.00 43.93 23 ALA C CA 1
ATOM 12616 C C . ALA C 1 23 ? 108.816 69.577 122.100 1.00 45.61 23 ALA C C 1
ATOM 12617 O O . ALA C 1 23 ? 109.464 70.108 123.008 1.00 50.01 23 ALA C O 1
ATOM 12624 N N . THR C 1 24 ? 107.501 69.398 122.151 1.00 49.22 24 THR C N 1
ATOM 12625 C CA . THR C 1 24 ? 106.690 69.863 123.265 1.00 53.18 24 THR C CA 1
ATOM 12626 C C . THR C 1 24 ? 105.978 68.681 123.901 1.00 54.18 24 THR C C 1
ATOM 12627 O O . THR C 1 24 ? 105.327 67.896 123.206 1.00 54.98 24 THR C O 1
ATOM 12638 N N . VAL C 1 25 ? 106.100 68.560 125.219 1.00 62.65 25 VAL C N 1
ATOM 12639 C CA . VAL C 1 25 ? 105.409 67.526 125.982 1.00 63.08 25 VAL C CA 1
ATOM 12640 C C . VAL C 1 25 ? 104.561 68.205 127.046 1.00 62.13 25 VAL C C 1
ATOM 12641 O O . VAL C 1 25 ? 105.046 69.080 127.772 1.00 63.39 25 VAL C O 1
ATOM 12654 N N . ARG C 1 26 ? 103.294 67.814 127.129 1.00 67.53 26 ARG C N 1
ATOM 12655 C CA . ARG C 1 26 ? 102.371 68.424 128.076 1.00 68.61 26 ARG C CA 1
ATOM 12656 C C . ARG C 1 26 ? 102.540 67.777 129.445 1.00 68.85 26 ARG C C 1
ATOM 12657 O O . ARG C 1 26 ? 102.442 66.553 129.578 1.00 68.15 26 ARG C O 1
ATOM 12678 N N . ASN C 1 27 ? 102.791 68.601 130.458 1.00 75.82 27 ASN C N 1
ATOM 12679 C CA . ASN C 1 27 ? 102.901 68.118 131.824 1.00 75.23 27 ASN C CA 1
ATOM 12680 C C . ASN C 1 27 ? 101.546 67.643 132.337 1.00 76.35 27 ASN C C 1
ATOM 12681 O O . ASN C 1 27 ? 100.490 67.990 131.803 1.00 74.85 27 ASN C O 1
ATOM 12692 N N . SER C 1 28 ? 101.588 66.836 133.399 1.00 81.40 28 SER C N 1
ATOM 12693 C CA . SER C 1 28 ? 100.357 66.468 134.087 1.00 81.61 28 SER C CA 1
ATOM 12694 C C . SER C 1 28 ? 99.648 67.688 134.655 1.00 82.62 28 SER C C 1
ATOM 12695 O O . SER C 1 28 ? 98.438 67.634 134.900 1.00 81.09 28 SER C O 1
ATOM 12703 N N . LYS C 1 29 ? 100.374 68.786 134.862 1.00 81.84 29 LYS C N 1
ATOM 12704 C CA . LYS C 1 29 ? 99.802 70.034 135.347 1.00 80.30 29 LYS C CA 1
ATOM 12705 C C . LYS C 1 29 ? 99.230 70.896 134.231 1.00 79.03 29 LYS C C 1
ATOM 12706 O O . LYS C 1 29 ? 98.696 71.974 134.515 1.00 77.44 29 LYS C O 1
ATOM 12725 N N . GLY C 1 30 ? 99.329 70.457 132.977 1.00 76.28 30 GLY C N 1
ATOM 12726 C CA . GLY C 1 30 ? 98.902 71.249 131.847 1.00 76.14 30 GLY C CA 1
ATOM 12727 C C . GLY C 1 30 ? 99.977 72.132 131.254 1.00 75.29 30 GLY C C 1
ATOM 12728 O O . GLY C 1 30 ? 99.747 72.738 130.200 1.00 72.85 30 GLY C O 1
ATOM 12732 N N . ARG C 1 31 ? 101.137 72.228 131.896 1.00 67.49 31 ARG C N 1
ATOM 12733 C CA . ARG C 1 31 ? 102.238 73.007 131.350 1.00 64.26 31 ARG C CA 1
ATOM 12734 C C . ARG C 1 31 ? 102.863 72.277 130.170 1.00 67.37 31 ARG C C 1
ATOM 12735 O O . ARG C 1 31 ? 102.932 71.046 130.145 1.00 67.00 31 ARG C O 1
ATOM 12756 N N . VAL C 1 32 ? 103.319 73.042 129.187 1.00 60.69 32 VAL C N 1
ATOM 12757 C CA . VAL C 1 32 ? 103.978 72.498 128.007 1.00 58.05 32 VAL C CA 1
ATOM 12758 C C . VAL C 1 32 ? 105.473 72.725 128.178 1.00 58.59 32 VAL C C 1
ATOM 12759 O O . VAL C 1 32 ? 105.939 73.868 128.175 1.00 60.08 32 VAL C O 1
ATOM 12772 N N . GLU C 1 33 ? 106.232 71.644 128.340 1.00 61.13 33 GLU C N 1
ATOM 12773 C CA . GLU C 1 33 ? 107.684 71.724 128.348 1.00 62.33 33 GLU C CA 1
ATOM 12774 C C . GLU C 1 33 ? 108.205 71.650 126.923 1.00 58.15 33 GLU C C 1
ATOM 12775 O O . GLU C 1 33 ? 107.742 70.836 126.118 1.00 60.13 33 GLU C O 1
ATOM 12787 N N . ILE C 1 34 ? 109.177 72.504 126.626 1.00 39.81 34 ILE C N 1
ATOM 12788 C CA . ILE C 1 34 ? 109.722 72.677 125.289 1.00 41.61 34 ILE C CA 1
ATOM 12789 C C . ILE C 1 34 ? 111.189 72.279 125.314 1.00 40.05 34 ILE C C 1
ATOM 12790 O O . ILE C 1 34 ? 111.899 72.548 126.287 1.00 43.06 34 ILE C O 1
ATOM 12806 N N . GLY C 1 35 ? 111.631 71.610 124.253 1.00 35.48 35 GLY C N 1
ATOM 12807 C CA . GLY C 1 35 ? 113.032 71.274 124.107 1.00 38.25 35 GLY C CA 1
ATOM 12808 C C . GLY C 1 35 ? 113.397 71.249 122.642 1.00 39.41 35 GLY C C 1
ATOM 12809 O O . GLY C 1 35 ? 112.534 71.294 121.767 1.00 43.56 35 GLY C O 1
ATOM 12813 N N . ARG C 1 36 ? 114.696 71.186 122.377 1.00 45.15 36 ARG C N 1
ATOM 12814 C CA . ARG C 1 36 ? 115.151 71.107 120.999 1.00 46.12 36 ARG C CA 1
ATOM 12815 C C . ARG C 1 36 ? 114.697 69.797 120.372 1.00 47.51 36 ARG C C 1
ATOM 12816 O O . ARG C 1 36 ? 114.769 68.733 120.991 1.00 51.66 36 ARG C O 1
ATOM 12837 N N . SER C 1 37 ? 114.218 69.882 119.139 1.00 45.06 37 SER C N 1
ATOM 12838 C CA . SER C 1 37 ? 113.861 68.715 118.340 1.00 42.00 37 SER C CA 1
ATOM 12839 C C . SER C 1 37 ? 114.879 68.635 117.212 1.00 45.42 37 SER C C 1
ATOM 12840 O O . SER C 1 37 ? 114.741 69.313 116.190 1.00 50.38 37 SER C O 1
ATOM 12848 N N . TRP C 1 38 ? 115.914 67.818 117.409 1.00 51.22 38 TRP C N 1
ATOM 12849 C CA . TRP C 1 38 ? 116.972 67.718 116.410 1.00 44.06 38 TRP C CA 1
ATOM 12850 C C . TRP C 1 38 ? 116.433 67.171 115.098 1.00 43.53 38 TRP C C 1
ATOM 12851 O O . TRP C 1 38 ? 116.814 67.639 114.019 1.00 42.03 38 TRP C O 1
ATOM 12872 N N . LEU C 1 39 ? 115.546 66.178 115.169 1.00 45.73 39 LEU C N 1
ATOM 12873 C CA . LEU C 1 39 ? 114.895 65.689 113.960 1.00 44.86 39 LEU C CA 1
ATOM 12874 C C . LEU C 1 39 ? 114.203 66.833 113.230 1.00 46.30 39 LEU C C 1
ATOM 12875 O O . LEU C 1 39 ? 114.443 67.064 112.040 1.00 44.83 39 LEU C O 1
ATOM 12891 N N . PHE C 1 40 ? 113.362 67.584 113.940 1.00 46.76 40 PHE C N 1
ATOM 12892 C CA . PHE C 1 40 ? 112.668 68.692 113.300 1.00 44.66 40 PHE C CA 1
ATOM 12893 C C . PHE C 1 40 ? 113.581 69.884 113.062 1.00 41.56 40 PHE C C 1
ATOM 12894 O O . PHE C 1 40 ? 113.312 70.675 112.159 1.00 45.44 40 PHE C O 1
ATOM 12911 N N . THR C 1 41 ? 114.674 70.013 113.812 1.00 38.20 41 THR C N 1
ATOM 12912 C CA . THR C 1 41 ? 115.661 71.039 113.492 1.00 34.41 41 THR C CA 1
ATOM 12913 C C . THR C 1 41 ? 116.251 70.810 112.105 1.00 44.06 41 THR C C 1
ATOM 12914 O O . THR C 1 41 ? 116.265 71.717 111.258 1.00 49.63 41 THR C O 1
ATOM 12925 N N . VAL C 1 42 ? 116.739 69.594 111.851 1.00 48.08 42 VAL C N 1
ATOM 12926 C CA . VAL C 1 42 ? 117.307 69.293 110.543 1.00 45.81 42 VAL C CA 1
ATOM 12927 C C . VAL C 1 42 ? 116.222 69.317 109.477 1.00 41.83 42 VAL C C 1
ATOM 12928 O O . VAL C 1 42 ? 116.461 69.750 108.347 1.00 43.28 42 VAL C O 1
ATOM 12941 N N . TYR C 1 43 ? 115.012 68.864 109.812 1.00 40.08 43 TYR C N 1
ATOM 12942 C CA . TYR C 1 43 ? 113.917 68.945 108.852 1.00 38.97 43 TYR C CA 1
ATOM 12943 C C . TYR C 1 43 ? 113.672 70.386 108.431 1.00 43.36 43 TYR C C 1
ATOM 12944 O O . TYR C 1 43 ? 113.543 70.681 107.241 1.00 45.31 43 TYR C O 1
ATOM 12962 N N . SER C 1 44 ? 113.620 71.304 109.397 1.00 43.27 44 SER C N 1
ATOM 12963 C CA . SER C 1 44 ? 113.375 72.705 109.082 1.00 38.01 44 SER C CA 1
ATOM 12964 C C . SER C 1 44 ? 114.491 73.275 108.219 1.00 39.97 44 SER C C 1
ATOM 12965 O O . SER C 1 44 ? 114.234 73.914 107.192 1.00 44.26 44 SER C O 1
ATOM 12973 N N . ALA C 1 45 ? 115.744 73.052 108.619 1.00 38.37 45 ALA C N 1
ATOM 12974 C CA . ALA C 1 45 ? 116.858 73.620 107.864 1.00 37.39 45 ALA C CA 1
ATOM 12975 C C . ALA C 1 45 ? 116.895 73.068 106.442 1.00 43.09 45 ALA C C 1
ATOM 12976 O O . ALA C 1 45 ? 117.024 73.825 105.468 1.00 45.93 45 ALA C O 1
ATOM 12983 N N . THR C 1 46 ? 116.769 71.747 106.301 1.00 45.90 46 THR C N 1
ATOM 12984 C CA . THR C 1 46 ? 116.820 71.126 104.984 1.00 43.13 46 THR C CA 1
ATOM 12985 C C . THR C 1 46 ? 115.645 71.560 104.121 1.00 44.37 46 THR C C 1
ATOM 12986 O O . THR C 1 46 ? 115.814 71.831 102.929 1.00 50.75 46 THR C O 1
ATOM 12997 N N . LEU C 1 47 ? 114.441 71.610 104.693 1.00 39.66 47 LEU C N 1
ATOM 12998 C CA . LEU C 1 47 ? 113.280 72.029 103.921 1.00 42.46 47 LEU C CA 1
ATOM 12999 C C . LEU C 1 47 ? 113.436 73.463 103.444 1.00 43.51 47 LEU C C 1
ATOM 13000 O O . LEU C 1 47 ? 113.125 73.775 102.292 1.00 42.89 47 LEU C O 1
ATOM 13016 N N . THR C 1 48 ? 113.920 74.355 104.309 1.00 42.23 48 THR C N 1
ATOM 13017 C CA . THR C 1 48 ? 114.108 75.737 103.887 1.00 42.60 48 THR C CA 1
ATOM 13018 C C . THR C 1 48 ? 115.129 75.829 102.763 1.00 44.79 48 THR C C 1
ATOM 13019 O O . THR C 1 48 ? 114.908 76.522 101.763 1.00 47.84 48 THR C O 1
ATOM 13030 N N . VAL C 1 49 ? 116.256 75.127 102.901 1.00 46.02 49 VAL C N 1
ATOM 13031 C CA . VAL C 1 49 ? 117.283 75.192 101.864 1.00 48.55 49 VAL C CA 1
ATOM 13032 C C . VAL C 1 49 ? 116.739 74.650 100.547 1.00 46.91 49 VAL C C 1
ATOM 13033 O O . VAL C 1 49 ? 116.921 75.253 99.482 1.00 46.72 49 VAL C O 1
ATOM 13046 N N . VAL C 1 50 ? 116.048 73.511 100.603 1.00 41.02 50 VAL C N 1
ATOM 13047 C CA . VAL C 1 50 ? 115.532 72.892 99.388 1.00 44.00 50 VAL C CA 1
ATOM 13048 C C . VAL C 1 50 ? 114.491 73.788 98.733 1.00 46.15 50 VAL C C 1
ATOM 13049 O O . VAL C 1 50 ? 114.480 73.951 97.510 1.00 51.77 50 VAL C O 1
ATOM 13062 N N . MET C 1 51 ? 113.594 74.374 99.526 1.00 45.78 51 MET C N 1
ATOM 13063 C CA . MET C 1 51 ? 112.538 75.201 98.955 1.00 41.87 51 MET C CA 1
ATOM 13064 C C . MET C 1 51 ? 113.098 76.489 98.367 1.00 42.33 51 MET C C 1
ATOM 13065 O O . MET C 1 51 ? 112.636 76.942 97.318 1.00 44.99 51 MET C O 1
ATOM 13079 N N . VAL C 1 52 ? 114.093 77.097 99.017 1.00 38.25 52 VAL C N 1
ATOM 13080 C CA . VAL C 1 52 ? 114.714 78.289 98.445 1.00 38.64 52 VAL C CA 1
ATOM 13081 C C . VAL C 1 52 ? 115.418 77.944 97.139 1.00 42.35 52 VAL C C 1
ATOM 13082 O O . VAL C 1 52 ? 115.297 78.664 96.136 1.00 49.66 52 VAL C O 1
ATOM 13095 N N . PHE C 1 53 ? 116.163 76.836 97.128 1.00 47.05 53 PHE C N 1
ATOM 13096 C CA . PHE C 1 53 ? 116.844 76.427 95.906 1.00 47.24 53 PHE C CA 1
ATOM 13097 C C . PHE C 1 53 ? 115.846 76.147 94.793 1.00 44.35 53 PHE C C 1
ATOM 13098 O O . PHE C 1 53 ? 116.066 76.541 93.647 1.00 46.50 53 PHE C O 1
ATOM 13115 N N . LEU C 1 54 ? 114.744 75.466 95.109 1.00 41.13 54 LEU C N 1
ATOM 13116 C CA . LEU C 1 54 ? 113.744 75.157 94.093 1.00 44.23 54 LEU C CA 1
ATOM 13117 C C . LEU C 1 54 ? 113.048 76.417 93.602 1.00 44.66 54 LEU C C 1
ATOM 13118 O O . LEU C 1 54 ? 112.724 76.528 92.417 1.00 51.36 54 LEU C O 1
ATOM 13134 N N . THR C 1 55 ? 112.803 77.375 94.495 1.00 43.99 55 THR C N 1
ATOM 13135 C CA . THR C 1 55 ? 112.200 78.636 94.083 1.00 44.09 55 THR C CA 1
ATOM 13136 C C . THR C 1 55 ? 113.091 79.357 93.084 1.00 42.71 55 THR C C 1
ATOM 13137 O O . THR C 1 55 ? 112.628 79.803 92.027 1.00 45.37 55 THR C O 1
ATOM 13148 N N . TYR C 1 56 ? 114.381 79.471 93.395 1.00 41.81 56 TYR C N 1
ATOM 13149 C CA . TYR C 1 56 ? 115.271 80.170 92.476 1.00 41.07 56 TYR C CA 1
ATOM 13150 C C . TYR C 1 56 ? 115.519 79.358 91.210 1.00 46.44 56 TYR C C 1
ATOM 13151 O O . TYR C 1 56 ? 115.719 79.936 90.138 1.00 47.36 56 TYR C O 1
ATOM 13169 N N . ARG C 1 57 ? 115.486 78.027 91.305 1.00 55.21 57 ARG C N 1
ATOM 13170 C CA . ARG C 1 57 ? 115.577 77.190 90.115 1.00 53.60 57 ARG C CA 1
ATOM 13171 C C . ARG C 1 57 ? 114.394 77.437 89.191 1.00 53.62 57 ARG C C 1
ATOM 13172 O O . ARG C 1 57 ? 114.562 77.572 87.977 1.00 57.89 57 ARG C O 1
ATOM 13193 N N . GLY C 1 58 ? 113.185 77.493 89.749 1.00 51.85 58 GLY C N 1
ATOM 13194 C CA . GLY C 1 58 ? 112.021 77.799 88.936 1.00 50.64 58 GLY C CA 1
ATOM 13195 C C . GLY C 1 58 ? 112.089 79.189 88.337 1.00 52.73 58 GLY C C 1
ATOM 13196 O O . GLY C 1 58 ? 111.700 79.402 87.186 1.00 57.07 58 GLY C O 1
ATOM 13200 N N . LEU C 1 59 ? 112.588 80.155 89.109 1.00 52.21 59 LEU C N 1
ATOM 13201 C CA . LEU C 1 59 ? 112.752 81.507 88.587 1.00 50.42 59 LEU C CA 1
ATOM 13202 C C . LEU C 1 59 ? 113.695 81.520 87.389 1.00 53.57 59 LEU C C 1
ATOM 13203 O O . LEU C 1 59 ? 113.382 82.099 86.342 1.00 55.82 59 LEU C O 1
ATOM 13219 N N . LEU C 1 60 ? 114.857 80.878 87.526 1.00 58.06 60 LEU C N 1
ATOM 13220 C CA . LEU C 1 60 ? 115.813 80.833 86.426 1.00 58.59 60 LEU C CA 1
ATOM 13221 C C . LEU C 1 60 ? 115.245 80.073 85.236 1.00 57.55 60 LEU C C 1
ATOM 13222 O O . LEU C 1 60 ? 115.455 80.464 84.082 1.00 61.18 60 LEU C O 1
ATOM 13238 N N . PHE C 1 61 ? 114.523 78.983 85.494 1.00 58.21 61 PHE C N 1
ATOM 13239 C CA . PHE C 1 61 ? 113.919 78.224 84.409 1.00 58.71 61 PHE C CA 1
ATOM 13240 C C . PHE C 1 61 ? 112.940 79.083 83.626 1.00 60.63 61 PHE C C 1
ATOM 13241 O O . PHE C 1 61 ? 112.921 79.049 82.391 1.00 63.88 61 PHE C O 1
ATOM 13258 N N . ASP C 1 62 ? 112.111 79.857 84.326 1.00 62.51 62 ASP C N 1
ATOM 13259 C CA . ASP C 1 62 ? 111.216 80.774 83.633 1.00 59.98 62 ASP C CA 1
ATOM 13260 C C . ASP C 1 62 ? 112.004 81.811 82.844 1.00 60.57 62 ASP C C 1
ATOM 13261 O O . ASP C 1 62 ? 111.689 82.089 81.683 1.00 67.31 62 ASP C O 1
ATOM 13270 N N . ALA C 1 63 ? 113.047 82.380 83.453 1.00 58.77 63 ALA C N 1
ATOM 13271 C CA . ALA C 1 63 ? 113.825 83.409 82.770 1.00 59.48 63 ALA C CA 1
ATOM 13272 C C . ALA C 1 63 ? 114.497 82.857 81.520 1.00 62.63 63 ALA C C 1
ATOM 13273 O O . ALA C 1 63 ? 114.531 83.523 80.479 1.00 64.62 63 ALA C O 1
ATOM 13280 N N . ASN C 1 64 ? 115.038 81.644 81.602 1.00 65.48 64 ASN C N 1
ATOM 13281 C CA . ASN C 1 64 ? 115.737 81.018 80.488 1.00 64.26 64 ASN C CA 1
ATOM 13282 C C . ASN C 1 64 ? 114.808 80.248 79.561 1.00 65.44 64 ASN C C 1
ATOM 13283 O O . ASN C 1 64 ? 115.283 79.654 78.589 1.00 66.43 64 ASN C O 1
ATOM 13294 N N . SER C 1 65 ? 113.507 80.242 79.831 1.00 71.74 65 SER C N 1
ATOM 13295 C CA . SER C 1 65 ? 112.576 79.472 79.024 1.00 71.51 65 SER C CA 1
ATOM 13296 C C . SER C 1 65 ? 112.436 80.077 77.629 1.00 74.43 65 SER C C 1
ATOM 13297 O O . SER C 1 65 ? 112.792 81.232 77.379 1.00 72.69 65 SER C O 1
ATOM 13305 N N . GLU C 1 66 ? 111.910 79.265 76.708 1.00 84.27 66 GLU C N 1
ATOM 13306 C CA . GLU C 1 66 ? 111.662 79.744 75.352 1.00 84.06 66 GLU C CA 1
ATOM 13307 C C . GLU C 1 66 ? 110.640 80.871 75.348 1.00 83.01 66 GLU C C 1
ATOM 13308 O O . GLU C 1 66 ? 110.807 81.871 74.642 1.00 83.36 66 GLU C O 1
ATOM 13320 N N . ILE C 1 67 ? 109.574 80.722 76.126 1.00 79.61 67 ILE C N 1
ATOM 13321 C CA . ILE C 1 67 ? 108.525 81.732 76.229 1.00 79.42 67 ILE C CA 1
ATOM 13322 C C . ILE C 1 67 ? 108.304 82.030 77.706 1.00 78.46 67 ILE C C 1
ATOM 13323 O O . ILE C 1 67 ? 107.379 81.473 78.314 1.00 79.28 67 ILE C O 1
ATOM 13339 N N . PRO C 1 68 ? 109.114 82.885 78.327 1.00 67.05 68 PRO C N 1
ATOM 13340 C CA . PRO C 1 68 ? 108.897 83.193 79.744 1.00 66.05 68 PRO C CA 1
ATOM 13341 C C . PRO C 1 68 ? 107.493 83.724 79.980 1.00 65.92 68 PRO C C 1
ATOM 13342 O O . PRO C 1 68 ? 106.931 84.439 79.150 1.00 70.05 68 PRO C O 1
ATOM 13353 N N . VAL C 1 69 ? 106.918 83.343 81.116 1.00 62.30 69 VAL C N 1
ATOM 13354 C CA . VAL C 1 69 ? 105.589 83.815 81.492 1.00 63.20 69 VAL C CA 1
ATOM 13355 C C . VAL C 1 69 ? 105.676 85.042 82.386 1.00 61.81 69 VAL C C 1
ATOM 13356 O O . VAL C 1 69 ? 104.980 86.036 82.166 1.00 63.56 69 VAL C O 1
ATOM 13369 N N . ARG C 1 70 ? 106.534 84.996 83.400 1.00 57.02 70 ARG C N 1
ATOM 13370 C CA . ARG C 1 70 ? 106.701 86.095 84.342 1.00 55.40 70 ARG C CA 1
ATOM 13371 C C . ARG C 1 70 ? 108.028 86.817 84.193 1.00 57.83 70 ARG C C 1
ATOM 13372 O O . ARG C 1 70 ? 108.068 88.044 84.293 1.00 59.62 70 ARG C O 1
ATOM 13393 N N . MET C 1 71 ? 109.113 86.088 83.948 1.00 57.59 71 MET C N 1
ATOM 13394 C CA . MET C 1 71 ? 110.431 86.693 83.761 1.00 57.81 71 MET C CA 1
ATOM 13395 C C . MET C 1 71 ? 110.661 87.000 82.280 1.00 57.71 71 MET C C 1
ATOM 13396 O O . MET C 1 71 ? 111.565 86.476 81.634 1.00 61.03 71 MET C O 1
ATOM 13410 N N . LYS C 1 72 ? 109.810 87.878 81.746 1.00 61.02 72 LYS C N 1
ATOM 13411 C CA . LYS C 1 72 ? 109.811 88.175 80.317 1.00 61.86 72 LYS C CA 1
ATOM 13412 C C . LYS C 1 72 ? 110.682 89.382 79.980 1.00 63.71 72 LYS C C 1
ATOM 13413 O O . LYS C 1 72 ? 111.679 89.256 79.264 1.00 64.05 72 LYS C O 1
ATOM 13432 N N . SER C 1 73 ? 110.323 90.550 80.496 1.00 58.14 73 SER C N 1
ATOM 13433 C CA . SER C 1 73 ? 111.040 91.782 80.215 1.00 57.97 73 SER C CA 1
ATOM 13434 C C . SER C 1 73 ? 112.004 92.095 81.349 1.00 58.96 73 SER C C 1
ATOM 13435 O O . SER C 1 73 ? 111.922 91.529 82.440 1.00 60.56 73 SER C O 1
ATOM 13443 N N . ALA C 1 74 ? 112.932 93.012 81.074 1.00 58.97 74 ALA C N 1
ATOM 13444 C CA . ALA C 1 74 ? 113.899 93.397 82.094 1.00 57.92 74 ALA C CA 1
ATOM 13445 C C . ALA C 1 74 ? 113.197 93.956 83.324 1.00 58.50 74 ALA C C 1
ATOM 13446 O O . ALA C 1 74 ? 113.553 93.619 84.458 1.00 58.66 74 ALA C O 1
ATOM 13453 N N . THR C 1 75 ? 112.193 94.810 83.120 1.00 56.24 75 THR C N 1
ATOM 13454 C CA . THR C 1 75 ? 111.417 95.324 84.243 1.00 52.52 75 THR C CA 1
ATOM 13455 C C . THR C 1 75 ? 110.696 94.194 84.965 1.00 54.91 75 THR C C 1
ATOM 13456 O O . THR C 1 75 ? 110.733 94.102 86.199 1.00 54.86 75 THR C O 1
ATOM 13467 N N . SER C 1 76 ? 110.033 93.320 84.207 1.00 56.18 76 SER C N 1
ATOM 13468 C CA . SER C 1 76 ? 109.346 92.189 84.818 1.00 53.11 76 SER C CA 1
ATOM 13469 C C . SER C 1 76 ? 110.334 91.266 85.510 1.00 53.79 76 SER C C 1
ATOM 13470 O O . SER C 1 76 ? 110.059 90.761 86.601 1.00 56.81 76 SER C O 1
ATOM 13478 N N . LYS C 1 77 ? 111.492 91.036 84.893 1.00 53.11 77 LYS C N 1
ATOM 13479 C CA . LYS C 1 77 ? 112.502 90.191 85.518 1.00 50.79 77 LYS C CA 1
ATOM 13480 C C . LYS C 1 77 ? 112.945 90.770 86.854 1.00 49.62 77 LYS C C 1
ATOM 13481 O O . LYS C 1 77 ? 113.001 90.060 87.863 1.00 48.79 77 LYS C O 1
ATOM 13500 N N . VAL C 1 78 ? 113.251 92.067 86.883 1.00 48.53 78 VAL C N 1
ATOM 13501 C CA . VAL C 1 78 ? 113.730 92.693 88.112 1.00 47.09 78 VAL C CA 1
ATOM 13502 C C . VAL C 1 78 ? 112.654 92.642 89.187 1.00 45.86 78 VAL C C 1
ATOM 13503 O O . VAL C 1 78 ? 112.924 92.302 90.345 1.00 47.38 78 VAL C O 1
ATOM 13516 N N . VAL C 1 79 ? 111.415 92.979 88.824 1.00 43.14 79 VAL C N 1
ATOM 13517 C CA . VAL C 1 79 ? 110.360 93.047 89.827 1.00 42.66 79 VAL C CA 1
ATOM 13518 C C . VAL C 1 79 ? 110.019 91.656 90.346 1.00 44.17 79 VAL C C 1
ATOM 13519 O O . VAL C 1 79 ? 109.776 91.476 91.542 1.00 48.51 79 VAL C O 1
ATOM 13532 N N . THR C 1 80 ? 109.994 90.651 89.470 1.00 38.24 80 THR C N 1
ATOM 13533 C CA . THR C 1 80 ? 109.721 89.293 89.924 1.00 39.54 80 THR C CA 1
ATOM 13534 C C . THR C 1 80 ? 110.853 88.767 90.795 1.00 39.68 80 THR C C 1
ATOM 13535 O O . THR C 1 80 ? 110.606 88.085 91.797 1.00 44.13 80 THR C O 1
ATOM 13546 N N . ALA C 1 81 ? 112.102 89.069 90.434 1.00 39.57 81 ALA C N 1
ATOM 13547 C CA . ALA C 1 81 ? 113.222 88.660 91.269 1.00 35.58 81 ALA C CA 1
ATOM 13548 C C . ALA C 1 81 ? 113.131 89.295 92.647 1.00 37.66 81 ALA C C 1
ATOM 13549 O O . ALA C 1 81 ? 113.343 88.623 93.658 1.00 43.91 81 ALA C O 1
ATOM 13556 N N . LEU C 1 82 ? 112.811 90.589 92.710 1.00 34.23 82 LEU C N 1
ATOM 13557 C CA . LEU C 1 82 ? 112.651 91.246 94.003 1.00 33.62 82 LEU C CA 1
ATOM 13558 C C . LEU C 1 82 ? 111.494 90.643 94.787 1.00 31.91 82 LEU C C 1
ATOM 13559 O O . LEU C 1 82 ? 111.600 90.422 95.999 1.00 33.44 82 LEU C O 1
ATOM 13575 N N . ASP C 1 83 ? 110.378 90.376 94.109 1.00 33.94 83 ASP C N 1
ATOM 13576 C CA . ASP C 1 83 ? 109.205 89.813 94.763 1.00 32.31 83 ASP C CA 1
ATOM 13577 C C . ASP C 1 83 ? 109.528 88.465 95.390 1.00 33.80 83 ASP C C 1
ATOM 13578 O O . ASP C 1 83 ? 109.141 88.185 96.529 1.00 35.73 83 ASP C O 1
ATOM 13587 N N . VAL C 1 84 ? 110.231 87.610 94.651 1.00 38.11 84 VAL C N 1
ATOM 13588 C CA . VAL C 1 84 ? 110.587 86.298 95.173 1.00 38.28 84 VAL C CA 1
ATOM 13589 C C . VAL C 1 84 ? 111.642 86.424 96.265 1.00 36.73 84 VAL C C 1
ATOM 13590 O O . VAL C 1 84 ? 111.607 85.700 97.266 1.00 38.19 84 VAL C O 1
ATOM 13603 N N . SER C 1 85 ? 112.593 87.342 96.093 1.00 31.11 85 SER C N 1
ATOM 13604 C CA . SER C 1 85 ? 113.702 87.453 97.030 1.00 31.28 85 SER C CA 1
ATOM 13605 C C . SER C 1 85 ? 113.246 87.986 98.379 1.00 35.28 85 SER C C 1
ATOM 13606 O O . SER C 1 85 ? 113.785 87.590 99.414 1.00 37.30 85 SER C O 1
ATOM 13614 N N . VAL C 1 86 ? 112.271 88.895 98.400 1.00 33.18 86 VAL C N 1
ATOM 13615 C CA . VAL C 1 86 ? 111.791 89.391 99.686 1.00 27.07 86 VAL C CA 1
ATOM 13616 C C . VAL C 1 86 ? 111.115 88.271 100.467 1.00 25.63 86 VAL C C 1
ATOM 13617 O O . VAL C 1 86 ? 111.299 88.150 101.682 1.00 30.65 86 VAL C O 1
ATOM 13630 N N . VAL C 1 87 ? 110.331 87.431 99.787 1.00 24.09 87 VAL C N 1
ATOM 13631 C CA . VAL C 1 87 ? 109.723 86.281 100.452 1.00 32.16 87 VAL C CA 1
ATOM 13632 C C . VAL C 1 87 ? 110.798 85.322 100.938 1.00 29.69 87 VAL C C 1
ATOM 13633 O O . VAL C 1 87 ? 110.725 84.793 102.054 1.00 28.16 87 VAL C O 1
ATOM 13646 N N . VAL C 1 88 ? 111.801 85.063 100.100 1.00 31.11 88 VAL C N 1
ATOM 13647 C CA . VAL C 1 88 ? 112.867 84.145 100.483 1.00 32.44 88 VAL C CA 1
ATOM 13648 C C . VAL C 1 88 ? 113.581 84.664 101.721 1.00 32.99 88 VAL C C 1
ATOM 13649 O O . VAL C 1 88 ? 113.837 83.919 102.668 1.00 32.43 88 VAL C O 1
ATOM 13662 N N . MET C 1 89 ? 113.903 85.957 101.735 1.00 32.36 89 MET C N 1
ATOM 13663 C CA . MET C 1 89 ? 114.594 86.539 102.878 1.00 25.18 89 MET C CA 1
ATOM 13664 C C . MET C 1 89 ? 113.729 86.494 104.128 1.00 28.31 89 MET C C 1
ATOM 13665 O O . MET C 1 89 ? 114.218 86.175 105.216 1.00 33.12 89 MET C O 1
ATOM 13679 N N . ALA C 1 90 ? 112.438 86.806 103.997 1.00 25.28 90 ALA C N 1
ATOM 13680 C CA . ALA C 1 90 ? 111.562 86.797 105.161 1.00 19.55 90 ALA C CA 1
ATOM 13681 C C . ALA C 1 90 ? 111.459 85.401 105.757 1.00 23.37 90 ALA C C 1
ATOM 13682 O O . ALA C 1 90 ? 111.600 85.222 106.972 1.00 30.25 90 ALA C O 1
ATOM 13689 N N . ILE C 1 91 ? 111.230 84.388 104.917 1.00 28.51 91 ILE C N 1
ATOM 13690 C CA . ILE C 1 91 ? 111.070 83.039 105.449 1.00 24.89 91 ILE C CA 1
ATOM 13691 C C . ILE C 1 91 ? 112.403 82.486 105.934 1.00 26.64 91 ILE C C 1
ATOM 13692 O O . ILE C 1 91 ? 112.441 81.714 106.895 1.00 31.71 91 ILE C O 1
ATOM 13708 N N . VAL C 1 92 ? 113.513 82.859 105.297 1.00 27.16 92 VAL C N 1
ATOM 13709 C CA . VAL C 1 92 ? 114.816 82.401 105.761 1.00 27.85 92 VAL C CA 1
ATOM 13710 C C . VAL C 1 92 ? 115.128 82.994 107.125 1.00 25.85 92 VAL C C 1
ATOM 13711 O O . VAL C 1 92 ? 115.614 82.295 108.019 1.00 31.04 92 VAL C O 1
ATOM 13724 N N . SER C 1 93 ? 114.852 84.286 107.314 1.00 27.75 93 SER C N 1
ATOM 13725 C CA . SER C 1 93 ? 115.038 84.893 108.627 1.00 26.04 93 SER C CA 1
ATOM 13726 C C . SER C 1 93 ? 114.109 84.266 109.656 1.00 23.67 93 SER C C 1
ATOM 13727 O O . SER C 1 93 ? 114.505 84.050 110.802 1.00 31.95 93 SER C O 1
ATOM 13735 N N . GLY C 1 94 ? 112.869 83.963 109.272 1.00 14.82 94 GLY C N 1
ATOM 13736 C CA . GLY C 1 94 ? 111.964 83.312 110.205 1.00 24.04 94 GLY C CA 1
ATOM 13737 C C . GLY C 1 94 ? 112.444 81.936 110.623 1.00 29.40 94 GLY C C 1
ATOM 13738 O O . GLY C 1 94 ? 112.391 81.577 111.800 1.00 35.13 94 GLY C O 1
ATOM 13742 N N . VAL C 1 95 ? 112.923 81.146 109.662 1.00 31.48 95 VAL C N 1
ATOM 13743 C CA . VAL C 1 95 ? 113.425 79.812 109.966 1.00 30.53 95 VAL C CA 1
ATOM 13744 C C . VAL C 1 95 ? 114.690 79.896 110.809 1.00 33.08 95 VAL C C 1
ATOM 13745 O O . VAL C 1 95 ? 114.889 79.102 111.734 1.00 40.41 95 VAL C O 1
ATOM 13758 N N . TYR C 1 96 ? 115.564 80.855 110.506 1.00 28.25 96 TYR C N 1
ATOM 13759 C CA . TYR C 1 96 ? 116.759 81.052 111.316 1.00 29.42 96 TYR C CA 1
ATOM 13760 C C . TYR C 1 96 ? 116.394 81.439 112.741 1.00 35.48 96 TYR C C 1
ATOM 13761 O O . TYR C 1 96 ? 116.997 80.946 113.700 1.00 39.63 96 TYR C O 1
ATOM 13779 N N . CYS C 1 97 ? 115.409 82.324 112.900 1.00 31.81 97 CYS C N 1
ATOM 13780 C CA . CYS C 1 97 ? 114.956 82.708 114.231 1.00 30.98 97 CYS C CA 1
ATOM 13781 C C . CYS C 1 97 ? 114.390 81.512 114.979 1.00 27.73 97 CYS C C 1
ATOM 13782 O O . CYS C 1 97 ? 114.666 81.327 116.168 1.00 33.02 97 CYS C O 1
ATOM 13790 N N . GLY C 1 98 ? 113.592 80.690 114.300 1.00 31.43 98 GLY C N 1
ATOM 13791 C CA . GLY C 1 98 ? 113.073 79.491 114.934 1.00 29.81 98 GLY C CA 1
ATOM 13792 C C . GLY C 1 98 ? 114.173 78.539 115.363 1.00 33.40 98 GLY C C 1
ATOM 13793 O O . GLY C 1 98 ? 114.098 77.931 116.432 1.00 36.37 98 GLY C O 1
ATOM 13797 N N . LEU C 1 99 ? 115.211 78.401 114.537 1.00 38.38 99 LEU C N 1
ATOM 13798 C CA . LEU C 1 99 ? 116.305 77.492 114.866 1.00 34.70 99 LEU C CA 1
ATOM 13799 C C . LEU C 1 99 ? 117.082 77.965 116.088 1.00 37.28 99 LEU C C 1
ATOM 13800 O O . LEU C 1 99 ? 117.486 77.150 116.924 1.00 45.11 99 LEU C O 1
ATOM 13816 N N . PHE C 1 100 ? 117.304 79.273 116.210 1.00 34.08 100 PHE C N 1
ATOM 13817 C CA . PHE C 1 100 ? 118.209 79.828 117.208 1.00 31.68 100 PHE C CA 1
ATOM 13818 C C . PHE C 1 100 ? 117.478 80.631 118.279 1.00 34.05 100 PHE C C 1
ATOM 13819 O O . PHE C 1 100 ? 118.007 81.626 118.776 1.00 43.18 100 PHE C O 1
ATOM 13836 N N . SER C 1 101 ? 116.269 80.212 118.654 1.00 31.86 101 SER C N 1
ATOM 13837 C CA . SER C 1 101 ? 115.496 80.910 119.675 1.00 32.57 101 SER C CA 1
ATOM 13838 C C . SER C 1 101 ? 114.887 79.933 120.672 1.00 35.42 101 SER C C 1
ATOM 13839 O O . SER C 1 101 ? 113.791 80.165 121.184 1.00 36.00 101 SER C O 1
ATOM 13847 N N . LEU C 1 102 ? 115.585 78.834 120.960 1.00 40.98 102 LEU C N 1
ATOM 13848 C CA . LEU C 1 102 ? 115.073 77.875 121.932 1.00 35.35 102 LEU C CA 1
ATOM 13849 C C . LEU C 1 102 ? 115.141 78.429 123.348 1.00 36.24 102 LEU C C 1
ATOM 13850 O O . LEU C 1 102 ? 114.187 78.288 124.120 1.00 38.35 102 LEU C O 1
ATOM 13866 N N . ASN C 1 103 ? 116.262 79.050 123.716 1.00 33.92 103 ASN C N 1
ATOM 13867 C CA . ASN C 1 103 ? 116.395 79.581 125.068 1.00 35.32 103 ASN C CA 1
ATOM 13868 C C . ASN C 1 103 ? 115.413 80.717 125.314 1.00 38.48 103 ASN C C 1
ATOM 13869 O O . ASN C 1 103 ? 114.788 80.787 126.379 1.00 41.90 103 ASN C O 1
ATOM 13880 N N . ASP C 1 104 ? 115.268 81.619 124.341 1.00 40.79 104 ASP C N 1
ATOM 13881 C CA . ASP C 1 104 ? 114.289 82.690 124.473 1.00 26.26 104 ASP C CA 1
ATOM 13882 C C . ASP C 1 104 ? 112.877 82.132 124.542 1.00 26.37 104 ASP C C 1
ATOM 13883 O O . ASP C 1 104 ? 112.043 82.638 125.293 1.00 34.24 104 ASP C O 1
ATOM 13892 N N . THR C 1 105 ? 112.587 81.095 123.757 1.00 24.56 105 THR C N 1
ATOM 13893 C CA . THR C 1 105 ? 111.270 80.471 123.814 1.00 26.91 105 THR C CA 1
ATOM 13894 C C . THR C 1 105 ? 110.998 79.886 125.194 1.00 32.33 105 THR C C 1
ATOM 13895 O O . THR C 1 105 ? 109.904 80.056 125.747 1.00 39.29 105 THR C O 1
ATOM 13906 N N . LEU C 1 106 ? 111.986 79.197 125.768 1.00 28.88 106 LEU C N 1
ATOM 13907 C CA . LEU C 1 106 ? 111.814 78.615 127.094 1.00 30.21 106 LEU C CA 1
ATOM 13908 C C . LEU C 1 106 ? 111.600 79.696 128.144 1.00 32.47 106 LEU C C 1
ATOM 13909 O O . LEU C 1 106 ? 110.695 79.595 128.982 1.00 37.48 106 LEU C O 1
ATOM 13925 N N . GLU C 1 107 ? 112.428 80.742 128.119 1.00 28.57 107 GLU C N 1
ATOM 13926 C CA . GLU C 1 107 ? 112.272 81.817 129.092 1.00 28.45 107 GLU C CA 1
ATOM 13927 C C . GLU C 1 107 ? 110.930 82.515 128.925 1.00 28.15 107 GLU C C 1
ATOM 13928 O O . GLU C 1 107 ? 110.256 82.821 129.913 1.00 35.85 107 GLU C O 1
ATOM 13940 N N . LEU C 1 108 ? 110.524 82.770 127.681 1.00 23.23 108 LEU C N 1
ATOM 13941 C CA . LEU C 1 108 ? 109.256 83.441 127.436 1.00 22.75 108 LEU C CA 1
ATOM 13942 C C . LEU C 1 108 ? 108.095 82.616 127.955 1.00 21.68 108 LEU C C 1
ATOM 13943 O O . LEU C 1 108 ? 107.170 83.154 128.567 1.00 32.34 108 LEU C O 1
ATOM 13959 N N . ASN C 1 109 ? 108.124 81.303 127.733 1.00 26.72 109 ASN C N 1
ATOM 13960 C CA . ASN C 1 109 ? 107.000 80.486 128.167 1.00 26.91 109 ASN C CA 1
ATOM 13961 C C . ASN C 1 109 ? 106.996 80.287 129.678 1.00 28.85 109 ASN C C 1
ATOM 13962 O O . ASN C 1 109 ? 105.922 80.215 130.280 1.00 37.00 109 ASN C O 1
ATOM 13973 N N . ASP C 1 110 ? 108.167 80.236 130.316 1.00 36.95 110 ASP C N 1
ATOM 13974 C CA . ASP C 1 110 ? 108.207 80.227 131.778 1.00 37.73 110 ASP C CA 1
ATOM 13975 C C . ASP C 1 110 ? 107.635 81.521 132.351 1.00 37.53 110 ASP C C 1
ATOM 13976 O O . ASP C 1 110 ? 106.814 81.503 133.282 1.00 41.89 110 ASP C O 1
ATOM 13985 N N . ARG C 1 111 ? 108.057 82.659 131.799 1.00 33.58 111 ARG C N 1
ATOM 13986 C CA . ARG C 1 111 ? 107.541 83.941 132.257 1.00 25.77 111 ARG C CA 1
ATOM 13987 C C . ARG C 1 111 ? 106.038 84.024 132.057 1.00 27.76 111 ARG C C 1
ATOM 13988 O O . ARG C 1 111 ? 105.316 84.530 132.921 1.00 37.29 111 ARG C O 1
ATOM 14009 N N . LEU C 1 112 ? 105.551 83.542 130.915 1.00 29.15 112 LEU C N 1
ATOM 14010 C CA . LEU C 1 112 ? 104.122 83.583 130.643 1.00 25.33 112 LEU C CA 1
ATOM 14011 C C . LEU C 1 112 ? 103.358 82.656 131.572 1.00 29.52 112 LEU C C 1
ATOM 14012 O O . LEU C 1 112 ? 102.235 82.966 131.970 1.00 35.46 112 LEU C O 1
ATOM 14028 N N . ASN C 1 113 ? 103.938 81.509 131.923 1.00 39.73 113 ASN C N 1
ATOM 14029 C CA . ASN C 1 113 ? 103.296 80.637 132.898 1.00 40.49 113 ASN C CA 1
ATOM 14030 C C . ASN C 1 113 ? 103.128 81.355 134.226 1.00 41.25 113 ASN C C 1
ATOM 14031 O O . ASN C 1 113 ? 102.048 81.333 134.831 1.00 45.10 113 ASN C O 1
ATOM 14042 N N . LYS C 1 114 ? 104.186 82.022 134.685 1.00 40.63 114 LYS C N 1
ATOM 14043 C CA . LYS C 1 114 ? 104.088 82.775 135.932 1.00 36.97 114 LYS C CA 1
ATOM 14044 C C . LYS C 1 114 ? 103.038 83.880 135.827 1.00 40.63 114 LYS C C 1
ATOM 14045 O O . LYS C 1 114 ? 102.201 84.051 136.723 1.00 47.14 114 LYS C O 1
ATOM 14064 N N . ILE C 1 115 ? 103.056 84.630 134.724 1.00 34.24 115 ILE C N 1
ATOM 14065 C CA . ILE C 1 115 ? 102.126 85.744 134.556 1.00 28.88 115 ILE C CA 1
ATOM 14066 C C . ILE C 1 115 ? 100.690 85.242 134.529 1.00 33.72 115 ILE C C 1
ATOM 14067 O O . ILE C 1 115 ? 99.793 85.846 135.127 1.00 40.88 115 ILE C O 1
ATOM 14083 N N . ASP C 1 116 ? 100.444 84.143 133.818 1.00 42.37 116 ASP C N 1
ATOM 14084 C CA . ASP C 1 116 ? 99.098 83.597 133.719 1.00 41.88 116 ASP C CA 1
ATOM 14085 C C . ASP C 1 116 ? 98.628 83.039 135.048 1.00 47.54 116 ASP C C 1
ATOM 14086 O O . ASP C 1 116 ? 97.431 83.087 135.348 1.00 52.45 116 ASP C O 1
ATOM 14095 N N . ASN C 1 117 ? 99.543 82.497 135.853 1.00 52.38 117 ASN C N 1
ATOM 14096 C CA . ASN C 1 117 ? 99.181 82.160 137.223 1.00 48.74 117 ASN C CA 1
ATOM 14097 C C . ASN C 1 117 ? 98.756 83.406 137.984 1.00 47.69 117 ASN C C 1
ATOM 14098 O O . ASN C 1 117 ? 97.771 83.382 138.730 1.00 51.65 117 ASN C O 1
ATOM 14109 N N . THR C 1 118 ? 99.483 84.511 137.803 1.00 43.44 118 THR C N 1
ATOM 14110 C CA . THR C 1 118 ? 99.096 85.756 138.461 1.00 41.39 118 THR C CA 1
ATOM 14111 C C . THR C 1 118 ? 97.751 86.261 137.951 1.00 39.81 118 THR C C 1
ATOM 14112 O O . THR C 1 118 ? 96.923 86.737 138.735 1.00 47.58 118 THR C O 1
ATOM 14123 N N . LEU C 1 119 ? 97.513 86.171 136.644 1.00 43.63 119 LEU C N 1
ATOM 14124 C CA . LEU C 1 119 ? 96.299 86.697 136.019 1.00 44.13 119 LEU C CA 1
ATOM 14125 C C . LEU C 1 119 ? 95.265 85.607 135.780 1.00 49.12 119 LEU C C 1
ATOM 14126 O O . LEU C 1 119 ? 94.552 85.628 134.775 1.00 51.08 119 LEU C O 1
ATOM 14142 N N . ASN C 1 120 ? 95.165 84.636 136.689 1.00 60.40 120 ASN C N 1
ATOM 14143 C CA . ASN C 1 120 ? 94.237 83.529 136.490 1.00 61.02 120 ASN C CA 1
ATOM 14144 C C . ASN C 1 120 ? 92.796 84.008 136.383 1.00 61.60 120 ASN C C 1
ATOM 14145 O O . ASN C 1 120 ? 91.993 83.399 135.667 1.00 64.12 120 ASN C O 1
ATOM 14156 N N . ALA C 1 121 ? 92.445 85.090 137.079 1.00 58.02 121 ALA C N 1
ATOM 14157 C CA . ALA C 1 121 ? 91.060 85.547 137.076 1.00 59.03 121 ALA C CA 1
ATOM 14158 C C . ALA C 1 121 ? 90.591 85.928 135.678 1.00 58.83 121 ALA C C 1
ATOM 14159 O O . ALA C 1 121 ? 89.437 85.670 135.320 1.00 56.57 121 ALA C O 1
ATOM 14166 N N . TYR C 1 122 ? 91.462 86.539 134.878 1.00 58.87 122 TYR C N 1
ATOM 14167 C CA . TYR C 1 122 ? 91.091 87.068 133.574 1.00 55.25 122 TYR C CA 1
ATOM 14168 C C . TYR C 1 122 ? 91.392 86.105 132.433 1.00 56.03 122 TYR C C 1
ATOM 14169 O O . TYR C 1 122 ? 91.205 86.466 131.268 1.00 54.95 122 TYR C O 1
ATOM 14187 N N . ASN C 1 123 ? 91.844 84.893 132.737 1.00 59.36 123 ASN C N 1
ATOM 14188 C CA . ASN C 1 123 ? 92.164 83.920 131.705 1.00 59.16 123 ASN C CA 1
ATOM 14189 C C . ASN C 1 123 ? 90.895 83.347 131.087 1.00 60.28 123 ASN C C 1
ATOM 14190 O O . ASN C 1 123 ? 89.868 83.189 131.752 1.00 61.59 123 ASN C O 1
ATOM 14201 N N . ASN C 1 124 ? 90.976 83.038 129.791 1.00 61.67 124 ASN C N 1
ATOM 14202 C CA . ASN C 1 124 ? 89.881 82.401 129.053 1.00 59.62 124 ASN C CA 1
ATOM 14203 C C . ASN C 1 124 ? 90.510 81.422 128.065 1.00 61.14 124 ASN C C 1
ATOM 14204 O O . ASN C 1 124 ? 90.881 81.797 126.951 1.00 60.59 124 ASN C O 1
ATOM 14215 N N . PHE C 1 125 ? 90.629 80.161 128.485 1.00 60.90 125 PHE C N 1
ATOM 14216 C CA . PHE C 1 125 ? 91.238 79.152 127.626 1.00 58.80 125 PHE C CA 1
ATOM 14217 C C . PHE C 1 125 ? 90.414 78.949 126.362 1.00 58.92 125 PHE C C 1
ATOM 14218 O O . PHE C 1 125 ? 90.970 78.845 125.264 1.00 63.06 125 PHE C O 1
ATOM 14235 N N . ARG C 1 126 ? 89.089 78.874 126.493 1.00 63.34 126 ARG C N 1
ATOM 14236 C CA . ARG C 1 126 ? 88.247 78.624 125.327 1.00 63.93 126 ARG C CA 1
ATOM 14237 C C . ARG C 1 126 ? 88.372 79.757 124.316 1.00 62.07 126 ARG C C 1
ATOM 14238 O O . ARG C 1 126 ? 88.593 79.523 123.121 1.00 64.03 126 ARG C O 1
ATOM 14259 N N . ARG C 1 127 ? 88.239 80.998 124.785 1.00 59.53 127 ARG C N 1
ATOM 14260 C CA . ARG C 1 127 ? 88.350 82.143 123.891 1.00 58.79 127 ARG C CA 1
ATOM 14261 C C . ARG C 1 127 ? 89.739 82.224 123.278 1.00 60.74 127 ARG C C 1
ATOM 14262 O O . ARG C 1 127 ? 89.880 82.533 122.093 1.00 60.35 127 ARG C O 1
ATOM 14283 N N . ASP C 1 128 ? 90.778 81.962 124.071 1.00 58.15 128 ASP C N 1
ATOM 14284 C CA . ASP C 1 128 ? 92.139 82.032 123.550 1.00 51.78 128 ASP C CA 1
ATOM 14285 C C . ASP C 1 128 ? 92.360 80.992 122.461 1.00 54.33 128 ASP C C 1
ATOM 14286 O O . ASP C 1 128 ? 92.909 81.297 121.395 1.00 56.29 128 ASP C O 1
ATOM 14295 N N . ARG C 1 129 ? 91.938 79.753 122.713 1.00 55.38 129 ARG C N 1
ATOM 14296 C CA . ARG C 1 129 ? 92.111 78.704 121.717 1.00 55.49 129 ARG C CA 1
ATOM 14297 C C . ARG C 1 129 ? 91.342 79.027 120.447 1.00 55.80 129 ARG C C 1
ATOM 14298 O O . ARG C 1 129 ? 91.865 78.861 119.339 1.00 56.55 129 ARG C O 1
ATOM 14319 N N . TRP C 1 130 ? 90.102 79.498 120.580 1.00 56.47 130 TRP C N 1
ATOM 14320 C CA . TRP C 1 130 ? 89.315 79.773 119.385 1.00 55.33 130 TRP C CA 1
ATOM 14321 C C . TRP C 1 130 ? 89.866 80.970 118.623 1.00 56.09 130 TRP C C 1
ATOM 14322 O O . TRP C 1 130 ? 89.872 80.969 117.392 1.00 57.01 130 TRP C O 1
ATOM 14343 N N . ARG C 1 131 ? 90.350 81.992 119.329 1.00 53.71 131 ARG C N 1
ATOM 14344 C CA . ARG C 1 131 ? 90.966 83.129 118.654 1.00 49.04 131 ARG C CA 1
ATOM 14345 C C . ARG C 1 131 ? 92.222 82.708 117.902 1.00 48.18 131 ARG C C 1
ATOM 14346 O O . ARG C 1 131 ? 92.425 83.103 116.749 1.00 50.20 131 ARG C O 1
ATOM 14367 N N . ALA C 1 132 ? 93.077 81.904 118.535 1.00 46.88 132 ALA C N 1
ATOM 14368 C CA . ALA C 1 132 ? 94.298 81.461 117.872 1.00 41.51 132 ALA C CA 1
ATOM 14369 C C . ALA C 1 132 ? 93.978 80.608 116.653 1.00 45.16 132 ALA C C 1
ATOM 14370 O O . ALA C 1 132 ? 94.563 80.792 115.577 1.00 49.79 132 ALA C O 1
ATOM 14377 N N . LEU C 1 133 ? 93.047 79.664 116.802 1.00 48.43 133 LEU C N 1
ATOM 14378 C CA . LEU C 1 133 ? 92.680 78.807 115.683 1.00 45.17 133 LEU C CA 1
ATOM 14379 C C . LEU C 1 133 ? 92.033 79.612 114.568 1.00 43.81 133 LEU C C 1
ATOM 14380 O O . LEU C 1 133 ? 92.284 79.357 113.389 1.00 46.01 133 LEU C O 1
ATOM 14396 N N . GLY C 1 134 ? 91.192 80.585 114.916 1.00 38.26 134 GLY C N 1
ATOM 14397 C CA . GLY C 1 134 ? 90.588 81.423 113.898 1.00 38.60 134 GLY C CA 1
ATOM 14398 C C . GLY C 1 134 ? 91.613 82.239 113.141 1.00 39.69 134 GLY C C 1
ATOM 14399 O O . GLY C 1 134 ? 91.548 82.346 111.919 1.00 43.18 134 GLY C O 1
ATOM 14403 N N . MET C 1 135 ? 92.580 82.818 113.853 1.00 40.42 135 MET C N 1
ATOM 14404 C CA . MET C 1 135 ? 93.633 83.570 113.180 1.00 36.89 135 MET C CA 1
ATOM 14405 C C . MET C 1 135 ? 94.425 82.670 112.240 1.00 37.04 135 MET C C 1
ATOM 14406 O O . MET C 1 135 ? 94.636 83.006 111.068 1.00 39.52 135 MET C O 1
ATOM 14420 N N . ALA C 1 136 ? 94.858 81.508 112.733 1.00 32.75 136 ALA C N 1
ATOM 14421 C CA . ALA C 1 136 ? 95.645 80.603 111.902 1.00 33.89 136 ALA C CA 1
ATOM 14422 C C . ALA C 1 136 ? 94.851 80.142 110.687 1.00 37.62 136 ALA C C 1
ATOM 14423 O O . ALA C 1 136 ? 95.363 80.134 109.563 1.00 43.55 136 ALA C O 1
ATOM 14430 N N . ALA C 1 137 ? 93.589 79.763 110.894 1.00 42.51 137 ALA C N 1
ATOM 14431 C CA . ALA C 1 137 ? 92.778 79.235 109.807 1.00 35.13 137 ALA C CA 1
ATOM 14432 C C . ALA C 1 137 ? 92.448 80.313 108.789 1.00 35.05 137 ALA C C 1
ATOM 14433 O O . ALA C 1 137 ? 92.476 80.056 107.585 1.00 40.66 137 ALA C O 1
ATOM 14440 N N . VAL C 1 138 ? 92.127 81.524 109.243 1.00 39.74 138 VAL C N 1
ATOM 14441 C CA . VAL C 1 138 ? 91.831 82.602 108.310 1.00 39.67 138 VAL C CA 1
ATOM 14442 C C . VAL C 1 138 ? 93.070 82.964 107.504 1.00 37.51 138 VAL C C 1
ATOM 14443 O O . VAL C 1 138 ? 92.989 83.177 106.293 1.00 37.99 138 VAL C O 1
ATOM 14456 N N . SER C 1 139 ? 94.236 83.039 108.151 1.00 40.65 139 SER C N 1
ATOM 14457 C CA . SER C 1 139 ? 95.456 83.353 107.414 1.00 33.71 139 SER C CA 1
ATOM 14458 C C . SER C 1 139 ? 95.771 82.270 106.389 1.00 33.34 139 SER C C 1
ATOM 14459 O O . SER C 1 139 ? 96.087 82.565 105.229 1.00 39.31 139 SER C O 1
ATOM 14467 N N . LEU C 1 140 ? 95.682 81.003 106.800 1.00 32.44 140 LEU C N 1
ATOM 14468 C CA . LEU C 1 140 ? 95.987 79.910 105.885 1.00 31.67 140 LEU C CA 1
ATOM 14469 C C . LEU C 1 140 ? 94.984 79.849 104.742 1.00 36.72 140 LEU C C 1
ATOM 14470 O O . LEU C 1 140 ? 95.363 79.604 103.595 1.00 42.12 140 LEU C O 1
ATOM 14486 N N . LEU C 1 141 ? 93.702 80.067 105.031 1.00 38.64 141 LEU C N 1
ATOM 14487 C CA . LEU C 1 141 ? 92.693 80.066 103.981 1.00 39.24 141 LEU C CA 1
ATOM 14488 C C . LEU C 1 141 ? 92.889 81.235 103.027 1.00 37.96 141 LEU C C 1
ATOM 14489 O O . LEU C 1 141 ? 92.727 81.082 101.814 1.00 43.16 141 LEU C O 1
ATOM 14505 N N . ALA C 1 142 ? 93.216 82.415 103.552 1.00 38.06 142 ALA C N 1
ATOM 14506 C CA . ALA C 1 142 ? 93.455 83.562 102.689 1.00 36.59 142 ALA C CA 1
ATOM 14507 C C . ALA C 1 142 ? 94.625 83.298 101.756 1.00 37.57 142 ALA C C 1
ATOM 14508 O O . ALA C 1 142 ? 94.538 83.549 100.549 1.00 42.69 142 ALA C O 1
ATOM 14515 N N . ILE C 1 143 ? 95.727 82.770 102.290 1.00 35.92 143 ILE C N 1
ATOM 14516 C CA . ILE C 1 143 ? 96.876 82.510 101.430 1.00 33.63 143 ILE C CA 1
ATOM 14517 C C . ILE C 1 143 ? 96.566 81.384 100.451 1.00 37.51 143 ILE C C 1
ATOM 14518 O O . ILE C 1 143 ? 97.014 81.413 99.305 1.00 39.34 143 ILE C O 1
ATOM 14534 N N . SER C 1 144 ? 95.790 80.382 100.873 1.00 38.59 144 SER C N 1
ATOM 14535 C CA . SER C 1 144 ? 95.435 79.293 99.969 1.00 33.54 144 SER C CA 1
ATOM 14536 C C . SER C 1 144 ? 94.581 79.795 98.813 1.00 34.74 144 SER C C 1
ATOM 14537 O O . SER C 1 144 ? 94.834 79.467 97.650 1.00 39.92 144 SER C O 1
ATOM 14545 N N . ILE C 1 145 ? 93.559 80.594 99.116 1.00 36.10 145 ILE C N 1
ATOM 14546 C CA . ILE C 1 145 ? 92.698 81.134 98.070 1.00 36.00 145 ILE C CA 1
ATOM 14547 C C . ILE C 1 145 ? 93.497 82.039 97.146 1.00 38.13 145 ILE C C 1
ATOM 14548 O O . ILE C 1 145 ? 93.339 81.996 95.922 1.00 44.63 145 ILE C O 1
ATOM 14564 N N . LEU C 1 146 ? 94.357 82.883 97.716 1.00 37.69 146 LEU C N 1
ATOM 14565 C CA . LEU C 1 146 ? 95.151 83.791 96.899 1.00 33.67 146 LEU C CA 1
ATOM 14566 C C . LEU C 1 146 ? 96.119 83.028 96.007 1.00 36.24 146 LEU C C 1
ATOM 14567 O O . LEU C 1 146 ? 96.302 83.379 94.839 1.00 42.74 146 LEU C O 1
ATOM 14583 N N . VAL C 1 147 ? 96.751 81.981 96.539 1.00 38.88 147 VAL C N 1
ATOM 14584 C CA . VAL C 1 147 ? 97.666 81.174 95.742 1.00 38.59 147 VAL C CA 1
ATOM 14585 C C . VAL C 1 147 ? 96.910 80.452 94.638 1.00 40.36 147 VAL C C 1
ATOM 14586 O O . VAL C 1 147 ? 97.396 80.342 93.509 1.00 47.89 147 VAL C O 1
ATOM 14599 N N . GLY C 1 148 ? 95.717 79.939 94.942 1.00 40.63 148 GLY C N 1
ATOM 14600 C CA . GLY C 1 148 ? 94.924 79.291 93.913 1.00 40.71 148 GLY C CA 1
ATOM 14601 C C . GLY C 1 148 ? 94.529 80.247 92.806 1.00 44.75 148 GLY C C 1
ATOM 14602 O O . GLY C 1 148 ? 94.633 79.923 91.622 1.00 49.14 148 GLY C O 1
ATOM 14606 N N . LEU C 1 149 ? 94.072 81.443 93.179 1.00 40.26 149 LEU C N 1
ATOM 14607 C CA . LEU C 1 149 ? 93.706 82.437 92.177 1.00 35.56 149 LEU C CA 1
ATOM 14608 C C . LEU C 1 149 ? 94.913 82.849 91.348 1.00 40.04 149 LEU C C 1
ATOM 14609 O O . LEU C 1 149 ? 94.815 82.995 90.126 1.00 48.55 149 LEU C O 1
ATOM 14625 N N . ASP C 1 150 ? 96.061 83.047 91.996 1.00 43.32 150 ASP C N 1
ATOM 14626 C CA . ASP C 1 150 ? 97.268 83.418 91.271 1.00 42.50 150 ASP C CA 1
ATOM 14627 C C . ASP C 1 150 ? 97.683 82.323 90.300 1.00 45.42 150 ASP C C 1
ATOM 14628 O O . ASP C 1 150 ? 98.038 82.603 89.151 1.00 52.57 150 ASP C O 1
ATOM 14637 N N . VAL C 1 151 ? 97.645 81.067 90.745 1.00 48.00 151 VAL C N 1
ATOM 14638 C CA . VAL C 1 151 ? 98.036 79.959 89.883 1.00 49.87 151 VAL C CA 1
ATOM 14639 C C . VAL C 1 151 ? 97.079 79.839 88.707 1.00 52.69 151 VAL C C 1
ATOM 14640 O O . VAL C 1 151 ? 97.502 79.616 87.571 1.00 53.26 151 VAL C O 1
ATOM 14653 N N . GLY C 1 152 ? 95.777 79.980 88.955 1.00 52.39 152 GLY C N 1
ATOM 14654 C CA . GLY C 1 152 ? 94.824 79.923 87.859 1.00 50.34 152 GLY C CA 1
ATOM 14655 C C . GLY C 1 152 ? 95.024 81.046 86.861 1.00 54.56 152 GLY C C 1
ATOM 14656 O O . GLY C 1 152 ? 95.018 80.826 85.646 1.00 60.01 152 GLY C O 1
ATOM 14660 N N . THR C 1 153 ? 95.210 82.269 87.361 1.00 55.51 153 THR C N 1
ATOM 14661 C CA . THR C 1 153 ? 95.424 83.405 86.475 1.00 55.26 153 THR C CA 1
ATOM 14662 C C . THR C 1 153 ? 96.680 83.218 85.639 1.00 56.97 153 THR C C 1
ATOM 14663 O O . THR C 1 153 ? 96.672 83.462 84.427 1.00 64.62 153 THR C O 1
ATOM 14674 N N . TRP C 1 154 ? 97.770 82.770 86.262 1.00 54.43 154 TRP C N 1
ATOM 14675 C CA . TRP C 1 154 ? 99.015 82.615 85.524 1.00 56.14 154 TRP C CA 1
ATOM 14676 C C . TRP C 1 154 ? 98.963 81.426 84.577 1.00 59.97 154 TRP C C 1
ATOM 14677 O O . TRP C 1 154 ? 99.581 81.467 83.511 1.00 61.74 154 TRP C O 1
ATOM 14698 N N . MET C 1 155 ? 98.224 80.372 84.928 1.00 67.36 155 MET C N 1
ATOM 14699 C CA . MET C 1 155 ? 98.020 79.267 83.999 1.00 67.70 155 MET C CA 1
ATOM 14700 C C . MET C 1 155 ? 97.262 79.737 82.767 1.00 69.17 155 MET C C 1
ATOM 14701 O O . MET C 1 155 ? 97.626 79.406 81.633 1.00 72.03 155 MET C O 1
ATOM 14715 N N . ARG C 1 156 ? 96.202 80.520 82.972 1.00 65.03 156 ARG C N 1
ATOM 14716 C CA . ARG C 1 156 ? 95.462 81.061 81.838 1.00 64.58 156 ARG C CA 1
ATOM 14717 C C . ARG C 1 156 ? 96.350 81.955 80.983 1.00 65.77 156 ARG C C 1
ATOM 14718 O O . ARG C 1 156 ? 96.324 81.875 79.749 1.00 69.21 156 ARG C O 1
ATOM 14739 N N . ILE C 1 157 ? 97.149 82.810 81.623 1.00 64.66 157 ILE C N 1
ATOM 14740 C CA . ILE C 1 157 ? 98.024 83.709 80.879 1.00 65.87 157 ILE C CA 1
ATOM 14741 C C . ILE C 1 157 ? 99.044 82.914 80.073 1.00 66.16 157 ILE C C 1
ATOM 14742 O O . ILE C 1 157 ? 99.311 83.223 78.907 1.00 68.33 157 ILE C O 1
ATOM 14758 N N . ALA C 1 158 ? 99.633 81.884 80.680 1.00 68.97 158 ALA C N 1
ATOM 14759 C CA . ALA C 1 158 ? 100.616 81.071 79.974 1.00 71.01 158 ALA C CA 1
ATOM 14760 C C . ALA C 1 158 ? 99.979 80.329 78.808 1.00 74.10 158 ALA C C 1
ATOM 14761 O O . ALA C 1 158 ? 100.596 80.184 77.747 1.00 76.40 158 ALA C O 1
ATOM 14768 N N . GLN C 1 159 ? 98.751 79.839 78.987 1.00 76.65 159 GLN C N 1
ATOM 14769 C CA . GLN C 1 159 ? 98.056 79.184 77.886 1.00 76.65 159 GLN C CA 1
ATOM 14770 C C . GLN C 1 159 ? 97.759 80.160 76.756 1.00 76.79 159 GLN C C 1
ATOM 14771 O O . GLN C 1 159 ? 97.835 79.787 75.581 1.00 77.99 159 GLN C O 1
ATOM 14785 N N . ASP C 1 160 ? 97.418 81.408 77.086 1.00 74.96 160 ASP C N 1
ATOM 14786 C CA . ASP C 1 160 ? 97.194 82.404 76.045 1.00 75.01 160 ASP C CA 1
ATOM 14787 C C . ASP C 1 160 ? 98.464 82.673 75.245 1.00 75.56 160 ASP C C 1
ATOM 14788 O O . ASP C 1 160 ? 98.385 83.029 74.064 1.00 77.64 160 ASP C O 1
ATOM 14797 N N . MET C 1 161 ? 99.631 82.512 75.862 1.00 73.91 161 MET C N 1
ATOM 14798 C CA . MET C 1 161 ? 100.910 82.695 75.186 1.00 74.31 161 MET C CA 1
ATOM 14799 C C . MET C 1 161 ? 101.489 81.391 74.654 1.00 76.61 161 MET C C 1
ATOM 14800 O O . MET C 1 161 ? 102.594 81.400 74.105 1.00 76.67 161 MET C O 1
ATOM 14814 N N . ASN C 1 162 ? 100.778 80.278 74.804 1.00 82.25 162 ASN C N 1
ATOM 14815 C CA . ASN C 1 162 ? 101.325 78.985 74.420 1.00 83.01 162 ASN C CA 1
ATOM 14816 C C . ASN C 1 162 ? 101.452 78.872 72.907 1.00 85.72 162 ASN C C 1
ATOM 14817 O O . ASN C 1 162 ? 100.593 79.340 72.155 1.00 84.55 162 ASN C O 1
ATOM 14828 N N . ILE C 1 163 ? 102.539 78.244 72.465 1.00 95.14 163 ILE C N 1
ATOM 14829 C CA . ILE C 1 163 ? 102.749 77.900 71.065 1.00 95.26 163 ILE C CA 1
ATOM 14830 C C . ILE C 1 163 ? 103.082 76.417 71.002 1.00 96.22 163 ILE C C 1
ATOM 14831 O O . ILE C 1 163 ? 103.630 75.846 71.950 1.00 95.03 163 ILE C O 1
ATOM 14847 N N . ALA C 1 164 ? 102.746 75.789 69.875 1.00 99.04 164 ALA C N 1
ATOM 14848 C CA . ALA C 1 164 ? 102.896 74.343 69.766 1.00 99.12 164 ALA C CA 1
ATOM 14849 C C . ALA C 1 164 ? 104.336 73.890 69.967 1.00 100.19 164 ALA C C 1
ATOM 14850 O O . ALA C 1 164 ? 104.563 72.731 70.332 1.00 99.03 164 ALA C O 1
ATOM 14857 N N . GLN C 1 165 ? 105.310 74.772 69.747 1.00 100.77 165 GLN C N 1
ATOM 14858 C CA . GLN C 1 165 ? 106.713 74.394 69.847 1.00 100.15 165 GLN C CA 1
ATOM 14859 C C . GLN C 1 165 ? 107.242 74.403 71.275 1.00 99.13 165 GLN C C 1
ATOM 14860 O O . GLN C 1 165 ? 108.343 73.891 71.508 1.00 98.14 165 GLN C O 1
ATOM 14874 N N . SER C 1 166 ? 106.501 74.960 72.232 1.00 93.12 166 SER C N 1
ATOM 14875 C CA . SER C 1 166 ? 106.989 75.075 73.598 1.00 94.04 166 SER C CA 1
ATOM 14876 C C . SER C 1 166 ? 105.811 75.134 74.558 1.00 93.73 166 SER C C 1
ATOM 14877 O O . SER C 1 166 ? 104.752 75.677 74.234 1.00 92.52 166 SER C O 1
ATOM 14885 N N . ASP C 1 167 ? 106.012 74.577 75.751 1.00 87.82 167 ASP C N 1
ATOM 14886 C CA . ASP C 1 167 ? 104.980 74.514 76.778 1.00 86.61 167 ASP C CA 1
ATOM 14887 C C . ASP C 1 167 ? 105.248 75.582 77.830 1.00 86.35 167 ASP C C 1
ATOM 14888 O O . ASP C 1 167 ? 106.281 75.546 78.509 1.00 86.72 167 ASP C O 1
ATOM 14897 N N . THR C 1 168 ? 104.319 76.526 77.964 1.00 79.61 168 THR C N 1
ATOM 14898 C CA . THR C 1 168 ? 104.419 77.572 78.971 1.00 78.58 168 THR C CA 1
ATOM 14899 C C . THR C 1 168 ? 103.700 77.218 80.264 1.00 78.32 168 THR C C 1
ATOM 14900 O O . THR C 1 168 ? 103.792 77.978 81.234 1.00 76.90 168 THR C O 1
ATOM 14911 N N . GLU C 1 169 ? 102.985 76.093 80.304 1.00 79.35 169 GLU C N 1
ATOM 14912 C CA . GLU C 1 169 ? 102.311 75.691 81.533 1.00 78.05 169 GLU C CA 1
ATOM 14913 C C . GLU C 1 169 ? 103.310 75.179 82.563 1.00 76.97 169 GLU C C 1
ATOM 14914 O O . GLU C 1 169 ? 103.134 75.393 83.768 1.00 75.87 169 GLU C O 1
ATOM 14926 N N . LEU C 1 170 ? 104.363 74.497 82.110 1.00 72.48 170 LEU C N 1
ATOM 14927 C CA . LEU C 1 170 ? 105.408 74.064 83.029 1.00 72.37 170 LEU C CA 1
ATOM 14928 C C . LEU C 1 170 ? 106.155 75.257 83.616 1.00 70.80 170 LEU C C 1
ATOM 14929 O O . LEU C 1 170 ? 106.655 75.180 84.745 1.00 71.10 170 LEU C O 1
ATOM 14945 N N . ASN C 1 171 ? 106.217 76.373 82.887 1.00 67.28 171 ASN C N 1
ATOM 14946 C CA . ASN C 1 171 ? 106.787 77.588 83.459 1.00 66.72 171 ASN C CA 1
ATOM 14947 C C . ASN C 1 171 ? 106.005 78.022 84.690 1.00 66.32 171 ASN C C 1
ATOM 14948 O O . ASN C 1 171 ? 106.593 78.442 85.694 1.00 67.65 171 ASN C O 1
ATOM 14959 N N . VAL C 1 172 ? 104.677 77.931 84.629 1.00 63.34 172 VAL C N 1
ATOM 14960 C CA . VAL C 1 172 ? 103.854 78.240 85.792 1.00 62.47 172 VAL C CA 1
ATOM 14961 C C . VAL C 1 172 ? 104.031 77.179 86.870 1.00 63.44 172 VAL C C 1
ATOM 14962 O O . VAL C 1 172 ? 104.107 77.494 88.062 1.00 65.54 172 VAL C O 1
ATOM 14975 N N . HIS C 1 173 ? 104.095 75.906 86.474 1.00 66.42 173 HIS C N 1
ATOM 14976 C CA . HIS C 1 173 ? 104.274 74.838 87.452 1.00 65.72 173 HIS C CA 1
ATOM 14977 C C . HIS C 1 173 ? 105.587 74.965 88.207 1.00 62.53 173 HIS C C 1
ATOM 14978 O O . HIS C 1 173 ? 105.708 74.434 89.315 1.00 63.39 173 HIS C O 1
ATOM 14992 N N . TRP C 1 174 ? 106.574 75.641 87.630 1.00 57.03 174 TRP C N 1
ATOM 14993 C CA . TRP C 1 174 ? 107.850 75.835 88.304 1.00 55.54 174 TRP C CA 1
ATOM 14994 C C . TRP C 1 174 ? 107.814 76.953 89.339 1.00 56.08 174 TRP C C 1
ATOM 14995 O O . TRP C 1 174 ? 108.837 77.207 89.982 1.00 58.09 174 TRP C O 1
ATOM 15016 N N . TYR C 1 175 ? 106.681 77.627 89.512 1.00 52.07 175 TYR C N 1
ATOM 15017 C CA . TYR C 1 175 ? 106.524 78.631 90.554 1.00 50.66 175 TYR C CA 1
ATOM 15018 C C . TYR C 1 175 ? 105.850 78.081 91.805 1.00 51.18 175 TYR C C 1
ATOM 15019 O O . TYR C 1 175 ? 105.569 78.848 92.729 1.00 50.49 175 TYR C O 1
ATOM 15037 N N . ILE C 1 176 ? 105.582 76.773 91.853 1.00 48.67 176 ILE C N 1
ATOM 15038 C CA . ILE C 1 176 ? 104.976 76.184 93.050 1.00 46.24 176 ILE C CA 1
ATOM 15039 C C . ILE C 1 176 ? 105.866 76.360 94.270 1.00 47.38 176 ILE C C 1
ATOM 15040 O O . ILE C 1 176 ? 105.339 76.627 95.361 1.00 49.43 176 ILE C O 1
ATOM 15056 N N . PRO C 1 177 ? 107.190 76.199 94.189 1.00 43.64 177 PRO C N 1
ATOM 15057 C CA . PRO C 1 177 ? 108.024 76.461 95.372 1.00 43.65 177 PRO C CA 1
ATOM 15058 C C . PRO C 1 177 ? 107.872 77.870 95.917 1.00 45.28 177 PRO C C 1
ATOM 15059 O O . PRO C 1 177 ? 107.955 78.068 97.135 1.00 47.15 177 PRO C O 1
ATOM 15070 N N . PHE C 1 178 ? 107.649 78.859 95.052 1.00 41.73 178 PHE C N 1
ATOM 15071 C CA . PHE C 1 178 ? 107.419 80.218 95.526 1.00 35.69 178 PHE C CA 1
ATOM 15072 C C . PHE C 1 178 ? 106.151 80.296 96.371 1.00 38.16 178 PHE C C 1
ATOM 15073 O O . PHE C 1 178 ? 106.126 80.951 97.421 1.00 44.98 178 PHE C O 1
ATOM 15090 N N . TYR C 1 179 ? 105.089 79.618 95.941 1.00 36.07 179 TYR C N 1
ATOM 15091 C CA . TYR C 1 179 ? 103.861 79.616 96.724 1.00 38.08 179 TYR C CA 1
ATOM 15092 C C . TYR C 1 179 ? 104.024 78.835 98.021 1.00 39.28 179 TYR C C 1
ATOM 15093 O O . TYR C 1 179 ? 103.417 79.187 99.041 1.00 48.72 179 TYR C O 1
ATOM 15111 N N . SER C 1 180 ? 104.841 77.784 98.012 1.00 37.83 180 SER C N 1
ATOM 15112 C CA . SER C 1 180 ? 105.164 77.107 99.262 1.00 37.61 180 SER C CA 1
ATOM 15113 C C . SER C 1 180 ? 105.883 78.050 100.219 1.00 33.67 180 SER C C 1
ATOM 15114 O O . SER C 1 180 ? 105.611 78.059 101.428 1.00 37.95 180 SER C O 1
ATOM 15122 N N . LEU C 1 181 ? 106.812 78.847 99.694 1.00 32.17 181 LEU C N 1
ATOM 15123 C CA . LEU C 1 181 ? 107.448 79.874 100.508 1.00 31.20 181 LEU C CA 1
ATOM 15124 C C . LEU C 1 181 ? 106.414 80.836 101.067 1.00 28.71 181 LEU C C 1
ATOM 15125 O O . LEU C 1 181 ? 106.541 81.306 102.200 1.00 31.56 181 LEU C O 1
ATOM 15141 N N . TYR C 1 182 ? 105.388 81.151 100.279 1.00 30.38 182 TYR C N 1
ATOM 15142 C CA . TYR C 1 182 ? 104.338 82.039 100.770 1.00 27.60 182 TYR C CA 1
ATOM 15143 C C . TYR C 1 182 ? 103.579 81.409 101.929 1.00 27.15 182 TYR C C 1
ATOM 15144 O O . TYR C 1 182 ? 103.211 82.093 102.889 1.00 33.08 182 TYR C O 1
ATOM 15162 N N . PHE C 1 183 ? 103.320 80.106 101.849 1.00 36.03 183 PHE C N 1
ATOM 15163 C CA . PHE C 1 183 ? 102.675 79.421 102.966 1.00 30.05 183 PHE C CA 1
ATOM 15164 C C . PHE C 1 183 ? 103.554 79.452 104.212 1.00 27.07 183 PHE C C 1
ATOM 15165 O O . PHE C 1 183 ? 103.060 79.657 105.328 1.00 32.27 183 PHE C O 1
ATOM 15182 N N . ILE C 1 184 ? 104.861 79.254 104.041 1.00 27.84 184 ILE C N 1
ATOM 15183 C CA . ILE C 1 184 ? 105.768 79.332 105.185 1.00 22.57 184 ILE C CA 1
ATOM 15184 C C . ILE C 1 184 ? 105.758 80.736 105.779 1.00 26.26 184 ILE C C 1
ATOM 15185 O O . ILE C 1 184 ? 105.789 80.910 107.002 1.00 33.36 184 ILE C O 1
ATOM 15201 N N . LEU C 1 185 ? 105.741 81.758 104.922 1.00 25.56 185 LEU C N 1
ATOM 15202 C CA . LEU C 1 185 ? 105.696 83.136 105.399 1.00 19.07 185 LEU C CA 1
ATOM 15203 C C . LEU C 1 185 ? 104.414 83.406 106.171 1.00 19.90 185 LEU C C 1
ATOM 15204 O O . LEU C 1 185 ? 104.427 84.098 107.195 1.00 35.69 185 LEU C O 1
ATOM 15220 N N . THR C 1 186 ? 103.291 82.876 105.687 1.00 21.52 186 THR C N 1
ATOM 15221 C CA . THR C 1 186 ? 102.035 83.031 106.408 1.00 26.88 186 THR C CA 1
ATOM 15222 C C . THR C 1 186 ? 102.105 82.361 107.772 1.00 25.97 186 THR C C 1
ATOM 15223 O O . THR C 1 186 ? 101.635 82.917 108.770 1.00 29.76 186 THR C O 1
ATOM 15234 N N . GLY C 1 187 ? 102.685 81.163 107.835 1.00 25.45 187 GLY C N 1
ATOM 15235 C CA . GLY C 1 187 ? 102.848 80.505 109.120 1.00 23.75 187 GLY C CA 1
ATOM 15236 C C . GLY C 1 187 ? 103.717 81.301 110.075 1.00 21.06 187 GLY C C 1
ATOM 15237 O O . GLY C 1 187 ? 103.408 81.417 111.263 1.00 30.76 187 GLY C O 1
ATOM 15241 N N . LEU C 1 188 ? 104.817 81.856 109.568 1.00 21.27 188 LEU C N 1
ATOM 15242 C CA . LEU C 1 188 ? 105.698 82.670 110.399 1.00 18.22 188 LEU C CA 1
ATOM 15243 C C . LEU C 1 188 ? 104.970 83.894 110.934 1.00 22.47 188 LEU C C 1
ATOM 15244 O O . LEU C 1 188 ? 105.090 84.236 112.117 1.00 26.59 188 LEU C O 1
ATOM 15260 N N . GLN C 1 189 ? 104.217 84.573 110.072 1.00 23.69 189 GLN C N 1
ATOM 15261 C CA . GLN C 1 189 ? 103.489 85.755 110.508 1.00 18.12 189 GLN C CA 1
ATOM 15262 C C . GLN C 1 189 ? 102.419 85.398 111.525 1.00 14.95 189 GLN C C 1
ATOM 15263 O O . GLN C 1 189 ? 102.211 86.133 112.491 1.00 27.24 189 GLN C O 1
ATOM 15277 N N . VAL C 1 190 ? 101.739 84.269 111.333 1.00 23.56 190 VAL C N 1
ATOM 15278 C CA . VAL C 1 190 ? 100.728 83.841 112.293 1.00 19.56 190 VAL C CA 1
ATOM 15279 C C . VAL C 1 190 ? 101.370 83.538 113.638 1.00 20.32 190 VAL C C 1
ATOM 15280 O O . VAL C 1 190 ? 100.830 83.889 114.689 1.00 25.89 190 VAL C O 1
ATOM 15293 N N . ASN C 1 191 ? 102.530 82.882 113.630 1.00 22.98 191 ASN C N 1
ATOM 15294 C CA . ASN C 1 191 ? 103.220 82.580 114.881 1.00 17.39 191 ASN C CA 1
ATOM 15295 C C . ASN C 1 191 ? 103.623 83.857 115.612 1.00 14.57 191 ASN C C 1
ATOM 15296 O O . ASN C 1 191 ? 103.366 84.014 116.816 1.00 26.62 191 ASN C O 1
ATOM 15307 N N . ILE C 1 192 ? 104.254 84.786 114.892 1.00 16.46 192 ILE C N 1
ATOM 15308 C CA . ILE C 1 192 ? 104.709 86.026 115.511 1.00 14.88 192 ILE C CA 1
ATOM 15309 C C . ILE C 1 192 ? 103.523 86.831 116.021 1.00 15.39 192 ILE C C 1
ATOM 15310 O O . ILE C 1 192 ? 103.574 87.419 117.107 1.00 22.80 192 ILE C O 1
ATOM 15326 N N . ALA C 1 193 ? 102.445 86.887 115.237 1.00 20.33 193 ALA C N 1
ATOM 15327 C CA . ALA C 1 193 ? 101.251 87.601 115.662 1.00 12.36 193 ALA C CA 1
ATOM 15328 C C . ALA C 1 193 ? 100.642 86.960 116.896 1.00 18.68 193 ALA C C 1
ATOM 15329 O O . ALA C 1 193 ? 100.203 87.660 117.807 1.00 26.88 193 ALA C O 1
ATOM 15336 N N . ASN C 1 194 ? 100.607 85.630 116.946 1.00 19.57 194 ASN C N 1
ATOM 15337 C CA . ASN C 1 194 ? 100.106 84.947 118.130 1.00 16.37 194 ASN C CA 1
ATOM 15338 C C . ASN C 1 194 ? 100.886 85.367 119.367 1.00 16.38 194 ASN C C 1
ATOM 15339 O O . ASN C 1 194 ? 100.300 85.726 120.392 1.00 25.83 194 ASN C O 1
ATOM 15350 N N . THR C 1 195 ? 102.217 85.354 119.280 1.00 19.67 195 THR C N 1
ATOM 15351 C CA . THR C 1 195 ? 103.026 85.716 120.443 1.00 13.98 195 THR C CA 1
ATOM 15352 C C . THR C 1 195 ? 102.814 87.176 120.841 1.00 24.35 195 THR C C 1
ATOM 15353 O O . THR C 1 195 ? 102.587 87.489 122.018 1.00 33.06 195 THR C O 1
ATOM 15364 N N . ALA C 1 196 ? 102.889 88.087 119.870 1.00 19.20 196 ALA C N 1
ATOM 15365 C CA 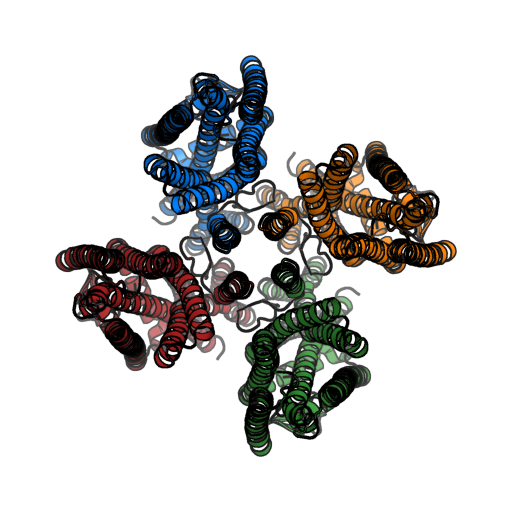. ALA C 1 196 ? 102.784 89.509 120.182 1.00 13.60 196 ALA C CA 1
ATOM 15366 C C . ALA C 1 196 ? 101.392 89.869 120.693 1.00 20.17 196 ALA C C 1
ATOM 15367 O O . ALA C 1 196 ? 101.252 90.688 121.611 1.00 24.16 196 ALA C O 1
ATOM 15374 N N . TYR C 1 197 ? 100.351 89.275 120.109 1.00 24.29 197 TYR C N 1
ATOM 15375 C CA . TYR C 1 197 ? 98.999 89.488 120.601 1.00 20.96 197 TYR C CA 1
ATOM 15376 C C . TYR C 1 197 ? 98.828 88.912 121.993 1.00 21.91 197 TYR C C 1
ATOM 15377 O O . TYR C 1 197 ? 98.113 89.485 122.813 1.00 32.71 197 TYR C O 1
ATOM 15395 N N . GLY C 1 198 ? 99.457 87.772 122.278 1.00 25.37 198 GLY C N 1
ATOM 15396 C CA . GLY C 1 198 ? 99.426 87.261 123.632 1.00 24.12 198 GLY C CA 1
ATOM 15397 C C . GLY C 1 198 ? 100.024 88.238 124.620 1.00 20.21 198 GLY C C 1
ATOM 15398 O O . GLY C 1 198 ? 99.473 88.461 125.698 1.00 33.21 198 GLY C O 1
ATOM 15402 N N . LEU C 1 199 ? 101.155 88.843 124.261 1.00 25.83 199 LEU C N 1
ATOM 15403 C CA . LEU C 1 199 ? 101.786 89.804 125.161 1.00 25.49 199 LEU C CA 1
ATOM 15404 C C . LEU C 1 199 ? 100.900 91.027 125.370 1.00 21.97 199 LEU C C 1
ATOM 15405 O O . LEU C 1 199 ? 100.718 91.491 126.501 1.00 30.36 199 LEU C O 1
ATOM 15421 N N . GLY C 1 200 ? 100.335 91.564 124.288 1.00 23.79 200 GLY C N 1
ATOM 15422 C CA . GLY C 1 200 ? 99.461 92.720 124.426 1.00 26.10 200 GLY C CA 1
ATOM 15423 C C . GLY C 1 200 ? 98.197 92.410 125.205 1.00 25.28 200 GLY C C 1
ATOM 15424 O O . GLY C 1 200 ? 97.736 93.219 126.016 1.00 32.81 200 GLY C O 1
ATOM 15428 N N . ARG C 1 201 ? 97.623 91.232 124.974 1.00 26.30 201 ARG C N 1
ATOM 15429 C CA . ARG C 1 201 ? 96.432 90.814 125.699 1.00 28.56 201 ARG C CA 1
ATOM 15430 C C . ARG C 1 201 ? 96.726 90.634 127.181 1.00 30.08 201 ARG C C 1
ATOM 15431 O O . ARG C 1 201 ? 95.895 90.974 128.027 1.00 40.06 201 ARG C O 1
ATOM 15452 N N . ARG C 1 202 ? 97.901 90.099 127.517 1.00 30.24 202 ARG C N 1
ATOM 15453 C CA . ARG C 1 202 ? 98.266 89.957 128.921 1.00 23.09 202 ARG C CA 1
ATOM 15454 C C . ARG C 1 202 ? 98.526 91.311 129.565 1.00 25.46 202 ARG C C 1
ATOM 15455 O O . ARG C 1 202 ? 98.200 91.516 130.737 1.00 36.13 202 ARG C O 1
ATOM 15476 N N . PHE C 1 203 ? 99.104 92.254 128.819 1.00 28.77 203 PHE C N 1
ATOM 15477 C CA . PHE C 1 203 ? 99.234 93.612 129.340 1.00 19.09 203 PHE C CA 1
ATOM 15478 C C . PHE C 1 203 ? 97.865 94.208 129.640 1.00 27.46 203 PHE C C 1
ATOM 15479 O O . PHE C 1 203 ? 97.667 94.846 130.682 1.00 39.03 203 PHE C O 1
ATOM 15496 N N . GLY C 1 204 ? 96.907 94.008 128.736 1.00 31.75 204 GLY C N 1
ATOM 15497 C CA . GLY C 1 204 ? 95.564 94.511 128.973 1.00 30.89 204 GLY C CA 1
ATOM 15498 C C . GLY C 1 204 ? 94.890 93.846 130.158 1.00 31.23 204 GLY C C 1
ATOM 15499 O O . GLY C 1 204 ? 94.195 94.500 130.936 1.00 39.02 204 GLY C O 1
ATOM 15503 N N . ARG C 1 205 ? 95.073 92.533 130.301 1.00 36.76 205 ARG C N 1
ATOM 15504 C CA . ARG C 1 205 ? 94.528 91.828 131.455 1.00 37.51 205 ARG C CA 1
ATOM 15505 C C . ARG C 1 205 ? 95.136 92.347 132.750 1.00 38.30 205 ARG C C 1
ATOM 15506 O O . ARG C 1 205 ? 94.438 92.490 133.758 1.00 48.27 205 ARG C O 1
ATOM 15527 N N . LEU C 1 206 ? 96.441 92.616 132.744 1.00 38.32 206 LEU C N 1
ATOM 15528 C CA . LEU C 1 206 ? 97.092 93.178 133.920 1.00 36.23 206 LEU C CA 1
ATOM 15529 C C . LEU C 1 206 ? 96.521 94.547 134.262 1.00 38.20 206 LEU C C 1
ATOM 15530 O O . LEU C 1 206 ? 96.251 94.839 135.431 1.00 45.43 206 LEU C O 1
ATOM 15546 N N . ASN C 1 207 ? 96.335 95.403 133.258 1.00 38.57 207 ASN C N 1
ATOM 15547 C CA . ASN C 1 207 ? 95.763 96.720 133.519 1.00 35.90 207 ASN C CA 1
ATOM 15548 C C . ASN C 1 207 ? 94.340 96.605 134.054 1.00 39.94 207 ASN C C 1
ATOM 15549 O O . ASN C 1 207 ? 93.949 97.336 134.974 1.00 47.56 207 ASN C O 1
ATOM 15560 N N . ARG C 1 208 ? 93.547 95.696 133.486 1.00 43.92 208 ARG C N 1
ATOM 15561 C CA . ARG C 1 208 ? 92.184 95.503 133.965 1.00 44.23 208 ARG C CA 1
ATOM 15562 C C . ARG C 1 208 ? 92.172 95.008 135.403 1.00 48.18 208 ARG C C 1
ATOM 15563 O O . ARG C 1 208 ? 91.364 95.467 136.216 1.00 56.72 208 ARG C O 1
ATOM 15584 N N . MET C 1 209 ? 93.053 94.064 135.735 1.00 51.67 209 MET C N 1
ATOM 15585 C CA . MET C 1 209 ? 93.133 93.578 137.107 1.00 49.61 209 MET C CA 1
ATOM 15586 C C . MET C 1 209 ? 93.554 94.689 138.058 1.00 50.48 209 MET C C 1
ATOM 15587 O O . MET C 1 209 ? 93.015 94.805 139.163 1.00 58.37 209 MET C O 1
ATOM 15601 N N . LEU C 1 210 ? 94.519 95.514 137.650 1.00 48.44 210 LEU C N 1
ATOM 15602 C CA . LEU C 1 210 ? 94.914 96.654 138.469 1.00 47.92 210 LEU C CA 1
ATOM 15603 C C . LEU C 1 210 ? 93.719 97.551 138.756 1.00 50.58 210 LEU C C 1
ATOM 15604 O O . LEU C 1 210 ? 93.430 97.875 139.915 1.00 54.62 210 LEU C O 1
ATOM 15620 N N . SER C 1 211 ? 93.007 97.958 137.704 1.00 54.66 211 SER C N 1
ATOM 15621 C CA . SER C 1 211 ? 91.883 98.869 137.884 1.00 54.67 211 SER C CA 1
ATOM 15622 C C . SER C 1 211 ? 90.792 98.237 138.739 1.00 58.79 211 SER C C 1
ATOM 15623 O O . SER C 1 211 ? 90.189 98.907 139.584 1.00 64.05 211 SER C O 1
ATOM 15631 N N . SER C 1 212 ? 90.518 96.949 138.530 1.00 55.87 212 SER C N 1
ATOM 15632 C CA . SER C 1 212 ? 89.474 96.284 139.299 1.00 57.45 212 SER C CA 1
ATOM 15633 C C . SER C 1 212 ? 89.846 96.182 140.772 1.00 60.13 212 SER C C 1
ATOM 15634 O O . SER C 1 212 ? 89.004 96.415 141.645 1.00 64.69 212 SER C O 1
ATOM 15642 N N . SER C 1 213 ? 91.099 95.841 141.071 1.00 56.84 213 SER C N 1
ATOM 15643 C CA . SER C 1 213 ? 91.513 95.580 142.441 1.00 57.81 213 SER C CA 1
ATOM 15644 C C . SER C 1 213 ? 91.932 96.831 143.199 1.00 56.47 213 SER C C 1
ATOM 15645 O O . SER C 1 213 ? 92.138 96.751 144.414 1.00 60.41 213 SER C O 1
ATOM 15653 N N . PHE C 1 214 ? 92.070 97.977 142.528 1.00 56.98 214 PHE C N 1
ATOM 15654 C CA . PHE C 1 214 ? 92.447 99.206 143.212 1.00 59.46 214 PHE C CA 1
ATOM 15655 C C . PHE C 1 214 ? 91.621 100.417 142.805 1.00 62.38 214 PHE C C 1
ATOM 15656 O O . PHE C 1 214 ? 91.857 101.507 143.337 1.00 63.59 214 PHE C O 1
ATOM 15673 N N . LEU C 1 215 ? 90.669 100.268 141.882 1.00 65.26 215 LEU C N 1
ATOM 15674 C CA . LEU C 1 215 ? 89.800 101.372 141.494 1.00 64.31 215 LEU C CA 1
ATOM 15675 C C . LEU C 1 215 ? 88.366 100.903 141.283 1.00 66.16 215 LEU C C 1
ATOM 15676 O O . LEU C 1 215 ? 87.646 101.459 140.447 1.00 65.35 215 LEU C O 1
ATOM 15692 N N . ALA C 1 216 ? 87.935 99.888 142.024 1.0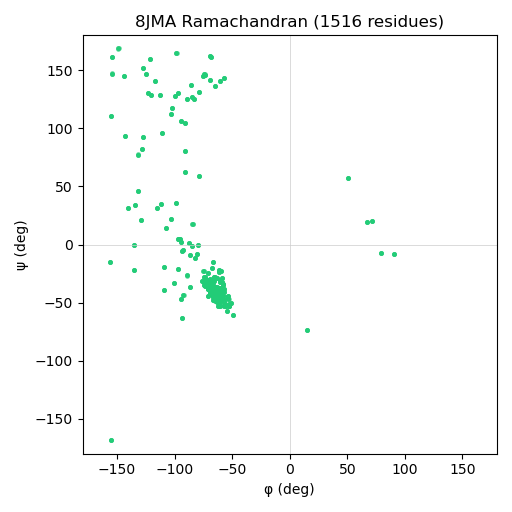0 70.31 216 ALA C N 1
ATOM 15693 C CA . ALA C 1 216 ? 86.579 99.370 141.888 1.00 71.51 216 ALA C CA 1
ATOM 15694 C C . ALA C 1 216 ? 86.137 98.658 143.162 1.00 70.97 216 ALA C C 1
ATOM 15695 O O . ALA C 1 216 ? 84.944 98.580 143.456 1.00 69.55 216 ALA C O 1
ATOM 15702 N N . ALA C 1 262 ? 96.585 92.815 157.426 1.00 83.62 262 ALA C N 1
ATOM 15703 C CA . ALA C 1 262 ? 96.134 91.542 156.879 1.00 85.00 262 ALA C CA 1
ATOM 15704 C C . ALA C 1 262 ? 95.555 91.739 155.482 1.00 85.30 262 ALA C C 1
ATOM 15705 O O . ALA C 1 262 ? 96.177 91.370 154.486 1.00 84.61 262 ALA C O 1
ATOM 15711 N N . ALA C 1 263 ? 94.358 92.324 155.415 1.00 85.85 263 ALA C N 1
ATOM 15712 C CA . ALA C 1 263 ? 93.746 92.598 154.119 1.00 86.83 263 ALA C CA 1
ATOM 15713 C C . ALA C 1 263 ? 94.586 93.579 153.312 1.00 85.39 263 ALA C C 1
ATOM 15714 O O . ALA C 1 263 ? 94.795 93.386 152.109 1.00 84.22 263 ALA C O 1
ATOM 15721 N N . ALA C 1 264 ? 95.078 94.640 153.957 1.00 81.51 264 ALA C N 1
ATOM 15722 C CA . ALA C 1 264 ? 95.941 95.588 153.261 1.00 81.14 264 ALA C CA 1
ATOM 15723 C C . ALA C 1 264 ? 97.266 94.944 152.879 1.00 82.76 264 ALA C C 1
ATOM 15724 O O . ALA C 1 264 ? 97.823 95.239 151.817 1.00 82.75 264 ALA C O 1
ATOM 15731 N N . LYS C 1 265 ? 97.792 94.066 153.736 1.00 82.40 265 LYS C N 1
ATOM 15732 C CA . LYS C 1 265 ? 99.024 93.360 153.402 1.00 83.05 265 LYS C CA 1
ATOM 15733 C C . LYS C 1 265 ? 98.831 92.469 152.181 1.00 83.06 265 LYS C C 1
ATOM 15734 O O . LYS C 1 265 ? 99.692 92.420 151.295 1.00 80.63 265 LYS C O 1
ATOM 15753 N N . ASN C 1 266 ? 97.703 91.760 152.112 1.00 81.88 266 ASN C N 1
ATOM 15754 C CA . ASN C 1 266 ? 97.428 90.921 150.950 1.00 79.85 266 ASN C CA 1
ATOM 15755 C C . ASN C 1 266 ? 97.208 91.766 149.702 1.00 78.78 266 ASN C C 1
ATOM 15756 O O . ASN C 1 266 ? 97.621 91.381 148.602 1.00 78.90 266 ASN C O 1
ATOM 15767 N N . LYS C 1 267 ? 96.558 92.921 149.849 1.00 72.19 267 LYS C N 1
ATOM 15768 C CA . LYS C 1 267 ? 96.395 93.822 148.713 1.00 69.55 267 LYS C CA 1
ATOM 15769 C C . LYS C 1 267 ? 97.746 94.310 148.207 1.00 71.05 267 LYS C C 1
ATOM 15770 O O . LYS C 1 267 ? 97.976 94.382 146.994 1.00 75.90 267 LYS C O 1
ATOM 15789 N N . GLY C 1 268 ? 98.652 94.657 149.120 1.00 66.89 268 GLY C N 1
ATOM 15790 C CA . GLY C 1 268 ? 99.986 95.061 148.708 1.00 64.60 268 GLY C CA 1
ATOM 15791 C C . GLY C 1 268 ? 100.748 93.930 148.049 1.00 64.02 268 GLY C C 1
ATOM 15792 O O . GLY C 1 268 ? 101.504 94.146 147.100 1.00 67.93 268 GLY C O 1
ATOM 15796 N N . LEU C 1 269 ? 100.562 92.708 148.545 1.00 63.40 269 LEU C N 1
ATOM 15797 C CA . LEU C 1 269 ? 101.177 91.552 147.903 1.00 63.20 269 LEU C CA 1
ATOM 15798 C C . LEU C 1 269 ? 100.656 91.381 146.483 1.00 63.67 269 LEU C C 1
ATOM 15799 O O . LEU C 1 269 ? 101.418 91.058 145.565 1.00 64.98 269 LEU C O 1
ATOM 15815 N N . LEU C 1 270 ? 99.355 91.590 146.284 1.00 57.09 270 LEU C N 1
ATOM 15816 C CA . LEU C 1 270 ? 98.787 91.509 144.942 1.00 54.43 270 LEU C CA 1
ATOM 15817 C C . LEU C 1 270 ? 99.330 92.613 144.041 1.00 55.12 270 LEU C C 1
ATOM 15818 O O . LEU C 1 270 ? 99.593 92.382 142.856 1.00 57.61 270 LEU C O 1
ATOM 15834 N N . LEU C 1 271 ? 99.490 93.823 144.577 1.00 54.58 271 LEU C N 1
ATOM 15835 C CA . LEU C 1 271 ? 100.086 94.896 143.785 1.00 55.48 271 LEU C CA 1
ATOM 15836 C C . LEU C 1 271 ? 101.515 94.550 143.392 1.00 53.46 271 LEU C C 1
ATOM 15837 O O . LEU C 1 271 ? 101.945 94.829 142.268 1.00 58.10 271 LEU C O 1
ATOM 15853 N N . LYS C 1 272 ? 102.270 93.957 144.314 1.00 47.30 272 LYS C N 1
ATOM 15854 C CA . LYS C 1 272 ? 103.619 93.512 143.992 1.00 50.30 272 LYS C CA 1
ATOM 15855 C C . LYS C 1 272 ? 103.592 92.450 142.902 1.00 51.92 272 LYS C C 1
ATOM 15856 O O . LYS C 1 272 ? 104.416 92.472 141.981 1.00 49.99 272 LYS C O 1
ATOM 15875 N N . SER C 1 273 ? 102.654 91.509 142.989 1.00 48.74 273 SER C N 1
ATOM 15876 C CA . SER C 1 273 ? 102.542 90.491 141.953 1.00 45.08 273 SER C CA 1
ATOM 15877 C C . SER C 1 273 ? 102.254 91.127 140.600 1.00 48.93 273 SER C C 1
ATOM 15878 O O . SER C 1 273 ? 102.817 90.719 139.580 1.00 51.98 273 SER C O 1
ATOM 15886 N N . LEU C 1 274 ? 101.387 92.139 140.575 1.00 45.45 274 LEU C N 1
ATOM 15887 C CA . LEU C 1 274 ? 101.086 92.824 139.323 1.00 39.07 274 LEU C CA 1
ATOM 15888 C C . LEU C 1 274 ? 102.300 93.579 138.794 1.00 40.37 274 LEU C C 1
ATOM 15889 O O . LEU C 1 274 ? 102.517 93.641 137.581 1.00 48.65 274 LEU C O 1
ATOM 15905 N N . ALA C 1 275 ? 103.096 94.170 139.685 1.00 41.44 275 ALA C N 1
ATOM 15906 C CA . ALA C 1 275 ? 104.297 94.872 139.243 1.00 38.56 275 ALA C CA 1
ATOM 15907 C C . ALA C 1 275 ? 105.309 93.911 138.631 1.00 39.62 275 ALA C C 1
ATOM 15908 O O . ALA C 1 275 ? 105.903 94.204 137.584 1.00 45.72 275 ALA C O 1
ATOM 15915 N N . ASP C 1 276 ? 105.526 92.761 139.273 1.00 44.75 276 ASP C N 1
ATOM 15916 C CA . ASP C 1 276 ? 106.395 91.749 138.678 1.00 44.24 276 ASP C CA 1
ATOM 15917 C C . ASP C 1 276 ? 105.824 91.227 137.370 1.00 44.26 276 ASP C C 1
ATOM 15918 O O . ASP C 1 276 ? 106.576 90.936 136.439 1.00 42.11 276 ASP C O 1
ATOM 15927 N N . SER C 1 277 ? 104.501 91.097 137.276 1.00 38.21 277 SER C N 1
ATOM 15928 C CA . SER C 1 277 ? 103.900 90.665 136.021 1.00 32.29 277 SER C CA 1
ATOM 15929 C C . SER C 1 277 ? 104.161 91.676 134.913 1.00 29.28 277 SER C C 1
ATOM 15930 O O . SER C 1 277 ? 104.447 91.296 133.776 1.00 32.01 277 SER C O 1
ATOM 15938 N N . HIS C 1 278 ? 104.063 92.967 135.224 1.00 25.88 278 HIS C N 1
ATOM 15939 C CA . HIS C 1 278 ? 104.334 93.991 134.220 1.00 24.80 278 HIS C CA 1
ATOM 15940 C C . HIS C 1 278 ? 105.790 93.951 133.776 1.00 28.95 278 HIS C C 1
ATOM 15941 O O . HIS C 1 278 ? 106.091 93.997 132.576 1.00 33.86 278 HIS C O 1
ATOM 15955 N N . GLU C 1 279 ? 106.712 93.872 134.736 1.00 30.97 279 GLU C N 1
ATOM 15956 C CA . GLU C 1 279 ? 108.126 93.795 134.385 1.00 29.78 279 GLU C CA 1
ATOM 15957 C C . GLU C 1 279 ? 108.417 92.550 133.555 1.00 31.53 279 GLU C C 1
ATOM 15958 O O . GLU C 1 279 ? 109.180 92.600 132.582 1.00 33.65 279 GLU C O 1
ATOM 15970 N N . SER C 1 280 ? 107.804 91.424 133.920 1.00 29.21 280 SER C N 1
ATOM 15971 C CA . SER C 1 280 ? 108.006 90.180 133.193 1.00 23.67 280 SER C CA 1
ATOM 15972 C C . SER C 1 280 ? 107.428 90.257 131.787 1.00 23.57 280 SER C C 1
ATOM 15973 O O . SER C 1 280 ? 108.005 89.707 130.850 1.00 28.82 280 SER C O 1
ATOM 15981 N N . LEU C 1 281 ? 106.288 90.927 131.616 1.00 18.08 281 LEU C N 1
ATOM 15982 C CA . LEU C 1 281 ? 105.724 91.081 130.280 1.00 16.94 281 LEU C CA 1
ATOM 15983 C C . LEU C 1 281 ? 106.597 91.980 129.418 1.00 21.72 281 LEU C C 1
ATOM 15984 O O . LEU C 1 281 ? 106.742 91.745 128.214 1.00 33.47 281 LEU C O 1
ATOM 16000 N N . GLY C 1 282 ? 107.178 93.021 130.008 1.00 15.05 282 GLY C N 1
ATOM 16001 C CA . GLY C 1 282 ? 108.140 93.817 129.266 1.00 15.01 282 GLY C CA 1
ATOM 16002 C C . GLY C 1 282 ? 109.342 93.000 128.833 1.00 21.01 282 GLY C C 1
ATOM 16003 O O . GLY C 1 282 ? 109.806 93.102 127.693 1.00 26.03 282 GLY C O 1
ATOM 16007 N N . LYS C 1 283 ? 109.854 92.164 129.735 1.00 28.90 283 LYS C N 1
ATOM 16008 C CA . LYS C 1 283 ? 110.966 91.297 129.371 1.00 23.61 283 LYS C CA 1
ATOM 16009 C C . LYS C 1 283 ? 110.557 90.272 128.319 1.00 24.73 283 LYS C C 1
ATOM 16010 O O . LYS C 1 283 ? 111.379 89.881 127.490 1.00 24.97 283 LYS C O 1
ATOM 16029 N N . CYS C 1 284 ? 109.298 89.838 128.328 1.00 24.08 284 CYS C N 1
ATOM 16030 C CA . CYS C 1 284 ? 108.802 88.942 127.287 1.00 13.76 284 CYS C CA 1
ATOM 16031 C C . CYS C 1 284 ? 108.745 89.642 125.936 1.00 18.57 284 CYS C C 1
ATOM 16032 O O . CYS C 1 284 ? 109.064 89.041 124.904 1.00 28.52 284 CYS C O 1
ATOM 16040 N N . VAL C 1 285 ? 108.313 90.903 125.918 1.00 20.40 285 VAL C N 1
ATOM 16041 C CA . VAL C 1 285 ? 108.342 91.675 124.680 1.00 15.01 285 VAL C CA 1
ATOM 16042 C C . VAL C 1 285 ? 109.769 91.776 124.167 1.00 19.67 285 VAL C C 1
ATOM 16043 O O . VAL C 1 285 ? 110.028 91.639 122.966 1.00 24.78 285 VAL C O 1
ATOM 16056 N N . HIS C 1 286 ? 110.718 92.014 125.070 1.00 25.60 286 HIS C N 1
ATOM 16057 C CA . HIS C 1 286 ? 112.115 92.070 124.653 1.00 17.75 286 HIS C CA 1
ATOM 16058 C C . HIS C 1 286 ? 112.626 90.715 124.184 1.00 18.08 286 HIS C C 1
ATOM 16059 O O . HIS C 1 286 ? 113.481 90.659 123.302 1.00 24.39 286 HIS C O 1
ATOM 16073 N N . LEU C 1 287 ? 112.144 89.619 124.769 1.00 24.42 287 LEU C N 1
ATOM 16074 C CA . LEU C 1 287 ? 112.532 88.295 124.295 1.00 18.54 287 LEU C CA 1
ATOM 16075 C C . LEU C 1 287 ? 112.022 88.052 122.884 1.00 20.60 287 LEU C C 1
ATOM 16076 O O . LEU C 1 287 ? 112.750 87.532 122.031 1.00 26.54 287 LEU C O 1
ATOM 16092 N N . LEU C 1 288 ? 110.770 88.424 122.624 1.00 18.65 288 LEU C N 1
ATOM 16093 C CA . LEU C 1 288 ? 110.232 88.319 121.275 1.00 15.36 288 LEU C CA 1
ATOM 16094 C C . LEU C 1 288 ? 111.033 89.178 120.304 1.00 18.06 288 LEU C C 1
ATOM 16095 O O . LEU C 1 288 ? 111.336 88.743 119.189 1.00 21.23 288 LEU C O 1
ATOM 16111 N N . SER C 1 289 ? 111.393 90.396 120.708 1.00 21.67 289 SER C N 1
ATOM 16112 C CA . SER C 1 289 ? 112.232 91.230 119.853 1.00 14.33 289 SER C CA 1
ATOM 16113 C C . SER C 1 289 ? 113.573 90.561 119.590 1.00 19.84 289 SER C C 1
ATOM 16114 O O . SER C 1 289 ? 113.962 90.364 118.440 1.00 30.52 289 SER C O 1
ATOM 16122 N N . ASN C 1 290 ? 114.275 90.161 120.645 1.00 23.66 290 ASN C N 1
ATOM 16123 C CA . ASN C 1 290 ? 115.594 89.570 120.475 1.00 23.45 290 ASN C CA 1
ATOM 16124 C C . ASN C 1 290 ? 115.543 88.327 119.602 1.00 18.32 290 ASN C C 1
ATOM 16125 O O . ASN C 1 290 ? 116.494 88.051 118.865 1.00 32.02 290 ASN C O 1
ATOM 16136 N N . SER C 1 291 ? 114.448 87.573 119.653 1.00 15.02 291 SER C N 1
ATOM 16137 C CA . SER C 1 291 ? 114.379 86.322 118.911 1.00 15.90 291 SER C CA 1
ATOM 16138 C C . SER C 1 291 ? 113.908 86.498 117.473 1.00 23.05 291 SER C C 1
ATOM 16139 O O . SER C 1 291 ? 114.390 85.790 116.585 1.00 32.30 291 SER C O 1
ATOM 16147 N N . PHE C 1 292 ? 112.976 87.420 117.212 1.00 21.45 292 PHE C N 1
ATOM 16148 C CA . PHE C 1 292 ? 112.333 87.509 115.906 1.00 19.69 292 PHE C CA 1
ATOM 16149 C C . PHE C 1 292 ? 112.360 88.919 115.332 1.00 24.07 292 PHE C C 1
ATOM 16150 O O . PHE C 1 292 ? 111.556 89.231 114.455 1.00 31.64 292 PHE C O 1
ATOM 16167 N N . GLY C 1 293 ? 113.272 89.777 115.787 1.00 19.45 293 GLY C N 1
ATOM 16168 C CA . GLY C 1 293 ? 113.340 91.116 115.239 1.00 13.79 293 GLY C CA 1
ATOM 16169 C C . GLY C 1 293 ? 113.823 91.128 113.808 1.00 16.26 293 GLY C C 1
ATOM 16170 O O . GLY C 1 293 ? 113.352 91.920 112.995 1.00 24.82 293 GLY C O 1
ATOM 16174 N N . ILE C 1 294 ? 114.775 90.256 113.480 1.00 17.28 294 ILE C N 1
ATOM 16175 C CA . ILE C 1 294 ? 115.251 90.175 112.107 1.00 23.19 294 ILE C CA 1
ATOM 16176 C C . ILE C 1 294 ? 114.154 89.629 111.200 1.00 22.94 294 ILE C C 1
ATOM 16177 O O . ILE C 1 294 ? 113.961 90.108 110.075 1.00 23.01 294 ILE C O 1
ATOM 16193 N N . ALA C 1 295 ? 113.400 88.642 111.684 1.00 18.13 295 ALA C N 1
ATOM 16194 C CA . ALA C 1 295 ? 112.267 88.137 110.919 1.00 18.56 295 ALA C CA 1
ATOM 16195 C C . ALA C 1 295 ? 111.218 89.219 110.710 1.00 17.36 295 ALA C C 1
ATOM 16196 O O . ALA C 1 295 ? 110.670 89.351 109.615 1.00 24.61 295 ALA C O 1
ATOM 16203 N N . VAL C 1 296 ? 110.922 90.002 111.748 1.00 15.29 296 VAL C N 1
ATOM 16204 C CA . VAL C 1 296 ? 109.934 91.067 111.616 1.00 18.01 296 VAL C CA 1
ATOM 16205 C C . VAL C 1 296 ? 110.438 92.148 110.670 1.00 15.09 296 VAL C C 1
ATOM 16206 O O . VAL C 1 296 ? 109.671 92.708 109.882 1.00 15.32 296 VAL C O 1
ATOM 16219 N N . LEU C 1 297 ? 111.729 92.465 110.735 1.00 16.00 297 LEU C N 1
ATOM 16220 C CA . LEU C 1 297 ? 112.292 93.459 109.834 1.00 14.74 297 LEU C CA 1
ATOM 16221 C C . LEU C 1 297 ? 112.178 93.008 108.388 1.00 19.70 297 LEU C C 1
ATOM 16222 O O . LEU C 1 297 ? 111.808 93.795 107.511 1.00 22.69 297 LEU C O 1
ATOM 16238 N N . PHE C 1 298 ? 112.482 91.739 108.119 1.00 22.54 298 PHE C N 1
ATOM 16239 C CA . PHE C 1 298 ? 112.389 91.258 106.749 1.00 11.84 298 PHE C CA 1
ATOM 16240 C C . PHE C 1 298 ? 110.943 91.079 106.315 1.00 9.45 298 PHE C C 1
ATOM 16241 O O . PHE C 1 298 ? 110.639 91.223 105.132 1.00 22.15 298 PHE C O 1
ATOM 16258 N N . ILE C 1 299 ? 110.035 90.809 107.252 1.00 14.67 299 ILE C N 1
ATOM 16259 C CA . ILE C 1 299 ? 108.613 90.814 106.930 1.00 9.33 299 ILE C CA 1
ATOM 16260 C C . ILE C 1 299 ? 108.170 92.211 106.528 1.00 20.66 299 ILE C C 1
ATOM 16261 O O . ILE C 1 299 ? 107.399 92.382 105.583 1.00 27.52 299 ILE C O 1
ATOM 16277 N N . LEU C 1 300 ? 108.633 93.230 107.253 1.00 19.21 300 LEU C N 1
ATOM 16278 C CA . LEU C 1 300 ? 108.281 94.605 106.916 1.00 14.36 300 LEU C CA 1
ATOM 16279 C C . LEU C 1 300 ? 108.855 95.005 105.566 1.00 13.01 300 LEU C C 1
ATOM 16280 O O . LEU C 1 300 ? 108.182 95.664 104.765 1.00 24.33 300 LEU C O 1
ATOM 16296 N N . VAL C 1 301 ? 110.109 94.636 105.308 1.00 19.59 301 VAL C N 1
ATOM 16297 C CA . VAL C 1 301 ? 110.724 94.926 104.018 1.00 16.59 301 VAL C CA 1
ATOM 16298 C C . VAL C 1 301 ? 109.949 94.237 102.905 1.00 16.00 301 VAL C C 1
ATOM 16299 O O . VAL C 1 301 ? 109.689 94.824 101.848 1.00 26.54 301 VAL C O 1
ATOM 16312 N N . SER C 1 302 ? 109.565 92.982 103.132 1.00 18.73 302 SER C N 1
ATOM 16313 C CA . SER C 1 302 ? 108.772 92.251 102.158 1.00 15.11 302 SER C CA 1
ATOM 16314 C C . SER C 1 302 ? 107.424 92.917 101.935 1.00 17.78 302 SER C C 1
ATOM 16315 O O . SER C 1 302 ? 106.951 93.000 100.802 1.00 25.00 302 SER C O 1
ATOM 16323 N N . CYS C 1 303 ? 106.788 93.394 103.002 1.00 25.48 303 CYS C N 1
ATOM 16324 C CA . CYS C 1 303 ? 105.496 94.055 102.866 1.00 19.23 303 CYS C CA 1
ATOM 16325 C C . CYS C 1 303 ? 105.617 95.324 102.037 1.00 21.97 303 CYS C C 1
ATOM 16326 O O . CYS C 1 303 ? 104.811 95.568 101.136 1.00 27.67 303 CYS C O 1
ATOM 16334 N N . LEU C 1 304 ? 106.613 96.156 102.338 1.00 21.74 304 LEU C N 1
ATOM 16335 C CA . LEU C 1 304 ? 106.790 97.388 101.578 1.00 17.90 304 LEU C CA 1
ATOM 16336 C C . LEU C 1 304 ? 107.065 97.082 100.113 1.00 16.42 304 LEU C C 1
ATOM 16337 O O . LEU C 1 304 ? 106.436 97.657 99.212 1.00 22.83 304 LEU C O 1
ATOM 16353 N N . LEU C 1 305 ? 107.996 96.163 99.855 1.00 19.86 305 LEU C N 1
ATOM 16354 C CA . LEU C 1 305 ? 108.337 95.842 98.478 1.00 21.58 305 LEU C CA 1
ATOM 16355 C C . LEU C 1 305 ? 107.143 95.262 97.741 1.00 20.86 305 LEU C C 1
ATOM 16356 O O . LEU C 1 305 ? 106.900 95.604 96.583 1.00 25.81 305 LEU C O 1
ATOM 16372 N N . HIS C 1 306 ? 106.387 94.381 98.392 1.00 26.45 306 HIS C N 1
ATOM 16373 C CA . HIS C 1 306 ? 105.243 93.764 97.742 1.00 23.04 306 HIS C CA 1
ATOM 16374 C C . HIS C 1 306 ? 104.148 94.776 97.470 1.00 22.61 306 HIS C C 1
ATOM 16375 O O . HIS C 1 306 ? 103.528 94.743 96.408 1.00 32.62 306 HIS C O 1
ATOM 16389 N N . LEU C 1 307 ? 103.880 95.678 98.410 1.00 19.84 307 LEU C N 1
ATOM 16390 C CA . LEU C 1 307 ? 102.870 96.694 98.158 1.00 18.98 307 LEU C CA 1
ATOM 16391 C C . LEU C 1 307 ? 103.263 97.550 96.963 1.00 20.22 307 LEU C C 1
ATOM 16392 O O . LEU C 1 307 ? 102.467 97.745 96.036 1.00 25.34 307 LEU C O 1
ATOM 16408 N N . VAL C 1 308 ? 104.514 98.017 96.937 1.00 28.26 308 VAL C N 1
ATOM 16409 C CA . VAL C 1 308 ? 104.959 98.864 95.833 1.00 23.94 308 VAL C CA 1
ATOM 16410 C C . VAL C 1 308 ? 104.899 98.098 94.515 1.00 25.94 308 VAL C C 1
ATOM 16411 O O . VAL C 1 308 ? 104.367 98.592 93.516 1.00 33.05 308 VAL C O 1
ATOM 16424 N N . ALA C 1 309 ? 105.418 96.869 94.501 1.00 28.35 309 ALA C N 1
ATOM 16425 C CA . ALA C 1 309 ? 105.506 96.105 93.262 1.00 25.08 309 ALA C CA 1
ATOM 16426 C C . ALA C 1 309 ? 104.131 95.697 92.754 1.00 29.05 309 ALA C C 1
ATOM 16427 O O . ALA C 1 309 ? 103.868 95.761 91.550 1.00 40.07 309 ALA C O 1
ATOM 16434 N N . THR C 1 310 ? 103.247 95.256 93.649 1.00 32.77 310 THR C N 1
ATOM 16435 C CA . THR C 1 310 ? 101.910 94.856 93.236 1.00 35.03 310 THR C CA 1
ATOM 16436 C C . THR C 1 310 ? 101.108 96.050 92.745 1.00 34.76 310 THR C C 1
ATOM 16437 O O . THR C 1 310 ? 100.371 95.935 91.764 1.00 41.46 310 THR C O 1
ATOM 16448 N N . ALA C 1 311 ? 101.235 97.207 93.401 1.00 33.46 311 ALA C N 1
ATOM 16449 C CA . ALA C 1 311 ? 100.564 98.398 92.894 1.00 30.28 311 ALA C CA 1
ATOM 16450 C C . ALA C 1 311 ? 101.114 98.791 91.528 1.00 36.88 311 ALA C C 1
ATOM 16451 O O . ALA C 1 311 ? 100.358 99.179 90.629 1.00 44.57 311 ALA C O 1
ATOM 16458 N N . TYR C 1 312 ? 102.432 98.683 91.350 1.00 41.38 312 TYR C N 1
ATOM 16459 C CA . TYR C 1 312 ? 103.034 99.020 90.067 1.00 40.16 312 TYR C CA 1
ATOM 16460 C C . TYR C 1 312 ? 102.538 98.096 88.961 1.00 43.50 312 TYR C C 1
ATOM 16461 O O . TYR C 1 312 ? 102.214 98.555 87.862 1.00 50.85 312 TYR C O 1
ATOM 16479 N N . PHE C 1 313 ? 102.474 96.790 89.229 1.00 43.39 313 PHE C N 1
ATOM 16480 C CA . PHE C 1 313 ? 101.957 95.860 88.229 1.00 44.20 313 PHE C CA 1
ATOM 16481 C C . PHE C 1 313 ? 100.469 96.059 87.988 1.00 47.78 313 PHE C C 1
ATOM 16482 O O . PHE C 1 313 ? 100.000 95.897 86.856 1.00 52.10 313 PHE C O 1
ATOM 16499 N N . LEU C 1 314 ? 99.712 96.413 89.025 1.00 45.84 314 LEU C N 1
ATOM 16500 C CA . LEU C 1 314 ? 98.301 96.711 88.837 1.00 45.88 314 LEU C CA 1
ATOM 16501 C C . LEU C 1 314 ? 98.130 97.879 87.879 1.00 51.67 314 LEU C C 1
ATOM 16502 O O . LEU C 1 314 ? 97.313 97.827 86.955 1.00 60.63 314 LEU C O 1
ATOM 16518 N N . PHE C 1 315 ? 98.926 98.932 88.061 1.00 53.15 315 PHE C N 1
ATOM 16519 C CA . PHE C 1 315 ? 98.800 100.099 87.194 1.00 54.02 315 PHE C CA 1
ATOM 16520 C C . PHE C 1 315 ? 99.360 99.830 85.802 1.00 52.60 315 PHE C C 1
ATOM 16521 O O . PHE C 1 315 ? 98.857 100.380 84.815 1.00 55.07 315 PHE C O 1
ATOM 16538 N N . LEU C 1 316 ? 100.371 98.969 85.690 1.00 52.09 316 LEU C N 1
ATOM 16539 C CA . LEU C 1 316 ? 100.864 98.589 84.372 1.00 55.86 316 LEU C CA 1
ATOM 16540 C C . LEU C 1 316 ? 99.799 97.830 83.591 1.00 58.45 316 LEU C C 1
ATOM 16541 O O . LEU C 1 316 ? 99.570 98.099 82.405 1.00 63.89 316 LEU C O 1
ATOM 16557 N N . GLU C 1 317 ? 99.130 96.875 84.241 1.00 63.54 317 GLU C N 1
ATOM 16558 C CA . GLU C 1 317 ? 98.060 96.154 83.563 1.00 62.68 317 GLU C CA 1
ATOM 16559 C C . GLU C 1 317 ? 96.860 97.056 83.308 1.00 63.99 317 GLU C C 1
ATOM 16560 O O . GLU C 1 317 ? 96.121 96.842 82.342 1.00 67.47 317 GLU C O 1
ATOM 16572 N N . LEU C 1 318 ? 96.642 98.057 84.162 1.00 58.63 318 LEU C N 1
ATOM 16573 C CA . LEU C 1 318 ? 95.603 99.041 83.888 1.00 59.15 318 LEU C CA 1
ATOM 16574 C C . LEU C 1 318 ? 95.911 99.812 82.614 1.00 64.83 318 LEU C C 1
ATOM 16575 O O . LEU C 1 318 ? 95.024 100.036 81.783 1.00 64.74 318 LEU C O 1
ATOM 16591 N N . LEU C 1 319 ? 97.167 100.226 82.441 1.00 66.74 319 LEU C N 1
ATOM 16592 C CA . LEU C 1 319 ? 97.556 100.865 81.190 1.00 64.58 319 LEU C CA 1
ATOM 16593 C C . LEU C 1 319 ? 97.356 99.917 80.017 1.00 66.91 319 LEU C C 1
ATOM 16594 O O . LEU C 1 319 ? 96.842 100.316 78.965 1.00 68.50 319 LEU C O 1
ATOM 16610 N N . SER C 1 320 ? 97.746 98.653 80.181 1.00 70.35 320 SER C N 1
ATOM 16611 C CA . SER C 1 320 ? 97.542 97.673 79.122 1.00 71.20 320 SER C CA 1
ATOM 16612 C C . SER C 1 320 ? 96.084 97.243 79.005 1.00 72.94 320 SER C C 1
ATOM 16613 O O . SER C 1 320 ? 95.608 96.990 77.893 1.00 73.32 320 SER C O 1
ATOM 16621 N N . LYS C 1 321 ? 95.363 97.159 80.121 1.00 76.78 321 LYS C N 1
ATOM 16622 C CA . LYS C 1 321 ? 93.989 96.661 80.140 1.00 76.46 321 LYS C CA 1
ATOM 16623 C C . LYS C 1 321 ? 93.900 95.315 79.420 1.00 78.09 321 LYS C C 1
ATOM 16624 O O . LYS C 1 321 ? 93.150 95.131 78.460 1.00 76.04 321 LYS C O 1
ATOM 16643 N N . ARG C 1 322 ? 94.692 94.362 79.910 1.00 77.34 322 ARG C N 1
ATOM 16644 C CA . ARG C 1 322 ? 94.861 93.083 79.232 1.00 78.35 322 ARG C CA 1
ATOM 16645 C C . ARG C 1 322 ? 94.042 91.953 79.837 1.00 78.98 322 ARG C C 1
ATOM 16646 O O . ARG C 1 322 ? 93.602 91.065 79.097 1.00 76.93 322 ARG C O 1
ATOM 16667 N N . ASP C 1 323 ? 93.820 91.952 81.151 1.00 72.72 323 ASP C N 1
ATOM 16668 C CA . ASP C 1 323 ? 93.142 90.824 81.788 1.00 71.73 323 ASP C CA 1
ATOM 16669 C C . ASP C 1 323 ? 92.485 91.296 83.077 1.00 70.29 323 ASP C C 1
ATOM 16670 O O . ASP C 1 323 ? 93.180 91.595 84.051 1.00 68.50 323 ASP C O 1
ATOM 16679 N N . ASN C 1 324 ? 91.150 91.328 83.088 1.00 69.51 324 ASN C N 1
ATOM 16680 C CA . ASN C 1 324 ? 90.421 91.757 84.277 1.00 69.44 324 ASN C CA 1
ATOM 16681 C C . ASN C 1 324 ? 90.706 90.841 85.462 1.00 70.24 324 ASN C C 1
ATOM 16682 O O . ASN C 1 324 ? 90.853 91.308 86.601 1.00 69.20 324 ASN C O 1
ATOM 16693 N N . GLY C 1 325 ? 90.776 89.532 85.217 1.00 64.42 325 GLY C N 1
ATOM 16694 C CA . GLY C 1 325 ? 91.121 88.613 86.287 1.00 60.98 325 GLY C CA 1
ATOM 16695 C C . GLY C 1 325 ? 92.460 88.945 86.911 1.00 61.94 325 GLY C C 1
ATOM 16696 O O . GLY C 1 325 ? 92.635 88.838 88.127 1.00 65.74 325 GLY C O 1
ATOM 16700 N N . TYR C 1 326 ? 93.425 89.354 86.086 1.00 58.37 326 TYR C N 1
ATOM 16701 C CA . TYR C 1 326 ? 94.712 89.778 86.618 1.00 56.67 326 TYR C CA 1
ATOM 16702 C C . TYR C 1 326 ? 94.550 90.968 87.554 1.00 57.53 326 TYR C C 1
ATOM 16703 O O . TYR C 1 326 ? 95.153 91.001 88.628 1.00 61.63 326 TYR C O 1
ATOM 16721 N N . LEU C 1 327 ? 93.735 91.954 87.171 1.00 55.85 327 LEU C N 1
ATOM 16722 C CA . LEU C 1 327 ? 93.540 93.111 88.039 1.00 56.11 327 LEU C CA 1
ATOM 16723 C C . LEU C 1 327 ? 92.910 92.706 89.363 1.00 57.76 327 LEU C C 1
ATOM 16724 O O . LEU C 1 327 ? 93.314 93.194 90.426 1.00 63.32 327 LEU C O 1
ATOM 16740 N N . TRP C 1 328 ? 91.909 91.828 89.323 1.00 58.78 328 TRP C N 1
ATOM 16741 C CA . TRP C 1 328 ? 91.271 91.406 90.566 1.00 56.20 328 TRP C CA 1
ATOM 16742 C C . TRP C 1 328 ? 92.247 90.645 91.454 1.00 51.36 328 TRP C C 1
ATOM 16743 O O . TRP C 1 328 ? 92.289 90.859 92.672 1.00 54.04 328 TRP C O 1
ATOM 16764 N N . VAL C 1 329 ? 93.049 89.760 90.863 1.00 44.49 329 VAL C N 1
ATOM 16765 C CA . VAL C 1 329 ? 94.031 89.015 91.644 1.00 43.78 329 VAL C CA 1
ATOM 16766 C C . VAL C 1 329 ? 95.062 89.961 92.246 1.00 44.57 329 VAL C C 1
ATOM 16767 O O . VAL C 1 329 ? 95.498 89.782 93.388 1.00 47.92 329 VAL C O 1
ATOM 16780 N N . GLN C 1 330 ? 95.475 90.979 91.490 1.00 44.91 330 GLN C N 1
ATOM 16781 C CA . GLN C 1 330 ? 96.458 91.926 92.003 1.00 42.67 330 GLN C CA 1
ATOM 16782 C C . GLN C 1 330 ? 95.886 92.757 93.144 1.00 41.59 330 GLN C C 1
ATOM 16783 O O . GLN C 1 330 ? 96.588 93.045 94.119 1.00 47.93 330 GLN C O 1
ATOM 16797 N N . MET C 1 331 ? 94.621 93.162 93.042 1.00 41.95 331 MET C N 1
ATOM 16798 C CA . MET C 1 331 ? 94.008 93.887 94.150 1.00 44.91 331 MET C CA 1
ATOM 16799 C C . MET C 1 331 ? 93.872 92.995 95.378 1.00 45.29 331 MET C C 1
ATOM 16800 O O . MET C 1 331 ? 94.045 93.458 96.513 1.00 47.20 331 MET C O 1
ATOM 16814 N N . LEU C 1 332 ? 93.565 91.714 95.177 1.00 38.99 332 LEU C N 1
ATOM 16815 C CA . LEU C 1 332 ? 93.537 90.791 96.306 1.00 37.87 332 LEU C CA 1
ATOM 16816 C C . LEU C 1 332 ? 94.917 90.659 96.936 1.00 36.34 332 LEU C C 1
ATOM 16817 O O . LEU C 1 332 ? 95.041 90.572 98.161 1.00 42.05 332 LEU C O 1
ATOM 16833 N N . TRP C 1 333 ? 95.967 90.639 96.115 1.00 30.63 333 TRP C N 1
ATOM 16834 C CA . TRP C 1 333 ? 97.323 90.588 96.652 1.00 30.12 333 TRP C CA 1
ATOM 16835 C C . TRP C 1 333 ? 97.650 91.845 97.447 1.00 28.18 333 TRP C C 1
ATOM 16836 O O . TRP C 1 333 ? 98.302 91.772 98.493 1.00 31.01 333 TRP C O 1
ATOM 16857 N N . ILE C 1 334 ? 97.230 93.009 96.954 1.00 27.25 334 ILE C N 1
ATOM 16858 C CA . ILE C 1 334 ? 97.458 94.248 97.693 1.00 29.41 334 ILE C CA 1
ATOM 16859 C C . ILE C 1 334 ? 96.750 94.195 99.040 1.00 29.47 334 ILE C C 1
ATOM 16860 O O . ILE C 1 334 ? 97.315 94.577 100.074 1.00 33.97 334 ILE C O 1
ATOM 16876 N N . CYS C 1 335 ? 95.501 93.729 99.048 1.00 32.98 335 CYS C N 1
ATOM 16877 C CA . CYS C 1 335 ? 94.771 93.595 100.304 1.00 30.43 335 CYS C CA 1
ATOM 16878 C C . CYS C 1 335 ? 95.480 92.636 101.250 1.00 29.61 335 CYS C C 1
ATOM 16879 O O . CYS C 1 335 ? 95.586 92.902 102.450 1.00 32.97 335 CYS C O 1
ATOM 16887 N N . PHE C 1 336 ? 95.972 91.514 100.726 1.00 28.36 336 PHE C N 1
ATOM 16888 C CA . PHE C 1 336 ? 96.670 90.539 101.556 1.00 20.15 336 PHE C CA 1
ATOM 16889 C C . PHE C 1 336 ? 97.950 91.121 102.146 1.00 23.65 336 PHE C C 1
ATOM 16890 O O . PHE C 1 336 ? 98.261 90.895 103.320 1.00 29.75 336 PHE C O 1
ATOM 16907 N N . HIS C 1 337 ? 98.715 91.859 101.344 1.00 22.05 337 HIS C N 1
ATOM 16908 C CA . HIS C 1 337 ? 99.957 92.438 101.841 1.00 16.24 337 HIS C CA 1
ATOM 16909 C C . HIS C 1 337 ? 99.681 93.508 102.887 1.00 17.63 337 HIS C C 1
ATOM 16910 O O . HIS C 1 337 ? 100.391 93.597 103.894 1.00 25.31 337 HIS C O 1
ATOM 16924 N N . PHE C 1 338 ? 98.643 94.318 102.679 1.00 21.36 338 PHE C N 1
ATOM 16925 C CA . PHE C 1 338 ? 98.256 95.282 103.700 1.00 22.60 338 PHE C CA 1
ATOM 16926 C C . PHE C 1 338 ? 97.813 94.579 104.977 1.00 22.38 338 PHE C C 1
ATOM 16927 O O . PHE C 1 338 ? 98.159 95.006 106.084 1.00 23.90 338 PHE C O 1
ATOM 16944 N N . LEU C 1 339 ? 97.056 93.491 104.845 1.00 21.78 339 LEU C N 1
ATOM 16945 C CA . LEU C 1 339 ? 96.557 92.794 106.022 1.00 20.69 339 LEU C CA 1
ATOM 16946 C C . LEU C 1 339 ? 97.685 92.123 106.790 1.00 16.81 339 LEU C C 1
ATOM 16947 O O . LEU C 1 339 ? 97.650 92.070 108.019 1.00 26.64 339 LEU C O 1
ATOM 16963 N N . ARG C 1 340 ? 98.697 91.606 106.097 1.00 16.14 340 ARG C N 1
ATOM 16964 C CA . ARG C 1 340 ? 99.818 91.008 106.815 1.00 18.54 340 ARG C CA 1
ATOM 16965 C C . ARG C 1 340 ? 100.743 92.070 107.404 1.00 20.61 340 ARG C C 1
ATOM 16966 O O . ARG C 1 340 ? 101.327 91.858 108.475 1.00 30.48 340 ARG C O 1
ATOM 16987 N N . LEU C 1 341 ? 100.858 93.229 106.753 1.00 18.23 341 LEU C N 1
ATOM 16988 C CA . LEU C 1 341 ? 101.519 94.355 107.395 1.00 7.92 341 LEU C CA 1
ATOM 16989 C C . LEU C 1 341 ? 100.811 94.727 108.691 1.00 15.88 341 LEU C C 1
ATOM 16990 O O . LEU C 1 341 ? 101.457 94.971 109.713 1.00 24.96 341 LEU C O 1
ATOM 17006 N N . LEU C 1 342 ? 99.481 94.765 108.669 1.00 28.48 342 LEU C N 1
ATOM 17007 C CA . LEU C 1 342 ? 98.734 95.001 109.898 1.00 21.86 342 LEU C CA 1
ATOM 17008 C C . LEU C 1 342 ? 98.955 93.876 110.900 1.00 16.87 342 LEU C C 1
ATOM 17009 O O . LEU C 1 342 ? 99.105 94.125 112.094 1.00 20.22 342 LEU C O 1
ATOM 17025 N N . MET C 1 343 ? 98.986 92.630 110.434 1.00 22.81 343 MET C N 1
ATOM 17026 C CA . MET C 1 343 ? 99.190 91.509 111.340 1.00 18.92 343 MET C CA 1
ATOM 17027 C C . MET C 1 343 ? 100.524 91.613 112.062 1.00 20.81 343 MET C C 1
ATOM 17028 O O . MET C 1 343 ? 100.653 91.140 113.195 1.00 34.64 343 MET C O 1
ATOM 17042 N N . VAL C 1 344 ? 101.525 92.211 111.428 1.00 15.41 344 VAL C N 1
ATOM 17043 C CA . VAL C 1 344 ? 102.814 92.368 112.093 1.00 19.00 344 VAL C CA 1
ATOM 17044 C C . VAL C 1 344 ? 102.910 93.673 112.890 1.00 21.11 344 VAL C C 1
ATOM 17045 O O . VAL C 1 344 ? 103.653 93.739 113.871 1.00 32.07 344 VAL C O 1
ATOM 17058 N N . VAL C 1 345 ? 102.162 94.706 112.512 1.00 19.84 345 VAL C N 1
ATOM 17059 C CA . VAL C 1 345 ? 102.297 96.015 113.148 1.00 21.41 345 VAL C CA 1
ATOM 17060 C C . VAL C 1 345 ? 101.325 96.189 114.312 1.00 23.26 345 VAL C C 1
ATOM 17061 O O . VAL C 1 345 ? 101.696 96.720 115.359 1.00 25.33 345 VAL C O 1
ATOM 17074 N N . GLU C 1 346 ? 100.071 95.777 114.145 1.00 23.63 346 GLU C N 1
ATOM 17075 C CA . GLU C 1 346 ? 99.065 95.985 115.181 1.00 18.50 346 GLU C CA 1
ATOM 17076 C C . GLU C 1 346 ? 99.382 95.284 116.492 1.00 26.58 346 GLU C C 1
ATOM 17077 O O . GLU C 1 346 ? 99.180 95.904 117.547 1.00 30.81 346 GLU C O 1
ATOM 17089 N N . PRO C 1 347 ? 99.812 94.020 116.520 1.00 25.74 347 PRO C N 1
ATOM 17090 C CA . PRO C 1 347 ? 100.106 93.397 117.821 1.00 17.41 347 PRO C CA 1
ATOM 17091 C C . PRO C 1 347 ? 101.146 94.154 118.626 1.00 21.58 347 PRO C C 1
ATOM 17092 O O . PRO C 1 347 ? 100.990 94.314 119.841 1.00 22.28 347 PRO C O 1
ATOM 17103 N N . CYS C 1 348 ? 102.202 94.642 117.975 1.00 23.80 348 CYS C N 1
ATOM 17104 C CA . CYS C 1 348 ? 103.248 95.358 118.694 1.00 19.90 348 CYS C CA 1
ATOM 17105 C C . CYS C 1 348 ? 102.760 96.723 119.155 1.00 20.62 348 CYS C C 1
ATOM 17106 O O . CYS C 1 348 ? 103.098 97.172 120.257 1.00 34.20 348 CYS C O 1
ATOM 17114 N N . HIS C 1 349 ? 101.960 97.393 118.328 1.00 19.20 349 HIS C N 1
ATOM 17115 C CA . HIS C 1 349 ? 101.357 98.652 118.741 1.00 23.05 349 HIS C CA 1
ATOM 17116 C C . HIS C 1 349 ? 100.455 98.454 119.952 1.00 21.85 349 HIS C C 1
ATOM 17117 O O . HIS C 1 349 ? 100.498 99.242 120.900 1.00 23.09 349 HIS C O 1
ATOM 17131 N N . LEU C 1 350 ? 99.636 97.401 119.938 1.00 17.67 350 LEU C N 1
ATOM 17132 C CA . LEU C 1 350 ? 98.766 97.115 121.072 1.00 20.36 350 LEU C CA 1
ATOM 17133 C C . LEU C 1 350 ? 99.578 96.801 122.318 1.00 27.19 350 LEU C C 1
ATOM 17134 O O . LEU C 1 350 ? 99.253 97.272 123.411 1.00 34.49 350 LEU C O 1
ATOM 17150 N N . ALA C 1 351 ? 100.633 96.000 122.179 1.00 24.33 351 ALA C N 1
ATOM 17151 C CA . ALA C 1 351 ? 101.441 95.650 123.340 1.00 23.93 351 ALA C CA 1
ATOM 17152 C C . ALA C 1 351 ? 102.078 96.890 123.948 1.00 24.78 351 ALA C C 1
ATOM 17153 O O . ALA C 1 351 ? 102.015 97.100 125.163 1.00 31.00 351 ALA C O 1
ATOM 17160 N N . ALA C 1 352 ? 102.682 97.738 123.112 1.00 26.55 352 ALA C N 1
ATOM 17161 C CA . ALA C 1 352 ? 103.321 98.942 123.628 1.00 26.16 352 ALA C CA 1
ATOM 17162 C C . ALA C 1 352 ? 102.300 99.884 124.251 1.00 24.69 352 ALA C C 1
ATOM 17163 O O . ALA C 1 352 ? 102.537 100.445 125.326 1.00 32.98 352 ALA C O 1
ATOM 17170 N N . ARG C 1 353 ? 101.152 100.061 123.597 1.00 32.24 353 ARG C N 1
ATOM 17171 C CA . ARG C 1 353 ? 100.130 100.963 124.112 1.00 28.72 353 ARG C CA 1
ATOM 17172 C C . ARG C 1 353 ? 99.591 100.483 125.452 1.00 30.81 353 ARG C C 1
ATOM 17173 O O . ARG C 1 353 ? 99.430 101.278 126.383 1.00 38.11 353 ARG C O 1
ATOM 17194 N N . GLU C 1 354 ? 99.307 99.185 125.570 1.00 33.50 354 GLU C N 1
ATOM 17195 C CA . GLU C 1 354 ? 98.783 98.652 126.820 1.00 24.28 354 GLU C CA 1
ATOM 17196 C C . GLU C 1 354 ? 99.834 98.692 127.917 1.00 31.94 354 GLU C C 1
ATOM 17197 O O . GLU C 1 354 ? 99.508 98.906 129.089 1.00 36.76 354 GLU C O 1
ATOM 17209 N N . SER C 1 355 ? 101.100 98.476 127.563 1.00 31.34 355 SER C N 1
ATOM 17210 C CA . SER C 1 355 ? 102.162 98.580 128.552 1.00 25.64 355 SER C CA 1
ATOM 17211 C C . SER C 1 355 ? 102.300 100.008 129.059 1.00 34.35 355 SER C C 1
ATOM 17212 O O . SER C 1 355 ? 102.523 100.229 130.254 1.00 38.63 355 SER C O 1
ATOM 17220 N N . ARG C 1 356 ? 102.164 100.991 128.170 1.00 37.76 356 ARG C N 1
ATOM 17221 C CA . ARG C 1 356 ? 102.386 102.381 128.540 1.00 33.05 356 ARG C CA 1
ATOM 17222 C C . ARG C 1 356 ? 101.199 103.019 129.246 1.00 36.60 356 ARG C C 1
ATOM 17223 O O . ARG C 1 356 ? 101.334 104.140 129.743 1.00 45.04 356 ARG C O 1
ATOM 17244 N N . LYS C 1 357 ? 100.051 102.352 129.307 1.00 33.73 357 LYS C N 1
ATOM 17245 C CA . LYS C 1 357 ? 98.897 102.887 130.015 1.00 35.27 357 LYS C CA 1
ATOM 17246 C C . LYS C 1 357 ? 98.786 102.369 131.441 1.00 40.19 357 LYS C C 1
ATOM 17247 O O . LYS C 1 357 ? 97.801 102.671 132.118 1.00 48.87 357 LYS C O 1
ATOM 17266 N N . THR C 1 358 ? 99.761 101.588 131.907 1.00 43.39 358 THR C N 1
ATOM 17267 C CA . THR C 1 358 ? 99.803 101.229 133.319 1.00 39.46 358 THR C CA 1
ATOM 17268 C C . THR C 1 358 ? 100.275 102.400 134.168 1.00 41.95 358 THR C C 1
ATOM 17269 O O . THR C 1 358 ? 99.903 102.505 135.341 1.00 44.58 358 THR C O 1
ATOM 17280 N N . ILE C 1 359 ? 101.088 103.285 133.590 1.00 47.10 359 ILE C N 1
ATOM 17281 C CA . ILE C 1 359 ? 101.555 104.463 134.312 1.00 41.64 359 ILE C CA 1
ATOM 17282 C C . ILE C 1 359 ? 100.380 105.292 134.807 1.00 47.38 359 ILE C C 1
ATOM 17283 O O . ILE C 1 359 ? 100.397 105.797 135.933 1.00 53.16 359 ILE C O 1
ATOM 17299 N N . GLN C 1 360 ? 99.342 105.449 133.983 1.00 48.84 360 GLN C N 1
ATOM 17300 C CA . GLN C 1 360 ? 98.197 106.258 134.390 1.00 44.05 360 GLN C CA 1
ATOM 17301 C C . GLN C 1 360 ? 97.430 105.608 135.534 1.00 48.12 360 GLN C C 1
ATOM 17302 O O . GLN C 1 360 ? 97.027 106.288 136.487 1.00 54.98 360 GLN C O 1
ATOM 17316 N N . ILE C 1 361 ? 97.214 104.294 135.462 1.00 45.18 361 ILE C N 1
ATOM 17317 C CA . ILE C 1 361 ? 96.512 103.608 136.542 1.00 48.42 361 ILE C CA 1
ATOM 17318 C C . ILE C 1 361 ? 97.305 103.716 137.835 1.00 51.87 361 ILE C C 1
ATOM 17319 O O . ILE C 1 361 ? 96.741 103.947 138.912 1.00 52.95 361 ILE C O 1
ATOM 17335 N N . VAL C 1 362 ? 98.625 103.542 137.754 1.00 53.63 362 VAL C N 1
ATOM 17336 C CA . VAL C 1 362 ? 99.451 103.618 138.952 1.00 50.42 362 VAL C CA 1
ATOM 17337 C C . VAL C 1 362 ? 99.469 105.039 139.501 1.00 53.39 362 VAL C C 1
ATOM 17338 O O . VAL C 1 362 ? 99.506 105.242 140.717 1.00 56.94 362 VAL C O 1
ATOM 17351 N N . CYS C 1 363 ? 99.454 106.042 138.623 1.00 51.97 363 CYS C N 1
ATOM 17352 C CA . CYS C 1 363 ? 99.378 107.422 139.089 1.00 54.83 363 CYS C CA 1
ATOM 17353 C C . CYS C 1 363 ? 98.075 107.675 139.832 1.00 57.51 363 CYS C C 1
ATOM 17354 O O . CYS C 1 363 ? 98.065 108.321 140.887 1.00 61.41 363 CYS C O 1
ATOM 17362 N N . GLU C 1 364 ? 96.961 107.172 139.299 1.00 54.87 364 GLU C N 1
ATOM 17363 C CA . GLU C 1 364 ? 95.687 107.337 139.990 1.00 56.47 364 GLU C CA 1
ATOM 17364 C C . GLU C 1 364 ? 95.694 106.618 141.333 1.00 55.34 364 GLU C C 1
ATOM 17365 O O . GLU C 1 364 ? 95.181 107.140 142.330 1.00 60.48 364 GLU C O 1
ATOM 17377 N N . ILE C 1 365 ? 96.272 105.418 141.384 1.00 58.06 365 ILE C N 1
ATOM 17378 C CA . ILE C 1 365 ? 96.352 104.699 142.653 1.00 57.09 365 ILE C CA 1
ATOM 17379 C C . ILE C 1 365 ? 97.197 105.483 143.653 1.00 59.82 365 ILE C C 1
ATOM 17380 O O . ILE C 1 365 ? 96.831 105.614 144.825 1.00 61.63 365 ILE C O 1
ATOM 17396 N N . GLU C 1 366 ? 98.334 106.020 143.205 1.00 63.53 366 GLU C N 1
ATOM 17397 C CA . GLU C 1 366 ? 99.134 106.901 144.049 1.00 64.18 366 GLU C CA 1
ATOM 17398 C C . GLU C 1 366 ? 98.283 108.035 144.599 1.00 67.18 366 GLU C C 1
ATOM 17399 O O . GLU C 1 366 ? 98.322 108.343 145.795 1.00 66.94 366 GLU C O 1
ATOM 17411 N N . ARG C 1 367 ? 97.504 108.670 143.725 1.00 63.87 367 ARG C N 1
ATOM 17412 C CA . ARG C 1 367 ? 96.627 109.758 144.131 1.00 63.83 367 ARG C CA 1
ATOM 17413 C C . ARG C 1 367 ? 95.498 109.299 145.044 1.00 65.16 367 ARG C C 1
ATOM 17414 O O . ARG C 1 367 ? 94.852 110.146 145.669 1.00 69.07 367 ARG C O 1
ATOM 17435 N N . LYS C 1 368 ? 95.239 107.997 145.134 1.00 66.93 368 LYS C N 1
ATOM 17436 C CA . LYS C 1 368 ? 94.115 107.468 145.900 1.00 69.02 368 LYS C CA 1
ATOM 17437 C C . LYS C 1 368 ? 94.553 106.320 146.805 1.00 70.91 368 LYS C C 1
ATOM 17438 O O . LYS C 1 368 ? 93.894 105.280 146.878 1.00 68.90 368 LYS C O 1
ATOM 17457 N N . VAL C 1 369 ? 95.667 106.489 147.515 1.00 72.09 369 VAL C N 1
ATOM 17458 C CA . VAL C 1 369 ? 96.181 105.466 148.421 1.00 73.40 369 VAL C CA 1
ATOM 17459 C C . VAL C 1 369 ? 96.787 106.149 149.640 1.00 74.33 369 VAL C C 1
ATOM 17460 O O . VAL C 1 369 ? 97.368 107.234 149.531 1.00 74.33 369 VAL C O 1
ATOM 17473 N N . HIS C 1 370 ? 96.647 105.512 150.805 1.00 83.14 370 HIS C N 1
ATOM 17474 C CA . HIS C 1 370 ? 97.190 106.050 152.049 1.00 82.81 370 HIS C CA 1
ATOM 17475 C C . HIS C 1 370 ? 97.920 105.032 152.914 1.00 82.57 370 HIS C C 1
ATOM 17476 O O . HIS C 1 370 ? 98.739 105.444 153.743 1.00 80.25 370 HIS C O 1
ATOM 17490 N N . GLU C 1 371 ? 97.665 103.738 152.758 1.00 85.33 371 GLU C N 1
ATOM 17491 C CA . GLU C 1 371 ? 98.306 102.756 153.619 1.00 83.08 371 GLU C CA 1
ATOM 17492 C C . GLU C 1 371 ? 99.822 102.829 153.451 1.00 83.10 371 GLU C C 1
ATOM 17493 O O . GLU C 1 371 ? 100.314 103.003 152.330 1.00 85.56 371 GLU C O 1
ATOM 17505 N N . PRO C 1 372 ? 100.592 102.699 154.533 1.00 82.81 372 PRO C N 1
ATOM 17506 C CA . PRO C 1 372 ? 102.052 102.847 154.392 1.00 81.25 372 PRO C CA 1
ATOM 17507 C C . PRO C 1 372 ? 102.670 101.803 153.479 1.00 80.80 372 PRO C C 1
ATOM 17508 O O . PRO C 1 372 ? 103.387 102.154 152.532 1.00 80.09 372 PRO C O 1
ATOM 17519 N N . ILE C 1 373 ? 102.409 100.520 153.737 1.00 81.80 373 ILE C N 1
ATOM 17520 C CA . ILE C 1 373 ? 102.979 99.465 152.903 1.00 82.61 373 ILE C CA 1
ATOM 17521 C C . ILE C 1 373 ? 102.433 99.553 151.483 1.00 80.05 373 ILE C C 1
ATOM 17522 O O . ILE C 1 373 ? 103.181 99.428 150.506 1.00 78.49 373 ILE C O 1
ATOM 17538 N N . LEU C 1 374 ? 101.126 99.771 151.343 1.00 73.90 374 LEU C N 1
ATOM 17539 C CA . LEU C 1 374 ? 100.541 99.873 150.011 1.00 71.71 374 LEU C CA 1
ATOM 17540 C C . LEU C 1 374 ? 101.033 101.119 149.287 1.00 71.37 374 LEU C C 1
ATOM 17541 O O . LEU C 1 374 ? 101.287 101.080 148.078 1.00 76.65 374 LEU C O 1
ATOM 17557 N N . ALA C 1 375 ? 101.172 102.236 150.002 1.00 67.10 375 ALA C N 1
ATOM 17558 C CA . ALA C 1 375 ? 101.703 103.442 149.377 1.00 66.91 375 ALA C CA 1
ATOM 17559 C C . ALA C 1 375 ? 103.133 103.226 148.901 1.00 69.17 375 ALA C C 1
ATOM 17560 O O . ALA C 1 375 ? 103.507 103.672 147.811 1.00 71.70 375 ALA C O 1
ATOM 17567 N N . GLU C 1 376 ? 103.950 102.541 149.704 1.00 69.10 376 GLU C N 1
ATOM 17568 C CA . GLU C 1 376 ? 105.312 102.242 149.275 1.00 70.06 376 GLU C CA 1
ATOM 17569 C C . GLU C 1 376 ? 105.314 101.327 148.056 1.00 70.60 376 GLU C C 1
ATOM 17570 O O . GLU C 1 376 ? 106.117 101.509 147.133 1.00 69.96 376 GLU C O 1
ATOM 17582 N N . ALA C 1 377 ? 104.428 100.330 148.039 1.00 65.25 377 ALA C N 1
ATOM 17583 C CA . ALA C 1 377 ? 104.349 99.437 146.889 1.00 64.06 377 ALA C CA 1
ATOM 17584 C C . ALA C 1 377 ? 103.979 100.203 145.628 1.00 63.94 377 ALA C C 1
ATOM 17585 O O . ALA C 1 377 ? 104.565 99.983 144.560 1.00 65.70 377 ALA C O 1
ATOM 17592 N N . VAL C 1 378 ? 103.012 101.114 145.731 1.00 55.16 378 VAL C N 1
ATOM 17593 C CA . VAL C 1 378 ? 102.602 101.884 144.563 1.00 54.68 378 VAL C CA 1
ATOM 17594 C C . VAL C 1 378 ? 103.717 102.826 144.127 1.00 54.40 378 VAL C C 1
ATOM 17595 O O . VAL C 1 378 ? 103.918 103.056 142.930 1.00 57.90 378 VAL C O 1
ATOM 17608 N N . LYS C 1 379 ? 104.449 103.401 145.081 1.00 60.39 379 LYS C N 1
ATOM 17609 C CA . LYS C 1 379 ? 105.579 104.251 144.722 1.00 61.90 379 LYS C CA 1
ATOM 17610 C C . LYS C 1 379 ? 106.635 103.455 143.966 1.00 58.73 379 LYS C C 1
ATOM 17611 O O . LYS C 1 379 ? 107.196 103.933 142.973 1.00 55.88 379 LYS C O 1
ATOM 17630 N N . LYS C 1 380 ? 106.915 102.233 144.421 1.00 58.63 380 LYS C N 1
ATOM 17631 C CA . LYS C 1 380 ? 107.866 101.381 143.717 1.00 59.19 380 LYS C CA 1
ATOM 17632 C C . LYS C 1 380 ? 107.374 101.049 142.314 1.00 60.96 380 LYS C C 1
ATOM 17633 O O . LYS C 1 380 ? 108.154 101.068 141.354 1.00 57.85 380 LYS C O 1
ATOM 17652 N N . PHE C 1 381 ? 106.084 100.736 142.175 1.00 50.60 381 PHE C N 1
ATOM 17653 C CA . PHE C 1 381 ? 105.533 100.440 140.856 1.00 44.00 381 PHE C CA 1
ATOM 17654 C C . PHE C 1 381 ? 105.656 101.644 139.929 1.00 49.77 381 PHE C C 1
ATOM 17655 O O . PHE C 1 381 ? 105.993 101.496 138.748 1.00 55.61 381 PHE C O 1
ATOM 17672 N N . TRP C 1 382 ? 105.369 102.842 140.442 1.00 50.43 382 TRP C N 1
ATOM 17673 C CA . TRP C 1 382 ? 105.513 104.051 139.637 1.00 45.15 382 TRP C CA 1
ATOM 17674 C C . TRP C 1 382 ? 106.957 104.248 139.202 1.00 47.30 382 TRP C C 1
ATOM 17675 O O . TRP C 1 382 ? 107.227 104.566 138.038 1.00 50.54 382 TRP C O 1
ATOM 17696 N N . GLN C 1 383 ? 107.901 104.067 140.127 1.00 54.94 383 GLN C N 1
ATOM 17697 C CA . GLN C 1 383 ? 109.312 104.163 139.770 1.00 53.45 383 GLN C CA 1
ATOM 17698 C C . GLN C 1 383 ? 109.651 103.190 138.651 1.00 51.21 383 GLN C C 1
ATOM 17699 O O . GLN C 1 383 ? 110.334 103.543 137.683 1.00 49.06 383 GLN C O 1
ATOM 17713 N N . GLN C 1 384 ? 109.175 101.952 138.774 1.00 46.13 384 GLN C N 1
ATOM 17714 C CA . GLN C 1 384 ? 109.448 100.933 137.768 1.00 40.47 384 GLN C CA 1
ATOM 17715 C C . GLN C 1 384 ? 108.906 101.353 136.408 1.00 42.23 384 GLN C C 1
ATOM 17716 O O . GLN C 1 384 ? 109.626 101.337 135.405 1.00 44.12 384 GLN C O 1
ATOM 17730 N N . LEU C 1 385 ? 107.637 101.755 136.365 1.00 43.58 385 LEU C N 1
ATOM 17731 C CA . LEU C 1 385 ? 107.002 102.130 135.110 1.00 37.89 385 LEU C CA 1
ATOM 17732 C C . LEU C 1 385 ? 107.588 103.400 134.512 1.00 42.57 385 LEU C C 1
ATOM 17733 O O . LEU C 1 385 ? 107.428 103.635 133.311 1.00 46.35 385 LEU C O 1
ATOM 17749 N N . LEU C 1 386 ? 108.252 104.227 135.318 1.00 53.86 386 LEU C N 1
ATOM 17750 C CA . LEU C 1 386 ? 108.810 105.468 134.794 1.00 50.74 386 LEU C CA 1
ATOM 17751 C C . LEU C 1 386 ? 109.809 105.203 133.673 1.00 50.14 386 LEU C C 1
ATOM 17752 O O . LEU C 1 386 ? 109.862 105.953 132.692 1.00 50.08 386 LEU C O 1
ATOM 17768 N N . VAL C 1 387 ? 110.601 104.137 133.792 1.00 49.66 387 VAL C N 1
ATOM 17769 C CA . VAL C 1 387 ? 111.710 103.896 132.873 1.00 50.79 387 VAL C CA 1
ATOM 17770 C C . VAL C 1 387 ? 111.481 102.627 132.060 1.00 51.16 387 VAL C C 1
ATOM 17771 O O . VAL C 1 387 ? 112.437 101.945 131.676 1.00 55.30 387 VAL C O 1
ATOM 17784 N N . VAL C 1 388 ? 110.225 102.307 131.776 1.00 48.24 388 VAL C N 1
ATOM 17785 C CA . VAL C 1 388 ? 109.900 101.090 131.042 1.00 47.89 388 VAL C CA 1
ATOM 17786 C C . VAL C 1 388 ? 110.004 101.359 129.546 1.00 50.43 388 VAL C C 1
ATOM 17787 O O . VAL C 1 388 ? 109.397 102.302 129.027 1.00 47.75 388 VAL C O 1
ATOM 17800 N N . ASP C 1 389 ? 110.777 100.526 128.851 1.00 51.76 389 ASP C N 1
ATOM 17801 C CA . ASP C 1 389 ? 110.836 100.538 127.393 1.00 49.51 389 ASP C CA 1
ATOM 17802 C C . ASP C 1 389 ? 109.855 99.493 126.875 1.00 51.03 389 ASP C C 1
ATOM 17803 O O . ASP C 1 389 ? 110.117 98.289 126.959 1.00 50.15 389 ASP C O 1
ATOM 17812 N N . ALA C 1 390 ? 108.724 99.954 126.338 1.00 46.38 390 ALA C N 1
ATOM 17813 C CA . ALA C 1 390 ? 107.622 99.071 125.984 1.00 46.30 390 ALA C CA 1
ATOM 17814 C C . ALA C 1 390 ? 107.601 98.666 124.517 1.00 45.99 390 ALA C C 1
ATOM 17815 O O . ALA C 1 390 ? 106.984 97.650 124.183 1.00 37.78 390 ALA C O 1
ATOM 17822 N N . ASP C 1 391 ? 108.252 99.423 123.641 1.00 41.98 391 ASP C N 1
ATOM 17823 C CA . ASP C 1 391 ? 108.101 99.210 122.211 1.00 39.91 391 ASP C CA 1
ATOM 17824 C C . ASP C 1 391 ? 108.865 97.976 121.740 1.00 36.90 391 ASP C C 1
ATOM 17825 O O . ASP C 1 391 ? 109.942 97.650 122.244 1.00 39.44 391 ASP C O 1
ATOM 17834 N N . PHE C 1 392 ? 108.285 97.290 120.757 1.00 33.84 392 PHE C N 1
ATOM 17835 C CA . PHE C 1 392 ? 108.968 96.207 120.065 1.00 26.59 392 PHE C CA 1
ATOM 17836 C C . PHE C 1 392 ? 109.929 96.795 119.040 1.00 23.91 392 PHE C C 1
ATOM 17837 O O . PHE C 1 392 ? 109.550 97.659 118.245 1.00 27.46 392 PHE C O 1
ATOM 17854 N N . SER C 1 393 ? 111.167 96.319 119.052 1.00 28.78 393 SER C N 1
ATOM 17855 C CA . SER C 1 393 ? 112.206 96.798 118.153 1.00 24.11 393 SER C CA 1
ATOM 17856 C C . SER C 1 393 ? 112.579 95.695 117.175 1.00 24.01 393 SER C C 1
ATOM 17857 O O . SER C 1 393 ? 112.859 94.566 117.586 1.00 28.15 393 SER C O 1
ATOM 17865 N N . ALA C 1 394 ? 112.578 96.025 115.885 1.00 21.67 394 ALA C N 1
ATOM 17866 C CA . ALA C 1 394 ? 113.026 95.100 114.846 1.00 23.08 394 ALA C CA 1
ATOM 17867 C C . ALA C 1 394 ? 114.519 95.323 114.618 1.00 28.31 394 ALA C C 1
ATOM 17868 O O . ALA C 1 394 ? 114.948 96.002 113.685 1.00 33.69 394 ALA C O 1
ATOM 17875 N N . CYS C 1 395 ? 115.320 94.734 115.505 1.00 30.11 395 CYS C N 1
ATOM 17876 C CA . CYS C 1 395 ? 116.779 94.762 115.447 1.00 25.58 395 CYS C CA 1
ATOM 17877 C C . CYS C 1 395 ? 117.355 96.151 115.679 1.00 28.21 395 CYS C C 1
ATOM 17878 O O . CYS C 1 395 ? 118.506 96.408 115.320 1.00 34.96 395 CYS C O 1
ATOM 17886 N N . GLY C 1 396 ? 116.588 97.060 116.270 1.00 21.41 396 GLY C N 1
ATOM 17887 C CA . GLY C 1 396 ? 117.037 98.419 116.456 1.00 20.25 396 GLY C CA 1
ATOM 17888 C C . GLY C 1 396 ? 116.939 99.283 115.223 1.00 22.46 396 GLY C C 1
ATOM 17889 O O . GLY C 1 396 ? 117.181 100.491 115.315 1.00 26.55 396 GLY C O 1
ATOM 17893 N N . LEU C 1 397 ? 116.597 98.704 114.071 1.00 25.92 397 LEU C N 1
ATOM 17894 C CA . LEU C 1 397 ? 116.410 99.498 112.864 1.00 21.47 397 LEU C CA 1
ATOM 17895 C C . LEU C 1 397 ? 115.206 100.416 112.997 1.00 29.86 397 LEU C C 1
ATOM 17896 O O . LEU C 1 397 ? 115.251 101.578 112.578 1.00 35.83 397 LEU C O 1
ATOM 17912 N N . CYS C 1 398 ? 114.122 99.912 113.578 1.00 32.99 398 CYS C N 1
ATOM 17913 C CA . CYS C 1 398 ? 112.885 100.664 113.687 1.00 30.11 398 CYS C CA 1
ATOM 17914 C C . CYS C 1 398 ? 112.096 100.153 114.879 1.00 27.60 398 CYS C C 1
ATOM 17915 O O . CYS C 1 398 ? 112.328 99.050 115.377 1.00 27.30 398 CYS C O 1
ATOM 17923 N N . ARG C 1 399 ? 111.159 100.976 115.328 1.00 35.71 399 ARG C N 1
ATOM 17924 C CA . ARG C 1 399 ? 110.189 100.589 116.340 1.00 28.22 399 ARG C CA 1
ATOM 17925 C C . ARG C 1 399 ? 108.906 100.176 115.637 1.00 27.46 399 ARG C C 1
ATOM 17926 O O . ARG C 1 399 ? 108.414 100.895 114.764 1.00 31.71 399 ARG C O 1
ATOM 17947 N N . VAL C 1 400 ? 108.378 99.014 116.004 1.00 25.44 400 VAL C N 1
ATOM 17948 C CA . VAL C 1 400 ? 107.227 98.441 115.320 1.00 23.68 400 VAL C CA 1
ATOM 17949 C C . VAL C 1 400 ? 105.975 98.928 116.041 1.00 20.26 400 VAL C C 1
ATOM 17950 O O . VAL C 1 400 ? 105.647 98.470 117.133 1.00 35.47 400 VAL C O 1
ATOM 17963 N N . ASN C 1 401 ? 105.283 99.874 115.422 1.00 15.37 401 ASN C N 1
ATOM 17964 C CA . ASN C 1 401 ? 103.999 100.368 115.897 1.00 16.99 401 ASN C CA 1
ATOM 17965 C C . ASN C 1 401 ? 103.263 100.926 114.686 1.00 18.34 401 ASN C C 1
ATOM 17966 O O . ASN C 1 401 ? 103.668 100.705 113.542 1.00 27.90 401 ASN C O 1
ATOM 17977 N N . ARG C 1 402 ? 102.175 101.652 114.933 1.00 22.74 402 ARG C N 1
ATOM 17978 C CA . ARG C 1 402 ? 101.338 102.119 113.836 1.00 19.16 402 ARG C CA 1
ATOM 17979 C C . ARG C 1 402 ? 101.999 103.217 113.014 1.00 21.34 402 ARG C C 1
ATOM 17980 O O . ARG C 1 402 ? 101.657 103.379 111.839 1.00 25.97 402 ARG C O 1
ATOM 18001 N N . THR C 1 403 ? 102.942 103.964 113.590 1.00 20.46 403 THR C N 1
ATOM 18002 C CA . THR C 1 403 ? 103.627 104.993 112.817 1.00 19.60 403 THR C CA 1
ATOM 18003 C C . THR C 1 403 ? 104.330 104.399 111.603 1.00 20.53 403 THR C C 1
ATOM 18004 O O . THR C 1 403 ? 104.462 105.072 110.575 1.00 30.61 403 THR C O 1
ATOM 18015 N N . ILE C 1 404 ? 104.751 103.135 111.688 1.00 24.94 404 ILE C N 1
ATOM 18016 C CA . ILE C 1 404 ? 105.357 102.471 110.538 1.00 23.24 404 ILE C CA 1
ATOM 18017 C C . ILE C 1 404 ? 104.437 102.571 109.334 1.00 20.25 404 ILE C C 1
ATOM 18018 O O . ILE C 1 404 ? 104.877 102.883 108.221 1.00 24.91 404 ILE C O 1
ATOM 18034 N N . LEU C 1 405 ? 103.140 102.332 109.539 1.00 19.06 405 LEU C N 1
ATOM 18035 C CA . LEU C 1 405 ? 102.192 102.453 108.440 1.00 19.23 405 LEU C CA 1
ATOM 18036 C C . LEU C 1 405 ? 102.354 103.796 107.745 1.00 25.32 405 LEU C C 1
ATOM 18037 O O . LEU C 1 405 ? 102.542 103.860 106.525 1.00 21.07 405 LEU C O 1
ATOM 18053 N N . THR C 1 406 ? 102.357 104.880 108.521 1.00 18.73 406 THR C N 1
ATOM 18054 C CA . THR C 1 406 ? 102.562 106.199 107.936 1.00 18.29 406 THR C CA 1
ATOM 18055 C C . THR C 1 406 ? 103.831 106.218 107.100 1.00 17.99 406 THR C C 1
ATOM 18056 O O . THR C 1 406 ? 103.805 106.571 105.915 1.00 20.54 406 THR C O 1
ATOM 18067 N N . SER C 1 407 ? 104.947 105.785 107.687 1.00 19.67 407 SER C N 1
ATOM 18068 C CA . SER C 1 407 ? 106.190 105.726 106.931 1.00 12.09 407 SER C CA 1
ATOM 18069 C C . SER C 1 407 ? 105.980 104.952 105.642 1.00 13.89 407 SER C C 1
ATOM 18070 O O . SER C 1 407 ? 106.235 105.463 104.546 1.00 25.00 407 SER C O 1
ATOM 18078 N N . PHE C 1 408 ? 105.426 103.742 105.753 1.00 16.05 408 PHE C N 1
ATOM 18079 C CA . PHE C 1 408 ? 105.182 102.947 104.560 1.00 17.01 408 PHE C CA 1
ATOM 18080 C C . PHE C 1 408 ? 104.394 103.760 103.552 1.00 16.11 408 PHE C C 1
ATOM 18081 O O . PHE C 1 408 ? 104.829 103.946 102.409 1.00 22.25 408 PHE C O 1
ATOM 18098 N N . ALA C 1 409 ? 103.276 104.339 103.994 1.00 16.58 409 ALA C N 1
ATOM 18099 C CA . ALA C 1 409 ? 102.452 105.110 103.078 1.00 20.13 409 ALA C CA 1
ATOM 18100 C C . ALA C 1 409 ? 103.305 106.147 102.371 1.00 17.52 409 ALA C C 1
ATOM 18101 O O . ALA C 1 409 ? 103.392 106.160 101.137 1.00 19.16 409 ALA C O 1
ATOM 18108 N N . SER C 1 410 ? 104.032 106.950 103.149 1.00 14.50 410 SER C N 1
ATOM 18109 C CA . SER C 1 410 ? 104.907 107.951 102.560 1.00 12.91 410 SER C CA 1
ATOM 18110 C C . SER C 1 410 ? 105.766 107.317 101.480 1.00 17.54 410 SER C C 1
ATOM 18111 O O . SER C 1 410 ? 105.645 107.644 100.293 1.00 22.74 410 SER C O 1
ATOM 18119 N N . ALA C 1 411 ? 106.574 106.328 101.869 1.00 21.35 411 ALA C N 1
ATOM 18120 C CA . ALA C 1 411 ? 107.466 105.696 100.911 1.00 19.52 411 ALA C CA 1
ATOM 18121 C C . ALA C 1 411 ? 106.684 105.238 99.697 1.00 17.65 411 ALA C C 1
ATOM 18122 O O . ALA C 1 411 ? 106.987 105.628 98.564 1.00 25.67 411 ALA C O 1
ATOM 18129 N N . ILE C 1 412 ? 105.602 104.492 99.923 1.00 20.12 412 ILE C N 1
ATOM 18130 C CA . ILE C 1 412 ? 104.862 103.948 98.794 1.00 20.24 412 ILE C CA 1
ATOM 18131 C C . ILE C 1 412 ? 104.442 105.081 97.878 1.00 20.19 412 ILE C C 1
ATOM 18132 O O . ILE C 1 412 ? 104.768 105.090 96.684 1.00 22.92 412 ILE C O 1
ATOM 18148 N N . ALA C 1 413 ? 103.816 106.112 98.449 1.00 25.03 413 ALA C N 1
ATOM 18149 C CA . ALA C 1 413 ? 103.357 107.214 97.621 1.00 18.26 413 ALA C CA 1
ATOM 18150 C C . ALA C 1 413 ? 104.508 107.727 96.780 1.00 19.20 413 ALA C C 1
ATOM 18151 O O . ALA C 1 413 ? 104.452 107.703 95.544 1.00 26.52 413 ALA C O 1
ATOM 18158 N N . THR C 1 414 ? 105.621 108.056 97.436 1.00 19.71 414 THR C N 1
ATOM 18159 C CA . THR C 1 414 ? 106.749 108.607 96.706 1.00 21.90 414 THR C CA 1
ATOM 18160 C C . THR C 1 414 ? 107.130 107.677 95.571 1.00 21.79 414 THR C C 1
ATOM 18161 O O . THR C 1 414 ? 107.109 108.068 94.397 1.00 30.29 414 THR C O 1
ATOM 18172 N N . TYR C 1 415 ? 107.435 106.427 95.909 1.00 21.41 415 TYR C N 1
ATOM 18173 C CA . TYR C 1 415 ? 107.869 105.461 94.908 1.00 23.77 415 TYR C CA 1
ATOM 18174 C C . TYR C 1 415 ? 106.798 105.250 93.853 1.00 23.27 415 TYR C C 1
ATOM 18175 O O . TYR C 1 415 ? 107.105 105.160 92.666 1.00 33.02 415 TYR C O 1
ATOM 18193 N N . LEU C 1 416 ? 105.543 105.168 94.275 1.00 28.19 416 LEU C N 1
ATOM 18194 C CA . LEU C 1 416 ? 104.463 104.977 93.322 1.00 27.61 416 LEU C CA 1
ATOM 18195 C C . LEU C 1 416 ? 104.384 106.169 92.380 1.00 27.61 416 LEU C C 1
ATOM 18196 O O . LEU C 1 416 ? 104.232 106.000 91.177 1.00 35.55 416 LEU C O 1
ATOM 18212 N N . VAL C 1 417 ? 104.513 107.374 92.923 1.00 30.72 417 VAL C N 1
ATOM 18213 C CA . VAL C 1 417 ? 104.442 108.571 92.096 1.00 24.58 417 VAL C CA 1
ATOM 18214 C C . VAL C 1 417 ? 105.577 108.624 91.080 1.00 24.18 417 VAL C C 1
ATOM 18215 O O . VAL C 1 417 ? 105.356 108.941 89.913 1.00 36.32 417 VAL C O 1
ATOM 18228 N N . ILE C 1 418 ? 106.792 108.317 91.523 1.00 77.64 418 ILE C N 1
ATOM 18229 C CA . ILE C 1 418 ? 107.940 108.332 90.627 1.00 76.59 418 ILE C CA 1
ATOM 18230 C C . ILE C 1 418 ? 107.851 107.266 89.541 1.00 81.95 418 ILE C C 1
ATOM 18231 O O . ILE C 1 418 ? 108.101 107.541 88.368 1.00 92.11 418 ILE C O 1
ATOM 18247 N N . LEU C 1 419 ? 107.491 106.048 89.937 1.00 32.32 419 LEU C N 1
ATOM 18248 C CA . LEU C 1 419 ? 107.383 104.941 88.992 1.00 36.01 419 LEU C CA 1
ATOM 18249 C C . LEU C 1 419 ? 106.261 105.114 87.976 1.00 39.92 419 LEU C C 1
ATOM 18250 O O . LEU C 1 419 ? 106.449 104.876 86.784 1.00 47.81 419 LEU C O 1
ATOM 18266 N N . ILE C 1 420 ? 105.093 105.528 88.454 1.00 44.46 420 ILE C N 1
ATOM 18267 C CA . ILE C 1 420 ? 103.944 105.724 87.579 1.00 44.51 420 ILE C CA 1
ATOM 18268 C C . ILE C 1 420 ? 104.157 106.858 86.591 1.00 48.40 420 ILE C C 1
ATOM 18269 O O . ILE C 1 420 ? 103.789 106.746 85.422 1.00 51.67 420 ILE C O 1
ATOM 18285 N N . GLN C 1 421 ? 104.751 107.953 87.056 1.00 50.45 421 GLN C N 1
ATOM 18286 C CA . GLN C 1 421 ? 104.948 109.093 86.174 1.00 51.86 421 GLN C CA 1
ATOM 18287 C C . GLN C 1 421 ? 105.921 108.740 85.061 1.00 53.56 421 GLN C C 1
ATOM 18288 O O . GLN C 1 421 ? 105.689 109.074 83.894 1.00 57.87 421 GLN C O 1
ATOM 18302 N N . PHE C 1 422 ? 106.987 108.009 85.391 1.00 54.25 422 PHE C N 1
ATOM 18303 C CA . PHE C 1 422 ? 107.927 107.599 84.356 1.00 56.29 422 PHE C CA 1
ATOM 18304 C C . PHE C 1 422 ? 107.231 106.754 83.301 1.00 54.67 422 PHE C C 1
ATOM 18305 O O . PHE C 1 422 ? 107.486 106.910 82.103 1.00 57.44 422 PHE C O 1
ATOM 18322 N N . GLN C 1 423 ? 106.342 105.857 83.728 1.00 60.12 423 GLN C N 1
ATOM 18323 C CA . GLN C 1 423 ? 105.595 105.057 82.767 1.00 61.04 423 GLN C CA 1
ATOM 18324 C C . GLN C 1 423 ? 104.613 105.914 81.982 1.00 63.72 423 GLN C C 1
ATOM 18325 O O . GLN C 1 423 ? 104.338 105.626 80.812 1.00 66.71 423 GLN C O 1
ATOM 18339 N N . ARG C 1 424 ? 104.087 106.975 82.596 1.00 66.30 424 ARG C N 1
ATOM 18340 C CA . ARG C 1 424 ? 103.027 107.759 81.982 1.00 66.52 424 ARG C CA 1
ATOM 18341 C C . ARG C 1 424 ? 103.535 108.954 81.185 1.00 66.88 424 ARG C C 1
ATOM 18342 O O . ARG C 1 424 ? 102.724 109.641 80.556 1.00 68.31 424 ARG C O 1
ATOM 18363 N N . THR C 1 425 ? 104.839 109.222 81.191 1.00 67.71 425 THR C N 1
ATOM 18364 C CA . THR C 1 425 ? 105.408 110.331 80.435 1.00 68.00 425 THR C CA 1
ATOM 18365 C C . THR C 1 425 ? 106.189 109.869 79.212 1.00 71.25 425 THR C C 1
ATOM 18366 O O . THR C 1 425 ? 106.936 110.663 78.632 1.00 72.04 425 THR C O 1
ATOM 18377 N N . ASN C 1 426 ? 106.039 108.610 78.810 1.00 76.71 426 ASN C N 1
ATOM 18378 C CA . ASN C 1 426 ? 106.754 108.080 77.653 1.00 77.00 426 ASN C CA 1
ATOM 18379 C C . ASN C 1 426 ? 105.784 107.675 76.547 1.00 75.23 426 ASN C C 1
ATOM 18380 O O . ASN C 1 426 ? 104.821 108.384 76.260 1.00 72.58 426 ASN C O 1
ATOM 18391 N N . MET D 1 1 ? 140.088 108.973 121.169 1.00 23.13 1 MET D N 1
ATOM 18392 C CA . MET D 1 1 ? 140.901 107.830 120.661 1.00 29.69 1 MET D CA 1
ATOM 18393 C C . MET D 1 1 ? 141.436 106.978 121.805 1.00 36.50 1 MET D C 1
ATOM 18394 O O . MET D 1 1 ? 142.089 107.483 122.712 1.00 37.41 1 MET D O 1
ATOM 18410 N N . GLU D 1 2 ? 141.157 105.680 121.757 1.00 31.33 2 GLU D N 1
ATOM 18411 C CA . GLU D 1 2 ? 141.651 104.747 122.756 1.00 31.20 2 GLU D CA 1
ATOM 18412 C C . GLU D 1 2 ? 143.011 104.216 122.327 1.00 32.69 2 GLU D C 1
ATOM 18413 O O . GLU D 1 2 ? 143.158 103.689 121.222 1.00 42.45 2 GLU D O 1
ATOM 18425 N N . ILE D 1 3 ? 144.000 104.358 123.204 1.00 36.95 3 ILE D N 1
ATOM 18426 C CA . ILE D 1 3 ? 145.358 103.879 122.955 1.00 36.06 3 ILE D CA 1
ATOM 18427 C C . ILE D 1 3 ? 145.732 103.010 124.153 1.00 40.61 3 ILE D C 1
ATOM 18428 O O . ILE D 1 3 ? 146.230 103.505 125.168 1.00 41.39 3 ILE D O 1
ATOM 18444 N N . SER D 1 4 ? 145.493 101.709 124.040 1.00 48.11 4 SER D N 1
ATOM 18445 C CA . SER D 1 4 ? 145.826 100.748 125.079 1.00 46.96 4 SER D CA 1
ATOM 18446 C C . SER D 1 4 ? 146.774 99.700 124.514 1.00 50.08 4 SER D C 1
ATOM 18447 O O . SER D 1 4 ? 146.870 99.510 123.301 1.00 52.22 4 SER D O 1
ATOM 18455 N N . GLN D 1 5 ? 147.486 99.022 125.413 1.00 54.47 5 GLN D N 1
ATOM 18456 C CA . GLN D 1 5 ? 148.474 98.037 124.978 1.00 53.86 5 GLN D CA 1
ATOM 18457 C C . GLN D 1 5 ? 147.867 96.932 124.128 1.00 54.79 5 GLN D C 1
ATOM 18458 O O . GLN D 1 5 ? 148.455 96.591 123.088 1.00 53.26 5 GLN D O 1
ATOM 18472 N N . PRO D 1 6 ? 146.737 96.326 124.495 1.00 54.32 6 PRO D N 1
ATOM 18473 C CA . PRO D 1 6 ? 146.175 95.270 123.638 1.00 53.50 6 PRO D CA 1
ATOM 18474 C C . PRO D 1 6 ? 145.877 95.739 122.227 1.00 52.13 6 PRO D C 1
ATOM 18475 O O . PRO D 1 6 ? 146.031 94.962 121.277 1.00 54.90 6 PRO D O 1
ATOM 18486 N N . SER D 1 7 ? 145.452 96.990 122.059 1.00 47.80 7 SER D N 1
ATOM 18487 C CA . SER D 1 7 ? 145.111 97.545 120.758 1.00 43.18 7 SER D CA 1
ATOM 18488 C C . SER D 1 7 ? 146.198 98.465 120.221 1.00 44.49 7 SER D C 1
ATOM 18489 O O . SER D 1 7 ? 145.918 99.312 119.368 1.00 47.10 7 SER D O 1
ATOM 18497 N N . ILE D 1 8 ? 147.430 98.322 120.709 1.00 43.22 8 ILE D N 1
ATOM 18498 C CA . ILE D 1 8 ? 148.499 99.219 120.289 1.00 39.67 8 ILE D CA 1
ATOM 18499 C C . ILE D 1 8 ? 148.812 99.042 118.809 1.00 42.38 8 ILE D C 1
ATOM 18500 O O . ILE D 1 8 ? 149.273 99.981 118.150 1.00 44.10 8 ILE D O 1
ATOM 18516 N N . GLY D 1 9 ? 148.585 97.848 118.260 1.00 38.63 9 GLY D N 1
ATOM 18517 C CA . GLY D 1 9 ? 148.797 97.656 116.835 1.00 35.03 9 GLY D CA 1
ATOM 18518 C C . GLY D 1 9 ? 147.909 98.553 115.995 1.00 39.65 9 GLY D C 1
ATOM 18519 O O . GLY D 1 9 ? 148.350 99.120 114.992 1.00 40.20 9 GLY D O 1
ATOM 18523 N N . ILE D 1 10 ? 146.643 98.692 116.393 1.00 34.42 10 ILE D N 1
ATOM 18524 C CA . ILE D 1 10 ? 145.748 99.619 115.710 1.00 30.07 10 ILE D CA 1
ATOM 18525 C C . ILE D 1 10 ? 146.277 101.040 115.827 1.00 31.16 10 ILE D C 1
ATOM 18526 O O . ILE D 1 10 ? 146.187 101.831 114.881 1.00 36.78 10 ILE D O 1
ATOM 18542 N N . PHE D 1 11 ? 146.837 101.391 116.985 1.00 31.15 11 PHE D N 1
ATOM 18543 C CA . PHE D 1 11 ? 147.392 102.729 117.143 1.00 30.90 11 PHE D CA 1
ATOM 18544 C C . PHE D 1 11 ? 148.558 102.959 116.193 1.00 33.20 11 PHE D C 1
ATOM 18545 O O . PHE D 1 11 ? 148.679 104.034 115.605 1.00 37.39 11 PHE D O 1
ATOM 18562 N N . TYR D 1 12 ? 149.438 101.969 116.042 1.00 32.47 12 TYR D N 1
ATOM 18563 C CA . TYR D 1 12 ? 150.569 102.138 115.134 1.00 34.12 12 TYR D CA 1
ATOM 18564 C C . TYR D 1 12 ? 150.107 102.216 113.685 1.00 34.62 12 TYR D C 1
ATOM 18565 O O . TYR D 1 12 ? 150.637 103.013 112.900 1.00 38.64 12 TYR D O 1
ATOM 18583 N N . ILE D 1 13 ? 149.118 101.401 113.313 1.00 37.43 13 ILE D N 1
ATOM 18584 C CA . ILE D 1 13 ? 148.561 101.486 111.966 1.00 30.85 13 ILE D CA 1
ATOM 18585 C C . ILE D 1 13 ? 147.993 102.876 111.716 1.00 33.64 13 ILE D C 1
ATOM 18586 O O . ILE D 1 13 ? 148.211 103.469 110.655 1.00 36.50 13 ILE D O 1
ATOM 18602 N N . SER D 1 14 ? 147.254 103.418 112.687 1.00 30.67 14 SER D N 1
ATOM 18603 C CA . SER D 1 14 ? 146.698 104.759 112.536 1.00 28.60 14 SER D CA 1
ATOM 18604 C C . SER D 1 14 ? 147.787 105.820 112.521 1.00 31.36 14 SER D C 1
ATOM 18605 O O . SER D 1 14 ? 147.637 106.853 111.862 1.00 39.49 14 SER D O 1
ATOM 18613 N N . LYS D 1 15 ? 148.873 105.593 113.255 1.00 33.01 15 LYS D N 1
ATOM 18614 C CA . LYS D 1 15 ? 149.975 106.545 113.288 1.00 33.63 15 LYS D CA 1
ATOM 18615 C C . LYS D 1 15 ? 150.660 106.630 111.933 1.00 36.40 15 LYS D C 1
ATOM 18616 O O . LYS D 1 15 ? 150.906 107.726 111.419 1.00 38.02 15 LYS D O 1
ATOM 18635 N N . VAL D 1 16 ? 150.967 105.478 111.332 1.00 35.09 16 VAL D N 1
ATOM 18636 C CA . VAL D 1 16 ? 151.621 105.489 110.027 1.00 36.77 16 VAL D CA 1
ATOM 18637 C C . VAL D 1 16 ? 150.680 106.026 108.956 1.00 39.16 16 VAL D C 1
ATOM 18638 O O . VAL D 1 16 ? 151.128 106.639 107.981 1.00 40.09 16 VAL D O 1
ATOM 18651 N N . LEU D 1 17 ? 149.373 105.814 109.111 1.00 37.57 17 LEU D N 1
ATOM 18652 C CA . LEU D 1 17 ? 148.384 106.315 108.168 1.00 32.89 17 LEU D CA 1
ATOM 18653 C C . LEU D 1 17 ? 147.980 107.757 108.454 1.00 29.23 17 LEU D C 1
ATOM 18654 O O . LEU D 1 17 ? 146.940 108.206 107.964 1.00 38.11 17 LEU D O 1
ATOM 18670 N N . ALA D 1 18 ? 148.777 108.485 109.235 1.00 32.87 18 ALA D N 1
ATOM 18671 C CA . ALA D 1 18 ? 148.611 109.916 109.462 1.00 37.41 18 ALA D CA 1
ATOM 18672 C C . ALA D 1 18 ? 147.400 110.250 110.323 1.00 36.52 18 ALA D C 1
ATOM 18673 O O . ALA D 1 18 ? 146.933 111.390 110.311 1.00 39.28 18 ALA D O 1
ATOM 18680 N N . LEU D 1 19 ? 146.890 109.292 111.095 1.00 30.96 19 LEU D N 1
ATOM 18681 C CA . LEU D 1 19 ? 145.651 109.485 111.832 1.00 28.41 19 LEU D CA 1
ATOM 18682 C C . LEU D 1 19 ? 145.832 109.614 113.336 1.00 30.57 19 LEU D C 1
ATOM 18683 O O . LEU D 1 19 ? 144.928 110.121 114.003 1.00 40.28 19 LEU D O 1
ATOM 18699 N N . ALA D 1 20 ? 146.960 109.168 113.884 1.00 35.37 20 ALA D N 1
ATOM 18700 C CA . ALA D 1 20 ? 147.229 109.223 115.320 1.00 30.92 20 ALA D CA 1
ATOM 18701 C C . ALA D 1 20 ? 148.619 109.807 115.529 1.00 35.95 20 ALA D C 1
ATOM 18702 O O . ALA D 1 20 ? 149.577 109.075 115.811 1.00 39.81 20 ALA D O 1
ATOM 18709 N N . PRO D 1 21 ? 148.769 111.125 115.405 1.00 36.72 21 PRO D N 1
ATOM 18710 C CA . PRO D 1 21 ? 150.100 111.749 115.499 1.00 34.80 21 PRO D CA 1
ATOM 18711 C C . PRO D 1 21 ? 150.573 111.900 116.941 1.00 36.65 21 PRO D C 1
ATOM 18712 O O . PRO D 1 21 ? 150.844 112.999 117.426 1.00 40.09 21 PRO D O 1
ATOM 18723 N N . TYR D 1 22 ? 150.674 110.776 117.644 1.00 38.46 22 TYR D N 1
ATOM 18724 C CA . TYR D 1 22 ? 150.999 110.775 119.060 1.00 35.27 22 TYR D CA 1
ATOM 18725 C C . TYR D 1 22 ? 152.214 109.902 119.322 1.00 39.80 22 TYR D C 1
ATOM 18726 O O . TYR D 1 22 ? 152.440 108.895 118.647 1.00 42.26 22 TYR D O 1
ATOM 18744 N N . ALA D 1 23 ? 152.995 110.308 120.314 1.00 47.43 23 ALA D N 1
ATOM 18745 C CA . ALA D 1 23 ? 154.095 109.514 120.834 1.00 44.49 23 ALA D CA 1
ATOM 18746 C C . ALA D 1 23 ? 153.623 108.816 122.100 1.00 45.84 23 ALA D C 1
ATOM 18747 O O . ALA D 1 23 ? 153.092 109.464 123.008 1.00 50.25 23 ALA D O 1
ATOM 18754 N N . THR D 1 24 ? 153.802 107.501 122.151 1.00 49.11 24 THR D N 1
ATOM 18755 C CA . THR D 1 24 ? 153.337 106.690 123.265 1.00 53.14 24 THR D CA 1
ATOM 18756 C C . THR D 1 24 ? 154.519 105.978 123.901 1.00 54.42 24 THR D C 1
ATOM 18757 O O . THR D 1 24 ? 155.304 105.327 123.206 1.00 55.43 24 THR D O 1
ATOM 18768 N N . VAL D 1 25 ? 154.640 106.100 125.219 1.00 62.36 25 VAL D N 1
ATOM 18769 C CA . VAL D 1 25 ? 155.674 105.409 125.982 1.00 62.67 25 VAL D CA 1
ATOM 18770 C C . VAL D 1 25 ? 154.995 104.561 127.047 1.00 62.06 25 VAL D C 1
ATOM 18771 O O . VAL D 1 25 ? 154.120 105.046 127.772 1.00 63.25 25 VAL D O 1
ATOM 18784 N N . ARG D 1 26 ? 155.386 103.294 127.129 1.00 67.43 26 ARG D N 1
ATOM 18785 C CA . ARG D 1 26 ? 154.776 102.370 128.076 1.00 68.44 26 ARG D CA 1
ATOM 18786 C C . ARG D 1 26 ? 155.423 102.540 129.445 1.00 68.47 26 ARG D C 1
ATOM 18787 O O . ARG D 1 26 ? 156.647 102.442 129.578 1.00 68.08 26 ARG D O 1
ATOM 18808 N N . ASN D 1 27 ? 154.599 102.791 130.458 1.00 75.15 27 ASN D N 1
ATOM 18809 C CA . ASN D 1 27 ? 155.082 102.901 131.824 1.00 74.82 27 ASN D CA 1
ATOM 18810 C C . ASN D 1 27 ? 155.557 101.546 132.337 1.00 76.05 27 ASN D C 1
ATOM 18811 O O . ASN D 1 27 ? 155.210 100.489 131.803 1.00 74.62 27 ASN D O 1
ATOM 18822 N N . SER D 1 28 ? 156.364 101.588 133.399 1.00 81.23 28 SER D N 1
ATOM 18823 C CA . SER D 1 28 ? 156.732 100.357 134.087 1.00 81.39 28 SER D CA 1
ATOM 18824 C C . SER D 1 28 ? 155.512 99.647 134.655 1.00 82.19 28 SER D C 1
ATOM 18825 O O . SER D 1 28 ? 155.566 98.437 134.900 1.00 80.33 28 SER D O 1
ATOM 18833 N N . LYS D 1 29 ? 154.414 100.374 134.862 1.00 81.39 29 LYS D N 1
ATOM 18834 C CA . LYS D 1 29 ? 153.166 99.802 135.347 1.00 79.91 29 LYS D CA 1
ATOM 18835 C C . LYS D 1 29 ? 152.304 99.230 134.231 1.00 78.48 29 LYS D C 1
ATOM 18836 O O . LYS D 1 29 ? 151.226 98.696 134.515 1.00 76.62 29 LYS D O 1
ATOM 18855 N N . GLY D 1 30 ? 152.743 99.329 132.977 1.00 75.82 30 GLY D N 1
ATOM 18856 C CA . GLY D 1 30 ? 151.951 98.902 131.847 1.00 75.81 30 GLY D CA 1
ATOM 18857 C C . GLY D 1 30 ? 151.068 99.977 131.254 1.00 75.12 30 GLY D C 1
ATOM 18858 O O . GLY D 1 30 ? 150.462 99.747 130.200 1.00 72.58 30 GLY D O 1
ATOM 18862 N N . ARG D 1 31 ? 150.972 101.137 131.896 1.00 67.12 31 ARG D N 1
ATOM 18863 C CA . ARG D 1 31 ? 150.193 102.238 131.350 1.00 63.82 31 ARG D CA 1
ATOM 18864 C C . ARG D 1 31 ? 150.923 102.863 130.170 1.00 66.80 31 ARG D C 1
ATOM 18865 O O . ARG D 1 31 ? 152.154 102.932 130.145 1.00 66.54 31 ARG D O 1
ATOM 18886 N N . VAL D 1 32 ? 150.158 103.319 129.187 1.00 60.31 32 VAL D N 1
ATOM 18887 C CA . VAL D 1 32 ? 150.702 103.978 128.007 1.00 57.75 32 VAL D CA 1
ATOM 18888 C C . VAL D 1 32 ? 150.475 105.473 128.178 1.00 58.23 32 VAL D C 1
ATOM 18889 O O . VAL D 1 32 ? 149.332 105.939 128.175 1.00 59.78 32 VAL D O 1
ATOM 18902 N N . GLU D 1 33 ? 151.556 106.232 128.340 1.00 60.51 33 GLU D N 1
ATOM 18903 C CA . GLU D 1 33 ? 151.476 107.684 128.348 1.00 61.59 33 GLU D CA 1
ATOM 18904 C C . GLU D 1 33 ? 151.550 108.205 126.923 1.00 57.64 33 GLU D C 1
ATOM 18905 O O . GLU D 1 33 ? 152.364 107.742 126.118 1.00 60.26 33 GLU D O 1
ATOM 18917 N N . ILE D 1 34 ? 150.696 109.177 126.626 1.00 39.37 34 ILE D N 1
ATOM 18918 C CA . ILE D 1 34 ? 150.523 109.722 125.289 1.00 41.81 34 ILE D CA 1
ATOM 18919 C C . ILE D 1 34 ? 150.921 111.189 125.314 1.00 39.91 34 ILE D C 1
ATOM 18920 O O . ILE D 1 34 ? 150.652 111.899 126.287 1.00 42.41 34 ILE D O 1
ATOM 18936 N N . GLY D 1 35 ? 151.590 111.631 124.253 1.00 35.07 35 GLY D N 1
ATOM 18937 C CA . GLY D 1 35 ? 151.925 113.032 124.107 1.00 38.11 35 GLY D CA 1
ATOM 18938 C C . GLY D 1 35 ? 151.950 113.397 122.642 1.00 39.24 35 GLY D C 1
ATOM 18939 O O . GLY D 1 35 ? 151.906 112.534 121.767 1.00 43.33 35 GLY D O 1
ATOM 18943 N N . ARG D 1 36 ? 152.014 114.696 122.377 1.00 44.98 36 ARG D N 1
ATOM 18944 C CA . ARG D 1 36 ? 152.093 115.151 120.999 1.00 46.23 36 ARG D CA 1
ATOM 18945 C C . ARG D 1 36 ? 153.403 114.697 120.372 1.00 47.49 36 ARG D C 1
ATOM 18946 O O . ARG D 1 36 ? 154.467 114.769 120.991 1.00 51.77 36 ARG D O 1
ATOM 18967 N N . SER D 1 37 ? 153.318 114.218 119.139 1.00 44.93 37 SER D N 1
ATOM 18968 C CA . SER D 1 37 ? 154.485 113.861 118.341 1.00 42.12 37 SER D CA 1
ATOM 18969 C C . SER D 1 37 ? 154.565 114.879 117.212 1.00 45.08 37 SER D C 1
ATOM 18970 O O . SER D 1 37 ? 153.887 114.741 116.190 1.00 50.28 37 SER D O 1
ATOM 18978 N N . TRP D 1 38 ? 155.382 115.914 117.409 1.00 50.49 38 TRP D N 1
ATOM 18979 C CA . TRP D 1 38 ? 155.482 116.972 116.410 1.00 43.60 38 TRP D CA 1
ATOM 18980 C C . TRP D 1 38 ? 156.029 116.433 115.098 1.00 43.46 38 TRP D C 1
ATOM 18981 O O . TRP D 1 38 ? 155.561 116.814 114.018 1.00 41.90 38 TRP D O 1
ATOM 19002 N N . LEU D 1 39 ? 157.022 115.546 115.169 1.00 46.23 39 LEU D N 1
ATOM 19003 C CA . LEU D 1 39 ? 157.511 114.895 113.960 1.00 44.68 39 LEU D CA 1
ATOM 19004 C C . LEU D 1 39 ? 156.367 114.203 113.230 1.00 45.97 39 LEU D C 1
ATOM 19005 O O . LEU D 1 39 ? 156.136 114.443 112.040 1.00 44.33 39 LEU D O 1
ATOM 19021 N N . PHE D 1 40 ? 155.615 113.362 113.940 1.00 46.78 40 PHE D N 1
ATOM 19022 C CA . PHE D 1 40 ? 154.508 112.667 113.301 1.00 44.51 40 PHE D CA 1
ATOM 19023 C C . PHE D 1 40 ? 153.316 113.581 113.062 1.00 41.35 40 PHE D C 1
ATOM 19024 O O . PHE D 1 40 ? 152.525 113.312 112.159 1.00 45.17 40 PHE D O 1
ATOM 19041 N N . THR D 1 41 ? 153.187 114.674 113.812 1.00 38.20 41 THR D N 1
ATOM 19042 C CA . THR D 1 41 ? 152.161 115.661 113.492 1.00 34.31 41 THR D CA 1
ATOM 19043 C C . THR D 1 41 ? 152.390 116.251 112.105 1.00 43.68 41 THR D C 1
ATOM 19044 O O . THR D 1 41 ? 151.483 116.265 111.258 1.00 49.48 41 THR D O 1
ATOM 19055 N N . VAL D 1 42 ? 153.606 116.739 111.851 1.00 47.94 42 VAL D N 1
ATOM 19056 C CA . VAL D 1 42 ? 153.907 117.307 110.543 1.00 45.79 42 VAL D CA 1
ATOM 19057 C C . VAL D 1 42 ? 153.883 116.222 109.477 1.00 42.02 42 VAL D C 1
ATOM 19058 O O . VAL D 1 42 ? 153.450 116.461 108.347 1.00 43.44 42 VAL D O 1
ATOM 19071 N N . TYR D 1 43 ? 154.336 115.012 109.812 1.00 40.62 43 TYR D N 1
ATOM 19072 C CA . TYR D 1 43 ? 154.255 113.917 108.852 1.00 39.12 43 TYR D CA 1
ATOM 19073 C C . TYR D 1 43 ? 152.814 113.672 108.431 1.00 43.33 43 TYR D C 1
ATOM 19074 O O . TYR D 1 43 ? 152.519 113.543 107.241 1.00 45.75 43 TYR D O 1
ATOM 19092 N N . SER D 1 44 ? 151.896 113.620 109.397 1.00 43.20 44 SER D N 1
ATOM 19093 C CA . SER D 1 44 ? 150.495 113.375 109.082 1.00 38.11 44 SER D CA 1
ATOM 19094 C C . SER D 1 44 ? 149.925 114.491 108.219 1.00 40.10 44 SER D C 1
ATOM 19095 O O . SER D 1 44 ? 149.286 114.234 107.192 1.00 43.98 44 SER D O 1
ATOM 19103 N N . ALA D 1 45 ? 150.148 115.744 108.619 1.00 38.54 45 ALA D N 1
ATOM 19104 C CA . ALA D 1 45 ? 149.580 116.857 107.864 1.00 37.79 45 ALA D CA 1
ATOM 19105 C C . ALA D 1 45 ? 150.132 116.895 106.442 1.00 43.43 45 ALA D C 1
ATOM 19106 O O . ALA D 1 45 ? 149.375 117.024 105.468 1.00 46.28 45 ALA D O 1
ATOM 19113 N N . THR D 1 46 ? 151.453 116.769 106.301 1.00 46.24 46 THR D N 1
ATOM 19114 C CA . THR D 1 46 ? 152.074 116.819 104.984 1.00 43.65 46 THR D CA 1
ATOM 19115 C C . THR D 1 46 ? 151.640 115.644 104.121 1.00 44.23 46 THR D C 1
ATOM 19116 O O . THR D 1 46 ? 151.369 115.814 102.929 1.00 50.43 46 THR D O 1
ATOM 19127 N N . LEU D 1 47 ? 151.590 114.441 104.693 1.00 39.20 47 LEU D N 1
ATOM 19128 C CA . LEU D 1 47 ? 151.171 113.280 103.921 1.00 42.64 47 LEU D CA 1
ATOM 19129 C C . LEU D 1 47 ? 149.736 113.436 103.444 1.00 43.99 47 LEU D C 1
ATOM 19130 O O . LEU D 1 47 ? 149.425 113.125 102.292 1.00 43.61 47 LEU D O 1
ATOM 19146 N N . THR D 1 48 ? 148.845 113.920 104.309 1.00 42.84 48 THR D N 1
ATOM 19147 C CA . THR D 1 48 ? 147.462 114.108 103.887 1.00 42.68 48 THR D CA 1
ATOM 19148 C C . THR D 1 48 ? 147.371 115.129 102.763 1.00 44.92 48 THR D C 1
ATOM 19149 O O . THR D 1 48 ? 146.678 114.908 101.763 1.00 48.01 48 THR D O 1
ATOM 19160 N N . VAL D 1 49 ? 148.073 116.256 102.901 1.00 46.00 49 VAL D N 1
ATOM 19161 C CA . VAL D 1 49 ? 148.008 117.283 101.864 1.00 48.56 49 VAL D CA 1
ATOM 19162 C C . VAL D 1 49 ? 148.550 116.739 100.547 1.00 47.05 49 VAL D C 1
ATOM 19163 O O . VAL D 1 49 ? 147.947 116.921 99.482 1.00 46.82 49 VAL D O 1
ATOM 19176 N N . VAL D 1 50 ? 149.689 116.048 100.603 1.00 41.27 50 VAL D N 1
ATOM 19177 C CA . VAL D 1 50 ? 150.308 115.532 99.388 1.00 43.85 50 VAL D CA 1
ATOM 19178 C C . VAL D 1 50 ? 149.412 114.491 98.733 1.00 46.22 50 VAL D C 1
ATOM 19179 O O . VAL D 1 50 ? 149.249 114.480 97.510 1.00 51.75 50 VAL D O 1
ATOM 19192 N N . MET D 1 51 ? 148.826 113.594 99.526 1.00 45.93 51 MET D N 1
ATOM 19193 C CA . MET D 1 51 ? 147.999 112.538 98.955 1.00 41.96 51 MET D CA 1
ATOM 19194 C C . MET D 1 51 ? 146.711 113.098 98.367 1.00 42.79 51 MET D C 1
ATOM 19195 O O . MET D 1 51 ? 146.258 112.636 97.318 1.00 45.34 51 MET D O 1
ATOM 19209 N N . VAL D 1 52 ? 146.103 114.093 99.017 1.00 38.30 52 VAL D N 1
ATOM 19210 C CA . VAL D 1 52 ? 144.911 114.714 98.445 1.00 38.53 52 VAL D CA 1
ATOM 19211 C C . VAL D 1 52 ? 145.256 115.418 97.139 1.00 42.30 52 VAL D C 1
ATOM 19212 O O . VAL D 1 52 ? 144.536 115.297 96.135 1.00 49.56 52 VAL D O 1
ATOM 19225 N N . PHE D 1 53 ? 146.365 116.163 97.128 1.00 46.47 53 PHE D N 1
ATOM 19226 C CA . PHE D 1 53 ? 146.773 116.844 95.906 1.00 46.74 53 PHE D CA 1
ATOM 19227 C C . PHE D 1 53 ? 147.053 115.846 94.793 1.00 44.46 53 PHE D C 1
ATOM 19228 O O . PHE D 1 53 ? 146.659 116.066 93.647 1.00 46.82 53 PHE D O 1
ATOM 19245 N N . LEU D 1 54 ? 147.734 114.744 95.109 1.00 41.57 54 LEU D N 1
ATOM 19246 C CA . LEU D 1 54 ? 148.043 113.744 94.093 1.00 44.31 54 LEU D CA 1
ATOM 19247 C C . LEU D 1 54 ? 146.783 113.048 93.602 1.00 44.76 54 LEU D C 1
ATOM 19248 O O . LEU D 1 54 ? 146.672 112.724 92.417 1.00 51.18 54 LEU D O 1
ATOM 19264 N N . THR D 1 55 ? 145.825 112.803 94.495 1.00 44.12 55 THR D N 1
ATOM 19265 C CA . THR D 1 55 ? 144.564 112.200 94.083 1.00 43.94 55 THR D CA 1
ATOM 19266 C C . THR D 1 55 ? 143.843 113.090 93.084 1.00 42.58 55 THR D C 1
ATOM 19267 O O . THR D 1 55 ? 143.397 112.628 92.027 1.00 45.32 55 THR D O 1
ATOM 19278 N N . TYR D 1 56 ? 143.729 114.381 93.395 1.00 41.74 56 TYR D N 1
ATOM 19279 C CA . TYR D 1 56 ? 143.030 115.271 92.476 1.00 40.90 56 TYR D CA 1
ATOM 19280 C C . TYR D 1 56 ? 143.842 115.519 91.210 1.00 46.14 56 TYR D C 1
ATOM 19281 O O . TYR D 1 56 ? 143.264 115.719 90.138 1.00 47.63 56 TYR D O 1
ATOM 19299 N N . ARG D 1 57 ? 145.173 115.486 91.305 1.00 54.94 57 ARG D N 1
ATOM 19300 C CA . ARG D 1 57 ? 146.010 115.577 90.115 1.00 53.53 57 ARG D CA 1
ATOM 19301 C C . ARG D 1 57 ? 145.763 114.394 89.191 1.00 53.39 57 ARG D C 1
ATOM 19302 O O . ARG D 1 57 ? 145.628 114.561 87.977 1.00 57.74 57 ARG D O 1
ATOM 19323 N N . GLY D 1 58 ? 145.707 113.185 89.749 1.00 52.07 58 GLY D N 1
ATOM 19324 C CA . GLY D 1 58 ? 145.401 112.021 88.936 1.00 50.62 58 GLY D CA 1
ATOM 19325 C C . GLY D 1 58 ? 144.011 112.089 88.337 1.00 52.68 58 GLY D C 1
ATOM 19326 O O . GLY D 1 58 ? 143.798 111.700 87.186 1.00 57.40 58 GLY D O 1
ATOM 19330 N N . LEU D 1 59 ? 143.045 112.588 89.109 1.00 51.80 59 LEU D N 1
ATOM 19331 C CA . LEU D 1 59 ? 141.693 112.752 88.587 1.00 50.32 59 LEU D CA 1
ATOM 19332 C C . LEU D 1 59 ? 141.680 113.694 87.389 1.00 53.55 59 LEU D C 1
ATOM 19333 O O . LEU D 1 59 ? 141.101 113.382 86.342 1.00 55.76 59 LEU D O 1
ATOM 19349 N N . LEU D 1 60 ? 142.322 114.857 87.526 1.00 57.58 60 LEU D N 1
ATOM 19350 C CA . LEU D 1 60 ? 142.367 115.813 86.426 1.00 58.45 60 LEU D CA 1
ATOM 19351 C C . LEU D 1 60 ? 143.127 115.245 85.236 1.00 57.58 60 LEU D C 1
ATOM 19352 O O . LEU D 1 60 ? 142.736 115.455 84.083 1.00 61.09 60 LEU D O 1
ATOM 19368 N N . PHE D 1 61 ? 144.217 114.523 85.494 1.00 58.46 61 PHE D N 1
ATOM 19369 C CA . PHE D 1 61 ? 144.976 113.919 84.409 1.00 58.83 61 PHE D CA 1
ATOM 19370 C C . PHE D 1 61 ? 144.117 112.940 83.626 1.00 61.13 61 PHE D C 1
ATOM 19371 O O . PHE D 1 61 ? 144.151 112.921 82.391 1.00 63.83 61 PHE D O 1
ATOM 19388 N N . ASP D 1 62 ? 143.343 112.111 84.326 1.00 62.61 62 ASP D N 1
ATOM 19389 C CA . ASP D 1 62 ? 142.426 111.215 83.633 1.00 60.06 62 ASP D CA 1
ATOM 19390 C C . ASP D 1 62 ? 141.389 112.003 82.844 1.00 60.58 62 ASP D C 1
ATOM 19391 O O . ASP D 1 62 ? 141.111 111.688 81.683 1.00 67.05 62 ASP D O 1
ATOM 19400 N N . ALA D 1 63 ? 140.820 113.047 83.452 1.00 58.84 63 ALA D N 1
ATOM 19401 C CA . ALA D 1 63 ? 139.791 113.824 82.770 1.00 59.13 63 ALA D CA 1
ATOM 19402 C C . ALA D 1 63 ? 140.343 114.497 81.520 1.00 62.26 63 ALA D C 1
ATOM 19403 O O . ALA D 1 63 ? 139.677 114.531 80.479 1.00 64.39 63 ALA D O 1
ATOM 19410 N N . ASN D 1 64 ? 141.556 115.038 81.602 1.00 65.55 64 ASN D N 1
ATOM 19411 C CA . ASN D 1 64 ? 142.182 115.737 80.488 1.00 64.50 64 ASN D CA 1
ATOM 19412 C C . ASN D 1 64 ? 142.952 114.808 79.561 1.00 65.70 64 ASN D C 1
ATOM 19413 O O . ASN D 1 64 ? 143.547 115.283 78.589 1.00 66.66 64 ASN D O 1
ATOM 19424 N N . SER D 1 65 ? 142.958 113.507 79.831 1.00 71.99 65 SER D N 1
ATOM 19425 C CA . SER D 1 65 ? 143.728 112.576 79.024 1.00 71.80 65 SER D CA 1
ATOM 19426 C C . SER D 1 65 ? 143.123 112.436 77.629 1.00 74.41 65 SER D C 1
ATOM 19427 O O . SER D 1 65 ? 141.968 112.792 77.379 1.00 73.05 65 SER D O 1
ATOM 19435 N N . GLU D 1 66 ? 143.935 111.909 76.708 1.00 84.40 66 GLU D N 1
ATOM 19436 C CA . GLU D 1 66 ? 143.456 111.662 75.352 1.00 84.25 66 GLU D CA 1
ATOM 19437 C C . GLU D 1 66 ? 142.329 110.640 75.348 1.00 83.14 66 GLU D C 1
ATOM 19438 O O . GLU D 1 66 ? 141.329 110.807 74.642 1.00 83.62 66 GLU D O 1
ATOM 19450 N N . ILE D 1 67 ? 142.478 109.574 76.126 1.00 79.85 67 ILE D N 1
ATOM 19451 C CA . ILE D 1 67 ? 141.468 108.525 76.229 1.00 79.52 67 ILE D CA 1
ATOM 19452 C C . ILE D 1 67 ? 141.170 108.304 77.706 1.00 78.36 67 ILE D C 1
ATOM 19453 O O . ILE D 1 67 ? 141.727 107.379 78.314 1.00 79.34 67 ILE D O 1
ATOM 19469 N N . PRO D 1 68 ? 140.315 109.114 78.327 1.00 66.76 68 PRO D N 1
ATOM 19470 C CA . PRO D 1 68 ? 140.007 108.897 79.744 1.00 66.01 68 PRO D CA 1
ATOM 19471 C C . PRO D 1 68 ? 139.476 107.493 79.980 1.00 65.87 68 PRO D C 1
ATOM 19472 O O . PRO D 1 68 ? 138.761 106.931 79.150 1.00 69.98 68 PRO D O 1
ATOM 19483 N N . VAL D 1 69 ? 139.857 106.917 81.116 1.00 62.56 69 VAL D N 1
ATOM 19484 C CA . VAL D 1 69 ? 139.385 105.589 81.492 1.00 63.35 69 VAL D CA 1
ATOM 19485 C C . VAL D 1 69 ? 138.158 105.676 82.386 1.00 61.97 69 VAL D C 1
ATOM 19486 O O . VAL D 1 69 ? 137.164 104.980 82.166 1.00 63.87 69 VAL D O 1
ATOM 19499 N N . ARG D 1 70 ? 138.204 106.534 83.400 1.00 57.20 70 ARG D N 1
ATOM 19500 C CA . ARG D 1 70 ? 137.105 106.701 84.342 1.00 55.45 70 ARG D CA 1
ATOM 19501 C C . ARG D 1 70 ? 136.383 108.027 84.193 1.00 57.85 70 ARG D C 1
ATOM 19502 O O . ARG D 1 70 ? 135.156 108.068 84.293 1.00 59.42 70 ARG D O 1
ATOM 19523 N N . MET D 1 71 ? 137.112 109.113 83.948 1.00 57.19 71 MET D N 1
ATOM 19524 C CA . MET D 1 71 ? 136.507 110.431 83.761 1.00 57.58 71 MET D CA 1
ATOM 19525 C C . MET D 1 71 ? 136.200 110.661 82.280 1.00 57.52 71 MET D C 1
ATOM 19526 O O . MET D 1 71 ? 136.724 111.565 81.634 1.00 60.69 71 MET D O 1
ATOM 19540 N N . LYS D 1 72 ? 135.322 109.810 81.746 1.00 60.97 72 LYS D N 1
ATOM 19541 C CA . LYS D 1 72 ? 135.025 109.811 80.317 1.00 61.83 72 LYS D CA 1
ATOM 19542 C C . LYS D 1 72 ? 133.818 110.681 79.980 1.00 63.64 72 LYS D C 1
ATOM 19543 O O . LYS D 1 72 ? 133.944 111.679 79.264 1.00 64.07 72 LYS D O 1
ATOM 19562 N N . SER D 1 73 ? 132.650 110.323 80.496 1.00 57.55 73 SER D N 1
ATOM 19563 C CA . SER D 1 73 ? 131.418 111.040 80.215 1.00 57.30 73 SER D CA 1
ATOM 19564 C C . SER D 1 73 ? 131.105 112.004 81.349 1.00 58.38 73 SER D C 1
ATOM 19565 O O . SER D 1 73 ? 131.671 111.921 82.440 1.00 60.16 73 SER D O 1
ATOM 19573 N N . ALA D 1 74 ? 130.188 112.932 81.074 1.00 58.66 74 ALA D N 1
ATOM 19574 C CA . ALA D 1 74 ? 129.803 113.898 82.094 1.00 57.83 74 ALA D CA 1
ATOM 19575 C C . ALA D 1 74 ? 129.244 113.197 83.324 1.00 58.61 74 ALA D C 1
ATOM 19576 O O . ALA D 1 74 ? 129.581 113.553 84.458 1.00 59.02 74 ALA D O 1
ATOM 19583 N N . THR D 1 75 ? 128.390 112.193 83.120 1.00 56.12 75 THR D N 1
ATOM 19584 C CA . THR D 1 75 ? 127.876 111.417 84.243 1.00 52.38 75 THR D CA 1
ATOM 19585 C C . THR D 1 75 ? 129.006 110.696 84.965 1.00 54.43 75 THR D C 1
ATOM 19586 O O . THR D 1 75 ? 129.098 110.733 86.199 1.00 54.40 75 THR D O 1
ATOM 19597 N N . SER D 1 76 ? 129.880 110.032 84.207 1.00 55.57 76 SER D N 1
ATOM 19598 C CA . SER D 1 76 ? 131.011 109.346 84.818 1.00 52.50 76 SER D CA 1
ATOM 19599 C C . SER D 1 76 ? 131.934 110.334 85.510 1.00 53.46 76 SER D C 1
ATOM 19600 O O . SER D 1 76 ? 132.439 110.059 86.601 1.00 56.62 76 SER D O 1
ATOM 19608 N N . LYS D 1 77 ? 132.164 111.492 84.893 1.00 53.01 77 LYS D N 1
ATOM 19609 C CA . LYS D 1 77 ? 133.009 112.502 85.518 1.00 50.41 77 LYS D CA 1
ATOM 19610 C C . LYS D 1 77 ? 132.430 112.945 86.854 1.00 48.99 77 LYS D C 1
ATOM 19611 O O . LYS D 1 77 ? 133.140 113.001 87.863 1.00 48.26 77 LYS D O 1
ATOM 19630 N N . VAL D 1 78 ? 131.133 113.251 86.883 1.00 47.80 78 VAL D N 1
ATOM 19631 C CA . VAL D 1 78 ? 130.507 113.730 88.112 1.00 46.55 78 VAL D CA 1
ATOM 19632 C C . VAL D 1 78 ? 130.558 112.654 89.187 1.00 45.27 78 VAL D C 1
ATOM 19633 O O . VAL D 1 78 ? 130.898 112.924 90.345 1.00 46.82 78 VAL D O 1
ATOM 19646 N N . VAL D 1 79 ? 130.221 111.415 88.824 1.00 42.77 79 VAL D N 1
ATOM 19647 C CA . VAL D 1 79 ? 130.153 110.360 89.827 1.00 42.19 79 VAL D CA 1
ATOM 19648 C C . VAL D 1 79 ? 131.544 110.019 90.346 1.00 43.65 79 VAL D C 1
ATOM 19649 O O . VAL D 1 79 ? 131.724 109.776 91.542 1.00 48.01 79 VAL D O 1
ATOM 19662 N N . THR D 1 80 ? 132.549 109.994 89.470 1.00 37.88 80 THR D N 1
ATOM 19663 C CA . THR D 1 80 ? 133.907 109.721 89.924 1.00 39.29 80 THR D CA 1
ATOM 19664 C C . THR D 1 80 ? 134.433 110.853 90.795 1.00 39.37 80 THR D C 1
ATOM 19665 O O . THR D 1 80 ? 135.115 110.606 91.797 1.00 44.47 80 THR D O 1
ATOM 19676 N N . ALA D 1 81 ? 134.131 112.102 90.434 1.00 38.93 81 ALA D N 1
ATOM 19677 C CA . ALA D 1 81 ? 134.540 113.222 91.269 1.00 34.95 81 ALA D CA 1
ATOM 19678 C C . ALA D 1 81 ? 133.905 113.131 92.647 1.00 36.89 81 ALA D C 1
ATOM 19679 O O . ALA D 1 81 ? 134.577 113.343 93.658 1.00 43.52 81 ALA D O 1
ATOM 19686 N N . LEU D 1 82 ? 132.611 112.811 92.710 1.00 34.10 82 LEU D N 1
ATOM 19687 C CA . LEU D 1 82 ? 131.954 112.651 94.003 1.00 33.48 82 LEU D CA 1
ATOM 19688 C C . LEU D 1 82 ? 132.557 111.494 94.787 1.00 31.80 82 LEU D C 1
ATOM 19689 O O . LEU D 1 82 ? 132.778 111.600 95.999 1.00 33.87 82 LEU D O 1
ATOM 19705 N N . ASP D 1 83 ? 132.824 110.378 94.109 1.00 34.03 83 ASP D N 1
ATOM 19706 C CA . ASP D 1 83 ? 133.387 109.205 94.763 1.00 32.04 83 ASP D CA 1
ATOM 19707 C C . ASP D 1 83 ? 134.735 109.528 95.390 1.00 33.51 83 ASP D C 1
ATOM 19708 O O . ASP D 1 83 ? 135.015 109.140 96.529 1.00 35.79 83 ASP D O 1
ATOM 19717 N N . VAL D 1 84 ? 135.590 110.230 94.651 1.00 37.71 84 VAL D N 1
ATOM 19718 C CA . VAL D 1 84 ? 136.902 110.586 95.173 1.00 37.89 84 VAL D CA 1
ATOM 19719 C C . VAL D 1 84 ? 136.776 111.641 96.265 1.00 36.16 84 VAL D C 1
ATOM 19720 O O . VAL D 1 84 ? 137.500 111.607 97.266 1.00 38.32 84 VAL D O 1
ATOM 19733 N N . SER D 1 85 ? 135.858 112.593 96.093 1.00 30.51 85 SER D N 1
ATOM 19734 C CA . SER D 1 85 ? 135.747 113.702 97.030 1.00 31.14 85 SER D CA 1
ATOM 19735 C C . SER D 1 85 ? 135.214 113.246 98.379 1.00 35.03 85 SER D C 1
ATOM 19736 O O . SER D 1 85 ? 135.610 113.785 99.414 1.00 37.86 85 SER D O 1
ATOM 19744 N N . VAL D 1 86 ? 134.305 112.271 98.400 1.00 32.80 86 VAL D N 1
ATOM 19745 C CA . VAL D 1 86 ? 133.809 111.791 99.686 1.00 27.41 86 VAL D CA 1
ATOM 19746 C C . VAL D 1 86 ? 134.929 111.115 100.467 1.00 25.53 86 VAL D C 1
ATOM 19747 O O . VAL D 1 86 ? 135.050 111.299 101.682 1.00 29.96 86 VAL D O 1
ATOM 19760 N N . VAL D 1 87 ? 135.769 110.331 99.787 1.00 23.92 87 VAL D N 1
ATOM 19761 C CA . VAL D 1 87 ? 136.919 109.723 100.452 1.00 31.92 87 VAL D CA 1
ATOM 19762 C C . VAL D 1 87 ? 137.879 110.798 100.938 1.00 29.70 87 VAL D C 1
ATOM 19763 O O . VAL D 1 87 ? 138.407 110.725 102.054 1.00 28.86 87 VAL D O 1
ATOM 19776 N N . VAL D 1 88 ? 138.137 111.801 100.100 1.00 30.96 88 VAL D N 1
ATOM 19777 C CA . VAL D 1 88 ? 139.055 112.867 100.483 1.00 32.45 88 VAL D CA 1
ATOM 19778 C C . VAL D 1 88 ? 138.536 113.581 101.721 1.00 33.04 88 VAL D C 1
ATOM 19779 O O . VAL D 1 88 ? 139.281 113.837 102.668 1.00 32.21 88 VAL D O 1
ATOM 19792 N N . MET D 1 89 ? 137.243 113.903 101.735 1.00 32.29 89 MET D N 1
ATOM 19793 C CA . MET D 1 89 ? 136.661 114.594 102.878 1.00 24.96 89 MET D CA 1
ATOM 19794 C C . MET D 1 89 ? 136.706 113.729 104.128 1.00 28.41 89 MET D C 1
ATOM 19795 O O . MET D 1 89 ? 137.025 114.218 105.216 1.00 33.27 89 MET D O 1
ATOM 19809 N N . ALA D 1 90 ? 136.394 112.438 103.997 1.00 25.35 90 ALA D N 1
ATOM 19810 C CA . ALA D 1 90 ? 136.403 111.562 105.161 1.00 19.69 90 ALA D CA 1
ATOM 19811 C C . ALA D 1 90 ? 137.799 111.459 105.758 1.00 23.49 90 ALA D C 1
ATOM 19812 O O . ALA D 1 90 ? 137.978 111.600 106.972 1.00 30.15 90 ALA D O 1
ATOM 19819 N N . ILE D 1 91 ? 138.812 111.230 104.917 1.00 28.36 91 ILE D N 1
ATOM 19820 C CA . ILE D 1 91 ? 140.161 111.070 105.449 1.00 24.42 91 ILE D CA 1
ATOM 19821 C C . ILE D 1 91 ? 140.714 112.403 105.934 1.00 26.46 91 ILE D C 1
ATOM 19822 O O . ILE D 1 91 ? 141.486 112.441 106.895 1.00 31.41 91 ILE D O 1
ATOM 19838 N N . VAL D 1 92 ? 140.341 113.513 105.297 1.00 27.20 92 VAL D N 1
ATOM 19839 C CA . VAL D 1 92 ? 140.799 114.816 105.761 1.00 27.26 92 VAL D CA 1
ATOM 19840 C C . VAL D 1 92 ? 140.206 115.128 107.125 1.00 25.55 92 VAL D C 1
ATOM 19841 O O . VAL D 1 92 ? 140.905 115.614 108.019 1.00 30.58 92 VAL D O 1
ATOM 19854 N N . SER D 1 93 ? 138.914 114.851 107.314 1.00 27.66 93 SER D N 1
ATOM 19855 C CA . SER D 1 93 ? 138.307 115.038 108.627 1.00 25.57 93 SER D CA 1
ATOM 19856 C C . SER D 1 93 ? 138.934 114.109 109.656 1.00 23.12 93 SER D C 1
ATOM 19857 O O . SER D 1 93 ? 139.150 114.505 110.802 1.00 31.95 93 SER D O 1
ATOM 19865 N N . GLY D 1 94 ? 139.237 112.869 109.272 1.00 14.09 94 GLY D N 1
ATOM 19866 C CA . GLY D 1 94 ? 139.888 111.964 110.205 1.00 23.76 94 GLY D CA 1
ATOM 19867 C C . GLY D 1 94 ? 141.264 112.444 110.623 1.00 28.80 94 GLY D C 1
ATOM 19868 O O . GLY D 1 94 ? 141.623 112.390 111.800 1.00 34.77 94 GLY D O 1
ATOM 19872 N N . VAL D 1 95 ? 142.054 112.923 109.662 1.00 31.20 95 VAL D N 1
ATOM 19873 C CA . VAL D 1 95 ? 143.388 113.425 109.966 1.00 30.71 95 VAL D CA 1
ATOM 19874 C C . VAL D 1 95 ? 143.304 114.690 110.809 1.00 32.95 95 VAL D C 1
ATOM 19875 O O . VAL D 1 95 ? 144.098 114.889 111.734 1.00 40.36 95 VAL D O 1
ATOM 19888 N N . TYR D 1 96 ? 142.345 115.564 110.506 1.00 27.80 96 TYR D N 1
ATOM 19889 C CA . TYR D 1 96 ? 142.148 116.759 111.316 1.00 29.21 96 TYR D CA 1
ATOM 19890 C C . TYR D 1 96 ? 141.761 116.394 112.741 1.00 35.78 96 TYR D C 1
ATOM 19891 O O . TYR D 1 96 ? 142.254 116.997 113.700 1.00 40.17 96 TYR D O 1
ATOM 19909 N N . CYS D 1 97 ? 140.875 115.409 112.900 1.00 31.69 97 CYS D N 1
ATOM 19910 C CA . CYS D 1 97 ? 140.492 114.956 114.231 1.00 30.85 97 CYS D CA 1
ATOM 19911 C C . CYS D 1 97 ? 141.688 114.390 114.979 1.00 27.66 97 CYS D C 1
ATOM 19912 O O . CYS D 1 97 ? 141.873 114.666 116.168 1.00 32.72 97 CYS D O 1
ATOM 19920 N N . GLY D 1 98 ? 142.510 113.592 114.300 1.00 31.25 98 GLY D N 1
ATOM 19921 C CA . GLY D 1 98 ? 143.709 113.073 114.935 1.00 29.69 98 GLY D CA 1
ATOM 19922 C C . GLY D 1 98 ? 144.661 114.173 115.363 1.00 33.65 98 GLY D C 1
ATOM 19923 O O . GLY D 1 98 ? 145.269 114.098 116.432 1.00 36.62 98 GLY D O 1
ATOM 19927 N N . LEU D 1 99 ? 144.799 115.211 114.537 1.00 37.93 99 LEU D N 1
ATOM 19928 C CA . LEU D 1 99 ? 145.708 116.305 114.866 1.00 34.58 99 LEU D CA 1
ATOM 19929 C C . LEU D 1 99 ? 145.235 117.082 116.088 1.00 37.10 99 LEU D C 1
ATOM 19930 O O . LEU D 1 99 ? 146.050 117.486 116.924 1.00 44.71 99 LEU D O 1
ATOM 19946 N N . PHE D 1 100 ? 143.927 117.304 116.210 1.00 33.97 100 PHE D N 1
ATOM 19947 C CA . PHE D 1 100 ? 143.372 118.209 117.208 1.00 31.88 100 PHE D CA 1
ATOM 19948 C C . PHE D 1 100 ? 142.569 117.478 118.279 1.00 34.40 100 PHE D C 1
ATOM 19949 O O . PHE D 1 100 ? 141.574 118.007 118.776 1.00 43.76 100 PHE D O 1
ATOM 19966 N N . SER D 1 101 ? 142.988 116.269 118.654 1.00 32.13 101 SER D N 1
ATOM 19967 C CA . SER D 1 101 ? 142.290 115.495 119.675 1.00 32.99 101 SER D CA 1
ATOM 19968 C C . SER D 1 101 ? 143.267 114.887 120.672 1.00 35.43 101 SER D C 1
ATOM 19969 O O . SER D 1 101 ? 143.035 113.791 121.184 1.00 36.31 101 SER D O 1
ATOM 19977 N N . LEU D 1 102 ? 144.366 115.585 120.960 1.00 40.57 102 LEU D N 1
ATOM 19978 C CA . LEU D 1 102 ? 145.325 115.073 121.931 1.00 34.62 102 LEU D CA 1
ATOM 19979 C C . LEU D 1 102 ? 144.771 115.141 123.348 1.00 36.20 102 LEU D C 1
ATOM 19980 O O . LEU D 1 102 ? 144.912 114.187 124.120 1.00 38.66 102 LEU D O 1
ATOM 19996 N N . ASN D 1 103 ? 144.150 116.262 123.716 1.00 33.84 103 ASN D N 1
ATOM 19997 C CA . ASN D 1 103 ? 143.619 116.395 125.068 1.00 34.94 103 ASN D CA 1
ATOM 19998 C C . ASN D 1 103 ? 142.483 115.413 125.314 1.00 38.50 103 ASN D C 1
ATOM 19999 O O . ASN D 1 103 ? 142.413 114.788 126.380 1.00 41.53 103 ASN D O 1
ATOM 20010 N N . ASP D 1 104 ? 141.581 115.267 124.341 1.00 40.97 104 ASP D N 1
ATOM 20011 C CA . ASP D 1 104 ? 140.510 114.289 124.473 1.00 26.73 104 ASP D CA 1
ATOM 20012 C C . ASP D 1 104 ? 141.068 112.877 124.542 1.00 26.88 104 ASP D C 1
ATOM 20013 O O . ASP D 1 104 ? 140.562 112.043 125.293 1.00 34.42 104 ASP D O 1
ATOM 20022 N N . THR D 1 105 ? 142.105 112.587 123.757 1.00 24.29 105 THR D N 1
ATOM 20023 C CA . THR D 1 105 ? 142.729 111.270 123.814 1.00 26.30 105 THR D CA 1
ATOM 20024 C C . THR D 1 105 ? 143.314 110.998 125.194 1.00 32.13 105 THR D C 1
ATOM 20025 O O . THR D 1 105 ? 143.145 109.904 125.747 1.00 39.63 105 THR D O 1
ATOM 20036 N N . LEU D 1 106 ? 144.003 111.985 125.768 1.00 28.99 106 LEU D N 1
ATOM 20037 C CA . LEU D 1 106 ? 144.585 111.814 127.094 1.00 30.24 106 LEU D CA 1
ATOM 20038 C C . LEU D 1 106 ? 143.504 111.600 128.144 1.00 32.60 106 LEU D C 1
ATOM 20039 O O . LEU D 1 106 ? 143.605 110.695 128.982 1.00 37.03 106 LEU D O 1
ATOM 20055 N N . GLU D 1 107 ? 142.458 112.428 128.119 1.00 28.76 107 GLU D N 1
ATOM 20056 C CA . GLU D 1 107 ? 141.383 112.272 129.092 1.00 28.36 107 GLU D CA 1
ATOM 20057 C C . GLU D 1 107 ? 140.685 110.930 128.925 1.00 28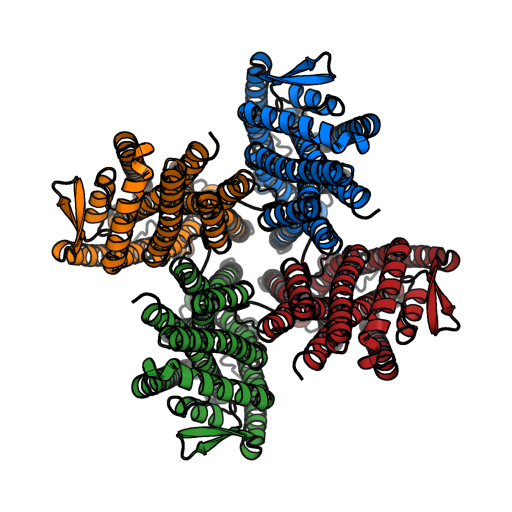.11 107 GLU D C 1
ATOM 20058 O O . GLU D 1 107 ? 140.379 110.256 129.913 1.00 35.93 107 GLU D O 1
ATOM 20070 N N . LEU D 1 108 ? 140.430 110.523 127.681 1.00 23.02 108 LEU D N 1
ATOM 20071 C CA . LEU D 1 108 ? 139.759 109.256 127.436 1.00 22.55 108 LEU D CA 1
ATOM 20072 C C . LEU D 1 108 ? 140.584 108.094 127.955 1.00 21.66 108 LEU D C 1
ATOM 20073 O O . LEU D 1 108 ? 140.046 107.169 128.567 1.00 32.23 108 LEU D O 1
ATOM 20089 N N . ASN D 1 109 ? 141.897 108.124 127.733 1.00 26.98 109 ASN D N 1
ATOM 20090 C CA . ASN D 1 109 ? 142.714 107.000 128.167 1.00 27.15 109 ASN D CA 1
ATOM 20091 C C . ASN D 1 109 ? 142.913 106.996 129.678 1.00 29.11 109 ASN D C 1
ATOM 20092 O O . ASN D 1 109 ? 142.985 105.922 130.280 1.00 37.18 109 ASN D O 1
ATOM 20103 N N . ASP D 1 110 ? 142.964 108.167 130.316 1.00 37.32 110 ASP D N 1
ATOM 20104 C CA . ASP D 1 110 ? 142.973 108.207 131.778 1.00 37.65 110 ASP D CA 1
ATOM 20105 C C . ASP D 1 110 ? 141.679 107.635 132.351 1.00 37.57 110 ASP D C 1
ATOM 20106 O O . ASP D 1 110 ? 141.697 106.814 133.282 1.00 42.30 110 ASP D O 1
ATOM 20115 N N . ARG D 1 111 ? 140.541 108.057 131.799 1.00 33.28 111 ARG D N 1
ATOM 20116 C CA . ARG D 1 111 ? 139.259 107.541 132.257 1.00 25.84 111 ARG D CA 1
ATOM 20117 C C . ARG D 1 111 ? 139.176 106.038 132.057 1.00 28.22 111 ARG D C 1
ATOM 20118 O O . ARG D 1 111 ? 138.670 105.316 132.921 1.00 36.97 111 ARG D O 1
ATOM 20139 N N . LEU D 1 112 ? 139.658 105.551 130.915 1.00 29.45 112 LEU D N 1
ATOM 20140 C CA . LEU D 1 112 ? 139.617 104.122 130.643 1.00 25.47 112 LEU D CA 1
ATOM 20141 C C . LEU D 1 112 ? 140.544 103.358 131.572 1.00 29.28 112 LEU D C 1
ATOM 20142 O O . LEU D 1 112 ? 140.234 102.235 131.970 1.00 35.21 112 LEU D O 1
ATOM 20158 N N . ASN D 1 113 ? 141.691 103.938 131.923 1.00 39.77 113 ASN D N 1
ATOM 20159 C CA . ASN D 1 113 ? 142.563 103.296 132.898 1.00 40.43 113 ASN D CA 1
ATOM 20160 C C . ASN D 1 113 ? 141.845 103.128 134.226 1.00 41.37 113 ASN D C 1
ATOM 20161 O O . ASN D 1 113 ? 141.867 102.048 134.831 1.00 45.46 113 ASN D O 1
ATOM 20172 N N . LYS D 1 114 ? 141.178 104.186 134.685 1.00 40.64 114 LYS D N 1
ATOM 20173 C CA . LYS D 1 114 ? 140.425 104.088 135.932 1.00 36.99 114 LYS D CA 1
ATOM 20174 C C . LYS D 1 114 ? 139.320 103.038 135.827 1.00 40.63 114 LYS D C 1
ATOM 20175 O O . LYS D 1 114 ? 139.149 102.201 136.723 1.00 47.37 114 LYS D O 1
ATOM 20194 N N . ILE D 1 115 ? 138.570 103.056 134.724 1.00 34.39 115 ILE D N 1
ATOM 20195 C CA . ILE D 1 115 ? 137.456 102.127 134.556 1.00 29.14 115 ILE D CA 1
ATOM 20196 C C . ILE D 1 115 ? 137.958 100.690 134.529 1.00 34.00 115 ILE D C 1
ATOM 20197 O O . ILE D 1 115 ? 137.354 99.794 135.127 1.00 41.17 115 ILE D O 1
ATOM 20213 N N . ASP D 1 116 ? 139.057 100.444 133.818 1.00 42.05 116 ASP D N 1
ATOM 20214 C CA . ASP D 1 116 ? 139.602 99.098 133.719 1.00 41.46 116 ASP D CA 1
ATOM 20215 C C . ASP D 1 116 ? 140.161 98.628 135.048 1.00 47.40 116 ASP D C 1
ATOM 20216 O O . ASP D 1 116 ? 140.113 97.431 135.348 1.00 52.23 116 ASP D O 1
ATOM 20225 N N . ASN D 1 117 ? 140.703 99.543 135.853 1.00 52.35 117 ASN D N 1
ATOM 20226 C CA . ASN D 1 117 ? 141.040 99.181 137.223 1.00 48.85 117 ASN D CA 1
ATOM 20227 C C . ASN D 1 117 ? 139.794 98.756 137.985 1.00 47.34 117 ASN D C 1
ATOM 20228 O O . ASN D 1 117 ? 139.818 97.771 138.730 1.00 51.40 117 ASN D O 1
ATOM 20239 N N . THR D 1 118 ? 138.689 99.482 137.803 1.00 42.63 118 THR D N 1
ATOM 20240 C CA . THR D 1 118 ? 137.444 99.096 138.461 1.00 40.92 118 THR D CA 1
ATOM 20241 C C . THR D 1 118 ? 136.939 97.751 137.951 1.00 39.71 118 THR D C 1
ATOM 20242 O O . THR D 1 118 ? 136.463 96.923 138.735 1.00 47.41 118 THR D O 1
ATOM 20253 N N . LEU D 1 119 ? 137.029 97.513 136.644 1.00 43.79 119 LEU D N 1
ATOM 20254 C CA . LEU D 1 119 ? 136.503 96.299 136.019 1.00 44.08 119 LEU D CA 1
ATOM 20255 C C . LEU D 1 119 ? 137.593 95.265 135.779 1.00 49.05 119 LEU D C 1
ATOM 20256 O O . LEU D 1 119 ? 137.572 94.551 134.775 1.00 50.79 119 LEU D O 1
ATOM 20272 N N . ASN D 1 120 ? 138.564 95.165 136.689 1.00 60.32 120 ASN D N 1
ATOM 20273 C CA . ASN D 1 120 ? 139.671 94.237 136.490 1.00 60.81 120 ASN D CA 1
ATOM 20274 C C . ASN D 1 120 ? 139.192 92.796 136.383 1.00 61.41 120 ASN D C 1
ATOM 20275 O O . ASN D 1 120 ? 139.801 91.993 135.667 1.00 63.52 120 ASN D O 1
ATOM 20286 N N . ALA D 1 121 ? 138.110 92.445 137.079 1.00 58.64 121 ALA D N 1
ATOM 20287 C CA . ALA D 1 121 ? 137.653 91.060 137.076 1.00 58.99 121 ALA D CA 1
ATOM 20288 C C . ALA D 1 121 ? 137.272 90.592 135.678 1.00 58.73 121 ALA D C 1
ATOM 20289 O O . ALA D 1 121 ? 137.530 89.437 135.320 1.00 57.40 121 ALA D O 1
ATOM 20296 N N . TYR D 1 122 ? 136.661 91.462 134.878 1.00 58.52 122 TYR D N 1
ATOM 20297 C CA . TYR D 1 122 ? 136.132 91.091 133.574 1.00 55.45 122 TYR D CA 1
ATOM 20298 C C . TYR D 1 122 ? 137.096 91.392 132.433 1.00 56.27 122 TYR D C 1
ATOM 20299 O O . TYR D 1 122 ? 136.734 91.205 131.268 1.00 55.39 122 TYR D O 1
ATOM 20317 N N . ASN D 1 123 ? 138.308 91.844 132.737 1.00 58.83 123 ASN D N 1
ATOM 20318 C CA . ASN D 1 123 ? 139.280 92.164 131.705 1.00 58.48 123 ASN D CA 1
ATOM 20319 C C . ASN D 1 123 ? 139.854 90.895 131.087 1.00 59.99 123 ASN D C 1
ATOM 20320 O O . ASN D 1 123 ? 140.011 89.868 131.752 1.00 61.22 123 ASN D O 1
ATOM 20331 N N . ASN D 1 124 ? 140.162 90.976 129.791 1.00 61.73 124 ASN D N 1
ATOM 20332 C CA . ASN D 1 124 ? 140.799 89.881 129.053 1.00 59.48 124 ASN D CA 1
ATOM 20333 C C . ASN D 1 124 ? 141.778 90.510 128.065 1.00 60.93 124 ASN D C 1
ATOM 20334 O O . ASN D 1 124 ? 141.403 90.881 126.951 1.00 60.80 124 ASN D O 1
ATOM 20345 N N . PHE D 1 125 ? 143.039 90.629 128.485 1.00 60.34 125 PHE D N 1
ATOM 20346 C CA . PHE D 1 125 ? 144.048 91.238 127.626 1.00 58.58 125 PHE D CA 1
ATOM 20347 C C . PHE D 1 125 ? 144.251 90.414 126.362 1.00 58.83 125 PHE D C 1
ATOM 20348 O O . PHE D 1 125 ? 144.355 90.970 125.264 1.00 62.96 125 PHE D O 1
ATOM 20365 N N . ARG D 1 126 ? 144.326 89.089 126.493 1.00 63.33 126 ARG D N 1
ATOM 20366 C CA . ARG D 1 126 ? 144.576 88.247 125.327 1.00 64.13 126 ARG D CA 1
ATOM 20367 C C . ARG D 1 126 ? 143.443 88.372 124.316 1.00 62.25 126 ARG D C 1
ATOM 20368 O O . ARG D 1 126 ? 143.677 88.593 123.121 1.00 64.41 126 ARG D O 1
ATOM 20389 N N . ARG D 1 127 ? 142.202 88.239 124.785 1.00 59.23 127 ARG D N 1
ATOM 20390 C CA . ARG D 1 127 ? 141.057 88.350 123.891 1.00 58.85 127 ARG D CA 1
ATOM 20391 C C . ARG D 1 127 ? 140.976 89.739 123.278 1.00 60.54 127 ARG D C 1
ATOM 20392 O O . ARG D 1 127 ? 140.667 89.880 122.093 1.00 59.93 127 ARG D O 1
ATOM 20413 N N . ASP D 1 128 ? 141.238 90.778 124.071 1.00 58.20 128 ASP D N 1
ATOM 20414 C CA . ASP D 1 128 ? 141.168 92.139 123.550 1.00 51.77 128 ASP D CA 1
ATOM 20415 C C . ASP D 1 128 ? 142.208 92.360 122.461 1.00 54.45 128 ASP D C 1
ATOM 20416 O O . ASP D 1 128 ? 141.903 92.909 121.395 1.00 56.82 128 ASP D O 1
ATOM 20425 N N . ARG D 1 129 ? 143.447 91.938 122.713 1.00 54.57 129 ARG D N 1
ATOM 20426 C CA . ARG D 1 129 ? 144.496 92.111 121.717 1.00 54.75 129 ARG D CA 1
ATOM 20427 C C . ARG D 1 129 ? 144.173 91.342 120.447 1.00 55.44 129 ARG D C 1
ATOM 20428 O O . ARG D 1 129 ? 144.340 91.865 119.339 1.00 56.07 129 ARG D O 1
ATOM 20449 N N . TRP D 1 130 ? 143.702 90.102 120.580 1.00 56.50 130 TRP D N 1
ATOM 20450 C CA . TRP D 1 130 ? 143.427 89.315 119.385 1.00 55.25 130 TRP D CA 1
ATOM 20451 C C . TRP D 1 130 ? 142.230 89.866 118.623 1.00 56.18 130 TRP D C 1
ATOM 20452 O O . TRP D 1 130 ? 142.231 89.872 117.392 1.00 57.11 130 TRP D O 1
ATOM 20473 N N . ARG D 1 131 ? 141.208 90.350 119.329 1.00 53.66 131 ARG D N 1
ATOM 20474 C CA . ARG D 1 131 ? 140.071 90.966 118.654 1.00 48.87 131 ARG D CA 1
ATOM 20475 C C . ARG D 1 131 ? 140.492 92.222 117.902 1.00 48.17 131 ARG D C 1
ATOM 20476 O O . ARG D 1 131 ? 140.097 92.425 116.749 1.00 50.05 131 ARG D O 1
ATOM 20497 N N . ALA D 1 132 ? 141.296 93.077 118.535 1.00 46.72 132 ALA D N 1
ATOM 20498 C CA . ALA D 1 132 ? 141.739 94.298 117.872 1.00 41.01 132 ALA D CA 1
ATOM 20499 C C . ALA D 1 132 ? 142.592 93.978 116.653 1.00 44.95 132 ALA D C 1
ATOM 20500 O O . ALA D 1 132 ? 142.408 94.563 115.577 1.00 49.61 132 ALA D O 1
ATOM 20507 N N . LEU D 1 133 ? 143.536 93.047 116.802 1.00 48.26 133 LEU D N 1
ATOM 20508 C CA . LEU D 1 133 ? 144.393 92.680 115.683 1.00 44.95 133 LEU D CA 1
ATOM 20509 C C . LEU D 1 133 ? 143.588 92.033 114.568 1.00 43.43 133 LEU D C 1
ATOM 20510 O O . LEU D 1 133 ? 143.843 92.284 113.389 1.00 45.47 133 LEU D O 1
ATOM 20526 N N . GLY D 1 134 ? 142.615 91.192 114.916 1.00 37.58 134 GLY D N 1
ATOM 20527 C CA . GLY D 1 134 ? 141.777 90.588 113.898 1.00 38.30 134 GLY D CA 1
ATOM 20528 C C . GLY D 1 134 ? 140.961 91.613 113.141 1.00 39.23 134 GLY D C 1
ATOM 20529 O O . GLY D 1 134 ? 140.854 91.548 111.919 1.00 43.06 134 GLY D O 1
ATOM 20533 N N . MET D 1 135 ? 140.382 92.580 113.853 1.00 40.03 135 MET D N 1
ATOM 20534 C CA . MET D 1 135 ? 139.631 93.633 113.180 1.00 36.30 135 MET D CA 1
ATOM 20535 C C . MET D 1 135 ? 140.530 94.425 112.240 1.00 36.84 135 MET D C 1
ATOM 20536 O O . MET D 1 135 ? 140.194 94.636 111.068 1.00 39.37 135 MET D O 1
ATOM 20550 N N . ALA D 1 136 ? 141.692 94.858 112.733 1.00 32.46 136 ALA D N 1
ATOM 20551 C CA . ALA D 1 136 ? 142.597 95.645 111.902 1.00 33.41 136 ALA D CA 1
ATOM 20552 C C . ALA D 1 136 ? 143.058 94.851 110.687 1.00 37.08 136 ALA D C 1
ATOM 20553 O O . ALA D 1 136 ? 143.066 95.363 109.563 1.00 43.21 136 ALA D O 1
ATOM 20560 N N . ALA D 1 137 ? 143.437 93.589 110.894 1.00 42.21 137 ALA D N 1
ATOM 20561 C CA . ALA D 1 137 ? 143.965 92.778 109.807 1.00 34.93 137 ALA D CA 1
ATOM 20562 C C . ALA D 1 137 ? 142.887 92.447 108.789 1.00 34.68 137 ALA D C 1
ATOM 20563 O O . ALA D 1 137 ? 143.145 92.476 107.585 1.00 40.77 137 ALA D O 1
ATOM 20570 N N . VAL D 1 138 ? 141.676 92.127 109.243 1.00 39.42 138 VAL D N 1
ATOM 20571 C CA . VAL D 1 138 ? 140.598 91.831 108.310 1.00 39.62 138 VAL D CA 1
ATOM 20572 C C . VAL D 1 138 ? 140.236 93.070 107.504 1.00 37.86 138 VAL D C 1
ATOM 20573 O O . VAL D 1 138 ? 140.023 92.989 106.293 1.00 37.76 138 VAL D O 1
ATOM 20586 N N . SER D 1 139 ? 140.161 94.236 108.151 1.00 40.68 139 SER D N 1
ATOM 20587 C CA . SER D 1 139 ? 139.847 95.456 107.414 1.00 33.65 139 SER D CA 1
ATOM 20588 C C . SER D 1 139 ? 140.930 95.771 106.389 1.00 32.95 139 SER D C 1
ATOM 20589 O O . SER D 1 139 ? 140.635 96.087 105.229 1.00 39.19 139 SER D O 1
ATOM 20597 N N . LEU D 1 140 ? 142.197 95.682 106.800 1.00 32.09 140 LEU D N 1
ATOM 20598 C CA . LEU D 1 140 ? 143.290 95.987 105.885 1.00 31.91 140 LEU D CA 1
ATOM 20599 C C . LEU D 1 140 ? 143.351 94.984 104.742 1.00 36.71 140 LEU D C 1
ATOM 20600 O O . LEU D 1 140 ? 143.596 95.363 103.595 1.00 42.30 140 LEU D O 1
ATOM 20616 N N . LEU D 1 141 ? 143.133 93.702 105.031 1.00 38.25 141 LEU D N 1
ATOM 20617 C CA . LEU D 1 141 ? 143.134 92.693 103.981 1.00 39.33 141 LEU D CA 1
ATOM 20618 C C . LEU D 1 141 ? 141.965 92.888 103.027 1.00 37.94 141 LEU D C 1
ATOM 20619 O O . LEU D 1 141 ? 142.118 92.727 101.814 1.00 42.89 141 LEU D O 1
ATOM 20635 N N . ALA D 1 142 ? 140.785 93.216 103.552 1.00 38.23 142 ALA D N 1
ATOM 20636 C CA . ALA D 1 142 ? 139.638 93.455 102.689 1.00 36.39 142 ALA D CA 1
ATOM 20637 C C . ALA D 1 142 ? 139.902 94.625 101.756 1.00 37.50 142 ALA D C 1
ATOM 20638 O O . ALA D 1 142 ? 139.650 94.538 100.549 1.00 42.67 142 ALA D O 1
ATOM 20645 N N . ILE D 1 143 ? 140.430 95.727 102.290 1.00 36.20 143 ILE D N 1
ATOM 20646 C CA . ILE D 1 143 ? 140.690 96.876 101.431 1.00 34.20 143 ILE D CA 1
ATOM 20647 C C . ILE D 1 143 ? 141.816 96.566 100.451 1.00 37.69 143 ILE D C 1
ATOM 20648 O O . ILE D 1 143 ? 141.787 97.014 99.305 1.00 39.56 143 ILE D O 1
ATOM 20664 N N . SER D 1 144 ? 142.818 95.790 100.873 1.00 38.69 144 SER D N 1
ATOM 20665 C CA . SER D 1 144 ? 143.907 95.435 99.969 1.00 33.94 144 SER D CA 1
ATOM 20666 C C . SER D 1 144 ? 143.405 94.581 98.813 1.00 35.34 144 SER D C 1
ATOM 20667 O O . SER D 1 144 ? 143.733 94.834 97.650 1.00 40.11 144 SER D O 1
ATOM 20675 N N . ILE D 1 145 ? 142.606 93.559 99.116 1.00 36.61 145 ILE D N 1
ATOM 20676 C CA . ILE D 1 145 ? 142.066 92.698 98.070 1.00 36.35 145 ILE D CA 1
ATOM 20677 C C . ILE D 1 145 ? 141.161 93.497 97.146 1.00 38.65 145 ILE D C 1
ATOM 20678 O O . ILE D 1 145 ? 141.204 93.339 95.922 1.00 45.17 145 ILE D O 1
ATOM 20694 N N . LEU D 1 146 ? 140.317 94.357 97.716 1.00 37.64 146 LEU D N 1
ATOM 20695 C CA . LEU D 1 146 ? 139.409 95.151 96.899 1.00 33.61 146 LEU D CA 1
ATOM 20696 C C . LEU D 1 146 ? 140.172 96.119 96.007 1.00 36.01 146 LEU D C 1
ATOM 20697 O O . LEU D 1 146 ? 139.821 96.302 94.839 1.00 42.13 146 LEU D O 1
ATOM 20713 N N . VAL D 1 147 ? 141.219 96.750 96.539 1.00 38.87 147 VAL D N 1
ATOM 20714 C CA . VAL D 1 147 ? 142.026 97.666 95.742 1.00 38.44 147 VAL D CA 1
ATOM 20715 C C . VAL D 1 147 ? 142.748 96.910 94.638 1.00 40.28 147 VAL D C 1
ATOM 20716 O O . VAL D 1 147 ? 142.858 97.396 93.509 1.00 47.65 147 VAL D O 1
ATOM 20729 N N . GLY D 1 148 ? 143.261 95.717 94.942 1.00 41.19 148 GLY D N 1
ATOM 20730 C CA . GLY D 1 148 ? 143.909 94.924 93.913 1.00 40.72 148 GLY D CA 1
ATOM 20731 C C . GLY D 1 148 ? 142.953 94.529 92.806 1.00 44.99 148 GLY D C 1
ATOM 20732 O O . GLY D 1 148 ? 143.277 94.633 91.622 1.00 49.62 148 GLY D O 1
ATOM 20736 N N . LEU D 1 149 ? 141.757 94.072 93.179 1.00 39.76 149 LEU D N 1
ATOM 20737 C CA . LEU D 1 149 ? 140.763 93.706 92.177 1.00 34.98 149 LEU D CA 1
ATOM 20738 C C . LEU D 1 149 ? 140.351 94.913 91.348 1.00 39.62 149 LEU D C 1
ATOM 20739 O O . LEU D 1 149 ? 140.205 94.815 90.126 1.00 47.82 149 LEU D O 1
ATOM 20755 N N . ASP D 1 150 ? 140.153 96.061 91.996 1.00 43.96 150 ASP D N 1
ATOM 20756 C CA . ASP D 1 150 ? 139.782 97.268 91.271 1.00 43.03 150 ASP D CA 1
ATOM 20757 C C . ASP D 1 150 ? 140.877 97.683 90.300 1.00 45.64 150 ASP D C 1
ATOM 20758 O O . ASP D 1 150 ? 140.597 98.038 89.151 1.00 52.80 150 ASP D O 1
ATOM 20767 N N . VAL D 1 151 ? 142.133 97.645 90.745 1.00 47.90 151 VAL D N 1
ATOM 20768 C CA . VAL D 1 151 ? 143.241 98.036 89.883 1.00 49.40 151 VAL D CA 1
ATOM 20769 C C . VAL D 1 151 ? 143.361 97.079 88.707 1.00 52.54 151 VAL D C 1
ATOM 20770 O O . VAL D 1 151 ? 143.584 97.502 87.571 1.00 52.96 151 VAL D O 1
ATOM 20783 N N . GLY D 1 152 ? 143.220 95.777 88.955 1.00 52.67 152 GLY D N 1
ATOM 20784 C CA . GLY D 1 152 ? 143.277 94.823 87.859 1.00 50.69 152 GLY D CA 1
ATOM 20785 C C . GLY D 1 152 ? 142.154 95.024 86.861 1.00 54.72 152 GLY D C 1
ATOM 20786 O O . GLY D 1 152 ? 142.374 95.018 85.646 1.00 60.31 152 GLY D O 1
ATOM 20790 N N . THR D 1 153 ? 140.931 95.210 87.361 1.00 55.48 153 THR D N 1
ATOM 20791 C CA . THR D 1 153 ? 139.795 95.424 86.475 1.00 55.13 153 THR D CA 1
ATOM 20792 C C . THR D 1 153 ? 139.982 96.680 85.639 1.00 56.87 153 THR D C 1
ATOM 20793 O O . THR D 1 153 ? 139.738 96.671 84.427 1.00 64.51 153 THR D O 1
ATOM 20804 N N . TRP D 1 154 ? 140.430 97.770 86.262 1.00 54.77 154 TRP D N 1
ATOM 20805 C CA . TRP D 1 154 ? 140.585 99.015 85.524 1.00 56.33 154 TRP D CA 1
ATOM 20806 C C . TRP D 1 154 ? 141.774 98.963 84.577 1.00 60.00 154 TRP D C 1
ATOM 20807 O O . TRP D 1 154 ? 141.733 99.581 83.511 1.00 61.78 154 TRP D O 1
ATOM 20828 N N . MET D 1 155 ? 142.828 98.224 84.928 1.00 67.33 155 MET D N 1
ATOM 20829 C CA . MET D 1 155 ? 143.933 98.020 83.999 1.00 67.75 155 MET D CA 1
ATOM 20830 C C . MET D 1 155 ? 143.463 97.262 82.767 1.00 69.23 155 MET D C 1
ATOM 20831 O O . MET D 1 155 ? 143.795 97.626 81.633 1.00 72.17 155 MET D O 1
ATOM 20845 N N . ARG D 1 156 ? 142.680 96.202 82.972 1.00 65.40 156 ARG D N 1
ATOM 20846 C CA . ARG D 1 156 ? 142.139 95.462 81.838 1.00 65.08 156 ARG D CA 1
ATOM 20847 C C . ARG D 1 156 ? 141.245 96.350 80.983 1.00 66.41 156 ARG D C 1
ATOM 20848 O O . ARG D 1 156 ? 141.325 96.324 79.749 1.00 69.63 156 ARG D O 1
ATOM 20869 N N . ILE D 1 157 ? 140.390 97.149 81.623 1.00 64.98 157 ILE D N 1
ATOM 20870 C CA . ILE D 1 157 ? 139.491 98.024 80.878 1.00 65.82 157 ILE D CA 1
ATOM 20871 C C . ILE D 1 157 ? 140.286 99.044 80.073 1.00 65.94 157 ILE D C 1
ATOM 20872 O O . ILE D 1 157 ? 139.978 99.310 78.907 1.00 68.27 157 ILE D O 1
ATOM 20888 N N . ALA D 1 158 ? 141.316 99.633 80.680 1.00 69.20 158 ALA D N 1
ATOM 20889 C CA . ALA D 1 158 ? 142.129 100.615 79.974 1.00 71.69 158 ALA D CA 1
ATOM 20890 C C . ALA D 1 158 ? 142.871 99.979 78.807 1.00 74.60 158 ALA D C 1
ATOM 20891 O O . ALA D 1 158 ? 143.016 100.596 77.747 1.00 76.83 158 ALA D O 1
ATOM 20898 N N . GLN D 1 159 ? 143.361 98.751 78.987 1.00 76.81 159 GLN D N 1
ATOM 20899 C CA . GLN D 1 159 ? 144.016 98.056 77.886 1.00 76.79 159 GLN D CA 1
ATOM 20900 C C . GLN D 1 159 ? 143.040 97.759 76.756 1.00 77.05 159 GLN D C 1
ATOM 20901 O O . GLN D 1 159 ? 143.413 97.835 75.581 1.00 78.29 159 GLN D O 1
ATOM 20915 N N . ASP D 1 160 ? 141.792 97.417 77.086 1.00 75.08 160 ASP D N 1
ATOM 20916 C CA . ASP D 1 160 ? 140.796 97.194 76.045 1.00 75.21 160 ASP D CA 1
ATOM 20917 C C . ASP D 1 160 ? 140.527 98.463 75.245 1.00 75.65 160 ASP D C 1
ATOM 20918 O O . ASP D 1 160 ? 140.171 98.385 74.064 1.00 77.47 160 ASP D O 1
ATOM 20927 N N . MET D 1 161 ? 140.688 99.631 75.862 1.00 74.27 161 MET D N 1
ATOM 20928 C CA . MET D 1 161 ? 140.505 100.910 75.187 1.00 74.81 161 MET D CA 1
ATOM 20929 C C . MET D 1 161 ? 141.809 101.489 74.654 1.00 77.02 161 MET D C 1
ATOM 20930 O O . MET D 1 161 ? 141.800 102.594 74.105 1.00 76.87 161 MET D O 1
ATOM 20944 N N . ASN D 1 162 ? 142.922 100.778 74.804 1.00 82.52 162 ASN D N 1
ATOM 20945 C CA . ASN D 1 162 ? 144.215 101.325 74.421 1.00 83.27 162 ASN D CA 1
ATOM 20946 C C . ASN D 1 162 ? 144.328 101.452 72.907 1.00 85.89 162 ASN D C 1
ATOM 20947 O O . ASN D 1 162 ? 143.860 100.592 72.155 1.00 84.75 162 ASN D O 1
ATOM 20958 N N . ILE D 1 163 ? 144.956 102.539 72.465 1.00 94.97 163 ILE D N 1
ATOM 20959 C CA . ILE D 1 163 ? 145.300 102.749 71.065 1.00 95.12 163 ILE D CA 1
ATOM 20960 C C . ILE D 1 163 ? 146.783 103.082 71.003 1.00 96.28 163 ILE D C 1
ATOM 20961 O O . ILE D 1 163 ? 147.354 103.630 71.950 1.00 95.19 163 ILE D O 1
ATOM 20977 N N . ALA D 1 164 ? 147.411 102.746 69.875 1.00 98.98 164 ALA D N 1
ATOM 20978 C CA . ALA D 1 164 ? 148.857 102.896 69.766 1.00 99.10 164 ALA D CA 1
ATOM 20979 C C . ALA D 1 164 ? 149.310 104.336 69.967 1.00 100.18 164 ALA D C 1
ATOM 20980 O O . ALA D 1 164 ? 150.469 104.563 70.332 1.00 98.94 164 ALA D O 1
ATOM 20987 N N . GLN D 1 165 ? 148.428 105.310 69.747 1.00 100.53 165 GLN D N 1
ATOM 20988 C CA . GLN D 1 165 ? 148.806 106.713 69.847 1.00 99.81 165 GLN D CA 1
ATOM 20989 C C . GLN D 1 165 ? 148.797 107.242 71.275 1.00 98.83 165 GLN D C 1
ATOM 20990 O O . GLN D 1 165 ? 149.309 108.343 71.508 1.00 97.80 165 GLN D O 1
ATOM 21004 N N . SER D 1 166 ? 148.240 106.501 72.232 1.00 93.25 166 SER D N 1
ATOM 21005 C CA . SER D 1 166 ? 148.125 106.989 73.598 1.00 94.00 166 SER D CA 1
ATOM 21006 C C . SER D 1 166 ? 148.066 105.810 74.558 1.00 93.72 166 SER D C 1
ATOM 21007 O O . SER D 1 166 ? 147.523 104.752 74.234 1.00 92.53 166 SER D O 1
ATOM 21015 N N . ASP D 1 167 ? 148.623 106.012 75.751 1.00 87.81 167 ASP D N 1
ATOM 21016 C CA . ASP D 1 167 ? 148.686 104.980 76.778 1.00 86.71 167 ASP D CA 1
ATOM 21017 C C . ASP D 1 167 ? 147.618 105.248 77.830 1.00 86.35 167 ASP D C 1
ATOM 21018 O O . ASP D 1 167 ? 147.654 106.281 78.509 1.00 86.65 167 ASP D O 1
ATOM 21027 N N . THR D 1 168 ? 146.674 104.319 77.964 1.00 79.79 168 THR D N 1
ATOM 21028 C CA . THR D 1 168 ? 145.628 104.419 78.971 1.00 78.79 168 THR D CA 1
ATOM 21029 C C . THR D 1 168 ? 145.982 103.700 80.264 1.00 78.52 168 THR D C 1
ATOM 21030 O O . THR D 1 168 ? 145.222 103.792 81.234 1.00 77.16 168 THR D O 1
ATOM 21041 N N . GLU D 1 169 ? 147.107 102.984 80.304 1.00 79.60 169 GLU D N 1
ATOM 21042 C CA . GLU D 1 169 ? 147.509 102.311 81.533 1.00 78.41 169 GLU D CA 1
ATOM 21043 C C . GLU D 1 169 ? 148.021 103.310 82.563 1.00 77.18 169 GLU D C 1
ATOM 21044 O O . GLU D 1 169 ? 147.807 103.134 83.768 1.00 76.13 169 GLU D O 1
ATOM 21056 N N . LEU D 1 170 ? 148.703 104.363 82.110 1.00 72.27 170 LEU D N 1
ATOM 21057 C CA . LEU D 1 170 ? 149.136 105.408 83.029 1.00 72.39 170 LEU D CA 1
ATOM 21058 C C . LEU D 1 170 ? 147.944 106.155 83.617 1.00 70.82 170 LEU D C 1
ATOM 21059 O O . LEU D 1 170 ? 148.020 106.655 84.745 1.00 70.97 170 LEU D O 1
ATOM 21075 N N . ASN D 1 171 ? 146.827 106.217 82.887 1.00 67.67 171 ASN D N 1
ATOM 21076 C CA . ASN D 1 171 ? 145.612 106.787 83.459 1.00 67.31 171 ASN D CA 1
ATOM 21077 C C . ASN D 1 171 ? 145.178 106.005 84.690 1.00 66.82 171 ASN D C 1
ATOM 21078 O O . ASN D 1 171 ? 144.758 106.592 85.694 1.00 67.92 171 ASN D O 1
ATOM 21089 N N . VAL D 1 172 ? 145.269 104.677 84.629 1.00 63.53 172 VAL D N 1
ATOM 21090 C CA . VAL D 1 172 ? 144.960 103.853 85.792 1.00 62.62 172 VAL D CA 1
ATOM 21091 C C . VAL D 1 172 ? 146.021 104.031 86.870 1.00 63.67 172 VAL D C 1
ATOM 21092 O O . VAL D 1 172 ? 145.706 104.107 88.062 1.00 66.14 172 VAL D O 1
ATOM 21105 N N . HIS D 1 173 ? 147.294 104.095 86.475 1.00 65.83 173 HIS D N 1
ATOM 21106 C CA . HIS D 1 173 ? 148.363 104.274 87.452 1.00 65.10 173 HIS D CA 1
ATOM 21107 C C . HIS D 1 173 ? 148.235 105.587 88.207 1.00 62.09 173 HIS D C 1
ATOM 21108 O O . HIS D 1 173 ? 148.766 105.708 89.315 1.00 62.95 173 HIS D O 1
ATOM 21122 N N . TRP D 1 174 ? 147.559 106.574 87.630 1.00 57.15 174 TRP D N 1
ATOM 21123 C CA . TRP D 1 174 ? 147.365 107.850 88.304 1.00 55.65 174 TRP D CA 1
ATOM 21124 C C . TRP D 1 174 ? 146.247 107.814 89.339 1.00 56.01 174 TRP D C 1
ATOM 21125 O O . TRP D 1 174 ? 145.993 108.837 89.982 1.00 57.75 174 TRP D O 1
ATOM 21146 N N . TYR D 1 175 ? 145.573 106.681 89.512 1.00 51.57 175 TYR D N 1
ATOM 21147 C CA . TYR D 1 175 ? 144.569 106.524 90.554 1.00 50.29 175 TYR D CA 1
ATOM 21148 C C . TYR D 1 175 ? 145.119 105.850 91.805 1.00 50.95 175 TYR D C 1
ATOM 21149 O O . TYR D 1 175 ? 144.352 105.569 92.729 1.00 49.85 175 TYR D O 1
ATOM 21167 N N . ILE D 1 176 ? 146.427 105.581 91.853 1.00 48.58 176 ILE D N 1
ATOM 21168 C CA . ILE D 1 176 ? 147.016 104.976 93.050 1.00 46.20 176 ILE D CA 1
ATOM 21169 C C . ILE D 1 176 ? 146.840 105.866 94.270 1.00 47.45 176 ILE D C 1
ATOM 21170 O O . ILE D 1 176 ? 146.573 105.339 95.361 1.00 49.57 176 ILE D O 1
ATOM 21186 N N . PRO D 1 177 ? 147.001 107.190 94.189 1.00 43.61 177 PRO D N 1
ATOM 21187 C CA . PRO D 1 177 ? 146.739 108.024 95.372 1.00 43.57 177 PRO D CA 1
ATOM 21188 C C . PRO D 1 177 ? 145.330 107.872 95.917 1.00 45.24 177 PRO D C 1
ATOM 21189 O O . PRO D 1 177 ? 145.132 107.955 97.135 1.00 47.32 177 PRO D O 1
ATOM 21200 N N . PHE D 1 178 ? 144.341 107.649 95.052 1.00 41.09 178 PHE D N 1
ATOM 21201 C CA . PHE D 1 178 ? 142.982 107.419 95.526 1.00 35.12 178 PHE D CA 1
ATOM 21202 C C . PHE D 1 178 ? 142.904 106.151 96.371 1.00 37.73 178 PHE D C 1
ATOM 21203 O O . PHE D 1 178 ? 142.249 106.126 97.421 1.00 44.96 178 PHE D O 1
ATOM 21220 N N . TYR D 1 179 ? 143.582 105.089 95.941 1.00 36.00 179 TYR D N 1
ATOM 21221 C CA . TYR D 1 179 ? 143.584 103.861 96.724 1.00 37.65 179 TYR D CA 1
ATOM 21222 C C . TYR D 1 179 ? 144.365 104.023 98.021 1.00 39.05 179 TYR D C 1
ATOM 21223 O O . TYR D 1 179 ? 144.013 103.417 99.041 1.00 48.92 179 TYR D O 1
ATOM 21241 N N . SER D 1 180 ? 145.416 104.841 98.012 1.00 37.11 180 SER D N 1
ATOM 21242 C CA . SER D 1 180 ? 146.093 105.164 99.262 1.00 37.20 180 SER D CA 1
ATOM 21243 C C . SER D 1 180 ? 145.150 105.883 100.219 1.00 33.55 180 SER D C 1
ATOM 21244 O O . SER D 1 180 ? 145.141 105.611 101.428 1.00 37.97 180 SER D O 1
ATOM 21252 N N . LEU D 1 181 ? 144.353 106.812 99.694 1.00 32.24 181 LEU D N 1
ATOM 21253 C CA . LEU D 1 181 ? 143.326 107.448 100.508 1.00 31.46 181 LEU D CA 1
ATOM 21254 C C . LEU D 1 181 ? 142.364 106.414 101.067 1.00 28.62 181 LEU D C 1
ATOM 21255 O O . LEU D 1 181 ? 141.894 106.541 102.200 1.00 31.49 181 LEU D O 1
ATOM 21271 N N . TYR D 1 182 ? 142.049 105.388 100.279 1.00 30.46 182 TYR D N 1
ATOM 21272 C CA . TYR D 1 182 ? 141.161 104.338 100.770 1.00 27.80 182 TYR D CA 1
ATOM 21273 C C . TYR D 1 182 ? 141.791 103.579 101.929 1.00 26.94 182 TYR D C 1
ATOM 21274 O O . TYR D 1 182 ? 141.107 103.211 102.889 1.00 32.83 182 TYR D O 1
ATOM 21292 N N . PHE D 1 183 ? 143.094 103.320 101.849 1.00 35.64 183 PHE D N 1
ATOM 21293 C CA . PHE D 1 183 ? 143.779 102.675 102.966 1.00 30.08 183 PHE D CA 1
ATOM 21294 C C . PHE D 1 183 ? 143.747 103.554 104.212 1.00 27.44 183 PHE D C 1
ATOM 21295 O O . PHE D 1 183 ? 143.543 103.060 105.328 1.00 32.24 183 PHE D O 1
ATOM 21312 N N . ILE D 1 184 ? 143.946 104.861 104.041 1.00 27.69 184 ILE D N 1
ATOM 21313 C CA . ILE D 1 184 ? 143.868 105.768 105.185 1.00 22.29 184 ILE D CA 1
ATOM 21314 C C . ILE D 1 184 ? 142.464 105.758 105.779 1.00 26.07 184 ILE D C 1
ATOM 21315 O O . ILE D 1 184 ? 142.290 105.789 107.002 1.00 32.95 184 ILE D O 1
ATOM 21331 N N . LEU D 1 185 ? 141.442 105.741 104.922 1.00 25.43 185 LEU D N 1
ATOM 21332 C CA . LEU D 1 185 ? 140.064 105.696 105.399 1.00 19.00 185 LEU D CA 1
ATOM 21333 C C . LEU D 1 185 ? 139.794 104.414 106.171 1.00 20.21 185 LEU D C 1
ATOM 21334 O O . LEU D 1 185 ? 139.101 104.427 107.195 1.00 35.55 185 LEU D O 1
ATOM 21350 N N . THR D 1 186 ? 140.324 103.291 105.687 1.00 21.70 186 THR D N 1
ATOM 21351 C CA . THR D 1 186 ? 140.169 102.035 106.408 1.00 26.33 186 THR D CA 1
ATOM 21352 C C . THR D 1 186 ? 140.839 102.105 107.772 1.00 25.89 186 THR D C 1
ATOM 21353 O O . THR D 1 186 ? 140.283 101.635 108.770 1.00 29.73 186 THR D O 1
ATOM 21364 N N . GLY D 1 187 ? 142.037 102.685 107.835 1.00 25.74 187 GLY D N 1
ATOM 21365 C CA . GLY D 1 187 ? 142.695 102.848 109.120 1.00 23.73 187 GLY D CA 1
ATOM 21366 C C . GLY D 1 187 ? 141.899 103.717 110.075 1.00 20.72 187 GLY D C 1
ATOM 21367 O O . GLY D 1 187 ? 141.783 103.408 111.263 1.00 30.36 187 GLY D O 1
ATOM 21371 N N . LEU D 1 188 ? 141.344 104.818 109.568 1.00 20.70 188 LEU D N 1
ATOM 21372 C CA . LEU D 1 188 ? 140.530 105.698 110.399 1.00 17.47 188 LEU D CA 1
ATOM 21373 C C . LEU D 1 188 ? 139.306 104.970 110.934 1.00 21.89 188 LEU D C 1
ATOM 21374 O O . LEU D 1 188 ? 138.964 105.090 112.117 1.00 26.43 188 LEU D O 1
ATOM 21390 N N . GLN D 1 189 ? 138.627 104.217 110.072 1.00 23.72 189 GLN D N 1
ATOM 21391 C CA . GLN D 1 189 ? 137.445 103.489 110.508 1.00 17.84 189 GLN D CA 1
ATOM 21392 C C . GLN D 1 189 ? 137.802 102.419 111.525 1.00 14.80 189 GLN D C 1
ATOM 21393 O O . GLN D 1 189 ? 137.067 102.211 112.491 1.00 27.77 189 GLN D O 1
ATOM 21407 N N . VAL D 1 190 ? 138.932 101.739 111.333 1.00 23.58 190 VAL D N 1
ATOM 21408 C CA . VAL D 1 190 ? 139.360 100.728 112.293 1.00 19.93 190 VAL D CA 1
ATOM 21409 C C . VAL D 1 190 ? 139.663 101.370 113.639 1.00 20.03 190 VAL D C 1
ATOM 21410 O O . VAL D 1 190 ? 139.311 100.830 114.690 1.00 25.37 190 VAL D O 1
ATOM 21423 N N . ASN D 1 191 ? 140.318 102.530 113.631 1.00 22.77 191 ASN D N 1
ATOM 21424 C CA . ASN D 1 191 ? 140.620 103.220 114.881 1.00 17.17 191 ASN D CA 1
ATOM 21425 C C . ASN D 1 191 ? 139.343 103.623 115.612 1.00 14.62 191 ASN D C 1
ATOM 21426 O O . ASN D 1 191 ? 139.186 103.366 116.816 1.00 26.52 191 ASN D O 1
ATOM 21437 N N . ILE D 1 192 ? 138.414 104.254 114.892 1.00 16.56 192 ILE D N 1
ATOM 21438 C CA . ILE D 1 192 ? 137.174 104.709 115.511 1.00 14.61 192 ILE D CA 1
ATOM 21439 C C . ILE D 1 192 ? 136.369 103.523 116.021 1.00 15.02 192 ILE D C 1
ATOM 21440 O O . ILE D 1 192 ? 135.780 103.574 117.107 1.00 22.71 192 ILE D O 1
ATOM 21456 N N . ALA D 1 193 ? 136.313 102.445 115.237 1.00 19.63 193 ALA D N 1
ATOM 21457 C CA . ALA D 1 193 ? 135.599 101.251 115.662 1.00 12.11 193 ALA D CA 1
ATOM 21458 C C . ALA D 1 193 ? 136.240 100.642 116.896 1.00 19.22 193 ALA D C 1
ATOM 21459 O O . ALA D 1 193 ? 135.540 100.203 117.807 1.00 27.18 193 ALA D O 1
ATOM 21466 N N . ASN D 1 194 ? 137.570 100.607 116.946 1.00 20.04 194 ASN D N 1
ATOM 21467 C CA . ASN D 1 194 ? 138.253 100.106 118.130 1.00 16.13 194 ASN D CA 1
ATOM 21468 C C . ASN D 1 194 ? 137.833 100.886 119.367 1.00 16.05 194 ASN D C 1
ATOM 21469 O O . ASN D 1 194 ? 137.474 100.300 120.392 1.00 25.66 194 ASN D O 1
ATOM 21480 N N . THR D 1 195 ? 137.846 102.216 119.280 1.00 19.37 195 THR D N 1
ATOM 21481 C CA . THR D 1 195 ? 137.484 103.026 120.443 1.00 14.19 195 THR D CA 1
ATOM 21482 C C . THR D 1 195 ? 136.024 102.814 120.841 1.00 24.45 195 THR D C 1
ATOM 21483 O O . THR D 1 195 ? 135.711 102.587 122.018 1.00 32.45 195 THR D O 1
ATOM 21494 N N . ALA D 1 196 ? 135.113 102.889 119.871 1.00 19.79 196 ALA D N 1
ATOM 21495 C CA . ALA D 1 196 ? 133.691 102.783 120.182 1.00 14.08 196 ALA D CA 1
ATOM 21496 C C . ALA D 1 196 ? 133.331 101.392 120.693 1.00 20.22 196 ALA D C 1
ATOM 21497 O O . ALA D 1 196 ? 132.512 101.252 121.611 1.00 23.81 196 ALA D O 1
ATOM 21504 N N . TYR D 1 197 ? 133.925 100.351 120.109 1.00 24.01 197 TYR D N 1
ATOM 21505 C CA . TYR D 1 197 ? 133.712 98.999 120.601 1.00 20.70 197 TYR D CA 1
ATOM 21506 C C . TYR D 1 197 ? 134.288 98.828 121.993 1.00 21.66 197 TYR D C 1
ATOM 21507 O O . TYR D 1 197 ? 133.715 98.113 122.813 1.00 32.55 197 TYR D O 1
ATOM 21525 N N . GLY D 1 198 ? 135.428 99.457 122.278 1.00 25.49 198 GLY D N 1
ATOM 21526 C CA . GLY D 1 198 ? 135.939 99.426 123.632 1.00 24.21 198 GLY D CA 1
ATOM 21527 C C . GLY D 1 198 ? 134.962 100.024 124.620 1.00 19.52 198 GLY D C 1
ATOM 21528 O O . GLY D 1 198 ? 134.739 99.473 125.698 1.00 32.23 198 GLY D O 1
ATOM 21532 N N . LEU D 1 199 ? 134.358 101.155 124.261 1.00 25.71 199 LEU D N 1
ATOM 21533 C CA . LEU D 1 199 ? 133.396 101.786 125.161 1.00 25.54 199 LEU D CA 1
ATOM 21534 C C . LEU D 1 199 ? 132.173 100.900 125.370 1.00 21.93 199 LEU D C 1
ATOM 21535 O O . LEU D 1 199 ? 131.709 100.718 126.501 1.00 30.65 199 LEU D O 1
ATOM 21551 N N . GLY D 1 200 ? 131.636 100.335 124.289 1.00 23.65 200 GLY D N 1
ATOM 21552 C CA . GLY D 1 200 ? 130.480 99.461 124.427 1.00 26.03 200 GLY D CA 1
ATOM 21553 C C . GLY D 1 200 ? 130.791 98.197 125.205 1.00 25.12 200 GLY D C 1
ATOM 21554 O O . GLY D 1 200 ? 129.981 97.736 126.016 1.00 33.16 200 GLY D O 1
ATOM 21558 N N . ARG D 1 201 ? 131.968 97.622 124.974 1.00 25.98 201 ARG D N 1
ATOM 21559 C CA . ARG D 1 201 ? 132.386 96.432 125.699 1.00 28.16 201 ARG D CA 1
ATOM 21560 C C . ARG D 1 201 ? 132.566 96.726 127.181 1.00 29.63 201 ARG D C 1
ATOM 21561 O O . ARG D 1 201 ? 132.226 95.895 128.027 1.00 39.51 201 ARG D O 1
ATOM 21582 N N . ARG D 1 202 ? 133.101 97.901 127.517 1.00 30.31 202 ARG D N 1
ATOM 21583 C CA . ARG D 1 202 ? 133.244 98.265 128.921 1.00 23.54 202 ARG D CA 1
ATOM 21584 C C . ARG D 1 202 ? 131.889 98.526 129.565 1.00 25.25 202 ARG D C 1
ATOM 21585 O O . ARG D 1 202 ? 131.685 98.200 130.737 1.00 35.89 202 ARG D O 1
ATOM 21606 N N . PHE D 1 203 ? 130.946 99.103 128.819 1.00 28.77 203 PHE D N 1
ATOM 21607 C CA . PHE D 1 203 ? 129.588 99.234 129.340 1.00 19.61 203 PHE D CA 1
ATOM 21608 C C . PHE D 1 203 ? 128.992 97.865 129.640 1.00 27.88 203 PHE D C 1
ATOM 21609 O O . PHE D 1 203 ? 128.354 97.667 130.682 1.00 39.73 203 PHE D O 1
ATOM 21626 N N . GLY D 1 204 ? 129.192 96.907 128.736 1.00 31.51 204 GLY D N 1
ATOM 21627 C CA . GLY D 1 204 ? 128.689 95.564 128.973 1.00 30.88 204 GLY D CA 1
ATOM 21628 C C . GLY D 1 204 ? 129.354 94.890 130.158 1.00 31.68 204 GLY D C 1
ATOM 21629 O O . GLY D 1 204 ? 128.700 94.195 130.936 1.00 39.67 204 GLY D O 1
ATOM 21633 N N . ARG D 1 205 ? 130.667 95.073 130.301 1.00 37.15 205 ARG D N 1
ATOM 21634 C CA . ARG D 1 205 ? 131.372 94.528 131.455 1.00 37.77 205 ARG D CA 1
ATOM 21635 C C . ARG D 1 205 ? 130.853 95.135 132.750 1.00 38.25 205 ARG D C 1
ATOM 21636 O O . ARG D 1 205 ? 130.710 94.438 133.758 1.00 47.86 205 ARG D O 1
ATOM 21657 N N . LEU D 1 206 ? 130.5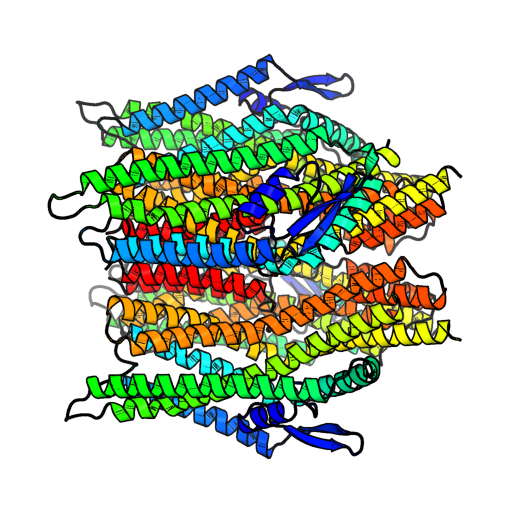84 96.441 132.744 1.00 37.80 206 LEU D N 1
ATOM 21658 C CA . LEU D 1 206 ? 130.022 97.092 133.920 1.00 35.90 206 LEU D CA 1
ATOM 21659 C C . LEU D 1 206 ? 128.653 96.521 134.262 1.00 38.47 206 LEU D C 1
ATOM 21660 O O . LEU D 1 206 ? 128.361 96.251 135.431 1.00 45.68 206 LEU D O 1
ATOM 21676 N N . ASN D 1 207 ? 127.797 96.335 133.258 1.00 38.27 207 ASN D N 1
ATOM 21677 C CA . ASN D 1 207 ? 126.480 95.763 133.519 1.00 35.32 207 ASN D CA 1
ATOM 21678 C C . ASN D 1 207 ? 126.595 94.340 134.054 1.00 40.15 207 ASN D C 1
ATOM 21679 O O . ASN D 1 207 ? 125.864 93.949 134.974 1.00 47.58 207 ASN D O 1
ATOM 21690 N N . ARG D 1 208 ? 127.504 93.547 133.486 1.00 44.25 208 ARG D N 1
ATOM 21691 C CA . ARG D 1 208 ? 127.697 92.184 133.965 1.00 44.15 208 ARG D CA 1
ATOM 21692 C C . ARG D 1 208 ? 128.192 92.172 135.403 1.00 48.37 208 ARG D C 1
ATOM 21693 O O . ARG D 1 208 ? 127.733 91.364 136.216 1.00 56.78 208 ARG D O 1
ATOM 21714 N N . MET D 1 209 ? 129.136 93.053 135.735 1.00 52.32 209 MET D N 1
ATOM 21715 C CA . MET D 1 209 ? 129.622 93.133 137.107 1.00 49.79 209 MET D CA 1
ATOM 21716 C C . MET D 1 209 ? 128.511 93.554 138.058 1.00 50.60 209 MET D C 1
ATOM 21717 O O . MET D 1 209 ? 128.395 93.015 139.163 1.00 58.45 209 MET D O 1
ATOM 21731 N N . LEU D 1 210 ? 127.686 94.519 137.650 1.00 48.56 210 LEU D N 1
ATOM 21732 C CA . LEU D 1 210 ? 126.546 94.914 138.469 1.00 48.18 210 LEU D CA 1
ATOM 21733 C C . LEU D 1 210 ? 125.649 93.719 138.756 1.00 50.83 210 LEU D C 1
ATOM 21734 O O . LEU D 1 210 ? 125.325 93.429 139.915 1.00 54.44 210 LEU D O 1
ATOM 21750 N N . SER D 1 211 ? 125.242 93.007 137.704 1.00 55.15 211 SER D N 1
ATOM 21751 C CA . SER D 1 211 ? 124.331 91.882 137.884 1.00 55.22 211 SER D CA 1
ATOM 21752 C C . SER D 1 211 ? 124.963 90.792 138.739 1.00 59.11 211 SER D C 1
ATOM 21753 O O . SER D 1 211 ? 124.293 90.189 139.584 1.00 64.14 211 SER D O 1
ATOM 21761 N N . SER D 1 212 ? 126.251 90.518 138.530 1.00 56.22 212 SER D N 1
ATOM 21762 C CA . SER D 1 212 ? 126.916 89.474 139.299 1.00 57.47 212 SER D CA 1
ATOM 21763 C C . SER D 1 212 ? 127.018 89.846 140.772 1.00 60.46 212 SER D C 1
ATOM 21764 O O . SER D 1 212 ? 126.785 89.004 141.645 1.00 64.77 212 SER D O 1
ATOM 21772 N N . SER D 1 213 ? 127.359 91.098 141.071 1.00 57.24 213 SER D N 1
ATOM 21773 C CA . SER D 1 213 ? 127.620 91.513 142.441 1.00 58.13 213 SER D CA 1
ATOM 21774 C C . SER D 1 213 ? 126.369 91.932 143.199 1.00 56.80 213 SER D C 1
ATOM 21775 O O . SER D 1 213 ? 126.449 92.138 144.414 1.00 61.08 213 SER D O 1
ATOM 21783 N N . PHE D 1 214 ? 125.223 92.070 142.528 1.00 57.00 214 PHE D N 1
ATOM 21784 C CA . PHE D 1 214 ? 123.994 92.447 143.212 1.00 59.70 214 PHE D CA 1
ATOM 21785 C C . PHE D 1 214 ? 122.783 91.621 142.805 1.00 62.76 214 PHE D C 1
ATOM 21786 O O . PHE D 1 214 ? 121.693 91.856 143.337 1.00 64.09 214 PHE D O 1
ATOM 21803 N N . LEU D 1 215 ? 122.932 90.669 141.882 1.00 65.71 215 LEU D N 1
ATOM 21804 C CA . LEU D 1 215 ? 121.828 89.800 141.494 1.00 64.51 215 LEU D CA 1
ATOM 21805 C C . LEU D 1 215 ? 122.297 88.366 141.283 1.00 66.60 215 LEU D C 1
ATOM 21806 O O . LEU D 1 215 ? 121.741 87.646 140.447 1.00 65.83 215 LEU D O 1
ATOM 21822 N N . ALA D 1 216 ? 123.312 87.935 142.024 1.00 70.80 216 ALA D N 1
ATOM 21823 C CA . ALA D 1 216 ? 123.830 86.579 141.888 1.00 71.98 216 ALA D CA 1
ATOM 21824 C C . ALA D 1 216 ? 124.542 86.137 143.162 1.00 71.49 216 ALA D C 1
ATOM 21825 O O . ALA D 1 216 ? 124.620 84.944 143.456 1.00 70.50 216 ALA D O 1
ATOM 21832 N N . ALA D 1 262 ? 130.385 96.585 157.426 1.00 83.22 262 ALA D N 1
ATOM 21833 C CA . ALA D 1 262 ? 131.658 96.134 156.879 1.00 84.38 262 ALA D CA 1
ATOM 21834 C C . ALA D 1 262 ? 131.462 95.555 155.482 1.00 84.90 262 ALA D C 1
ATOM 21835 O O . ALA D 1 262 ? 131.830 96.177 154.486 1.00 84.43 262 ALA D O 1
ATOM 21841 N N . ALA D 1 263 ? 130.876 94.358 155.415 1.00 85.61 263 ALA D N 1
ATOM 21842 C CA . ALA D 1 263 ? 130.602 93.746 154.119 1.00 86.39 263 ALA D CA 1
ATOM 21843 C C . ALA D 1 263 ? 129.621 94.586 153.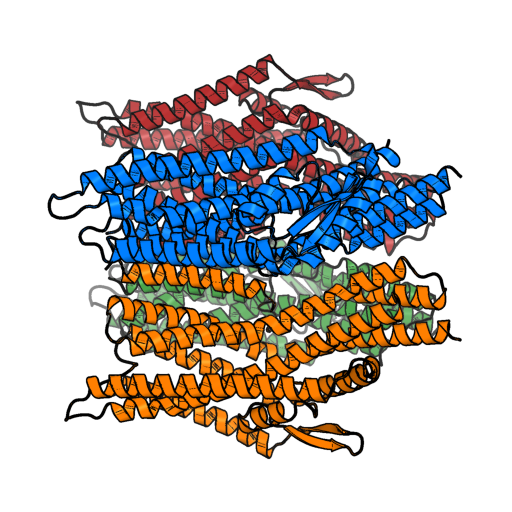312 1.00 85.02 263 ALA D C 1
ATOM 21844 O O . ALA D 1 263 ? 129.814 94.795 152.109 1.00 83.59 263 ALA D O 1
ATOM 21851 N N . ALA D 1 264 ? 128.560 95.078 153.957 1.00 81.88 264 ALA D N 1
ATOM 21852 C CA . ALA D 1 264 ? 127.612 95.941 153.261 1.00 81.27 264 ALA D CA 1
ATOM 21853 C C . ALA D 1 264 ? 128.256 97.266 152.879 1.00 82.63 264 ALA D C 1
ATOM 21854 O O . ALA D 1 264 ? 127.961 97.823 151.817 1.00 82.57 264 ALA D O 1
ATOM 21861 N N . LYS D 1 265 ? 129.134 97.792 153.736 1.00 81.99 265 LYS D N 1
ATOM 21862 C CA . LYS D 1 265 ? 129.840 99.024 153.402 1.00 82.57 265 LYS D CA 1
ATOM 21863 C C . LYS D 1 265 ? 130.731 98.831 152.181 1.00 82.69 265 LYS D C 1
ATOM 21864 O O . LYS D 1 265 ? 130.780 99.692 151.295 1.00 80.14 265 LYS D O 1
ATOM 21883 N N . ASN D 1 266 ? 131.440 97.703 152.112 1.00 81.30 266 ASN D N 1
ATOM 21884 C CA . ASN D 1 266 ? 132.279 97.428 150.950 1.00 79.30 266 ASN D CA 1
ATOM 21885 C C . ASN D 1 266 ? 131.434 97.208 149.702 1.00 78.56 266 ASN D C 1
ATOM 21886 O O . ASN D 1 266 ? 131.819 97.621 148.603 1.00 78.66 266 ASN D O 1
ATOM 21897 N N . LYS D 1 267 ? 130.279 96.558 149.849 1.00 72.36 267 LYS D N 1
ATOM 21898 C CA . LYS D 1 267 ? 129.378 96.395 148.713 1.00 69.43 267 LYS D CA 1
ATOM 21899 C C . LYS D 1 267 ? 128.890 97.746 148.207 1.00 70.92 267 LYS D C 1
ATOM 21900 O O . LYS D 1 267 ? 128.818 97.976 146.994 1.00 75.92 267 LYS D O 1
ATOM 21919 N N . GLY D 1 268 ? 128.543 98.652 149.120 1.00 66.34 268 GLY D N 1
ATOM 21920 C CA . GLY D 1 268 ? 128.139 99.986 148.708 1.00 64.04 268 GLY D CA 1
ATOM 21921 C C . GLY D 1 268 ? 129.270 100.748 148.049 1.00 63.76 268 GLY D C 1
ATOM 21922 O O . GLY D 1 268 ? 129.054 101.504 147.100 1.00 67.83 268 GLY D O 1
ATOM 21926 N N . LEU D 1 269 ? 130.492 100.562 148.545 1.00 63.17 269 LEU D N 1
ATOM 21927 C CA . LEU D 1 269 ? 131.648 101.177 147.903 1.00 63.02 269 LEU D CA 1
ATOM 21928 C C . LEU D 1 269 ? 131.819 100.656 146.483 1.00 63.32 269 LEU D C 1
ATOM 21929 O O . LEU D 1 269 ? 132.142 101.418 145.565 1.00 64.94 269 LEU D O 1
ATOM 21945 N N . LEU D 1 270 ? 131.610 99.355 146.284 1.00 56.59 270 LEU D N 1
ATOM 21946 C CA . LEU D 1 270 ? 131.691 98.787 144.942 1.00 54.48 270 LEU D CA 1
ATOM 21947 C C . LEU D 1 270 ? 130.587 99.330 144.041 1.00 55.40 270 LEU D C 1
ATOM 21948 O O . LEU D 1 270 ? 130.818 99.593 142.856 1.00 57.82 270 LEU D O 1
ATOM 21964 N N . LEU D 1 271 ? 129.377 99.490 144.577 1.00 54.93 271 LEU D N 1
ATOM 21965 C CA . LEU D 1 271 ? 128.304 100.086 143.785 1.00 55.60 271 LEU D CA 1
ATOM 21966 C C . LEU D 1 271 ? 128.650 101.515 143.392 1.00 53.60 271 LEU D C 1
ATOM 21967 O O . LEU D 1 271 ? 128.371 101.945 142.268 1.00 58.13 271 LEU D O 1
ATOM 21983 N N . LYS D 1 272 ? 129.243 102.270 144.314 1.00 47.65 272 LYS D N 1
ATOM 21984 C CA . LYS D 1 272 ? 129.688 103.619 143.992 1.00 50.88 272 LYS D CA 1
ATOM 21985 C C . LYS D 1 272 ? 130.750 103.592 142.902 1.00 52.17 272 LYS D C 1
ATOM 21986 O O . LYS D 1 272 ? 130.728 104.416 141.981 1.00 49.89 272 LYS D O 1
ATOM 22005 N N . SER D 1 273 ? 131.691 102.654 142.989 1.00 48.38 273 SER D N 1
ATOM 22006 C CA . SER D 1 273 ? 132.709 102.542 141.953 1.00 44.78 273 SER D CA 1
ATOM 22007 C C . SER D 1 273 ? 132.073 102.254 140.600 1.00 48.80 273 SER D C 1
ATOM 22008 O O . SER D 1 273 ? 132.481 102.817 139.580 1.00 52.16 273 SER D O 1
ATOM 22016 N N . LEU D 1 274 ? 131.062 101.387 140.575 1.00 45.22 274 LEU D N 1
ATOM 22017 C CA . LEU D 1 274 ? 130.376 101.086 139.323 1.00 39.07 274 LEU D CA 1
ATOM 22018 C C . LEU D 1 274 ? 129.621 102.300 138.794 1.00 40.33 274 LEU D C 1
ATOM 22019 O O . LEU D 1 274 ? 129.559 102.517 137.581 1.00 48.43 274 LEU D O 1
ATOM 22035 N N . ALA D 1 275 ? 129.030 103.096 139.685 1.00 41.63 275 ALA D N 1
ATOM 22036 C CA . ALA D 1 275 ? 128.328 104.297 139.243 1.00 39.04 275 ALA D CA 1
ATOM 22037 C C . ALA D 1 275 ? 129.289 105.309 138.631 1.00 40.24 275 ALA D C 1
ATOM 22038 O O . ALA D 1 275 ? 128.996 105.903 137.584 1.00 46.16 275 ALA D O 1
ATOM 22045 N N . ASP D 1 276 ? 130.439 105.526 139.273 1.00 45.01 276 ASP D N 1
ATOM 22046 C CA . ASP D 1 276 ? 131.451 106.395 138.678 1.00 44.80 276 ASP D CA 1
ATOM 22047 C C . ASP D 1 276 ? 131.973 105.824 137.370 1.00 44.33 276 ASP D C 1
ATOM 22048 O O . ASP D 1 276 ? 132.264 106.576 136.439 1.00 42.71 276 ASP D O 1
ATOM 22057 N N . SER D 1 277 ? 132.103 104.501 137.276 1.00 37.70 277 SER D N 1
ATOM 22058 C CA . SER D 1 277 ? 132.535 103.900 136.021 1.00 32.10 277 SER D CA 1
ATOM 22059 C C . SER D 1 277 ? 131.524 104.160 134.913 1.00 29.30 277 SER D C 1
ATOM 22060 O O . SER D 1 277 ? 131.904 104.448 133.776 1.00 31.97 277 SER D O 1
ATOM 22068 N N . HIS D 1 278 ? 130.232 104.063 135.224 1.00 26.04 278 HIS D N 1
ATOM 22069 C CA . HIS D 1 278 ? 129.209 104.334 134.220 1.00 24.97 278 HIS D CA 1
ATOM 22070 C C . HIS D 1 278 ? 129.249 105.790 133.776 1.00 28.91 278 HIS D C 1
ATOM 22071 O O . HIS D 1 278 ? 129.203 106.091 132.576 1.00 33.84 278 HIS D O 1
ATOM 22085 N N . GLU D 1 279 ? 129.329 106.712 134.736 1.00 30.92 279 GLU D N 1
ATOM 22086 C CA . GLU D 1 279 ? 129.405 108.126 134.386 1.00 29.93 279 GLU D CA 1
ATOM 22087 C C . GLU D 1 279 ? 130.650 108.417 133.555 1.00 31.73 279 GLU D C 1
ATOM 22088 O O . GLU D 1 279 ? 130.600 109.180 132.582 1.00 34.26 279 GLU D O 1
ATOM 22100 N N . SER D 1 280 ? 131.776 107.804 133.920 1.00 29.37 280 SER D N 1
ATOM 22101 C CA . SER D 1 280 ? 133.020 108.006 133.193 1.00 23.98 280 SER D CA 1
ATOM 22102 C C . SER D 1 280 ? 132.943 107.428 131.787 1.00 23.91 280 SER D C 1
ATOM 22103 O O . SER D 1 280 ? 133.493 108.005 130.850 1.00 28.98 280 SER D O 1
ATOM 22111 N N . LEU D 1 281 ? 132.273 106.288 131.616 1.00 18.26 281 LEU D N 1
ATOM 22112 C CA . LEU D 1 281 ? 132.119 105.724 130.280 1.00 17.26 281 LEU D CA 1
ATOM 22113 C C . LEU D 1 281 ? 131.220 106.597 129.418 1.00 22.33 281 LEU D C 1
ATOM 22114 O O . LEU D 1 281 ? 131.455 106.742 128.214 1.00 34.56 281 LEU D O 1
ATOM 22130 N N . GLY D 1 282 ? 130.179 107.178 130.008 1.00 14.89 282 GLY D N 1
ATOM 22131 C CA . GLY D 1 282 ? 129.383 108.140 129.266 1.00 15.48 282 GLY D CA 1
ATOM 22132 C C . GLY D 1 282 ? 130.200 109.342 128.834 1.00 21.55 282 GLY D C 1
ATOM 22133 O O . GLY D 1 282 ? 130.098 109.806 127.693 1.00 26.25 282 GLY D O 1
ATOM 22137 N N . LYS D 1 283 ? 131.035 109.854 129.735 1.00 28.58 283 LYS D N 1
ATOM 22138 C CA . LYS D 1 283 ? 131.903 110.966 129.371 1.00 23.62 283 LYS D CA 1
ATOM 22139 C C . LYS D 1 283 ? 132.928 110.557 128.319 1.00 25.19 283 LYS D C 1
ATOM 22140 O O . LYS D 1 283 ? 133.319 111.379 127.490 1.00 25.74 283 LYS D O 1
ATOM 22159 N N . CYS D 1 284 ? 133.362 109.298 128.328 1.00 23.56 284 CYS D N 1
ATOM 22160 C CA . CYS D 1 284 ? 134.258 108.802 127.287 1.00 13.53 284 CYS D CA 1
ATOM 22161 C C . CYS D 1 284 ? 133.558 108.745 125.936 1.00 18.94 284 CYS D C 1
ATOM 22162 O O . CYS D 1 284 ? 134.159 109.063 124.904 1.00 29.05 284 CYS D O 1
ATOM 22170 N N . VAL D 1 285 ? 132.297 108.313 125.918 1.00 19.96 285 VAL D N 1
ATOM 22171 C CA . VAL D 1 285 ? 131.525 108.342 124.681 1.00 14.78 285 VAL D CA 1
ATOM 22172 C C . VAL D 1 285 ? 131.424 109.769 124.168 1.00 19.65 285 VAL D C 1
ATOM 22173 O O . VAL D 1 285 ? 131.561 110.028 122.966 1.00 24.62 285 VAL D O 1
ATOM 22186 N N . HIS D 1 286 ? 131.186 110.718 125.070 1.00 25.41 286 HIS D N 1
ATOM 22187 C CA . HIS D 1 286 ? 131.130 112.115 124.653 1.00 18.43 286 HIS D CA 1
ATOM 22188 C C . HIS D 1 286 ? 132.485 112.626 124.184 1.00 18.70 286 HIS D C 1
ATOM 22189 O O . HIS D 1 286 ? 132.541 113.481 123.302 1.00 24.96 286 HIS D O 1
ATOM 22203 N N . LEU D 1 287 ? 133.581 112.144 124.769 1.00 24.15 287 LEU D N 1
ATOM 22204 C CA . LEU D 1 287 ? 134.905 112.532 124.295 1.00 18.28 287 LEU D CA 1
ATOM 22205 C C . LEU D 1 287 ? 135.148 112.022 122.884 1.00 20.78 287 LEU D C 1
ATOM 22206 O O . LEU D 1 287 ? 135.668 112.750 122.031 1.00 26.70 287 LEU D O 1
ATOM 22222 N N . LEU D 1 288 ? 134.776 110.770 122.624 1.00 18.95 288 LEU D N 1
ATOM 22223 C CA . LEU D 1 288 ? 134.881 110.232 121.275 1.00 15.10 288 LEU D CA 1
ATOM 22224 C C . LEU D 1 288 ? 134.022 111.033 120.304 1.00 18.24 288 LEU D C 1
ATOM 22225 O O . LEU D 1 288 ? 134.457 111.336 119.189 1.00 21.47 288 LEU D O 1
ATOM 22241 N N . SER D 1 289 ? 132.804 111.393 120.708 1.00 22.11 289 SER D N 1
ATOM 22242 C CA . SER D 1 289 ? 131.970 112.232 119.853 1.00 14.58 289 SER D CA 1
ATOM 22243 C C . SER D 1 289 ? 132.639 113.573 119.590 1.00 19.67 289 SER D C 1
ATOM 22244 O O . SER D 1 289 ? 132.836 113.962 118.440 1.00 30.74 289 SER D O 1
ATOM 22252 N N . ASN D 1 290 ? 133.039 114.275 120.645 1.00 23.05 290 ASN D N 1
ATOM 22253 C CA . ASN D 1 290 ? 133.630 115.593 120.475 1.00 23.11 290 ASN D CA 1
ATOM 22254 C C . ASN D 1 290 ? 134.873 115.543 119.602 1.00 18.56 290 ASN D C 1
ATOM 22255 O O . ASN D 1 290 ? 135.149 116.494 118.865 1.00 31.91 290 ASN D O 1
ATOM 22266 N N . SER D 1 291 ? 135.627 114.448 119.653 1.00 15.41 291 SER D N 1
ATOM 22267 C CA . SER D 1 291 ? 136.878 114.379 118.911 1.00 16.35 291 SER D CA 1
ATOM 22268 C C . SER D 1 291 ? 136.702 113.908 117.473 1.00 23.34 291 SER D C 1
ATOM 22269 O O . SER D 1 291 ? 137.410 114.390 116.585 1.00 32.58 291 SER D O 1
ATOM 22277 N N . PHE D 1 292 ? 135.780 112.976 117.212 1.00 21.48 292 PHE D N 1
ATOM 22278 C CA . PHE D 1 292 ? 135.691 112.333 115.906 1.00 19.96 292 PHE D CA 1
ATOM 22279 C C . PHE D 1 292 ? 134.281 112.360 115.332 1.00 24.15 292 PHE D C 1
ATOM 22280 O O . PHE D 1 292 ? 133.969 111.556 114.455 1.00 31.74 292 PHE D O 1
ATOM 22297 N N . GLY D 1 293 ? 133.423 113.272 115.787 1.00 19.67 293 GLY D N 1
ATOM 22298 C CA . GLY D 1 293 ? 132.084 113.340 115.239 1.00 13.72 293 GLY D CA 1
ATOM 22299 C C . GLY D 1 293 ? 132.072 113.823 113.808 1.00 16.52 293 GLY D C 1
ATOM 22300 O O . GLY D 1 293 ? 131.280 113.352 112.995 1.00 24.99 293 GLY D O 1
ATOM 22304 N N . ILE D 1 294 ? 132.944 114.774 113.480 1.00 17.78 294 ILE D N 1
ATOM 22305 C CA . ILE D 1 294 ? 133.025 115.251 112.107 1.00 23.43 294 ILE D CA 1
ATOM 22306 C C . ILE D 1 294 ? 133.571 114.154 111.200 1.00 22.68 294 ILE D C 1
ATOM 22307 O O . ILE D 1 294 ? 133.092 113.961 110.075 1.00 22.42 294 ILE D O 1
ATOM 22323 N N . ALA D 1 295 ? 134.558 113.400 111.684 1.00 18.45 295 ALA D N 1
ATOM 22324 C CA . ALA D 1 295 ? 135.063 112.267 110.919 1.00 18.82 295 ALA D CA 1
ATOM 22325 C C . ALA D 1 295 ? 133.981 111.218 110.710 1.00 18.20 295 ALA D C 1
ATOM 22326 O O . ALA D 1 295 ? 133.849 110.670 109.615 1.00 25.68 295 ALA D O 1
ATOM 22333 N N . VAL D 1 296 ? 133.198 110.921 111.749 1.00 15.77 296 VAL D N 1
ATOM 22334 C CA . VAL D 1 296 ? 132.133 109.934 111.616 1.00 17.96 296 VAL D CA 1
ATOM 22335 C C . VAL D 1 296 ? 131.052 110.438 110.670 1.00 14.84 296 VAL D C 1
ATOM 22336 O O . VAL D 1 296 ? 130.492 109.671 109.882 1.00 15.30 296 VAL D O 1
ATOM 22349 N N . LEU D 1 297 ? 130.735 111.729 110.735 1.00 15.36 297 LEU D N 1
ATOM 22350 C CA . LEU D 1 297 ? 129.742 112.292 109.834 1.00 14.49 297 LEU D CA 1
ATOM 22351 C C . LEU D 1 297 ? 130.193 112.178 108.388 1.00 19.86 297 LEU D C 1
ATOM 22352 O O . LEU D 1 297 ? 129.405 111.808 107.511 1.00 22.77 297 LEU D O 1
ATOM 22368 N N . PHE D 1 298 ? 131.461 112.482 108.119 1.00 22.93 298 PHE D N 1
ATOM 22369 C CA . PHE D 1 298 ? 131.942 112.389 106.749 1.00 11.55 298 PHE D CA 1
ATOM 22370 C C . PHE D 1 298 ? 132.121 110.943 106.315 1.00 9.10 298 PHE D C 1
ATOM 22371 O O . PHE D 1 298 ? 131.977 110.639 105.132 1.00 21.49 298 PHE D O 1
ATOM 22388 N N . ILE D 1 299 ? 132.391 110.035 107.252 1.00 14.14 299 ILE D N 1
ATOM 22389 C CA . ILE D 1 299 ? 132.386 108.613 106.930 1.00 8.82 299 ILE D CA 1
ATOM 22390 C C . ILE D 1 299 ? 130.989 108.170 106.528 1.00 20.64 299 ILE D C 1
ATOM 22391 O O . ILE D 1 299 ? 130.818 107.399 105.583 1.00 27.63 299 ILE D O 1
ATOM 22407 N N . LEU D 1 300 ? 129.970 108.633 107.253 1.00 18.70 300 LEU D N 1
ATOM 22408 C CA . LEU D 1 300 ? 128.595 108.281 106.916 1.00 13.78 300 LEU D CA 1
ATOM 22409 C C . LEU D 1 300 ? 128.195 108.855 105.566 1.00 12.51 300 LEU D C 1
ATOM 22410 O O . LEU D 1 300 ? 127.536 108.182 104.765 1.00 24.17 300 LEU D O 1
ATOM 22426 N N . VAL D 1 301 ? 128.564 110.109 105.308 1.00 19.69 301 VAL D N 1
ATOM 22427 C CA . VAL D 1 301 ? 128.274 110.724 104.018 1.00 16.37 301 VAL D CA 1
ATOM 22428 C C . VAL D 1 301 ? 128.963 109.949 102.905 1.00 16.31 301 VAL D C 1
ATOM 22429 O O . VAL D 1 301 ? 128.376 109.689 101.848 1.00 26.45 301 VAL D O 1
ATOM 22442 N N . SER D 1 302 ? 130.218 109.566 103.131 1.00 18.76 302 SER D N 1
ATOM 22443 C CA . SER D 1 302 ? 130.949 108.773 102.158 1.00 14.97 302 SER D CA 1
ATOM 22444 C C . SER D 1 302 ? 130.283 107.424 101.934 1.00 17.71 302 SER D C 1
ATOM 22445 O O . SER D 1 302 ? 130.200 106.951 100.802 1.00 25.31 302 SER D O 1
ATOM 22453 N N . CYS D 1 303 ? 129.806 106.789 103.002 1.00 25.45 303 CYS D N 1
ATOM 22454 C CA . CYS D 1 303 ? 129.145 105.497 102.866 1.00 19.15 303 CYS D CA 1
ATOM 22455 C C . CYS D 1 303 ? 127.876 105.617 102.038 1.00 21.76 303 CYS D C 1
ATOM 22456 O O . CYS D 1 303 ? 127.633 104.811 101.137 1.00 26.94 303 CYS D O 1
ATOM 22464 N N . LEU D 1 304 ? 127.044 106.613 102.338 1.00 21.68 304 LEU D N 1
ATOM 22465 C CA . LEU D 1 304 ? 125.812 106.790 101.578 1.00 18.35 304 LEU D CA 1
ATOM 22466 C C . LEU D 1 304 ? 126.118 107.065 100.113 1.00 16.68 304 LEU D C 1
ATOM 22467 O O . LEU D 1 304 ? 125.543 106.436 99.213 1.00 22.69 304 LEU D O 1
ATOM 22483 N N . LEU D 1 305 ? 127.037 107.996 99.855 1.00 20.04 305 LEU D N 1
ATOM 22484 C CA . LEU D 1 305 ? 127.358 108.337 98.478 1.00 21.70 305 LEU D CA 1
ATOM 22485 C C . LEU D 1 305 ? 127.938 107.143 97.741 1.00 20.61 305 LEU D C 1
ATOM 22486 O O . LEU D 1 305 ? 127.596 106.900 96.584 1.00 25.96 305 LEU D O 1
ATOM 22502 N N . HIS D 1 306 ? 128.819 106.387 98.393 1.00 26.88 306 HIS D N 1
ATOM 22503 C CA . HIS D 1 306 ? 129.436 105.243 97.742 1.00 24.02 306 HIS D CA 1
ATOM 22504 C C . HIS D 1 306 ? 128.424 104.148 97.470 1.00 23.21 306 HIS D C 1
ATOM 22505 O O . HIS D 1 306 ? 128.457 103.528 96.408 1.00 33.39 306 HIS D O 1
ATOM 22519 N N . LEU D 1 307 ? 127.522 103.880 98.410 1.00 20.21 307 LEU D N 1
ATOM 22520 C CA . LEU D 1 307 ? 126.506 102.870 98.158 1.00 19.47 307 LEU D CA 1
ATOM 22521 C C . LEU D 1 307 ? 125.650 103.263 96.964 1.00 21.13 307 LEU D C 1
ATOM 22522 O O . LEU D 1 307 ? 125.455 102.467 96.037 1.00 26.11 307 LEU D O 1
ATOM 22538 N N . VAL D 1 308 ? 125.183 104.514 96.937 1.00 28.39 308 VAL D N 1
ATOM 22539 C CA . VAL D 1 308 ? 124.336 104.959 95.833 1.00 24.49 308 VAL D CA 1
ATOM 22540 C C . VAL D 1 308 ? 125.102 104.898 94.516 1.00 26.04 308 VAL D C 1
ATOM 22541 O O . VAL D 1 308 ? 124.608 104.367 93.516 1.00 33.69 308 VAL D O 1
ATOM 22554 N N . ALA D 1 309 ? 126.331 105.418 94.501 1.00 27.90 309 ALA D N 1
ATOM 22555 C CA . ALA D 1 309 ? 127.095 105.506 93.262 1.00 25.27 309 ALA D CA 1
ATOM 22556 C C . ALA D 1 309 ? 127.503 104.131 92.754 1.00 29.30 309 ALA D C 1
ATOM 22557 O O . ALA D 1 309 ? 127.439 103.868 91.550 1.00 40.11 309 ALA D O 1
ATOM 22564 N N . THR D 1 310 ? 127.944 103.247 93.649 1.00 33.05 310 THR D N 1
ATOM 22565 C CA . THR D 1 310 ? 128.344 101.910 93.236 1.00 35.26 310 THR D CA 1
ATOM 22566 C C . THR D 1 310 ? 127.150 101.108 92.746 1.00 35.10 310 THR D C 1
ATOM 22567 O O . THR D 1 310 ? 127.265 100.371 91.764 1.00 41.66 310 THR D O 1
ATOM 22578 N N . ALA D 1 311 ? 125.993 101.235 93.401 1.00 33.44 311 ALA D N 1
ATOM 22579 C CA . ALA D 1 311 ? 124.802 100.564 92.894 1.00 30.28 311 ALA D CA 1
ATOM 22580 C C . ALA D 1 311 ? 124.409 101.114 91.529 1.00 37.55 311 ALA D C 1
ATOM 22581 O O . ALA D 1 311 ? 124.021 100.358 90.629 1.00 44.95 311 ALA D O 1
ATOM 22588 N N . TYR D 1 312 ? 124.517 102.431 91.350 1.00 41.79 312 TYR D N 1
ATOM 22589 C CA . TYR D 1 312 ? 124.180 103.034 90.067 1.00 40.16 312 TYR D CA 1
ATOM 22590 C C . TYR D 1 312 ? 125.104 102.538 88.961 1.00 43.70 312 TYR D C 1
ATOM 22591 O O . TYR D 1 312 ? 124.646 102.214 87.862 1.00 51.49 312 TYR D O 1
ATOM 22609 N N . PHE D 1 313 ? 126.410 102.474 89.229 1.00 43.92 313 PHE D N 1
ATOM 22610 C CA . PHE D 1 313 ? 127.340 101.957 88.229 1.00 44.45 313 PHE D CA 1
ATOM 22611 C C . PHE D 1 313 ? 127.141 100.469 87.988 1.00 48.12 313 PHE D C 1
ATOM 22612 O O . PHE D 1 313 ? 127.303 100.000 86.856 1.00 52.69 313 PHE D O 1
ATOM 22629 N N . LEU D 1 314 ? 126.787 99.712 89.025 1.00 45.46 314 LEU D N 1
ATOM 22630 C CA . LEU D 1 314 ? 126.489 98.301 88.837 1.00 45.85 314 LEU D CA 1
ATOM 22631 C C . LEU D 1 314 ? 125.321 98.130 87.879 1.00 51.39 314 LEU D C 1
ATOM 22632 O O . LEU D 1 314 ? 125.373 97.313 86.955 1.00 60.23 314 LEU D O 1
ATOM 22648 N N . PHE D 1 315 ? 124.268 98.926 88.061 1.00 52.89 315 PHE D N 1
ATOM 22649 C CA . PHE D 1 315 ? 123.101 98.800 87.194 1.00 54.20 315 PHE D CA 1
ATOM 22650 C C . PHE D 1 315 ? 123.370 99.360 85.802 1.00 52.33 315 PHE D C 1
ATOM 22651 O O . PHE D 1 315 ? 122.820 98.857 84.815 1.00 54.56 315 PHE D O 1
ATOM 22668 N N . LEU D 1 316 ? 124.231 100.371 85.690 1.00 51.67 316 LEU D N 1
ATOM 22669 C CA . LEU D 1 316 ? 124.611 100.864 84.372 1.00 55.72 316 LEU D CA 1
ATOM 22670 C C . LEU D 1 316 ? 125.370 99.799 83.591 1.00 58.50 316 LEU D C 1
ATOM 22671 O O . LEU D 1 316 ? 125.101 99.570 82.405 1.00 64.03 316 LEU D O 1
ATOM 22687 N N . GLU D 1 317 ? 126.325 99.130 84.241 1.00 62.97 317 GLU D N 1
ATOM 22688 C CA . GLU D 1 317 ? 127.046 98.060 83.563 1.00 62.10 317 GLU D CA 1
ATOM 22689 C C . GLU D 1 317 ? 126.144 96.860 83.308 1.00 63.53 317 GLU D C 1
ATOM 22690 O O . GLU D 1 317 ? 126.358 96.121 82.342 1.00 66.78 317 GLU D O 1
ATOM 22702 N N . LEU D 1 318 ? 125.143 96.642 84.162 1.00 58.19 318 LEU D N 1
ATOM 22703 C CA . LEU D 1 318 ? 124.159 95.603 83.888 1.00 58.55 318 LEU D CA 1
ATOM 22704 C C . LEU D 1 318 ? 123.388 95.911 82.614 1.00 64.37 318 LEU D C 1
ATOM 22705 O O . LEU D 1 318 ? 123.164 95.024 81.783 1.00 64.39 318 LEU D O 1
ATOM 22721 N N . LEU D 1 319 ? 122.974 97.167 82.441 1.00 66.20 319 LEU D N 1
ATOM 22722 C CA . LEU D 1 319 ? 122.335 97.556 81.190 1.00 64.00 319 LEU D CA 1
ATOM 22723 C C . LEU D 1 319 ? 123.283 97.356 80.017 1.00 66.62 319 LEU D C 1
ATOM 22724 O O . LEU D 1 319 ? 122.884 96.842 78.965 1.00 68.18 319 LEU D O 1
ATOM 22740 N N . SER D 1 320 ? 124.547 97.746 80.181 1.00 69.90 320 SER D N 1
ATOM 22741 C CA . SER D 1 320 ? 125.527 97.542 79.122 1.00 70.76 320 SER D CA 1
ATOM 22742 C C . SER D 1 320 ? 125.957 96.084 79.005 1.00 72.31 320 SER D C 1
ATOM 22743 O O . SER D 1 320 ? 126.210 95.608 77.893 1.00 72.53 320 SER D O 1
ATOM 22751 N N . LYS D 1 321 ? 126.041 95.363 80.121 1.00 75.98 321 LYS D N 1
ATOM 22752 C CA . LYS D 1 321 ? 126.539 93.989 80.140 1.00 75.73 321 LYS D CA 1
ATOM 22753 C C . LYS D 1 321 ? 127.885 93.900 79.420 1.00 77.71 321 LYS D C 1
ATOM 22754 O O . LYS D 1 321 ? 128.069 93.150 78.460 1.00 75.63 321 LYS D O 1
ATOM 22773 N N . ARG D 1 322 ? 128.838 94.692 79.910 1.00 77.32 322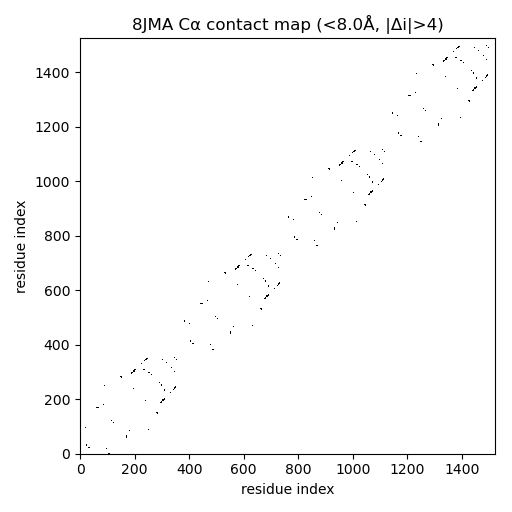 ARG D N 1
ATOM 22774 C CA . ARG D 1 322 ? 130.117 94.861 79.232 1.00 78.04 322 ARG D CA 1
ATOM 22775 C C . ARG D 1 322 ? 131.247 94.042 79.837 1.00 78.80 322 ARG D C 1
ATOM 22776 O O . ARG D 1 322 ? 132.135 93.602 79.097 1.00 76.76 322 ARG D O 1
ATOM 22797 N N . ASP D 1 323 ? 131.248 93.820 81.151 1.00 72.61 323 ASP D N 1
ATOM 22798 C CA . ASP D 1 323 ? 132.376 93.142 81.788 1.00 71.52 323 ASP D CA 1
ATOM 22799 C C . ASP D 1 323 ? 131.904 92.485 83.077 1.00 70.14 323 ASP D C 1
ATOM 22800 O O . ASP D 1 323 ? 131.605 93.180 84.051 1.00 68.35 323 ASP D O 1
ATOM 22809 N N . ASN D 1 324 ? 131.872 91.150 83.088 1.00 69.58 324 ASN D N 1
ATOM 22810 C CA . ASN D 1 324 ? 131.443 90.421 84.277 1.00 69.73 324 ASN D CA 1
ATOM 22811 C C . ASN D 1 324 ? 132.359 90.706 85.462 1.00 70.19 324 ASN D C 1
ATOM 22812 O O . ASN D 1 324 ? 131.892 90.853 86.601 1.00 69.38 324 ASN D O 1
ATOM 22823 N N . GLY D 1 325 ? 133.668 90.776 85.217 1.00 63.75 325 GLY D N 1
ATOM 22824 C CA . GLY D 1 325 ? 134.587 91.121 86.287 1.00 60.29 325 GLY D CA 1
ATOM 22825 C C . GLY D 1 325 ? 134.255 92.460 86.911 1.00 61.68 325 GLY D C 1
ATOM 22826 O O . GLY D 1 325 ? 134.362 92.635 88.127 1.00 65.53 325 GLY D O 1
ATOM 22830 N N . TYR D 1 326 ? 133.846 93.425 86.086 1.00 58.65 326 TYR D N 1
ATOM 22831 C CA . TYR D 1 326 ? 133.422 94.712 86.618 1.00 56.94 326 TYR D CA 1
ATOM 22832 C C . TYR D 1 326 ? 132.232 94.550 87.554 1.00 57.33 326 TYR D C 1
ATOM 22833 O O . TYR D 1 326 ? 132.199 95.153 88.628 1.00 61.15 326 TYR D O 1
ATOM 22851 N N . LEU D 1 327 ? 131.246 93.735 87.171 1.00 55.30 327 LEU D N 1
ATOM 22852 C CA . LEU D 1 327 ? 130.089 93.540 88.039 1.00 55.74 327 LEU D CA 1
ATOM 22853 C C . LEU D 1 327 ? 130.494 92.910 89.363 1.00 57.12 327 LEU D C 1
ATOM 22854 O O . LEU D 1 327 ? 130.006 93.314 90.426 1.00 62.94 327 LEU D O 1
ATOM 22870 N N . TRP D 1 328 ? 131.372 91.909 89.323 1.00 58.21 328 TRP D N 1
ATOM 22871 C CA . TRP D 1 328 ? 131.794 91.271 90.566 1.00 55.73 328 TRP D CA 1
ATOM 22872 C C . TRP D 1 328 ? 132.555 92.247 91.454 1.00 50.96 328 TRP D C 1
ATOM 22873 O O . TRP D 1 328 ? 132.342 92.289 92.672 1.00 53.32 328 TRP D O 1
ATOM 22894 N N . VAL D 1 329 ? 133.440 93.049 90.863 1.00 44.73 329 VAL D N 1
ATOM 22895 C CA . VAL D 1 329 ? 134.185 94.031 91.644 1.00 44.13 329 VAL D CA 1
ATOM 22896 C C . VAL D 1 329 ? 133.239 95.062 92.246 1.00 44.67 329 VAL D C 1
ATOM 22897 O O . VAL D 1 329 ? 133.419 95.498 93.388 1.00 47.61 329 VAL D O 1
ATOM 22910 N N . GLN D 1 330 ? 132.221 95.475 91.490 1.00 44.89 330 GLN D N 1
ATOM 22911 C CA . GLN D 1 330 ? 131.274 96.458 92.003 1.00 42.61 330 GLN D CA 1
ATOM 22912 C C . GLN D 1 330 ? 130.443 95.886 93.143 1.00 41.72 330 GLN D C 1
ATOM 22913 O O . GLN D 1 330 ? 130.155 96.588 94.119 1.00 48.41 330 GLN D O 1
ATOM 22927 N N . MET D 1 331 ? 130.038 94.621 93.042 1.00 41.78 331 MET D N 1
ATOM 22928 C CA . MET D 1 331 ? 129.313 94.008 94.150 1.00 44.95 331 MET D CA 1
ATOM 22929 C C . MET D 1 331 ? 130.205 93.872 95.378 1.00 45.00 331 MET D C 1
ATOM 22930 O O . MET D 1 331 ? 129.742 94.045 96.513 1.00 46.79 331 MET D O 1
ATOM 22944 N N . LEU D 1 332 ? 131.486 93.565 95.177 1.00 39.21 332 LEU D N 1
ATOM 22945 C CA . LEU D 1 332 ? 132.409 93.537 96.306 1.00 38.21 332 LEU D CA 1
ATOM 22946 C C . LEU D 1 332 ? 132.541 94.917 96.936 1.00 36.55 332 LEU D C 1
ATOM 22947 O O . LEU D 1 332 ? 132.628 95.040 98.161 1.00 41.51 332 LEU D O 1
ATOM 22963 N N . TRP D 1 333 ? 132.561 95.967 96.115 1.00 30.98 333 TRP D N 1
ATOM 22964 C CA . TRP D 1 333 ? 132.612 97.323 96.652 1.00 30.01 333 TRP D CA 1
ATOM 22965 C C . TRP D 1 333 ? 131.355 97.650 97.447 1.00 27.94 333 TRP D C 1
ATOM 22966 O O . TRP D 1 333 ? 131.428 98.302 98.492 1.00 30.62 333 TRP D O 1
ATOM 22987 N N . ILE D 1 334 ? 130.191 97.230 96.954 1.00 27.66 334 ILE D N 1
ATOM 22988 C CA . ILE D 1 334 ? 128.952 97.458 97.693 1.00 29.70 334 ILE D CA 1
ATOM 22989 C C . ILE D 1 334 ? 129.005 96.750 99.040 1.00 29.98 334 ILE D C 1
ATOM 22990 O O . ILE D 1 334 ? 128.623 97.314 100.074 1.00 34.49 334 ILE D O 1
ATOM 23006 N N . CYS D 1 335 ? 129.470 95.501 99.048 1.00 33.26 335 CYS D N 1
ATOM 23007 C CA . CYS D 1 335 ? 129.605 94.771 100.304 1.00 30.11 335 CYS D CA 1
ATOM 23008 C C . CYS D 1 335 ? 130.564 95.480 101.250 1.00 29.06 335 CYS D C 1
ATOM 23009 O O . CYS D 1 335 ? 130.298 95.585 102.450 1.00 32.02 335 CYS D O 1
ATOM 23017 N N . PHE D 1 336 ? 131.686 95.972 100.726 1.00 27.80 336 PHE D N 1
ATOM 23018 C CA . PHE D 1 336 ? 132.660 96.670 101.556 1.00 19.88 336 PHE D CA 1
ATOM 23019 C C . PHE D 1 336 ? 132.079 97.950 102.146 1.00 23.88 336 PHE D C 1
ATOM 23020 O O . PHE D 1 336 ? 132.305 98.261 103.320 1.00 29.70 336 PHE D O 1
ATOM 23037 N N . HIS D 1 337 ? 131.341 98.715 101.344 1.00 22.20 337 HIS D N 1
ATOM 23038 C CA . HIS D 1 337 ? 130.762 99.956 101.841 1.00 15.99 337 HIS D CA 1
ATOM 23039 C C . HIS D 1 337 ? 129.692 99.681 102.887 1.00 17.25 337 HIS D C 1
ATOM 23040 O O . HIS D 1 337 ? 129.602 100.391 103.894 1.00 24.52 337 HIS D O 1
ATOM 23054 N N . PHE D 1 338 ? 128.882 98.643 102.679 1.00 21.92 338 PHE D N 1
ATOM 23055 C CA . PHE D 1 338 ? 127.918 98.256 103.700 1.00 22.98 338 PHE D CA 1
ATOM 23056 C C . PHE D 1 338 ? 128.621 97.812 104.977 1.00 22.64 338 PHE D C 1
ATOM 23057 O O . PHE D 1 338 ? 128.194 98.159 106.084 1.00 23.83 338 PHE D O 1
ATOM 23074 N N . LEU D 1 339 ? 129.709 97.055 104.845 1.00 21.97 339 LEU D N 1
ATOM 23075 C CA . LEU D 1 339 ? 130.406 96.557 106.022 1.00 20.75 339 LEU D CA 1
ATOM 23076 C C . LEU D 1 339 ? 131.077 97.685 106.790 1.00 16.60 339 LEU D C 1
ATOM 23077 O O . LEU D 1 339 ? 131.130 97.650 108.019 1.00 26.29 339 LEU D O 1
ATOM 23093 N N . ARG D 1 340 ? 131.594 98.697 106.097 1.00 16.93 340 ARG D N 1
ATOM 23094 C CA . ARG D 1 340 ? 132.192 99.818 106.815 1.00 19.09 340 ARG D CA 1
ATOM 23095 C C . ARG D 1 340 ? 131.130 100.743 107.403 1.00 20.54 340 ARG D C 1
ATOM 23096 O O . ARG D 1 340 ? 131.342 101.327 108.475 1.00 29.96 340 ARG D O 1
ATOM 23117 N N . LEU D 1 341 ? 129.971 100.858 106.753 1.00 18.49 341 LEU D N 1
ATOM 23118 C CA . LEU D 1 341 ? 128.844 101.519 107.395 1.00 8.82 341 LEU D CA 1
ATOM 23119 C C . LEU D 1 341 ? 128.473 100.811 108.691 1.00 15.95 341 LEU D C 1
ATOM 23120 O O . LEU D 1 341 ? 128.229 101.457 109.713 1.00 25.57 341 LEU D O 1
ATOM 23136 N N . LEU D 1 342 ? 128.435 99.481 108.669 1.00 28.25 342 LEU D N 1
ATOM 23137 C CA . LEU D 1 342 ? 128.199 98.734 109.898 1.00 21.84 342 LEU D CA 1
ATOM 23138 C C . LEU D 1 342 ? 129.324 98.955 110.900 1.00 17.23 342 LEU D C 1
ATOM 23139 O O . LEU D 1 342 ? 129.075 99.105 112.094 1.00 20.38 342 LEU D O 1
ATOM 23155 N N . MET D 1 343 ? 130.570 98.985 110.434 1.00 23.09 343 MET D N 1
ATOM 23156 C CA . MET D 1 343 ? 131.691 99.190 111.340 1.00 18.65 343 MET D CA 1
ATOM 23157 C C . MET D 1 343 ? 131.587 100.523 112.062 1.00 20.96 343 MET D C 1
ATOM 23158 O O . MET D 1 343 ? 132.060 100.652 113.195 1.00 35.22 343 MET D O 1
ATOM 23172 N N . VAL D 1 344 ? 130.989 101.525 111.428 1.00 15.89 344 VAL D N 1
ATOM 23173 C CA . VAL D 1 344 ? 130.833 102.814 112.093 1.00 18.92 344 VAL D CA 1
ATOM 23174 C C . VAL D 1 344 ? 129.527 102.910 112.890 1.00 21.15 344 VAL D C 1
ATOM 23175 O O . VAL D 1 344 ? 129.461 103.653 113.871 1.00 32.12 344 VAL D O 1
ATOM 23188 N N . VAL D 1 345 ? 128.494 102.162 112.512 1.00 19.49 345 VAL D N 1
ATOM 23189 C CA . VAL D 1 345 ? 127.185 102.297 113.148 1.00 21.32 345 VAL D CA 1
ATOM 23190 C C . VAL D 1 345 ? 127.011 101.325 114.313 1.00 23.28 345 VAL D C 1
ATOM 23191 O O . VAL D 1 345 ? 126.480 101.696 115.359 1.00 25.20 345 VAL D O 1
ATOM 23204 N N . GLU D 1 346 ? 127.423 100.071 114.145 1.00 23.62 346 GLU D N 1
ATOM 23205 C CA . GLU D 1 346 ? 127.216 99.065 115.181 1.00 18.14 346 GLU D CA 1
ATOM 23206 C C . GLU D 1 346 ? 127.917 99.382 116.492 1.00 26.23 346 GLU D C 1
ATOM 23207 O O . GLU D 1 346 ? 127.296 99.180 117.547 1.00 30.61 346 GLU D O 1
ATOM 23219 N N . PRO D 1 347 ? 129.181 99.812 116.521 1.00 25.54 347 PRO D N 1
ATOM 23220 C CA . PRO D 1 347 ? 129.804 100.105 117.822 1.00 17.52 347 PRO D CA 1
ATOM 23221 C C . PRO D 1 347 ? 129.047 101.145 118.626 1.00 22.04 347 PRO D C 1
ATOM 23222 O O . PRO D 1 347 ? 128.886 100.990 119.841 1.00 22.72 347 PRO D O 1
ATOM 23233 N N . CYS D 1 348 ? 128.560 102.202 117.975 1.00 23.29 348 CYS D N 1
ATOM 23234 C CA . CYS D 1 348 ? 127.843 103.248 118.693 1.00 19.70 348 CYS D CA 1
ATOM 23235 C C . CYS D 1 348 ? 126.478 102.760 119.155 1.00 20.25 348 CYS D C 1
ATOM 23236 O O . CYS D 1 348 ? 126.031 103.096 120.258 1.00 33.82 348 CYS D O 1
ATOM 23244 N N . HIS D 1 349 ? 125.806 101.962 118.327 1.00 19.03 349 HIS D N 1
ATOM 23245 C CA . HIS D 1 349 ? 124.548 101.359 118.741 1.00 22.70 349 HIS D CA 1
ATOM 23246 C C . HIS D 1 349 ? 124.746 100.457 119.951 1.00 21.11 349 HIS D C 1
ATOM 23247 O O . HIS D 1 349 ? 123.959 100.500 120.900 1.00 23.24 349 HIS D O 1
ATOM 23261 N N . LEU D 1 350 ? 125.799 99.637 119.937 1.00 16.91 350 LEU D N 1
ATOM 23262 C CA . LEU D 1 350 ? 126.085 98.767 121.071 1.00 20.06 350 LEU D CA 1
ATOM 23263 C C . LEU D 1 350 ? 126.398 99.578 122.317 1.00 26.89 350 LEU D C 1
ATOM 23264 O O . LEU D 1 350 ? 125.927 99.253 123.410 1.00 34.16 350 LEU D O 1
ATOM 23280 N N . ALA D 1 351 ? 127.200 100.633 122.179 1.00 24.38 351 ALA D N 1
ATOM 23281 C CA . ALA D 1 351 ? 127.550 101.440 123.340 1.00 24.15 351 ALA D CA 1
ATOM 23282 C C . ALA D 1 351 ? 126.310 102.078 123.948 1.00 24.36 351 ALA D C 1
ATOM 23283 O O . ALA D 1 351 ? 126.100 102.015 125.163 1.00 30.23 351 ALA D O 1
ATOM 23290 N N . ALA D 1 352 ? 125.463 102.681 123.112 1.00 26.81 352 ALA D N 1
ATOM 23291 C CA . ALA D 1 352 ? 124.259 103.321 123.629 1.00 25.79 352 ALA D CA 1
ATOM 23292 C C . ALA D 1 352 ? 123.317 102.300 124.252 1.00 24.88 352 ALA D C 1
ATOM 23293 O O . ALA D 1 352 ? 122.755 102.537 125.326 1.00 33.39 352 ALA D O 1
ATOM 23300 N N . ARG D 1 353 ? 123.139 101.152 123.597 1.00 32.27 353 ARG D N 1
ATOM 23301 C CA . ARG D 1 353 ? 122.237 100.130 124.112 1.00 28.77 353 ARG D CA 1
ATOM 23302 C C . ARG D 1 353 ? 122.717 99.591 125.452 1.00 31.09 353 ARG D C 1
ATOM 23303 O O . ARG D 1 353 ? 121.922 99.430 126.383 1.00 38.11 353 ARG D O 1
ATOM 23324 N N . GLU D 1 354 ? 124.015 99.307 125.569 1.00 34.07 354 GLU D N 1
ATOM 23325 C CA . GLU D 1 354 ? 124.548 98.782 126.820 1.00 24.88 354 GLU D CA 1
ATOM 23326 C C . GLU D 1 354 ? 124.508 99.834 127.917 1.00 32.11 354 GLU D C 1
ATOM 23327 O O . GLU D 1 354 ? 124.294 99.508 129.089 1.00 36.97 354 GLU D O 1
ATOM 23339 N N . SER D 1 355 ? 124.724 101.100 127.563 1.00 31.00 355 SER D N 1
ATOM 23340 C CA . SER D 1 355 ? 124.620 102.162 128.552 1.00 25.50 355 SER D CA 1
ATOM 23341 C C . SER D 1 355 ? 123.192 102.300 129.059 1.00 34.46 355 SER D C 1
ATOM 23342 O O . SER D 1 355 ? 122.971 102.523 130.254 1.00 39.01 355 SER D O 1
ATOM 23350 N N . ARG D 1 356 ? 122.209 102.164 128.170 1.00 38.17 356 ARG D N 1
ATOM 23351 C CA . ARG D 1 356 ? 120.819 102.386 128.540 1.00 33.41 356 ARG D CA 1
ATOM 23352 C C . ARG D 1 356 ? 120.181 101.199 129.246 1.00 36.89 356 ARG D C 1
ATOM 23353 O O . ARG D 1 356 ? 119.060 101.334 129.743 1.00 45.26 356 ARG D O 1
ATOM 23374 N N . LYS D 1 357 ? 120.849 100.051 129.307 1.00 34.10 357 LYS D N 1
ATOM 23375 C CA . LYS D 1 357 ? 120.313 98.897 130.015 1.00 35.37 357 LYS D CA 1
ATOM 23376 C C . LYS D 1 357 ? 120.831 98.786 131.441 1.00 40.71 357 LYS D C 1
ATOM 23377 O O . LYS D 1 357 ? 120.529 97.801 132.118 1.00 49.02 357 LYS D O 1
ATOM 23396 N N . THR D 1 358 ? 121.612 99.761 131.908 1.00 43.37 358 THR D N 1
ATOM 23397 C CA . THR D 1 358 ? 121.971 99.803 133.319 1.00 39.43 358 THR D CA 1
ATOM 23398 C C . THR D 1 358 ? 120.800 100.275 134.168 1.00 41.59 358 THR D C 1
ATOM 23399 O O . THR D 1 358 ? 120.695 99.903 135.341 1.00 44.71 358 THR D O 1
ATOM 23410 N N . ILE D 1 359 ? 119.915 101.088 133.590 1.00 46.58 359 ILE D N 1
ATOM 23411 C CA . ILE D 1 359 ? 118.737 101.555 134.312 1.00 41.21 359 ILE D CA 1
ATOM 23412 C C . ILE D 1 359 ? 117.908 100.380 134.807 1.00 47.35 359 ILE D C 1
ATOM 23413 O O . ILE D 1 359 ? 117.403 100.396 135.933 1.00 53.33 359 ILE D O 1
ATOM 23429 N N . GLN D 1 360 ? 117.751 99.341 133.983 1.00 48.91 360 GLN D N 1
ATOM 23430 C CA . GLN D 1 360 ? 116.942 98.197 134.390 1.00 44.08 360 GLN D CA 1
ATOM 23431 C C . GLN D 1 360 ? 117.593 97.430 135.534 1.00 48.03 360 GLN D C 1
ATOM 23432 O O . GLN D 1 360 ? 116.912 97.027 136.487 1.00 54.93 360 GLN D O 1
ATOM 23446 N N . ILE D 1 361 ? 118.906 97.214 135.463 1.00 45.13 361 ILE D N 1
ATOM 23447 C CA . ILE D 1 361 ? 119.592 96.511 136.542 1.00 48.45 361 ILE D CA 1
ATOM 23448 C C . ILE D 1 361 ? 119.484 97.305 137.836 1.00 52.11 361 ILE D C 1
ATOM 23449 O O . ILE D 1 361 ? 119.253 96.741 138.912 1.00 53.41 361 ILE D O 1
ATOM 23465 N N . VAL D 1 362 ? 119.658 98.624 137.754 1.00 53.54 362 VAL D N 1
ATOM 23466 C CA . VAL D 1 362 ? 119.582 99.451 138.952 1.00 50.00 362 VAL D CA 1
ATOM 23467 C C . VAL D 1 362 ? 118.161 99.469 139.501 1.00 53.06 362 VAL D C 1
ATOM 23468 O O . VAL D 1 362 ? 117.958 99.505 140.717 1.00 56.65 362 VAL D O 1
ATOM 23481 N N . CYS D 1 363 ? 117.158 99.454 138.623 1.00 51.76 363 CYS D N 1
ATOM 23482 C CA . CYS D 1 363 ? 115.778 99.378 139.089 1.00 54.74 363 CYS D CA 1
ATOM 23483 C C . CYS D 1 363 ? 115.525 98.075 139.832 1.00 57.57 363 CYS D C 1
ATOM 23484 O O . CYS D 1 363 ? 114.879 98.065 140.887 1.00 61.66 363 CYS D O 1
ATOM 23492 N N . GLU D 1 364 ? 116.028 96.961 139.299 1.00 54.76 364 GLU D N 1
ATOM 23493 C CA . GLU D 1 364 ? 115.863 95.687 139.990 1.00 56.63 364 GLU D CA 1
ATOM 23494 C C . GLU D 1 364 ? 116.582 95.694 141.333 1.00 55.32 364 GLU D C 1
ATOM 23495 O O . GLU D 1 364 ? 116.060 95.181 142.330 1.00 60.45 364 GLU D O 1
ATOM 23507 N N . ILE D 1 365 ? 117.782 96.272 141.384 1.00 58.04 365 ILE D N 1
ATOM 23508 C CA . ILE D 1 365 ? 118.501 96.352 142.653 1.00 57.22 365 ILE D CA 1
ATOM 23509 C C . ILE D 1 365 ? 117.717 97.197 143.653 1.00 59.92 365 ILE D C 1
ATOM 23510 O O . ILE D 1 365 ? 117.586 96.831 144.825 1.00 61.57 365 ILE D O 1
ATOM 23526 N N . GLU D 1 366 ? 117.180 98.334 143.205 1.00 63.80 366 GLU D N 1
ATOM 23527 C CA . GLU D 1 366 ? 116.299 99.134 144.049 1.00 64.48 366 GLU D CA 1
ATOM 23528 C C . GLU D 1 366 ? 115.165 98.283 144.599 1.00 67.31 366 GLU D C 1
ATOM 23529 O O . GLU D 1 366 ? 114.857 98.322 145.795 1.00 66.94 366 GLU D O 1
ATOM 23541 N N . ARG D 1 367 ? 114.530 97.504 143.725 1.00 63.74 367 ARG D N 1
ATOM 23542 C CA . ARG D 1 367 ? 113.442 96.627 144.131 1.00 63.91 367 ARG D CA 1
ATOM 23543 C C . ARG D 1 367 ? 113.901 95.498 145.044 1.00 65.36 367 ARG D C 1
ATOM 23544 O O . ARG D 1 367 ? 113.054 94.852 145.669 1.00 69.22 367 ARG D O 1
ATOM 23565 N N . LYS D 1 368 ? 115.203 95.239 145.134 1.00 66.86 368 LYS D N 1
ATOM 23566 C CA . LYS D 1 368 ? 115.732 94.115 145.900 1.00 68.88 368 LYS D CA 1
ATOM 23567 C C . LYS D 1 368 ? 116.880 94.553 146.805 1.00 70.76 368 LYS D C 1
ATOM 23568 O O . LYS D 1 368 ? 117.920 93.894 146.878 1.00 69.02 368 LYS D O 1
ATOM 23587 N N . VAL D 1 369 ? 116.711 95.667 147.515 1.00 71.60 369 VAL D N 1
ATOM 23588 C CA . VAL D 1 369 ? 117.734 96.181 148.421 1.00 73.00 369 VAL D CA 1
ATOM 23589 C C . VAL D 1 369 ? 117.051 96.787 149.640 1.00 73.85 369 VAL D C 1
ATOM 23590 O O . VAL D 1 369 ? 115.966 97.368 149.531 1.00 73.68 369 VAL D O 1
ATOM 23603 N N . HIS D 1 370 ? 117.688 96.647 150.805 1.00 82.37 370 HIS D N 1
ATOM 23604 C CA . HIS D 1 370 ? 117.150 97.190 152.049 1.00 82.04 370 HIS D CA 1
ATOM 23605 C C . HIS D 1 370 ? 118.168 97.920 152.914 1.00 81.86 370 HIS D C 1
ATOM 23606 O O . HIS D 1 370 ? 117.756 98.739 153.743 1.00 79.97 370 HIS D O 1
ATOM 23620 N N . GLU D 1 371 ? 119.462 97.665 152.758 1.00 84.35 371 GLU D N 1
ATOM 23621 C CA . GLU D 1 371 ? 120.444 98.306 153.619 1.00 82.23 371 GLU D CA 1
ATOM 23622 C C . GLU D 1 371 ? 120.371 99.822 153.451 1.00 82.44 371 GLU D C 1
ATOM 23623 O O . GLU D 1 371 ? 120.197 100.314 152.331 1.00 84.72 371 GLU D O 1
ATOM 23635 N N . PRO D 1 372 ? 120.501 100.593 154.533 1.00 82.89 372 PRO D N 1
ATOM 23636 C CA . PRO D 1 372 ? 120.353 102.052 154.392 1.00 81.25 372 PRO D CA 1
ATOM 23637 C C . PRO D 1 372 ? 121.397 102.670 153.479 1.00 80.66 372 PRO D C 1
ATOM 23638 O O . PRO D 1 372 ? 121.046 103.387 152.532 1.00 79.90 372 PRO D O 1
ATOM 23649 N N . ILE D 1 373 ? 122.680 102.409 153.737 1.00 81.83 373 ILE D N 1
ATOM 23650 C CA . ILE D 1 373 ? 123.735 102.979 152.903 1.00 82.55 373 ILE D CA 1
ATOM 23651 C C . ILE D 1 373 ? 123.647 102.433 151.483 1.00 79.93 373 ILE D C 1
ATOM 23652 O O . ILE D 1 373 ? 123.772 103.181 150.506 1.00 78.38 373 ILE D O 1
ATOM 23668 N N . LEU D 1 374 ? 123.429 101.126 151.343 1.00 73.75 374 LEU D N 1
ATOM 23669 C CA . LEU D 1 374 ? 123.327 100.541 150.011 1.00 71.42 374 LEU D CA 1
ATOM 23670 C C . LEU D 1 374 ? 122.081 101.033 149.287 1.00 71.26 374 LEU D C 1
ATOM 23671 O O . LEU D 1 374 ? 122.120 101.287 148.078 1.00 76.56 374 LEU D O 1
ATOM 23687 N N . ALA D 1 375 ? 120.964 101.171 150.002 1.00 66.69 375 ALA D N 1
ATOM 23688 C CA . ALA D 1 375 ? 119.758 101.703 149.377 1.00 66.48 375 ALA D CA 1
ATOM 23689 C C . ALA D 1 375 ? 119.974 103.133 148.901 1.00 68.74 375 ALA D C 1
ATOM 23690 O O . ALA D 1 375 ? 119.528 103.507 147.811 1.00 71.25 375 ALA D O 1
ATOM 23697 N N . GLU D 1 376 ? 120.659 103.950 149.704 1.00 68.71 376 GLU D N 1
ATOM 23698 C CA . GLU D 1 376 ? 120.958 105.312 149.275 1.00 69.64 376 GLU D CA 1
ATOM 23699 C C . GLU D 1 376 ? 121.873 105.314 148.056 1.00 70.16 376 GLU D C 1
ATOM 23700 O O . GLU D 1 376 ? 121.691 106.117 147.133 1.00 69.54 376 GLU D O 1
ATOM 23712 N N . ALA D 1 377 ? 122.870 104.428 148.039 1.00 64.94 377 ALA D N 1
ATOM 23713 C CA . ALA D 1 377 ? 123.763 104.349 146.889 1.00 64.19 377 ALA D CA 1
ATOM 23714 C C . ALA D 1 377 ? 122.997 103.978 145.628 1.00 64.29 377 ALA D C 1
ATOM 23715 O O . ALA D 1 377 ? 123.217 104.565 144.560 1.00 65.82 377 ALA D O 1
ATOM 23722 N N . VAL D 1 378 ? 122.086 103.012 145.731 1.00 55.37 378 VAL D N 1
ATOM 23723 C CA . VAL D 1 378 ? 121.316 102.602 144.563 1.00 54.88 378 VAL D CA 1
ATOM 23724 C C . VAL D 1 378 ? 120.374 103.717 144.127 1.00 54.56 378 VAL D C 1
ATOM 23725 O O . VAL D 1 378 ? 120.144 103.917 142.930 1.00 58.04 378 VAL D O 1
ATOM 23738 N N . LYS D 1 379 ? 119.799 104.449 145.081 1.00 60.31 379 LYS D N 1
ATOM 23739 C CA . LYS D 1 379 ? 118.949 105.579 144.722 1.00 61.86 379 LYS D CA 1
ATOM 23740 C C . LYS D 1 379 ? 119.745 106.635 143.966 1.00 58.78 379 LYS D C 1
ATOM 23741 O O . LYS D 1 379 ? 119.267 107.196 142.973 1.00 55.86 379 LYS D O 1
ATOM 23760 N N . LYS D 1 380 ? 120.967 106.915 144.421 1.00 58.74 380 LYS D N 1
ATOM 23761 C CA . LYS D 1 380 ? 121.819 107.866 143.717 1.00 59.47 380 LYS D CA 1
ATOM 23762 C C . LYS D 1 380 ? 122.151 107.374 142.314 1.00 60.90 380 LYS D C 1
ATOM 23763 O O . LYS D 1 380 ? 122.132 108.154 141.354 1.00 57.32 380 LYS D O 1
ATOM 23782 N N . PHE D 1 381 ? 122.464 106.084 142.175 1.00 50.80 381 PHE D N 1
ATOM 23783 C CA . PHE D 1 381 ? 122.760 105.533 140.856 1.00 44.38 381 PHE D CA 1
ATOM 23784 C C . PHE D 1 381 ? 121.556 105.656 139.929 1.00 50.05 381 PHE D C 1
ATOM 23785 O O . PHE D 1 381 ? 121.704 105.993 138.748 1.00 55.74 381 PHE D O 1
ATOM 23802 N N . TRP D 1 382 ? 120.358 105.369 140.441 1.00 50.33 382 TRP D N 1
ATOM 23803 C CA . TRP D 1 382 ? 119.149 105.513 139.637 1.00 44.95 382 TRP D CA 1
ATOM 23804 C C . TRP D 1 382 ? 118.952 106.957 139.202 1.00 47.24 382 TRP D C 1
ATOM 23805 O O . TRP D 1 382 ? 118.634 107.227 138.038 1.00 50.55 382 TRP D O 1
ATOM 23826 N N . GLN D 1 383 ? 119.133 107.901 140.127 1.00 54.82 383 GLN D N 1
ATOM 23827 C CA . GLN D 1 383 ? 119.037 109.312 139.770 1.00 53.30 383 GLN D CA 1
ATOM 23828 C C . GLN D 1 383 ? 120.010 109.651 138.651 1.00 51.19 383 GLN D C 1
ATOM 23829 O O . GLN D 1 383 ? 119.657 110.334 137.683 1.00 49.09 383 GLN D O 1
ATOM 23843 N N . GLN D 1 384 ? 121.248 109.175 138.774 1.00 46.31 384 GLN D N 1
ATOM 23844 C CA . GLN D 1 384 ? 122.267 109.448 137.768 1.00 40.65 384 GLN D CA 1
ATOM 23845 C C . GLN D 1 384 ? 121.847 108.906 136.408 1.00 42.15 384 GLN D C 1
ATOM 23846 O O . GLN D 1 384 ? 121.863 109.626 135.405 1.00 43.77 384 GLN D O 1
ATOM 23860 N N . LEU D 1 385 ? 121.445 107.637 136.365 1.00 43.28 385 LEU D N 1
ATOM 23861 C CA . LEU D 1 385 ? 121.070 107.002 135.110 1.00 37.76 385 LEU D CA 1
ATOM 23862 C C . LEU D 1 385 ? 119.800 107.587 134.512 1.00 42.36 385 LEU D C 1
ATOM 23863 O O . LEU D 1 385 ? 119.565 107.428 133.311 1.00 45.79 385 LEU D O 1
ATOM 23879 N N . LEU D 1 386 ? 118.973 108.252 135.318 1.00 53.76 386 LEU D N 1
ATOM 23880 C CA . LEU D 1 386 ? 117.732 108.810 134.794 1.00 50.60 386 LEU D CA 1
ATOM 23881 C C . LEU D 1 386 ? 117.997 109.809 133.673 1.00 49.87 386 LEU D C 1
ATOM 23882 O O . LEU D 1 386 ? 117.247 109.862 132.692 1.00 50.00 386 LEU D O 1
ATOM 23898 N N . VAL D 1 387 ? 119.063 110.601 133.792 1.00 49.41 387 VAL D N 1
ATOM 23899 C CA . VAL D 1 387 ? 119.304 111.710 132.873 1.00 50.45 387 VAL D CA 1
ATOM 23900 C C . VAL D 1 387 ? 120.573 111.481 132.060 1.00 50.88 387 VAL D C 1
ATOM 23901 O O . VAL D 1 387 ? 121.255 112.437 131.676 1.00 54.90 387 VAL D O 1
ATOM 23914 N N . VAL D 1 388 ? 120.893 110.225 131.776 1.00 48.36 388 VAL D N 1
ATOM 23915 C CA . VAL D 1 388 ? 122.110 109.900 131.042 1.00 48.26 388 VAL D CA 1
ATOM 23916 C C . VAL D 1 388 ? 121.841 110.004 129.546 1.00 50.71 388 VAL D C 1
ATOM 23917 O O . VAL D 1 388 ? 120.898 109.397 129.027 1.00 48.73 388 VAL D O 1
ATOM 23930 N N . ASP D 1 389 ? 122.674 110.776 128.851 1.00 51.19 389 ASP D N 1
ATOM 23931 C CA . ASP D 1 389 ? 122.662 110.836 127.393 1.00 49.30 389 ASP D CA 1
ATOM 23932 C C . ASP D 1 389 ? 123.707 109.854 126.875 1.00 51.01 389 ASP D C 1
ATOM 23933 O O . ASP D 1 389 ? 124.911 110.117 126.959 1.00 50.20 389 ASP D O 1
ATOM 23942 N N . ALA D 1 390 ? 123.246 108.724 126.338 1.00 46.57 390 ALA D N 1
ATOM 23943 C CA . ALA D 1 390 ? 124.129 107.621 125.984 1.00 46.20 390 ALA D CA 1
ATOM 23944 C C . ALA D 1 390 ? 124.534 107.601 124.517 1.00 45.53 390 ALA D C 1
ATOM 23945 O O . ALA D 1 390 ? 125.551 106.983 124.183 1.00 37.67 390 ALA D O 1
ATOM 23952 N N . ASP D 1 391 ? 123.777 108.252 123.641 1.00 42.04 391 ASP D N 1
ATOM 23953 C CA . ASP D 1 391 ? 123.990 108.101 122.211 1.00 39.79 391 ASP D CA 1
ATOM 23954 C C . ASP D 1 391 ? 125.224 108.865 121.740 1.00 36.76 391 ASP D C 1
ATOM 23955 O O . ASP D 1 391 ? 125.550 109.942 122.244 1.00 39.70 391 ASP D O 1
ATOM 23964 N N . PHE D 1 392 ? 125.910 108.285 120.757 1.00 33.24 392 PHE D N 1
ATOM 23965 C CA . PHE D 1 392 ? 126.993 108.968 120.065 1.00 25.96 392 PHE D CA 1
ATOM 23966 C C . PHE D 1 392 ? 126.405 109.929 119.040 1.00 23.63 392 PHE D C 1
ATOM 23967 O O . PHE D 1 392 ? 125.541 109.549 118.245 1.00 27.27 392 PHE D O 1
ATOM 23984 N N . SER D 1 393 ? 126.881 111.166 119.052 1.00 28.74 393 SER D N 1
ATOM 23985 C CA . SER D 1 393 ? 126.402 112.206 118.153 1.00 23.97 393 SER D CA 1
ATOM 23986 C C . SER D 1 393 ? 127.505 112.578 117.175 1.00 24.32 393 SER D C 1
ATOM 23987 O O . SER D 1 393 ? 128.635 112.859 117.586 1.00 28.55 393 SER D O 1
ATOM 23995 N N . ALA D 1 394 ? 127.175 112.578 115.885 1.00 22.57 394 ALA D N 1
ATOM 23996 C CA . ALA D 1 394 ? 128.100 113.026 114.846 1.00 23.03 394 ALA D CA 1
ATOM 23997 C C . ALA D 1 394 ? 127.877 114.519 114.618 1.00 28.13 394 ALA D C 1
ATOM 23998 O O . ALA D 1 394 ? 127.198 114.948 113.685 1.00 33.48 394 ALA D O 1
ATOM 24005 N N . CYS D 1 395 ? 128.467 115.320 115.505 1.00 30.10 395 CYS D N 1
ATOM 24006 C CA . CYS D 1 395 ? 128.438 116.779 115.447 1.00 25.50 395 CYS D CA 1
ATOM 24007 C C . CYS D 1 395 ? 127.049 117.355 115.679 1.00 27.99 395 CYS D C 1
ATOM 24008 O O . CYS D 1 395 ? 126.792 118.506 115.320 1.00 34.78 395 CYS D O 1
ATOM 24016 N N . GLY D 1 396 ? 126.140 116.588 116.270 1.00 20.88 396 GLY D N 1
ATOM 24017 C CA . GLY D 1 396 ? 124.781 117.037 116.456 1.00 19.61 396 GLY D CA 1
ATOM 24018 C C . GLY D 1 396 ? 123.917 116.939 115.224 1.00 22.05 396 GLY D C 1
ATOM 24019 O O . GLY D 1 396 ? 122.709 117.180 115.315 1.00 26.50 396 GLY D O 1
ATOM 24023 N N . LEU D 1 397 ? 124.495 116.597 114.071 1.00 25.80 397 LEU D N 1
ATOM 24024 C CA . LEU D 1 397 ? 123.702 116.410 112.864 1.00 21.77 397 LEU D CA 1
ATOM 24025 C C . LEU D 1 397 ? 122.784 115.206 112.997 1.00 29.81 397 LEU D C 1
ATOM 24026 O O . LEU D 1 397 ? 121.622 115.251 112.578 1.00 35.04 397 LEU D O 1
ATOM 24042 N N . CYS D 1 398 ? 123.288 114.122 113.578 1.00 32.95 398 CYS D N 1
ATOM 24043 C CA . CYS D 1 398 ? 122.536 112.885 113.687 1.00 29.91 398 CYS D CA 1
ATOM 24044 C C . CYS D 1 398 ? 123.047 112.096 114.879 1.00 27.40 398 CYS D C 1
ATOM 24045 O O . CYS D 1 398 ? 124.150 112.328 115.377 1.00 26.96 398 CYS D O 1
ATOM 24053 N N . ARG D 1 399 ? 122.224 111.159 115.328 1.00 35.24 399 ARG D N 1
ATOM 24054 C CA . ARG D 1 399 ? 122.611 110.189 116.340 1.00 27.94 399 ARG D CA 1
ATOM 24055 C C . ARG D 1 399 ? 123.024 108.906 115.637 1.00 27.44 399 ARG D C 1
ATOM 24056 O O . ARG D 1 399 ? 122.305 108.414 114.764 1.00 31.81 399 ARG D O 1
ATOM 24077 N N . VAL D 1 400 ? 124.187 108.378 116.004 1.00 25.45 400 VAL D N 1
ATOM 24078 C CA . VAL D 1 400 ? 124.759 107.226 115.320 1.00 23.36 400 VAL D CA 1
ATOM 24079 C C . VAL D 1 400 ? 124.272 105.975 116.041 1.00 19.82 400 VAL D C 1
ATOM 24080 O O . VAL D 1 400 ? 124.730 105.647 117.133 1.00 34.99 400 VAL D O 1
ATOM 24093 N N . ASN D 1 401 ? 123.326 105.283 115.422 1.00 15.65 401 ASN D N 1
ATOM 24094 C CA . ASN D 1 401 ? 122.832 103.999 115.897 1.00 17.17 401 ASN D CA 1
ATOM 24095 C C . ASN D 1 401 ? 122.274 103.263 114.686 1.00 18.68 401 ASN D C 1
ATOM 24096 O O . ASN D 1 401 ? 122.495 103.668 113.542 1.00 28.12 401 ASN D O 1
ATOM 24107 N N . ARG D 1 402 ? 121.548 102.174 114.933 1.00 22.68 402 ARG D N 1
ATOM 24108 C CA . ARG D 1 402 ? 121.081 101.338 113.836 1.00 19.55 402 ARG D CA 1
ATOM 24109 C C . ARG D 1 402 ? 119.983 101.999 113.014 1.00 21.29 402 ARG D C 1
ATOM 24110 O O . ARG D 1 402 ? 119.821 101.657 111.839 1.00 25.64 402 ARG D O 1
ATOM 24131 N N . THR D 1 403 ? 119.237 102.942 113.590 1.00 20.66 403 THR D N 1
ATOM 24132 C CA . THR D 1 403 ? 118.207 103.627 112.817 1.00 19.81 403 THR D CA 1
ATOM 24133 C C . THR D 1 403 ? 118.801 104.330 111.603 1.00 20.34 403 THR D C 1
ATOM 24134 O O . THR D 1 403 ? 118.128 104.462 110.575 1.00 30.34 403 THR D O 1
ATOM 24145 N N . ILE D 1 404 ? 120.065 104.751 111.688 1.00 25.01 404 ILE D N 1
ATOM 24146 C CA . ILE D 1 404 ? 120.729 105.357 110.538 1.00 23.11 404 ILE D CA 1
ATOM 24147 C C . ILE D 1 404 ? 120.629 104.437 109.334 1.00 20.05 404 ILE D C 1
ATOM 24148 O O . ILE D 1 404 ? 120.317 104.877 108.221 1.00 25.04 404 ILE D O 1
ATOM 24164 N N . LEU D 1 405 ? 120.868 103.140 109.539 1.00 18.94 405 LEU D N 1
ATOM 24165 C CA . LEU D 1 405 ? 120.747 102.192 108.440 1.00 19.17 405 LEU D CA 1
ATOM 24166 C C . LEU D 1 405 ? 119.404 102.354 107.745 1.00 24.93 405 LEU D C 1
ATOM 24167 O O . LEU D 1 405 ? 119.340 102.542 106.525 1.00 21.30 405 LEU D O 1
ATOM 24183 N N . THR D 1 406 ? 118.320 102.357 108.521 1.00 18.56 406 THR D N 1
ATOM 24184 C CA . THR D 1 406 ? 117.002 102.562 107.936 1.00 18.40 406 THR D CA 1
ATOM 24185 C C . THR D 1 406 ? 116.982 103.831 107.100 1.00 17.81 406 THR D C 1
ATOM 24186 O O . THR D 1 406 ? 116.629 103.805 105.915 1.00 20.04 406 THR D O 1
ATOM 24197 N N . SER D 1 407 ? 117.415 104.947 107.687 1.00 19.58 407 SER D N 1
ATOM 24198 C CA . SER D 1 407 ? 117.474 106.190 106.931 1.00 11.70 407 SER D CA 1
ATOM 24199 C C . SER D 1 407 ? 118.248 105.979 105.642 1.00 13.09 407 SER D C 1
ATOM 24200 O O . SER D 1 407 ? 117.737 106.235 104.546 1.00 24.92 407 SER D O 1
ATOM 24208 N N . PHE D 1 408 ? 119.458 105.426 105.753 1.00 15.52 408 PHE D N 1
ATOM 24209 C CA . PHE D 1 408 ? 120.253 105.181 104.560 1.00 17.01 408 PHE D CA 1
ATOM 24210 C C . PHE D 1 408 ? 119.440 104.394 103.552 1.00 16.30 408 PHE D C 1
ATOM 24211 O O . PHE D 1 408 ? 119.254 104.828 102.409 1.00 22.05 408 PHE D O 1
ATOM 24228 N N . ALA D 1 409 ? 118.861 103.276 103.994 1.00 16.80 409 ALA D N 1
ATOM 24229 C CA . ALA D 1 409 ? 118.090 102.452 103.078 1.00 20.72 409 ALA D CA 1
ATOM 24230 C C . ALA D 1 409 ? 117.054 103.305 102.371 1.00 18.01 409 ALA D C 1
ATOM 24231 O O . ALA D 1 409 ? 117.040 103.392 101.137 1.00 19.29 409 ALA D O 1
ATOM 24238 N N . SER D 1 410 ? 116.250 104.032 103.149 1.00 15.11 410 SER D N 1
ATOM 24239 C CA . SER D 1 410 ? 115.249 104.907 102.560 1.00 13.04 410 SER D CA 1
ATOM 24240 C C . SER D 1 410 ? 115.883 105.766 101.480 1.00 17.92 410 SER D C 1
ATOM 24241 O O . SER D 1 410 ? 115.556 105.645 100.293 1.00 23.00 410 SER D O 1
ATOM 24249 N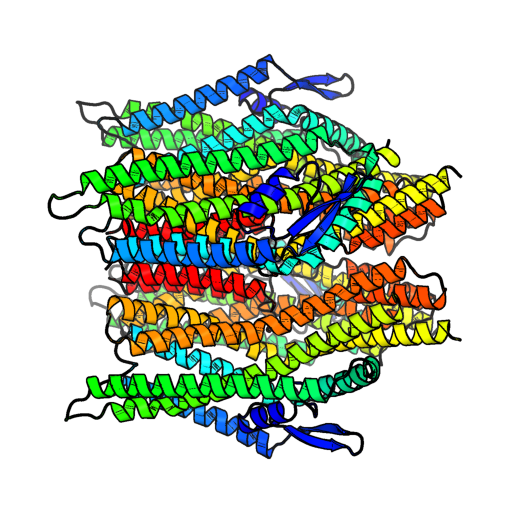 N . ALA D 1 411 ? 116.872 106.574 101.869 1.00 21.22 411 ALA D N 1
ATOM 24250 C CA . ALA D 1 411 ? 117.504 107.466 100.911 1.00 19.43 411 ALA D CA 1
ATOM 24251 C C . ALA D 1 411 ? 117.962 106.684 99.697 1.00 17.06 411 ALA D C 1
ATOM 24252 O O . ALA D 1 411 ? 117.571 106.987 98.564 1.00 25.62 411 ALA D O 1
ATOM 24259 N N . ILE D 1 412 ? 118.708 105.602 99.923 1.00 20.10 412 ILE D N 1
ATOM 24260 C CA . ILE D 1 412 ? 119.252 104.862 98.794 1.00 20.37 412 ILE D CA 1
ATOM 24261 C C . ILE D 1 412 ? 118.119 104.442 97.878 1.00 20.21 412 ILE D C 1
ATOM 24262 O O . ILE D 1 412 ? 118.110 104.768 96.684 1.00 22.53 412 ILE D O 1
ATOM 24278 N N . ALA D 1 413 ? 117.088 103.816 98.449 1.00 24.83 413 ALA D N 1
ATOM 24279 C CA . ALA D 1 413 ? 115.986 103.357 97.621 1.00 18.13 413 ALA D CA 1
ATOM 24280 C C . ALA D 1 413 ? 115.472 104.508 96.780 1.00 19.34 413 ALA D C 1
ATOM 24281 O O . ALA D 1 413 ? 115.497 104.452 95.544 1.00 26.64 413 ALA D O 1
ATOM 24288 N N . THR D 1 414 ? 115.144 105.621 97.436 1.00 19.68 414 THR D N 1
ATOM 24289 C CA . THR D 1 414 ? 114.593 106.749 96.706 1.00 21.32 414 THR D CA 1
ATOM 24290 C C . THR D 1 414 ? 115.523 107.130 95.571 1.00 21.77 414 THR D C 1
ATOM 24291 O O . THR D 1 414 ? 115.132 107.109 94.397 1.00 30.39 414 THR D O 1
ATOM 24302 N N . TYR D 1 415 ? 116.773 107.436 95.909 1.00 21.39 415 TYR D N 1
ATOM 24303 C CA . TYR D 1 415 ? 117.739 107.869 94.908 1.00 23.94 415 TYR D CA 1
ATOM 24304 C C . TYR D 1 415 ? 117.952 106.799 93.853 1.00 23.52 415 TYR D C 1
ATOM 24305 O O . TYR D 1 415 ? 118.039 107.104 92.666 1.00 32.88 415 TYR D O 1
ATOM 24323 N N . LEU D 1 416 ? 118.036 105.544 94.277 1.00 28.44 416 LEU D N 1
ATOM 24324 C CA . LEU D 1 416 ? 118.229 104.465 93.324 1.00 27.54 416 LEU D CA 1
ATOM 24325 C C . LEU D 1 416 ? 117.037 104.383 92.383 1.00 27.04 416 LEU D C 1
ATOM 24326 O O . LEU D 1 416 ? 117.207 104.230 91.180 1.00 35.52 416 LEU D O 1
ATOM 24342 N N . VAL D 1 417 ? 115.831 104.511 92.926 1.00 29.93 417 VAL D N 1
ATOM 24343 C CA . VAL D 1 417 ? 114.635 104.438 92.100 1.00 24.27 417 VAL D CA 1
ATOM 24344 C C . VAL D 1 417 ? 114.580 105.573 91.084 1.00 24.38 417 VAL D C 1
ATOM 24345 O O . VAL D 1 417 ? 114.260 105.352 89.917 1.00 36.28 417 VAL D O 1
ATOM 24358 N N . ILE D 1 418 ? 114.885 106.788 91.527 1.00 77.64 418 ILE D N 1
ATOM 24359 C CA . ILE D 1 418 ? 114.869 107.936 90.630 1.00 76.59 418 ILE D CA 1
ATOM 24360 C C . ILE D 1 418 ? 115.936 107.849 89.543 1.00 81.95 418 ILE D C 1
ATOM 24361 O O . ILE D 1 418 ? 115.660 108.099 88.371 1.00 92.11 418 ILE D O 1
ATOM 24377 N N . LEU D 1 419 ? 117.154 107.489 89.939 1.00 32.48 419 LEU D N 1
ATOM 24378 C CA . LEU D 1 419 ? 118.260 107.383 88.993 1.00 36.11 419 LEU D CA 1
ATOM 24379 C C . LEU D 1 419 ? 118.086 106.262 87.976 1.00 40.29 419 LEU D C 1
ATOM 24380 O O . LEU D 1 419 ? 118.323 106.452 86.784 1.00 48.34 419 LEU D O 1
ATOM 24396 N N . ILE D 1 420 ? 117.673 105.094 88.454 1.00 44.35 420 ILE D N 1
ATOM 24397 C CA . ILE D 1 420 ? 117.477 103.946 87.580 1.00 44.13 420 ILE D CA 1
ATOM 24398 C C . ILE D 1 420 ? 116.343 104.158 86.592 1.00 47.69 420 ILE D C 1
ATOM 24399 O O . ILE D 1 420 ? 116.456 103.792 85.423 1.00 51.39 420 ILE D O 1
ATOM 24415 N N . GLN D 1 421 ? 115.247 104.751 87.056 1.00 49.83 421 GLN D N 1
ATOM 24416 C CA . GLN D 1 421 ? 114.107 104.947 86.174 1.00 51.71 421 GLN D CA 1
ATOM 24417 C C . GLN D 1 421 ? 114.460 105.921 85.061 1.00 53.69 421 GLN D C 1
ATOM 24418 O O . GLN D 1 421 ? 114.126 105.689 83.894 1.00 57.96 421 GLN D O 1
ATOM 24432 N N . PHE D 1 422 ? 115.191 106.987 85.391 1.00 54.24 422 PHE D N 1
ATOM 24433 C CA . PHE D 1 422 ? 115.601 107.927 84.357 1.00 56.09 422 PHE D CA 1
ATOM 24434 C C . PHE D 1 422 ? 116.446 107.231 83.302 1.00 54.25 422 PHE D C 1
ATOM 24435 O O . PHE D 1 422 ? 116.290 107.486 82.103 1.00 57.32 422 PHE D O 1
ATOM 24452 N N . GLN D 1 423 ? 117.343 106.342 83.728 1.00 59.45 423 GLN D N 1
ATOM 24453 C CA . GLN D 1 423 ? 118.144 105.595 82.767 1.00 60.47 423 GLN D CA 1
ATOM 24454 C C . GLN D 1 423 ? 117.286 104.612 81.982 1.00 63.07 423 GLN D C 1
ATOM 24455 O O . GLN D 1 423 ? 117.574 104.338 80.812 1.00 66.34 423 GLN D O 1
ATOM 24469 N N . ARG D 1 424 ? 116.225 104.087 82.596 1.00 65.48 424 ARG D N 1
ATOM 24470 C CA . ARG D 1 424 ? 115.441 103.027 81.982 1.00 65.60 424 ARG D CA 1
ATOM 24471 C C . ARG D 1 424 ? 114.246 103.535 81.185 1.00 66.27 424 ARG D C 1
ATOM 24472 O O . ARG D 1 424 ? 113.559 102.724 80.556 1.00 67.53 424 ARG D O 1
ATOM 24493 N N . THR D 1 425 ? 113.978 104.839 81.191 1.00 67.67 425 THR D N 1
ATOM 24494 C CA . THR D 1 425 ? 112.869 105.408 80.436 1.00 67.64 425 THR D CA 1
ATOM 24495 C C . THR D 1 425 ? 113.331 106.189 79.212 1.00 71.00 425 THR D C 1
ATOM 24496 O O . THR D 1 425 ? 112.537 106.936 78.632 1.00 71.64 425 THR D O 1
ATOM 24507 N N . ASN D 1 426 ? 114.590 106.039 78.810 1.00 76.78 426 ASN D N 1
ATOM 24508 C CA . ASN D 1 426 ? 115.120 106.754 77.653 1.00 76.97 426 ASN D CA 1
ATOM 24509 C C . ASN D 1 426 ? 115.525 105.784 76.547 1.00 75.02 426 ASN D C 1
ATOM 24510 O O . ASN D 1 426 ? 114.816 104.821 76.260 1.00 72.42 426 ASN D O 1
#

B-factor: mean 45.24, std 17.66, range [7.92, 101.64]

Nearest PDB structures (foldseek):
  8jm9-assembly1_A  TM=9.993E-01  e=5.453E-48  Drosophila melanogaster
  8x84-assembly1_A  TM=9.966E-01  e=7.066E-48  Drosophila melanogaster
  8zdz-assembly1_A  TM=9.879E-01  e=1.272E-37  Drosophila mojavensis
  8uvu-assembly1_A  TM=9.312E-01  e=2.457E-17  Bombyx mori
  8z9a-assembly1_D  TM=6.521E-01  e=3.176E-05  Acyrthosiphon pisum

Solvent-accessible surface area: 62604 Å² total; per-residue (Å²): 2,5,5,28,34,20,6,17,20,1,1,107,44,0,27,80,31,0,2,0,0,0,40,28,91,141,49,119,174,29,67,12,68,19,27,70,13,173,131,55,14,85,78,0,38,85,48,10,103,67,26,26,128,57,3,73,100,0,8,106,46,0,18,120,23,143,29,21,5,29,14,96,57,60,35,27,75,69,19,3,33,84,20,0,28,4,0,10,77,0,0,61,8,0,4,119,3,0,26,144,3,25,118,24,0,58,71,0,13,75,54,6,48,139,2,32,103,35,0,99,84,57,60,63,100,158,137,16,68,145,82,4,59,31,37,4,59,99,12,45,111,41,0,47,93,8,18,42,74,6,41,38,11,21,31,89,7,0,88,110,46,56,108,116,171,23,79,0,47,82,1,5,89,58,5,94,11,6,8,39,0,5,54,6,2,8,2,1,6,3,3,5,0,8,1,3,65,0,1,1,37,8,2,10,10,0,6,126,18,0,37,59,43,6,59,123,110,86,36,120,94,82,10,120,66,2,85,36,0,7,44,5,2,35,14,0,12,60,0,4,77,19,3,14,118,10,2,2,59,0,0,30,53,0,7,63,0,0,42,38,0,16,19,10,8,10,10,31,17,60,52,13,76,101,71,166,125,23,95,26,14,12,137,8,12,80,79,16,44,72,21,3,98,111,10,4,40,41,4,0,32,1,3,20,46,5,0,98,18,3,113,80,0,20,70,21,0,20,45,2,28,61,123,22,160,76,110,95,8,34,93,20,0,64,81,2,14,36,16,13,47,26,45,84,6,18,3,38,0,35,17,26,29,156,0,17,59,66,14,21,56,71,22,58,59,21,29,37,21,17,27,35,2,24,39,14,4,60,73,24,128,3,5,5,28,35,20,5,15,19,2,2,106,44,1,28,78,30,0,1,0,0,0,41,28,92,141,50,120,171,29,68,12,69,18,27,71,14,173,131,54,14,85,78,0,38,84,49,10,101,67,25,27,124,56,4,77,101,0,6,106,46,0,18,118,23,143,30,22,6,28,12,96,58,60,35,27,76,67,20,3,34,84,21,0,28,3,0,10,78,0,0,62,8,0,4,119,3,0,26,145,3,26,118,25,0,56,71,0,12,76,52,6,48,140,1,32,102,33,0,100,84,57,60,64,99,156,137,16,66,144,83,5,59,32,35,3,59,99,13,44,111,40,0,45,92,8,17,43,75,6,41,39,11,22,32,90,7,0,89,111,45,55,107,115,171,23,81,0,46,83,1,4,93,58,6,92,11,6,8,38,0,5,55,6,2,8,1,1,6,2,2,6,1,8,1,2,65,0,1,1,36,8,2,10,10,0,6,127,18,0,38,58,43,7,60,122,108,86,36,119,93,81,9,120,66,1,84,37,0,6,44,6,2,34,13,0,12,60,0,4,75,18,3,14,117,11,2,2,59,0,0,31,53,0,5,62,0,0,42,39,0,17,18,10,8,9,10,33,17,63,51,13,78,102,72,166,124,22,95,26,14,14,135,7,13,80,77,16,43,71,22,3,98,112,10,3,42,40,3,0,31,1,4,20,47,4,0,100,19,3,113,82,0,21,67,21,0,21,44,2,29,57,121,21,159,74,109,94,8,34,93,20,0,62,84,1,14,34,17,13,46,27,45,86,6,19,5,37,0,34,17,26,29,157,0,16,59,66,14,20,55,70,22,58,58,21,28,36,22,18,27,35,2,24,38,14,4,60,74,24,128,2,5,5,28,35,20,5,16,19,1,1,107,43,0,29,79,31,0,1,0,0,0,40,28,91,142,49,121,171,30,71,12,68,18,27,69,14,171,130,52,14,86,79,0,37,86,49,10,103,67,24,27,128,58,3,76,99,0,7,105,46,0,17,117,23,142,31,21,6,30,14,96,59,63,34,27,75,67,20,2,34,83,22,0,29,5,0,10,77,0,0,62,8,0,4,118,3,0,27,144,3,25,118,23,0,57,73,0,12,74,54,6,49,139,1,33,103,33,0,100,83,57,60,64,100,157,134,15,68,146,84,4,58,31,36,4,59,99,13,44,110,42,0,48,90,8,18,42,77,6,41,40,11,22,32,89,7,0,90,111,47,54,108,114,170,24,81,0,47,82,1,5,92,58,6,93,10,7,8,39,0,5,55,6,1,8,1,0,6,3,3,6,0,8,1,2,66,0,1,1,36,8,2,10,9,0,7,128,17,0,37,58,42,7,60,124,110,87,36,119,94,80,9,120,66,1,85,38,0,7,44,4,2,35,12,0,12,60,0,5,77,18,2,15,119,10,2,1,58,0,0,32,53,0,7,64,0,0,42,39,0,15,20,12,9,9,11,33,17,62,51,13,79,100,70,166,123,23,94,26,14,14,137,8,12,82,78,15,43,71,22,3,96,112,10,4,41,38,4,0,32,1,4,20,47,5,0,98,18,2,115,81,0,19,67,20,0,22,44,2,29,57,119,23,161,77,108,94,8,33,94,21,0,62,83,2,13,36,17,12,48,26,45,87,6,20,4,38,0,35,16,25,28,156,0,17,59,64,14,21,56,70,22,59,58,22,30,35,20,18,27,35,3,25,39,14,4,61,74,26,127,3,5,5,27,35,20,5,17,20,1,1,105,44,1,27,81,31,0,1,0,0,0,39,28,91,142,50,122,171,32,69,13,67,19,26,70,14,174,132,53,15,86,79,0,38,85,49,10,103,67,25,27,128,57,4,77,101,0,7,106,47,0,18,118,23,143,30,22,5,29,13,97,58,61,36,28,73,68,20,3,34,84,21,0,28,5,0,10,77,0,0,62,8,0,3,119,3,0,25,143,4,26,120,24,0,56,72,0,13,74,54,6,48,138,2,34,104,34,0,100,83,56,62,64,99,158,135,15,68,145,83,4,60,32,35,3,59,100,12,45,110,42,0,48,90,8,17,42,76,6,42,40,11,21,33,89,8,0,88,111,45,55,108,118,171,24,79,0,48,81,2,5,91,58,6,93,12,6,8,39,0,5,55,6,2,8,1,1,5,3,3,6,0,9,1,2,65,0,1,0,37,8,1,9,10,0,7,127,17,0,37,57,41,8,60,124,110,86,37,121,95,81,10,121,67,1,83,37,0,7,44,5,1,34,14,0,12,60,0,4,77,17,2,14,118,10,2,2,59,0,0,30,53,0,6,64,0,0,42,38,0,17,20,11,8,8,10,32,17,62,50,14,76,100,71,167,123,23,94,26,14,14,136,7,13,80,78,14,43,71,23,3,95,112,10,3,41,41,3,0,31,1,3,20,46,5,0,100,18,3,118,83,0,20,66,21,0,19,44,2,28,60,122,22,161,78,109,92,10,34,96,21,0,62,83,2,14,36,16,13,48,27,46,87,6,20,4,38,0,35,16,25,28,156,0,16,59,64,14,21,56,70,22,58,59,21,28,36,20,16,28,35,1,25,39,13,4,60,75,23,127

Radius of gyration: 34.4 Å; Cα contacts (8 Å, |Δi|>4): 2004; chains: 4; bounding box: 92×92×87 Å

Foldseek 3Di:
DACADLLVVLVVLLLVLLQAQWDWDQDPVRAIDIDGNVVSNVVSVVVLVVLLVLQVVLLVCLLPDPHRLQNHDPVSNVLVVVLLVLLNQLLVLSNVLNNPQRVLNRLLNVLVVLLCVLLVVPDDSVVLSVVLVVLLVVLLVLLVVLVVLVLVVSQVSQVVVDDPVHHSNVSSVSNVSSSSSVSSSSSSLSVLLSQLLSLLVSLLSLLVVLCVLQVVVVVVVSLVSLLSSLSSLVSSLVSLVSSLVRCLQSLVSLLVSLLSLLLSLVLVLVVCVVVVDDPSSNVSSVSSNVSSVVSLCSSQVSQQSQLVSSLCSLVSLVVSCVVDDDPSNNVSSVVSNVVSVPRDRFRHSVVPDTRYCVVVVVSVVVSVVSNVVSVVVVVVD/DACADLLVVLVVLLLVLLQAQWDWDQDPVRAIDIDGNVVSNVVSVVVLVVLLVLQVVLLVCLLPDPHRLQNHDPVSNVLVVVLLVLLNQLLVLSNVLNNPQRVLNRLLNVLVVLLCVLLVVPDDSVVLSVVLVVLLVVLLVLLVVLVVLVLVVSQVSQVVVDDPVHHSNVSSVSNVSSSSSVSSSSSSLSVLLSQLLSLLVSLLSLLVVLCVLQVVVVVVVSLVSLLSSLSSLVSSLVSLVSSLVRCLQSLVSLLVSLLSLLLSLVLVLVVCVVVVDDPSSNVSSVSSNVSSVVSLCSSQVSQQSQLVSSLCSLVSLVVSCVVDDDPSNNVSSVVSNVVSVPRDRFRHSVVPDTRYCVVVVVSVVVSVVSNVVSVVVVVVD/DACADLLVVLVVLLLVLLQAQWDWDQDPVRAIDIDGNVVSNVVSVVVLVVLLVLQVVLLVCLLPDPHRLQNHDPVSNVLVVVLLVLLNQLLVLSNVLNNPQRVLNRLLNVLVVLLCVLLVVPDDSVVLSVVLVVLLVVLLVLLVVLVVLVLVVSQVSQVVVDDPVHHSNVSSVSNVSSSSSVSSSSSSLSVLLSQLLSLLVSLLSLLVVLCVLQVVVVVVVSLVSLLSSLSSLVSSLVSLVSSLVRCLQSLVSLLVSLLSLLLSLVLVLVVCVVVVDDPSSNVSSVSSNVSSVVSLCSSQVSQQSQLVSSLCSLVSLVVSCVVDDDPSNNVSSVVSNVVSVPRDRFRHSVVPDTRYCVVVVVSVVVSVVSNVVSVVVVVVD/DACADLLVVLVVLLLVLLQAQWDWDQDPVRAIDIDGNVVSNVVSVVVLVVLLVLQVVLLVCLLPDPHRLQNHDPVSNVLVVVLLVLLNQLLVLSNVLNNPQRVLNRLLNVLVVLLCVLLVVPDDSVVLSVVLVVLLVVLLVLLVVLVVLVLVVSQVSQVVVDDPVHHSNVSSVSNVSSSSSVSSSSSSLSVLLSQLLSLLVSLLSLLVVLCVLQVVVVVVVSLVSLLSSLSSLVSSLVSLVSSLVRCLQSLVSLLVSLLSLLLSLVLVLVVCVVVVDDPSSNVSSVSSNVSSVVSLCSSQVSQQSQLVSSLCSLVSLVVSCVVDDDPSNNVSSVVSNVVSVPRDRFRHSVVPDTRYCVVVVVSVVVSVVSNVVSVVVVVVD

Organism: Drosophila melanogaster (NCBI:txid7227)

Sequence (1524 aa):
MEISQPSIGIFYISKVLALAPYATVRNSKGRVEIGRSWLFTVYSATLTVVMVFLTYRGLLFDANSEIPVRMKSATSKVVTALDVSVVVMAIVSGVYCGLFSLNDTLELNDRLNKIDNTLNAYNNFRRDRWRALGMAAVSLLAISILVGLDVGTWMRIAQDMNIAQSDTELNVHWYIPFYSLYFILTGLQVNIANTAYGLGRRFGRLNRMLSSSFLAAAAKNKGLLLKSLADSHESLGKCVHLLSNSFGIAVLFILVSCLLHLVATAYFLFLELLSKRDNGYLWVQMLWICFHFLRLLMVVEPCHLAARESRKTIQIVCEIERKVHEPILAEAVKKFWQQLLVVDADFSACGLCRVNRTILTSFASAIATYLVILIQFQRTNMEISQPSIGIFYISKVLALAPYATVRNSKGRVEIGRSWLFTVYSATLTVVMVFLTYRGLLFDANSEIPVRMKSATSKVVTALDVSVVVMAIVSGVYCGLFSLNDTLELNDRLNKIDNTLNAYNNFRRDRWRALGMAAVSLLAISILVGLDVGTWMRIAQDMNIAQSDTELNVHWYIPFYSLYFILTGLQVNIANTAYGLGRRFGRLNRMLSSSFLAAAAKNKGLLLKSLADSHESLGKCVHLLSNSFGIAVLFILVSCLLHLVATAYFLFLELLSKRDNGYLWVQMLWICFHFLRLLMVVEPCHLAARESRKTIQIVCEIERKVHEPILAEAVKKFWQQLLVVDADFSACGLCRVNRTILTSFASAIATYLVILIQFQRTNMEISQPSIGIFYISKVLALAPYATVRNSKGRVEIGRSWLFTVYSATLTVVMVFLTYRGLLFDANSEIPVRMKSATSKVVTALDVSVVVMAIVSGVYCGLFSLNDTLELNDRLNKIDNTLNAYNNFRRDRWRALGMAAVSLLAISILVGLDVGTWMRIAQDMNIAQSDTELNVHWYIPFYSLYFILTGLQVNIANTAYGLGRRFGRLNRMLSSSFLAAAAKNKGLLLKSLADSHESLGKCVHLLSNSFGIAVLFILVSCLLHLVATAYFLFLELLSKRDNGYLWVQMLWICFHFLRLLMVVEPCHLAARESRKTIQIVCEIERKVHEPILAEAVKKFWQQLLVVDADFSACGLCRVNRTILTSFASAIATYLVILIQFQRTNMEISQPSIGIFYISKVLALAPYATVRNSKGRVEIGRSWLFTVYSATLTVVMVFLTYRGLLFDANSEIPVRMKSATSKVVTALDVSVVVMAIVSGVYCGLFSLNDTLELNDRLNKIDNTLNAYNNFRRDRWRALGMAAVSLLAISILVGLDVGTWMRIAQDMNIAQSDTELNVHWYIPFYSLYFILTGLQVNIANTAYGLGRRFGRLNRMLSSSFLAAAAKNKGLLLKSLADSHESLGKCVHLLSNSFGIAVLFILVSCLLHLVATAYFLFLELLSKRDNGYLWVQMLWICFHFLRLLMVVEPCHLAARESRKTIQIVCEIERKVHEPILAEAVKKFWQQLLVVDADFSACGLCRVNRTILTSFASAIATYLVILIQFQRTN

GO terms:
  GO:0099094 ligand-gated monoatomic cation channel activity (F, IDA)
  GO:0005886 plasma membrane (C, IDA)
  GO:0098655 monoatomic cation transmembrane transport (P, IDA)
  GO:0033041 sweet taste receptor activity (F, IMP)
  GO:0050916 sensory perception of sweet taste (P, IMP)
  GO:0032098 regulation of appetite (P, IMP)
  GO:0060259 regulation of feeding behavior (P, IMP)
  GO:0071332 cellular response to fructose stimulus (P, IMP)
  GO:0170023 ionotropic sweet taste receptor activity (F, IMP)
  GO:0008343 adult feeding behavior (P, IMP)

InterPro domains:
  IPR013604 7TM chemosensory receptor [PF08395] (10-423)

Secondary structure (DSSP, 8-state):
----STTHHHHHHHHHTTS--EEEEE-TTS-EEEEE-HHHHHHHHHHHHHHHHHHHHHHHHHHHSSS-SSS-SHHHHHHHHHHHHHHHHHHHHHHHHHHT-HHHHHHHHHHHHHHHHHTGGG--HHHHHHHHHHHHHHHHHHHHHHHHHHHHHHHHHHHHT-BTTB-SHHHHHTTHHHHHHHHHHHHHHHHHHHHHHHHHHHHHHHHHHHHHHH---HHHHHHHHHHHHHHHHHHHHHHHHHHHHHHHHHHHHHHHHHHHHHHHHHHHHHHHHHHT--HHHHHHHHHHHHHHHHHHHHHHHHHHHHHHHHHTHHHHHHHHHHT---HHHHHHHHHHHHHHHT----EESTTS-EESTHHHHHHHHHHHHHHHHHHHHHHT-/----STTHHHHHHHHHTTS--EEEEE-TTS-EEEEE-HHHHHHHHHHHHHHHHHHHHHHHHHHHSSS-SSS-SHHHHHHHHHHHHHHHHHHHHHHHHHHT-HHHHHHHHHHHHHHHHHTGGG--HHHHHHHHHHHHHHHHHHHHHHHHHHHHHHHHHHHHT-BTTB-SHHHHHTTHHHHHHHHHHHHHHHHHHHHHHHHHHHHHHHHHHHHHHH---HHHHHHHHHHHHHHHHHHHHHHHHHHHHHHHHHHHHHHHHHHHHHHHHHHHHHHHHHHT--HHHHHHHHHHHHHHHHHHHHHHHHHHHHHHHHHTHHHHHHHHHHT---HHHHHHHHHHHHHHHT----EESTTS-EESTHHHHHHHHHHHHHHHHHHHHHHT-/----STTHHHHHHHHHTTS--EEEEE-TTS-EEEEE-HHHHHHHHHHHHHHHHHHHHHHHHHHHSSS-SSS-SHHHHHHHHHHHHHHHHHHHHHHHHHHT-HHHHHHHHHHHHHHHHHTGGG--HHHHHHHHHHHHHHHHHHHHHHHHHHHHHHHHHHHHT-BTTB-SHHHHHTTHHHHHHHHHHHHHHHHHHHHHHHHHHHHHHHHHHHHHHH---HHHHHHHHHHHHHHHHHHHHHHHHHHHHHHHHHHHHHHHHHHHHHHHHHHHHHHHHHHT--HHHHHHHHHHHHHHHHHHHHHHHHHHHHHHHHHTHHHHHHHHHHT---HHHHHHHHHHHHHHHT----EESTTS-EESTHHHHHHHHHHHHHHHHHHHHHHT-/----STTHHHHHHHHHTTS--EEEEE-TTS-EEEEE-HHHHHHHHHHHHHHHHHHHHHHHHHHHSSS-SSS-SHHHHHHHHHHHHHHHHHHHHHHHHHHT-HHHHHHHHHHHHHHHHHTGGG--HHHHHHHHHHHHHHHHHHHHHHHHHHHHHHHHHHHHT-BTTB-SHHHHHTTHHHHHHHHHHHHHHHHHHHHHHHHHHHHHHHHHHHHHHH---HHHHHHHHHHHHHHHHHHHHHHHHHHHHHHHHHHHHHHHHHHHHHHHHHHHHHHHHHHT--HHHHHHHHHHHHHHHHHHHHHHHHHHHHHHHHHTHHHHHHHHHHT---HHHHHHHHHHHHHHHT----EESTTS-EESTHHHHHHHHHHHHHHHHHHHHHHT-